Protein AF-0000000083611100 (afdb_homodimer)

Secondary structure (DSSP, 8-state):
-------------------------HHHHHHHHHHHTHHHHHHHHHHHHHHHHHHHHHHHT--HHHHHHHHHHHHHHHHHHHHHHHHHHHHHHHHHHHT--TTS-HHHHHHHHHHHHHHHHHHHHHHHHHHHHHSHHHHTTSS--SS-S---HHHHHHHHHHHHHHHS-S-TTGGGTEEEEE-TTS-EEETTEEE--EEEEES--HHHHHHHHHHHHHHHHHTGGGGHHHHHHHHHHHHHHHHHHHHHHTTHHHHHHHHHHHHHHT--S-HHHHHHHHHHHHHHHHHHHHHHHHHHHHHHHHTT--HHHHHHHHHHHHHHHHHHT-SGGGHHHHHHHHHHHT--HHHHHHHHHHHHHH--HHHHHHHHHHHHHHHHHTT----HHHHHHHHHHHHHHGGG--SSTTHHHHHHHHHHHHTT--GGGGGGGGGGHHHHHHHHHHHHHHHHHHHHHHHHHHSHHHHHHHHHHHTSTT--TTSTTHHHHHHHHHTT-/-------------------------HHHHHHHHHHHTHHHHHHHHHHHHHHHHHHHHHHHT--HHHHHHHHHHHHHHHHHHHHHHHHHHHHHHHHHHHT--TTS-HHHHHHHHHHHHHHHHHHHHHHHHHHHHHHHHHHTTS---SS-S---HHHHHHHHHHHHHHHS-S-TTGGGTEEEEE-TTS-EEETTEEE--EEEEES--HHHHHHHHHHHHHHHHHTGGGGHHHHHHHHHHHHHHHHHHHHHHTTHHHHHHHHHHHHHHT--S-HHHHHHHHHHHHHHHHHHHHHHHHHHHHHHHHTT--HHHHHHHHHHHHHHHHHHT-SGGGHHHHHHHHHHHT--HHHHHHHHHHHHHH--HHHHHHHHHHHHHHHHHTT----HHHHHHHHHHHHHHGGG--SSTTHHHHHHHHHHHHTT--GGGGGGGGGGHHHHHHHHHHHHHHHHHHHHHHHHHHSHHHHHHHHHHHTSTT--TTSTTHHHHHHHHHS--

InterPro domains:
  IPR001991 Sodium:dicarboxylate symporter [PF00375] (40-457)
  IPR036458 Sodium:dicarboxylate symporter superfamily [G3DSA:1.10.3860.10] (29-466)
  IPR036458 Sodium:dicarboxylate symporter superfamily [SSF118215] (40-457)
  IPR050746 Dicarboxylate/Amino Acid:Cation Symporter [PTHR11958] (16-481)

Structure (mmCIF, N/CA/C/O backbone):
data_AF-0000000083611100-model_v1
#
loop_
_entity.id
_entity.type
_entity.pdbx_description
1 polymer 'Amino acid transporter'
#
loop_
_atom_site.group_PDB
_atom_site.id
_atom_site.type_symbol
_atom_site.label_atom_id
_atom_site.label_alt_id
_atom_site.label_comp_id
_atom_site.label_asym_id
_atom_site.label_entity_id
_atom_site.label_seq_id
_atom_site.pdbx_PDB_ins_code
_atom_site.Cartn_x
_atom_site.Cartn_y
_atom_site.Cartn_z
_atom_site.occupancy
_atom_site.B_iso_or_equiv
_atom_site.auth_seq_id
_atom_site.auth_comp_id
_atom_site.auth_asym_id
_atom_site.auth_atom_id
_atom_site.pdbx_PDB_model_num
ATOM 1 N N . MET A 1 1 ? 80.562 45.594 -14.773 1 23.39 1 MET A N 1
ATOM 2 C CA . MET A 1 1 ? 79.562 46.094 -15.711 1 23.39 1 MET A CA 1
ATOM 3 C C . MET A 1 1 ? 78.438 45.094 -15.867 1 23.39 1 MET A C 1
ATOM 5 O O . MET A 1 1 ? 78.562 44.031 -16.453 1 23.39 1 MET A O 1
ATOM 9 N N . ARG A 1 2 ? 77.625 44.969 -14.766 1 26.62 2 ARG A N 1
ATOM 10 C CA . ARG A 1 2 ? 76.438 44.25 -14.258 1 26.62 2 ARG A CA 1
ATOM 11 C C . ARG A 1 2 ? 75.188 44.531 -15.125 1 26.62 2 ARG A C 1
ATOM 13 O O . ARG A 1 2 ? 74.688 45.656 -15.156 1 26.62 2 ARG A O 1
ATOM 20 N N . ASN A 1 3 ? 75.312 44.031 -16.438 1 23.28 3 ASN A N 1
ATOM 21 C CA . ASN A 1 3 ? 74.312 44.156 -17.5 1 23.28 3 ASN A CA 1
ATOM 22 C C . ASN A 1 3 ? 72.875 43.781 -17 1 23.28 3 ASN A C 1
ATOM 24 O O . ASN A 1 3 ? 72.688 42.625 -16.578 1 23.28 3 ASN A O 1
ATOM 28 N N . ARG A 1 4 ? 72.188 44.688 -16.344 1 25.61 4 ARG A N 1
ATOM 29 C CA . ARG A 1 4 ? 70.812 44.75 -15.812 1 25.61 4 ARG A CA 1
ATOM 30 C C . ARG A 1 4 ? 69.75 44.5 -16.906 1 25.61 4 ARG A C 1
ATOM 32 O O . ARG A 1 4 ? 69.438 45.406 -17.672 1 25.61 4 ARG A O 1
ATOM 39 N N . SER A 1 5 ? 69.938 43.438 -17.781 1 26.22 5 SER A N 1
ATOM 40 C CA . SER A 1 5 ? 69 43.188 -18.859 1 26.22 5 SER A CA 1
ATOM 41 C C . SER A 1 5 ? 67.562 43.156 -18.359 1 26.22 5 SER A C 1
ATOM 43 O O . SER A 1 5 ? 67.25 42.406 -17.453 1 26.22 5 SER A O 1
ATOM 45 N N . TYR A 1 6 ? 66.938 44.344 -18.266 1 27.2 6 TYR A N 1
ATOM 46 C CA . TYR A 1 6 ? 65.562 44.688 -17.969 1 27.2 6 TYR A CA 1
ATOM 47 C C . TYR A 1 6 ? 64.625 43.938 -18.906 1 27.2 6 TYR A C 1
ATOM 49 O O . TYR A 1 6 ? 64.562 44.219 -20.109 1 27.2 6 TYR A O 1
ATOM 57 N N . SER A 1 7 ? 64.625 42.562 -18.922 1 25.45 7 SER A N 1
ATOM 58 C CA . SER A 1 7 ? 63.656 41.812 -19.75 1 25.45 7 SER A CA 1
ATOM 59 C C . SER A 1 7 ? 62.25 42.281 -19.484 1 25.45 7 SER A C 1
ATOM 61 O O . SER A 1 7 ? 61.75 42.219 -18.359 1 25.45 7 SER A O 1
ATOM 63 N N . LEU A 1 8 ? 61.844 43.438 -20.125 1 26.58 8 LEU A N 1
ATOM 64 C CA . LEU A 1 8 ? 60.5 44 -20.188 1 26.58 8 LEU A CA 1
ATOM 65 C C . LEU A 1 8 ? 59.469 42.969 -20.625 1 26.58 8 LEU A C 1
ATOM 67 O O . LEU A 1 8 ? 59.375 42.625 -21.797 1 26.58 8 LEU A O 1
ATOM 71 N N . GLU A 1 9 ? 59.438 41.75 -20.031 1 25.61 9 GLU A N 1
ATOM 72 C CA . GLU A 1 9 ? 58.375 40.812 -20.375 1 25.61 9 GLU A CA 1
ATOM 73 C C . GLU A 1 9 ? 57 41.469 -20.219 1 25.61 9 GLU A C 1
ATOM 75 O O . GLU A 1 9 ? 56.594 41.781 -19.109 1 25.61 9 GLU A O 1
ATOM 80 N N . ASN A 1 10 ? 56.688 42.5 -21.094 1 27.41 10 ASN A N 1
ATOM 81 C CA . ASN A 1 10 ? 55.344 43.031 -21.188 1 27.41 10 ASN A CA 1
ATOM 82 C C . ASN A 1 10 ? 54.312 41.938 -21.344 1 27.41 10 ASN A C 1
ATOM 84 O O . ASN A 1 10 ? 54.281 41.219 -22.344 1 27.41 10 ASN A O 1
ATOM 88 N N . THR A 1 11 ? 54.062 41.125 -20.328 1 27.78 11 THR A N 1
ATOM 89 C CA . THR A 1 11 ? 52.938 40.156 -20.281 1 27.78 11 THR A CA 1
ATOM 90 C C . THR A 1 11 ? 51.656 40.844 -20.703 1 27.78 11 THR A C 1
ATOM 92 O O . THR A 1 11 ? 51.188 41.781 -20.031 1 27.78 11 THR A O 1
ATOM 95 N N . TYR A 1 12 ? 51.406 41.062 -22.047 1 29.77 12 TYR A N 1
ATOM 96 C CA . TYR A 1 12 ? 50.062 41.438 -22.547 1 29.77 12 TYR A CA 1
ATOM 97 C C . TYR A 1 12 ? 48.969 40.625 -21.844 1 29.77 12 TYR A C 1
ATOM 99 O O . TYR A 1 12 ? 48.969 39.406 -21.906 1 29.77 12 TYR A O 1
ATOM 107 N N . GLU A 1 13 ? 48.625 41 -20.656 1 28.78 13 GLU A N 1
ATOM 108 C CA . GLU A 1 13 ? 47.375 40.562 -20.062 1 28.78 13 GLU A CA 1
ATOM 109 C C . GLU A 1 13 ? 46.219 40.719 -21.031 1 28.78 13 GLU A C 1
ATOM 111 O O . GLU A 1 13 ? 45.781 41.844 -21.328 1 28.78 13 GLU A O 1
ATOM 116 N N . VAL A 1 14 ? 46.188 39.969 -22.219 1 33.19 14 VAL A N 1
ATOM 117 C CA . VAL A 1 14 ? 44.938 39.938 -23 1 33.19 14 VAL A CA 1
ATOM 118 C C . VAL A 1 14 ? 43.75 39.781 -22.078 1 33.19 14 VAL A C 1
ATOM 120 O O . VAL A 1 14 ? 43.688 38.812 -21.312 1 33.19 14 VAL A O 1
ATOM 123 N N . GLU A 1 15 ? 43.281 40.906 -21.656 1 31.27 15 GLU A N 1
ATOM 124 C CA . GLU A 1 15 ? 41.938 40.906 -21.047 1 31.27 15 GLU A CA 1
ATOM 125 C C . GLU A 1 15 ? 41 40 -21.812 1 31.27 15 GLU A C 1
ATOM 127 O O . GLU A 1 15 ? 40.75 40.219 -23 1 31.27 15 GLU A O 1
ATOM 132 N N . SER A 1 16 ? 41.188 38.656 -21.719 1 33.31 16 SER A N 1
ATOM 133 C CA . SER A 1 16 ? 40.125 37.812 -22.219 1 33.31 16 SER A CA 1
ATOM 134 C C . SER A 1 16 ? 38.75 38.406 -21.969 1 33.31 16 SER A C 1
ATOM 136 O O . SER A 1 16 ? 38.406 38.75 -20.828 1 33.31 16 SER A O 1
ATOM 138 N N . SER A 1 17 ? 38.344 39.344 -22.875 1 34.66 17 SER A N 1
ATOM 139 C CA . SER A 1 17 ? 36.969 39.812 -22.906 1 34.66 17 SER A CA 1
ATOM 140 C C . SER A 1 17 ? 36 38.688 -22.609 1 34.66 17 SER A C 1
ATOM 142 O O . SER A 1 17 ? 36.062 37.625 -23.25 1 34.66 17 SER A O 1
ATOM 144 N N . SER A 1 18 ? 35.688 38.5 -21.359 1 36.66 18 SER A N 1
ATOM 145 C CA . SER A 1 18 ? 34.594 37.625 -20.953 1 36.66 18 SER A CA 1
ATOM 146 C C . SER A 1 18 ? 33.469 37.688 -21.969 1 36.66 18 SER A C 1
ATOM 148 O O . SER A 1 18 ? 33.125 38.75 -22.469 1 36.66 18 SER A O 1
ATOM 150 N N . PRO A 1 19 ? 33.344 36.625 -22.828 1 41.91 19 PRO A N 1
ATOM 151 C CA . PRO A 1 19 ? 32.25 36.656 -23.812 1 41.91 19 PRO A CA 1
ATOM 152 C C . PRO A 1 19 ? 31.016 37.375 -23.297 1 41.91 19 PRO A C 1
ATOM 154 O O . PRO A 1 19 ? 30.781 37.469 -22.078 1 41.91 19 PRO A O 1
ATOM 157 N N . PRO A 1 20 ? 30.547 38.375 -24.031 1 38.31 20 PRO A N 1
ATOM 158 C CA . PRO A 1 20 ? 29.344 39.094 -23.609 1 38.31 20 PRO A CA 1
ATOM 159 C C . PRO A 1 20 ? 28.281 38.188 -22.984 1 38.31 20 PRO A C 1
ATOM 161 O O . PRO A 1 20 ? 28.156 37.031 -23.391 1 38.31 20 PRO A O 1
ATOM 164 N N . ARG A 1 21 ? 27.922 38.344 -21.672 1 39.28 21 ARG A N 1
ATOM 165 C CA . ARG A 1 21 ? 26.734 37.781 -21.047 1 39.28 21 ARG A CA 1
ATOM 166 C C . ARG A 1 21 ? 25.547 37.812 -22 1 39.28 21 ARG A C 1
ATOM 168 O O . ARG A 1 21 ? 25.125 38.875 -22.453 1 39.28 21 ARG A O 1
ATOM 175 N N . LEU A 1 22 ? 25.547 37.031 -22.969 1 38.53 22 LEU A N 1
ATOM 176 C CA . LEU A 1 22 ? 24.328 36.938 -23.75 1 38.53 22 LEU A CA 1
ATOM 177 C C . LEU A 1 22 ? 23.109 37.281 -22.891 1 38.53 22 LEU A C 1
ATOM 179 O O . LEU A 1 22 ? 22.922 36.688 -21.812 1 38.53 22 LEU A O 1
ATOM 183 N N . ARG A 1 23 ? 22.609 38.438 -22.922 1 41.56 23 ARG A N 1
ATOM 184 C CA . ARG A 1 23 ? 21.312 38.875 -22.406 1 41.56 23 ARG A CA 1
ATOM 185 C C . ARG A 1 23 ? 20.281 37.75 -22.547 1 41.56 23 ARG A C 1
ATOM 187 O O . ARG A 1 23 ? 19.844 37.438 -23.656 1 41.56 23 ARG A O 1
ATOM 194 N N . HIS A 1 24 ? 20.344 36.656 -21.938 1 50.94 24 HIS A N 1
ATOM 195 C CA . HIS A 1 24 ? 19.25 35.688 -21.922 1 50.94 24 HIS A CA 1
ATOM 196 C C . HIS A 1 24 ? 17.906 36.406 -21.922 1 50.94 24 HIS A C 1
ATOM 198 O O . HIS A 1 24 ? 17.641 37.25 -21.062 1 50.94 24 HIS A O 1
ATOM 204 N N . SER A 1 25 ? 17.266 36.625 -23.078 1 55.81 25 SER A N 1
ATOM 205 C CA . SER A 1 25 ? 15.992 37.281 -23.359 1 55.81 25 SER A CA 1
ATOM 206 C C . SER A 1 25 ? 14.961 36.938 -22.281 1 55.81 25 SER A C 1
ATOM 208 O O . SER A 1 25 ? 15.07 35.906 -21.609 1 55.81 25 SER A O 1
ATOM 210 N N . CYS A 1 26 ? 14.25 38.094 -21.797 1 63.53 26 CYS A N 1
ATOM 211 C CA . CYS A 1 26 ? 13.125 38.031 -20.875 1 63.53 26 CYS A CA 1
ATOM 212 C C . CYS A 1 26 ? 12.258 36.812 -21.141 1 63.53 26 CYS A C 1
ATOM 214 O O . CYS A 1 26 ? 11.773 36.156 -20.203 1 63.53 26 CYS A O 1
ATOM 216 N N . PHE A 1 27 ? 12.188 36.438 -22.375 1 66.06 27 PHE A N 1
ATOM 217 C CA . PHE A 1 27 ? 11.367 35.312 -22.75 1 66.06 27 PHE A CA 1
ATOM 218 C C . PHE A 1 27 ? 11.992 34 -22.281 1 66.06 27 PHE A C 1
ATOM 220 O O . PHE A 1 27 ? 11.297 33.094 -21.812 1 66.06 27 PHE A O 1
ATOM 227 N N . THR A 1 28 ? 13.25 33.906 -22.406 1 67.12 28 THR A N 1
ATOM 228 C CA . THR A 1 28 ? 13.93 32.688 -21.984 1 67.12 28 THR A CA 1
ATOM 229 C C . THR A 1 28 ? 13.859 32.562 -20.469 1 67.12 28 THR A C 1
ATOM 231 O O . THR A 1 28 ? 13.719 31.438 -19.953 1 67.12 28 THR A O 1
ATOM 234 N N . LYS A 1 29 ? 13.984 33.688 -19.766 1 66.31 29 LYS A N 1
ATOM 235 C CA . LYS A 1 29 ? 13.859 33.625 -18.312 1 66.31 29 LYS A CA 1
ATOM 236 C C . LYS A 1 29 ? 12.453 33.25 -17.891 1 66.31 29 LYS A C 1
ATOM 238 O O . LYS A 1 29 ? 12.273 32.5 -16.922 1 66.31 29 LYS A O 1
ATOM 243 N N . PHE A 1 30 ? 11.586 33.781 -18.719 1 67 30 PHE A N 1
ATOM 244 C CA . PHE A 1 30 ? 10.195 33.438 -18.453 1 67 30 PHE A CA 1
ATOM 245 C C . PHE A 1 30 ? 9.945 31.953 -18.703 1 67 30 PHE A C 1
ATOM 247 O O . PHE A 1 30 ? 9.297 31.281 -17.906 1 67 30 PHE A O 1
ATOM 254 N N . LEU A 1 31 ? 10.43 31.422 -19.719 1 68.5 31 LEU A N 1
ATOM 255 C CA . LEU A 1 31 ? 10.273 30.016 -20.031 1 68.5 31 LEU A CA 1
ATOM 256 C C . LEU A 1 31 ? 10.945 29.141 -18.984 1 68.5 31 LEU A C 1
ATOM 258 O O . LEU A 1 31 ? 10.422 28.094 -18.625 1 68.5 31 LEU A O 1
ATOM 262 N N . GLN A 1 32 ? 12.047 29.609 -18.609 1 69.44 32 GLN A N 1
ATOM 263 C CA . GLN A 1 32 ? 12.75 28.875 -17.562 1 69.44 32 GLN A CA 1
ATOM 264 C C . GLN A 1 32 ? 11.969 28.875 -16.25 1 69.44 32 GLN A C 1
ATOM 266 O O . GLN A 1 32 ? 11.93 27.875 -15.539 1 69.44 32 GLN A O 1
ATOM 271 N N . PHE A 1 33 ? 11.414 30.062 -16.031 1 67 33 PHE A N 1
ATOM 272 C CA . PHE A 1 33 ? 10.57 30.156 -14.844 1 67 33 PHE A CA 1
ATOM 273 C C . PHE A 1 33 ? 9.406 29.188 -14.922 1 67 33 PHE A C 1
ATOM 275 O O . PHE A 1 33 ? 9.07 28.531 -13.922 1 67 33 PHE A O 1
ATOM 282 N N . LEU A 1 34 ? 8.836 29.078 -16.062 1 68.69 34 LEU A N 1
ATOM 283 C CA . LEU A 1 34 ? 7.703 28.188 -16.281 1 68.69 34 LEU A CA 1
ATOM 284 C C . LEU A 1 34 ? 8.117 26.719 -16.109 1 68.69 34 LEU A C 1
ATOM 286 O O . LEU A 1 34 ? 7.387 25.938 -15.508 1 68.69 34 LEU A O 1
ATOM 290 N N . ILE A 1 35 ? 9.18 26.469 -16.547 1 69.56 35 ILE A N 1
ATOM 291 C CA . ILE A 1 35 ? 9.672 25.094 -16.469 1 69.56 35 ILE A CA 1
ATOM 292 C C . ILE A 1 35 ? 10.031 24.75 -15.031 1 69.56 35 ILE A C 1
ATOM 294 O O . ILE A 1 35 ? 9.734 23.641 -14.555 1 69.56 35 ILE A O 1
ATOM 298 N N . ASP A 1 36 ? 10.523 25.781 -14.359 1 73.06 36 ASP A N 1
ATOM 299 C CA . ASP A 1 36 ? 10.953 25.547 -12.984 1 73.06 36 ASP A CA 1
ATOM 300 C C . ASP A 1 36 ? 9.75 25.438 -12.047 1 73.06 36 ASP A C 1
ATOM 302 O O . ASP A 1 36 ? 9.836 24.781 -11.008 1 73.06 36 ASP A O 1
ATOM 306 N N . ASN A 1 37 ? 8.641 26.109 -12.539 1 78.88 37 ASN A N 1
ATOM 307 C CA . ASN A 1 37 ? 7.438 26.109 -11.711 1 78.88 37 ASN A CA 1
ATOM 308 C C . ASN A 1 37 ? 6.285 25.375 -12.406 1 78.88 37 ASN A C 1
ATOM 310 O O . ASN A 1 37 ? 5.129 25.781 -12.273 1 78.88 37 ASN A O 1
ATOM 314 N N . TRP A 1 38 ? 6.672 24.438 -13.172 1 80.81 38 TRP A N 1
ATOM 315 C CA . TRP A 1 38 ? 5.668 23.766 -13.984 1 80.81 38 TRP A CA 1
ATOM 316 C C . TRP A 1 38 ? 4.602 23.125 -13.109 1 80.81 38 TRP A C 1
ATOM 318 O O . TRP A 1 38 ? 3.42 23.125 -13.453 1 80.81 38 TRP A O 1
ATOM 328 N N . PHE A 1 39 ? 4.977 22.688 -11.992 1 81.19 39 PHE A N 1
ATOM 329 C CA . PHE A 1 39 ? 4.047 21.984 -11.109 1 81.19 39 PHE A CA 1
ATOM 330 C C . PHE A 1 39 ? 3 22.953 -10.562 1 81.19 39 PHE A C 1
ATOM 332 O O . PHE A 1 39 ? 1.803 22.672 -10.594 1 81.19 39 PHE A O 1
ATOM 339 N N . MET A 1 40 ? 3.445 24.047 -10.117 1 81.12 40 MET A N 1
ATOM 340 C CA . MET A 1 40 ? 2.555 25.078 -9.578 1 81.12 40 MET A CA 1
ATOM 341 C C . MET A 1 40 ? 1.625 25.609 -10.664 1 81.12 40 MET A C 1
ATOM 343 O O . MET A 1 40 ? 0.414 25.703 -10.453 1 81.12 40 MET A O 1
ATOM 347 N N . LEU A 1 41 ? 2.203 25.922 -11.766 1 87.31 41 LEU A N 1
ATOM 348 C CA . LEU A 1 41 ? 1.422 26.516 -12.844 1 87.31 41 LEU A CA 1
ATOM 349 C C . LEU A 1 41 ? 0.399 25.531 -13.383 1 87.31 41 LEU A C 1
ATOM 351 O O . LEU A 1 41 ? -0.728 25.906 -13.711 1 87.31 41 LEU A O 1
ATOM 355 N N . SER A 1 42 ? 0.869 24.344 -13.469 1 90.06 42 SER A N 1
ATOM 356 C CA . SER A 1 42 ? -0.053 23.312 -13.945 1 90.06 42 SER A CA 1
ATOM 357 C C . SER A 1 42 ? -1.214 23.125 -12.977 1 90.06 42 SER A C 1
ATOM 359 O O . SER A 1 42 ? -2.348 22.891 -13.398 1 90.06 42 SER A O 1
ATOM 361 N N . THR A 1 43 ? -0.926 23.219 -11.742 1 87.56 43 THR A N 1
ATOM 362 C CA . THR A 1 43 ? -1.979 23.062 -10.742 1 87.56 43 THR A CA 1
ATOM 363 C C . THR A 1 43 ? -2.947 24.234 -10.789 1 87.56 43 THR A C 1
ATOM 365 O O . THR A 1 43 ? -4.164 24.047 -10.727 1 87.56 43 THR A O 1
ATOM 368 N N . ILE A 1 44 ? -2.418 25.406 -10.883 1 89.56 44 ILE A N 1
ATOM 369 C CA . ILE A 1 44 ? -3.258 26.594 -10.984 1 89.56 44 ILE A CA 1
ATOM 370 C C . ILE A 1 44 ? -4.129 26.516 -12.234 1 89.56 44 ILE A C 1
ATOM 372 O O . ILE A 1 44 ? -5.328 26.797 -12.18 1 89.56 44 ILE A O 1
ATOM 376 N N . LEU A 1 45 ? -3.516 26.109 -13.266 1 91.5 45 LEU A N 1
ATOM 377 C CA . LEU A 1 45 ? -4.27 25.922 -14.5 1 91.5 45 LEU A CA 1
ATOM 378 C C . LEU A 1 45 ? -5.359 24.875 -14.305 1 91.5 45 LEU A C 1
ATOM 380 O O . LEU A 1 45 ? -6.477 25.031 -14.805 1 91.5 45 LEU A O 1
ATOM 384 N N . GLY A 1 46 ? -4.969 23.828 -13.68 1 92.38 46 GLY A N 1
ATOM 385 C CA . GLY A 1 46 ? -5.957 22.812 -13.375 1 92.38 46 GLY A CA 1
ATOM 386 C C . GLY A 1 46 ? -7.145 23.344 -12.594 1 92.38 46 GLY A C 1
ATOM 387 O O . GLY A 1 46 ? -8.297 23.016 -12.891 1 92.38 46 GLY A O 1
ATOM 388 N N . VAL A 1 47 ? -6.922 24.234 -11.695 1 90.69 47 VAL A N 1
ATOM 389 C CA . VAL A 1 47 ? -7.977 24.828 -10.875 1 90.69 47 VAL A CA 1
ATOM 390 C C . VAL A 1 47 ? -8.859 25.734 -11.734 1 90.69 47 VAL A C 1
ATOM 392 O O . VAL A 1 47 ? -10.086 25.672 -11.656 1 90.69 47 VAL A O 1
ATOM 395 N N . ILE A 1 48 ? -8.242 26.5 -12.555 1 93.19 48 ILE A N 1
ATOM 396 C CA . ILE A 1 48 ? -8.977 27.422 -13.406 1 93.19 48 ILE A CA 1
ATOM 397 C C . ILE A 1 48 ? -9.867 26.641 -14.375 1 93.19 48 ILE A C 1
ATOM 399 O O . ILE A 1 48 ? -11.055 26.922 -14.508 1 93.19 48 ILE A O 1
ATOM 403 N N . ILE A 1 49 ? -9.289 25.641 -14.953 1 94.62 49 ILE A N 1
ATOM 404 C CA . ILE A 1 49 ? -10.055 24.797 -15.852 1 94.62 49 ILE A CA 1
ATOM 405 C C . ILE A 1 49 ? -11.164 24.078 -15.078 1 94.62 49 ILE A C 1
ATOM 407 O O . ILE A 1 49 ? -12.281 23.953 -15.57 1 94.62 49 ILE A O 1
ATOM 411 N N . GLY A 1 50 ? -10.781 23.609 -13.922 1 93.44 50 GLY A N 1
ATOM 412 C CA . GLY A 1 50 ? -11.766 22.938 -13.086 1 93.44 50 GLY A CA 1
ATOM 413 C C . GLY A 1 50 ? -12.977 23.797 -12.781 1 93.44 50 GLY A C 1
ATOM 414 O O . GLY A 1 50 ? -14.109 23.344 -12.914 1 93.44 50 GLY A O 1
ATOM 415 N N . PHE A 1 51 ? -12.781 25.031 -12.453 1 90.88 51 PHE A N 1
ATOM 416 C CA . PHE A 1 51 ? -13.883 25.953 -12.172 1 90.88 51 PHE A CA 1
ATOM 417 C C . PHE A 1 51 ? -14.688 26.219 -13.438 1 90.88 51 PHE A C 1
ATOM 419 O O . PHE A 1 51 ? -15.922 26.234 -13.398 1 90.88 51 PHE A O 1
ATOM 426 N N . GLY A 1 52 ? -14.031 26.453 -14.484 1 92.19 52 GLY A N 1
ATOM 427 C CA . GLY A 1 52 ? -14.719 26.719 -15.742 1 92.19 52 GLY A CA 1
ATOM 428 C C . GLY A 1 52 ? -15.594 25.578 -16.203 1 92.19 52 GLY A C 1
ATOM 429 O O . GLY A 1 52 ? -16.797 25.766 -16.438 1 92.19 52 GLY A O 1
ATOM 430 N N . VAL A 1 53 ? -15.016 24.438 -16.25 1 92.81 53 VAL A N 1
ATOM 431 C CA . VAL A 1 53 ? -15.75 23.25 -16.688 1 92.81 53 VAL A CA 1
ATOM 432 C C . VAL A 1 53 ? -16.828 22.891 -15.68 1 92.81 53 VAL A C 1
ATOM 434 O O . VAL A 1 53 ? -17.938 22.5 -16.062 1 92.81 53 VAL A O 1
ATOM 437 N N . GLY A 1 54 ? -16.453 22.953 -14.406 1 91 54 GLY A N 1
ATOM 438 C CA . GLY A 1 54 ? -17.438 22.688 -13.375 1 91 54 GLY A CA 1
ATOM 439 C C . GLY A 1 54 ? -18.656 23.594 -13.461 1 91 54 GLY A C 1
ATOM 440 O O . GLY A 1 54 ? -19.781 23.125 -13.281 1 91 54 GLY A O 1
ATOM 441 N N . PHE A 1 55 ? -18.469 24.812 -13.805 1 89.06 55 PHE A N 1
ATOM 442 C CA . PHE A 1 55 ? -19.562 25.781 -13.938 1 89.06 55 PHE A CA 1
ATOM 443 C C . PHE A 1 55 ? -20.469 25.422 -15.109 1 89.06 55 PHE A C 1
ATOM 445 O O . PHE A 1 55 ? -21.688 25.5 -15 1 89.06 55 PHE A O 1
ATOM 452 N N . VAL A 1 56 ? -19.844 25 -16.141 1 90.12 56 VAL A N 1
ATOM 453 C CA . VAL A 1 56 ? -20.594 24.625 -17.328 1 90.12 56 VAL A CA 1
ATOM 454 C C . VAL A 1 56 ? -21.406 23.359 -17.047 1 90.12 56 VAL A C 1
ATOM 456 O O . VAL A 1 56 ? -22.562 23.266 -17.438 1 90.12 56 VAL A O 1
ATOM 459 N N . LEU A 1 57 ? -20.828 22.516 -16.375 1 89.19 57 LEU A N 1
ATOM 460 C CA . LEU A 1 57 ? -21.5 21.234 -16.109 1 89.19 57 LEU A CA 1
ATOM 461 C C . LEU A 1 57 ? -22.594 21.422 -15.07 1 89.19 57 LEU A C 1
ATOM 463 O O . LEU A 1 57 ? -23.578 20.672 -15.07 1 89.19 57 LEU A O 1
ATOM 467 N N . GLN A 1 58 ? -22.375 22.281 -14.172 1 86.12 58 GLN A N 1
ATOM 468 C CA . GLN A 1 58 ? -23.406 22.562 -13.172 1 86.12 58 GLN A CA 1
ATOM 469 C C . GLN A 1 58 ? -24.703 23 -13.828 1 86.12 58 GLN A C 1
ATOM 471 O O . GLN A 1 58 ? -25.797 22.656 -13.352 1 86.12 58 GLN A O 1
ATOM 476 N N . LYS A 1 59 ? -24.609 23.594 -14.93 1 85.25 59 LYS A N 1
ATOM 477 C CA . LYS A 1 59 ? -25.781 24.141 -15.617 1 85.25 59 LYS A CA 1
ATOM 478 C C . LYS A 1 59 ? -26.422 23.078 -16.5 1 85.25 59 LYS A C 1
ATOM 480 O O . LYS A 1 59 ? -27.625 23.156 -16.812 1 85.25 59 LYS A O 1
ATOM 485 N N . THR A 1 60 ? -25.688 22.047 -17 1 82.88 60 THR A N 1
ATOM 486 C CA . THR A 1 60 ? -26.203 21.062 -17.938 1 82.88 60 THR A CA 1
ATOM 487 C C . THR A 1 60 ? -26.766 19.844 -17.203 1 82.88 60 THR A C 1
ATOM 489 O O . THR A 1 60 ? -27.344 18.953 -17.828 1 82.88 60 THR A O 1
ATOM 492 N N . HIS A 1 61 ? -27.203 19.859 -16.062 1 76.38 61 HIS A N 1
ATOM 493 C CA . HIS A 1 61 ? -27.703 18.75 -15.258 1 76.38 61 HIS A CA 1
ATOM 494 C C . HIS A 1 61 ? -27.047 17.438 -15.656 1 76.38 61 HIS A C 1
ATOM 496 O O . HIS A 1 61 ? -27.625 16.672 -16.453 1 76.38 61 HIS A O 1
ATOM 502 N N . LEU A 1 62 ? -26.016 17.031 -15.312 1 77.5 62 LEU A N 1
ATOM 503 C CA . LEU A 1 62 ? -25.297 15.805 -15.617 1 77.5 62 LEU A CA 1
ATOM 504 C C . LEU A 1 62 ? -26.031 14.586 -15.055 1 77.5 62 LEU A C 1
ATOM 506 O O . LEU A 1 62 ? -26.703 14.688 -14.023 1 77.5 62 LEU A O 1
ATOM 510 N N . SER A 1 63 ? -25.922 13.516 -15.859 1 78.44 63 SER A N 1
ATOM 511 C CA . SER A 1 63 ? -26.453 12.25 -15.367 1 78.44 63 SER A CA 1
ATOM 512 C C . SER A 1 63 ? -25.719 11.781 -14.117 1 78.44 63 SER A C 1
ATOM 514 O O . SER A 1 63 ? -24.578 12.211 -13.867 1 78.44 63 SER A O 1
ATOM 516 N N . HIS A 1 64 ? -26.328 11.07 -13.375 1 76.62 64 HIS A N 1
ATOM 517 C CA . HIS A 1 64 ? -25.734 10.539 -12.148 1 76.62 64 HIS A CA 1
ATOM 518 C C . HIS A 1 64 ? -24.5 9.711 -12.453 1 76.62 64 HIS A C 1
ATOM 520 O O . HIS A 1 64 ? -23.5 9.781 -11.727 1 76.62 64 HIS A O 1
ATOM 526 N N . GLN A 1 65 ? -24.531 9.008 -13.562 1 76.56 65 GLN A N 1
ATOM 527 C CA . GLN A 1 65 ? -23.391 8.188 -13.945 1 76.56 65 GLN A CA 1
ATOM 528 C C . GLN A 1 65 ? -22.172 9.055 -14.281 1 76.56 65 GLN A C 1
ATOM 530 O O . GLN A 1 65 ? -21.047 8.727 -13.922 1 76.56 65 GLN A O 1
ATOM 535 N N . ALA A 1 66 ? -22.484 10.109 -14.93 1 80.38 66 ALA A N 1
ATOM 536 C CA . ALA A 1 66 ? -21.422 11.031 -15.289 1 80.38 66 ALA A CA 1
ATOM 537 C C . ALA A 1 66 ? -20.781 11.656 -14.047 1 80.38 66 ALA A C 1
ATOM 539 O O . ALA A 1 66 ? -19.578 11.844 -13.984 1 80.38 66 ALA A O 1
ATOM 540 N N . LYS A 1 67 ? -21.609 11.898 -13.109 1 80.88 67 LYS A N 1
ATOM 541 C CA . LYS A 1 67 ? -21.125 12.492 -11.867 1 80.88 67 LYS A CA 1
ATOM 542 C C . LYS A 1 67 ? -20.219 11.516 -11.109 1 80.88 67 LYS A C 1
ATOM 544 O O . LYS A 1 67 ? -19.219 11.93 -10.508 1 80.88 67 LYS A O 1
ATOM 549 N N . ILE A 1 68 ? -20.5 10.32 -11.242 1 79.5 68 ILE A N 1
ATOM 550 C CA . ILE A 1 68 ? -19.719 9.297 -10.57 1 79.5 68 ILE A CA 1
ATOM 551 C C . ILE A 1 68 ? -18.312 9.234 -11.188 1 79.5 68 ILE A C 1
ATOM 553 O O . ILE A 1 68 ? -17.312 9.211 -10.469 1 79.5 68 ILE A O 1
ATOM 557 N N . TRP A 1 69 ? -18.281 9.312 -12.461 1 84.88 69 TRP A N 1
ATOM 558 C CA . TRP A 1 69 ? -17 9.195 -13.133 1 84.88 69 TRP A CA 1
ATOM 559 C C . TRP A 1 69 ? -16.156 10.453 -12.938 1 84.88 69 TRP A C 1
ATOM 561 O O . TRP A 1 69 ? -14.922 10.391 -12.914 1 84.88 69 TRP A O 1
ATOM 571 N N . LEU A 1 70 ? -16.891 11.516 -12.789 1 86.94 70 LEU A N 1
ATOM 572 C CA . LEU A 1 70 ? -16.188 12.766 -12.531 1 86.94 70 LEU A CA 1
ATOM 573 C C . LEU A 1 70 ? -15.523 12.742 -11.156 1 86.94 70 LEU A C 1
ATOM 575 O O . LEU A 1 70 ? -14.484 13.375 -10.953 1 86.94 70 LEU A O 1
ATOM 579 N N . ASP A 1 71 ? -15.977 11.891 -10.305 1 87.75 71 ASP A N 1
ATOM 580 C CA . ASP A 1 71 ? -15.492 11.852 -8.93 1 87.75 71 ASP A CA 1
ATOM 581 C C . ASP A 1 71 ? -14.352 10.844 -8.773 1 87.75 71 ASP A C 1
ATOM 583 O O . ASP A 1 71 ? -13.586 10.906 -7.812 1 87.75 71 ASP A O 1
ATOM 587 N N . VAL A 1 72 ? -14.195 10.008 -9.711 1 89.19 72 VAL A N 1
ATOM 588 C CA . VAL A 1 72 ? -13.32 8.844 -9.57 1 89.19 72 VAL A CA 1
ATOM 589 C C . VAL A 1 72 ? -11.867 9.297 -9.477 1 89.19 72 VAL A C 1
ATOM 591 O O . VAL A 1 72 ? -11.133 8.883 -8.578 1 89.19 72 VAL A O 1
ATOM 594 N N . PRO A 1 73 ? -11.422 10.227 -10.305 1 90.06 73 PRO A N 1
ATOM 595 C CA . PRO A 1 73 ? -10.016 10.633 -10.203 1 90.06 73 PRO A CA 1
ATOM 596 C C . PRO A 1 73 ? -9.688 11.266 -8.852 1 90.06 73 PRO A C 1
ATOM 598 O O . PRO A 1 73 ? -8.617 11 -8.289 1 90.06 73 PRO A O 1
ATOM 601 N N . GLY A 1 74 ? -10.594 12.062 -8.352 1 87.62 74 GLY A N 1
ATOM 602 C CA . GLY A 1 74 ? -10.391 12.656 -7.043 1 87.62 74 GLY A CA 1
ATOM 603 C C . GLY A 1 74 ? -10.352 11.633 -5.922 1 87.62 74 GLY A C 1
ATOM 604 O O . GLY A 1 74 ? -9.516 11.719 -5.02 1 87.62 74 GLY A O 1
ATOM 605 N N . LYS A 1 75 ? -11.203 10.672 -6.027 1 87.81 75 LYS A N 1
ATOM 606 C CA . LYS A 1 75 ? -11.258 9.617 -5.02 1 87.81 75 LYS A CA 1
ATOM 607 C C . LYS A 1 75 ? -9.977 8.773 -5.039 1 87.81 75 LYS A C 1
ATOM 609 O O . LYS A 1 75 ? -9.453 8.414 -3.982 1 87.81 75 LYS A O 1
ATOM 614 N N . ILE A 1 76 ? -9.586 8.523 -6.219 1 90.62 76 ILE A N 1
ATOM 615 C CA . ILE A 1 76 ? -8.352 7.758 -6.363 1 90.62 76 ILE A CA 1
ATOM 616 C C . ILE A 1 76 ? -7.188 8.531 -5.754 1 90.62 76 ILE A C 1
ATOM 618 O O . ILE A 1 76 ? -6.363 7.965 -5.035 1 90.62 76 ILE A O 1
ATOM 622 N N . TYR A 1 77 ? -7.141 9.742 -6.043 1 88.62 77 TYR A N 1
ATOM 623 C CA . TYR A 1 77 ? -6.09 10.602 -5.512 1 88.62 77 TYR A CA 1
ATOM 624 C C . TYR A 1 77 ? -6.078 10.57 -3.986 1 88.62 77 TYR A C 1
ATOM 626 O O . TYR A 1 77 ? -5.023 10.398 -3.371 1 88.62 77 TYR A O 1
ATOM 634 N N . PHE A 1 78 ? -7.148 10.625 -3.412 1 83.69 78 PHE A N 1
ATOM 635 C CA . PHE A 1 78 ? -7.273 10.609 -1.959 1 83.69 78 PHE A CA 1
ATOM 636 C C . PHE A 1 78 ? -6.824 9.266 -1.39 1 83.69 78 PHE A C 1
ATOM 638 O O . PHE A 1 78 ? -6.152 9.219 -0.357 1 83.69 78 PHE A O 1
ATOM 645 N N . ARG A 1 79 ? -7.195 8.32 -1.997 1 88.12 79 ARG A N 1
ATOM 646 C CA . ARG A 1 79 ? -6.867 6.98 -1.514 1 88.12 79 ARG A CA 1
ATOM 647 C C . ARG A 1 79 ? -5.363 6.738 -1.543 1 88.12 79 ARG A C 1
ATOM 649 O O . ARG A 1 79 ? -4.797 6.195 -0.592 1 88.12 79 ARG A O 1
ATOM 656 N N . ILE A 1 80 ? -4.816 7.18 -2.604 1 88.75 80 ILE A N 1
ATOM 657 C CA . ILE A 1 80 ? -3.377 6.984 -2.748 1 88.75 80 ILE A CA 1
ATOM 658 C C . ILE A 1 80 ? -2.639 7.777 -1.671 1 88.75 80 ILE A C 1
ATOM 660 O O . ILE A 1 80 ? -1.68 7.281 -1.075 1 88.75 80 ILE A O 1
ATOM 664 N N . LEU A 1 81 ? -3.062 8.93 -1.438 1 82.69 81 LEU A N 1
ATOM 665 C CA . LEU A 1 81 ? -2.396 9.766 -0.446 1 82.69 81 LEU A CA 1
ATOM 666 C C . LEU A 1 81 ? -2.607 9.219 0.96 1 82.69 81 LEU A C 1
ATOM 668 O O . LEU A 1 81 ? -1.674 9.188 1.765 1 82.69 81 LEU A O 1
ATOM 672 N N . GLN A 1 82 ? -3.777 8.781 1.194 1 85.25 82 GLN A N 1
ATOM 673 C CA . GLN A 1 82 ? -4.051 8.172 2.492 1 85.25 82 GLN A CA 1
ATOM 674 C C . GLN A 1 82 ? -3.213 6.914 2.703 1 85.25 82 GLN A C 1
ATOM 676 O O . GLN A 1 82 ? -2.715 6.672 3.805 1 85.25 82 GLN A O 1
ATOM 681 N N . LEU A 1 83 ? -3.141 6.176 1.676 1 91 83 LEU A N 1
ATOM 682 C CA . LEU A 1 83 ? -2.379 4.93 1.705 1 91 83 LEU A CA 1
ATOM 683 C C . LEU A 1 83 ? -0.934 5.188 2.119 1 91 83 LEU A C 1
ATOM 685 O O . LEU A 1 83 ? -0.345 4.395 2.857 1 91 83 LEU A O 1
ATOM 689 N N . THR A 1 84 ? -0.387 6.27 1.699 1 90.75 84 THR A N 1
ATOM 690 C CA . THR A 1 84 ? 1.039 6.516 1.884 1 90.75 84 THR A CA 1
ATOM 691 C C . THR A 1 84 ? 1.286 7.344 3.139 1 90.75 84 THR A C 1
ATOM 693 O O . THR A 1 84 ? 2.332 7.215 3.779 1 90.75 84 THR A O 1
ATOM 696 N N . ILE A 1 85 ? 0.365 8.125 3.578 1 86.94 85 ILE A N 1
ATOM 697 C CA . ILE A 1 85 ? 0.599 9.078 4.664 1 86.94 85 ILE A CA 1
ATOM 698 C C . ILE A 1 85 ? 0.741 8.32 5.984 1 86.94 85 ILE A C 1
ATOM 700 O O . ILE A 1 85 ? 1.582 8.672 6.816 1 86.94 85 ILE A O 1
ATOM 704 N N . LEU A 1 86 ? -0.079 7.328 6.168 1 88.62 86 LEU A N 1
ATOM 705 C CA . LEU A 1 86 ? -0.074 6.633 7.449 1 88.62 86 LEU A CA 1
ATOM 706 C C . LEU A 1 86 ? 1.275 5.969 7.703 1 88.62 86 LEU A C 1
ATOM 708 O O . LEU A 1 86 ? 1.908 6.211 8.734 1 88.62 86 LEU A O 1
ATOM 712 N N . PRO A 1 87 ? 1.751 5.148 6.75 1 92.81 87 PRO A N 1
ATOM 713 C CA . PRO A 1 87 ? 3.076 4.574 6.992 1 92.81 87 PRO A CA 1
ATOM 714 C C . PRO A 1 87 ? 4.172 5.633 7.066 1 92.81 87 PRO A C 1
ATOM 716 O O . PRO A 1 87 ? 5.156 5.461 7.789 1 92.81 87 PRO A O 1
ATOM 719 N N . MET A 1 88 ? 3.99 6.68 6.395 1 91.62 88 MET A N 1
ATOM 720 C CA . MET A 1 88 ? 4.977 7.758 6.41 1 91.62 88 MET A CA 1
ATOM 721 C C . MET A 1 88 ? 5.059 8.398 7.793 1 91.62 88 MET A C 1
ATOM 723 O O . MET A 1 88 ? 6.152 8.602 8.32 1 91.62 88 MET A O 1
ATOM 727 N N . ILE A 1 89 ? 3.977 8.711 8.344 1 88.75 89 ILE A N 1
ATOM 728 C CA . ILE A 1 89 ? 3.932 9.367 9.648 1 88.75 89 ILE A CA 1
ATOM 729 C C . ILE A 1 89 ? 4.5 8.445 10.719 1 88.75 89 ILE A C 1
ATOM 731 O O . ILE A 1 89 ? 5.305 8.867 11.555 1 88.75 89 ILE A O 1
ATOM 735 N N . VAL A 1 90 ? 4.078 7.152 10.695 1 93.88 90 VAL A N 1
ATOM 736 C CA . VAL A 1 90 ? 4.574 6.168 11.648 1 93.88 90 VAL A CA 1
ATOM 737 C C . VAL A 1 90 ? 6.094 6.055 11.523 1 93.88 90 VAL A C 1
ATOM 739 O O . VAL A 1 90 ? 6.809 6.145 12.523 1 93.88 90 VAL A O 1
ATOM 742 N N . ALA A 1 91 ? 6.547 5.938 10.32 1 95.25 91 ALA A N 1
ATOM 743 C CA . ALA A 1 91 ? 7.98 5.789 10.07 1 95.25 91 ALA A CA 1
ATOM 744 C C . ALA A 1 91 ? 8.742 7.035 10.523 1 95.25 91 ALA A C 1
ATOM 746 O O . ALA A 1 91 ? 9.789 6.926 11.164 1 95.25 91 ALA A O 1
ATOM 747 N N . ASN A 1 92 ? 8.25 8.18 10.273 1 91.31 92 ASN A N 1
ATOM 748 C CA . ASN A 1 92 ? 8.93 9.43 10.594 1 91.31 92 ASN A CA 1
ATOM 749 C C . ASN A 1 92 ? 9 9.664 12.094 1 91.31 92 ASN A C 1
ATOM 751 O O . ASN A 1 92 ? 10.062 10.008 12.625 1 91.31 92 ASN A O 1
ATOM 755 N N . ILE A 1 93 ? 7.879 9.469 12.711 1 91.5 93 ILE A N 1
ATOM 756 C CA . ILE A 1 93 ? 7.852 9.711 14.148 1 91.5 93 ILE A CA 1
ATOM 757 C C . ILE A 1 93 ? 8.812 8.75 14.844 1 91.5 93 ILE A C 1
ATOM 759 O O . ILE A 1 93 ? 9.625 9.164 15.68 1 91.5 93 ILE A O 1
ATOM 763 N N . ILE A 1 94 ? 8.742 7.5 14.484 1 94.88 94 ILE A N 1
ATOM 764 C CA . ILE A 1 94 ? 9.602 6.5 15.102 1 94.88 94 ILE A CA 1
ATOM 765 C C . ILE A 1 94 ? 11.07 6.844 14.828 1 94.88 94 ILE A C 1
ATOM 767 O O . ILE A 1 94 ? 11.891 6.852 15.75 1 94.88 94 ILE A O 1
ATOM 771 N N . THR A 1 95 ? 11.391 7.156 13.617 1 93 95 THR A N 1
ATOM 772 C CA . THR A 1 95 ? 12.781 7.414 13.234 1 93 95 THR A CA 1
ATOM 773 C C . THR A 1 95 ? 13.305 8.672 13.914 1 93 95 THR A C 1
ATOM 775 O O . THR A 1 95 ? 14.43 8.695 14.406 1 93 95 THR A O 1
ATOM 778 N N . VAL A 1 96 ? 12.531 9.711 13.961 1 86.31 96 VAL A N 1
ATOM 779 C CA . VAL A 1 96 ? 12.938 10.984 14.555 1 86.31 96 VAL A CA 1
ATOM 780 C C . VAL A 1 96 ? 13.219 10.789 16.047 1 86.31 96 VAL A C 1
ATOM 782 O O . VAL A 1 96 ? 14.273 11.188 16.547 1 86.31 96 VAL A O 1
ATOM 785 N N . LEU A 1 97 ? 12.312 10.172 16.734 1 88.88 97 LEU A N 1
ATOM 786 C CA . LEU A 1 97 ? 12.469 9.984 18.172 1 88.88 97 LEU A CA 1
ATOM 787 C C . LEU A 1 97 ? 13.578 8.984 18.484 1 88.88 97 LEU A C 1
ATOM 789 O O . LEU A 1 97 ? 14.273 9.117 19.484 1 88.88 97 LEU A O 1
ATOM 793 N N . ALA A 1 98 ? 13.734 8.016 17.609 1 92.69 98 ALA A N 1
ATOM 794 C CA . ALA A 1 98 ? 14.781 7.016 17.781 1 92.69 98 ALA A CA 1
ATOM 795 C C . ALA A 1 98 ? 16.156 7.617 17.547 1 92.69 98 ALA A C 1
ATOM 797 O O . ALA A 1 98 ? 17.172 7.066 18 1 92.69 98 ALA A O 1
ATOM 798 N N . SER A 1 99 ? 16.203 8.672 16.859 1 87.94 99 SER A N 1
ATOM 799 C CA . SER A 1 99 ? 17.484 9.25 16.469 1 87.94 99 SER A CA 1
ATOM 800 C C . SER A 1 99 ? 17.859 10.406 17.391 1 87.94 99 SER A C 1
ATOM 802 O O . SER A 1 99 ? 18.938 10.984 17.266 1 87.94 99 SER A O 1
ATOM 804 N N . LEU A 1 100 ? 17.047 10.734 18.281 1 80.62 100 LEU A N 1
ATOM 805 C CA . LEU A 1 100 ? 17.344 11.836 19.188 1 80.62 100 LEU A CA 1
ATOM 806 C C . LEU A 1 100 ? 18.453 11.461 20.156 1 80.62 100 LEU A C 1
ATOM 808 O O . LEU A 1 100 ? 18.391 10.422 20.812 1 80.62 100 LEU A O 1
ATOM 812 N N . ASN A 1 101 ? 19.766 11.891 19.922 1 72.69 101 ASN A N 1
ATOM 813 C CA . ASN A 1 101 ? 20.891 11.633 20.797 1 72.69 101 ASN A CA 1
ATOM 814 C C . ASN A 1 101 ? 21.125 12.789 21.781 1 72.69 101 ASN A C 1
ATOM 816 O O . ASN A 1 101 ? 21.562 13.875 21.375 1 72.69 101 ASN A O 1
ATOM 820 N N . PRO A 1 102 ? 20.859 12.57 23.016 1 60 102 PRO A N 1
ATOM 821 C CA . PRO A 1 102 ? 21.109 13.641 23.984 1 60 102 PRO A CA 1
ATOM 822 C C . PRO A 1 102 ? 22.594 13.898 24.203 1 60 102 PRO A C 1
ATOM 824 O O . PRO A 1 102 ? 22.953 14.797 24.969 1 60 102 PRO A O 1
ATOM 827 N N . LYS A 1 103 ? 23.484 13.055 23.703 1 55.94 103 LYS A N 1
ATOM 828 C CA . LYS A 1 103 ? 24.859 13.219 24.141 1 55.94 103 LYS A CA 1
ATOM 829 C C . LYS A 1 103 ? 25.344 14.656 23.906 1 55.94 103 LYS A C 1
ATOM 831 O O . LYS A 1 103 ? 26.312 15.086 24.531 1 55.94 103 LYS A O 1
ATOM 836 N N . GLY A 1 104 ? 24.734 15.461 22.922 1 53.97 104 GLY A N 1
ATOM 837 C CA . GLY A 1 104 ? 25.125 16.859 23.031 1 53.97 104 GLY A CA 1
ATOM 838 C C . GLY A 1 104 ? 24.531 17.562 24.234 1 53.97 104 GLY A C 1
ATOM 839 O O . GLY A 1 104 ? 24.094 16.906 25.188 1 53.97 104 GLY A O 1
ATOM 840 N N . ASN A 1 105 ? 24.562 18.844 24.234 1 63.12 105 ASN A N 1
ATOM 841 C CA . ASN A 1 105 ? 24.016 19.672 25.297 1 63.12 105 ASN A CA 1
ATOM 842 C C . ASN A 1 105 ? 22.547 19.359 25.562 1 63.12 105 ASN A C 1
ATOM 844 O O . ASN A 1 105 ? 21.672 19.781 24.812 1 63.12 105 ASN A O 1
ATOM 848 N N . SER A 1 106 ? 22.328 18.375 26.422 1 76.81 106 SER A N 1
ATOM 849 C CA . SER A 1 106 ? 21.016 17.875 26.812 1 76.81 106 SER A CA 1
ATOM 850 C C . SER A 1 106 ? 20.031 19.016 27.031 1 76.81 106 SER A C 1
ATOM 852 O O . SER A 1 106 ? 18.859 18.906 26.688 1 76.81 106 SER A O 1
ATOM 854 N N . LYS A 1 107 ? 20.641 20.141 27.469 1 83.81 107 LYS A N 1
ATOM 855 C CA . LYS A 1 107 ? 19.75 21.266 27.734 1 83.81 107 LYS A CA 1
ATOM 856 C C . LYS A 1 107 ? 19.266 21.906 26.438 1 83.81 107 LYS A C 1
ATOM 858 O O . LYS A 1 107 ? 18.062 22.203 26.312 1 83.81 107 LYS A O 1
ATOM 863 N N . MET A 1 108 ? 20.156 22.062 25.531 1 86.06 108 MET A N 1
ATOM 864 C CA . MET A 1 108 ? 19.797 22.641 24.234 1 86.06 108 MET A CA 1
ATOM 865 C C . MET A 1 108 ? 18.766 21.781 23.516 1 86.06 108 MET A C 1
ATOM 867 O O . MET A 1 108 ? 17.828 22.297 22.922 1 86.06 108 MET A O 1
ATOM 871 N N . CYS A 1 109 ? 18.969 20.5 23.641 1 86.12 109 CYS A N 1
ATOM 872 C CA . CYS A 1 109 ? 18.031 19.578 23.016 1 86.12 109 CYS A CA 1
ATOM 873 C C . CYS A 1 109 ? 16.656 19.672 23.656 1 86.12 109 CYS A C 1
ATOM 875 O O . CYS A 1 109 ? 15.648 19.734 22.953 1 86.12 109 CYS A O 1
ATOM 877 N N . SER A 1 110 ? 16.656 19.656 24.953 1 88.69 110 SER A N 1
ATOM 878 C CA . SER A 1 110 ? 15.383 19.688 25.672 1 88.69 110 SER A CA 1
ATOM 879 C C . SER A 1 110 ? 14.625 20.984 25.406 1 88.69 110 SER A C 1
ATOM 881 O O . SER A 1 110 ? 13.406 20.984 25.219 1 88.69 110 SER A O 1
ATOM 883 N N . ILE A 1 111 ? 15.32 22.078 25.328 1 91.25 111 ILE A N 1
ATOM 884 C CA . ILE A 1 111 ? 14.703 23.375 25.078 1 91.25 111 ILE A CA 1
ATOM 885 C C . ILE A 1 111 ? 14.195 23.453 23.641 1 91.25 111 ILE A C 1
ATOM 887 O O . ILE A 1 111 ? 13.125 24 23.391 1 91.25 111 ILE A O 1
ATOM 891 N N . THR A 1 112 ? 14.992 22.922 22.766 1 91 112 THR A N 1
ATOM 892 C CA . THR A 1 112 ? 14.586 22.891 21.359 1 91 112 THR A CA 1
ATOM 893 C C . THR A 1 112 ? 13.289 22.109 21.188 1 91 112 THR A C 1
ATOM 895 O O . THR A 1 112 ? 12.336 22.594 20.594 1 91 112 THR A O 1
ATOM 898 N N . ILE A 1 113 ? 13.25 20.953 21.75 1 89.19 113 ILE A N 1
ATOM 899 C CA . ILE A 1 113 ? 12.086 20.078 21.625 1 89.19 113 ILE A CA 1
ATOM 900 C C . ILE A 1 113 ? 10.875 20.719 22.281 1 89.19 113 ILE A C 1
ATOM 902 O O . ILE A 1 113 ? 9.773 20.703 21.734 1 89.19 113 ILE A O 1
ATOM 906 N N . ALA A 1 114 ? 11.07 21.281 23.422 1 91.69 114 ALA A N 1
ATOM 907 C CA . ALA A 1 114 ? 9.992 21.969 24.125 1 91.69 114 ALA A CA 1
ATOM 908 C C . ALA A 1 114 ? 9.438 23.109 23.281 1 91.69 114 ALA A C 1
ATOM 910 O O . ALA A 1 114 ? 8.219 23.297 23.203 1 91.69 114 ALA A O 1
ATOM 911 N N . CYS A 1 115 ? 10.328 23.891 22.75 1 92.44 115 CYS A N 1
ATOM 912 C CA . CYS A 1 115 ? 9.922 25 21.906 1 92.44 115 CYS A CA 1
ATOM 913 C C . CYS A 1 115 ? 9.102 24.531 20.719 1 92.44 115 CYS A C 1
ATOM 915 O O . CYS A 1 115 ? 8.078 25.125 20.391 1 92.44 115 CYS A O 1
ATOM 917 N N . LEU A 1 116 ? 9.547 23.484 20.156 1 93.19 116 LEU A N 1
ATOM 918 C CA . LEU A 1 116 ? 8.859 22.938 18.984 1 93.19 116 LEU A CA 1
ATOM 919 C C . LEU A 1 116 ? 7.449 22.484 19.344 1 93.19 116 LEU A C 1
ATOM 921 O O . LEU A 1 116 ? 6.492 22.812 18.641 1 93.19 116 LEU A O 1
ATOM 925 N N . ILE A 1 117 ? 7.293 21.766 20.344 1 91.88 117 ILE A N 1
ATOM 926 C CA . ILE A 1 117 ? 6.008 21.203 20.734 1 91.88 117 ILE A CA 1
ATOM 927 C C . ILE A 1 117 ? 5.047 22.312 21.141 1 91.88 117 ILE A C 1
ATOM 929 O O . ILE A 1 117 ? 3.883 22.312 20.734 1 91.88 117 ILE A O 1
ATOM 933 N N . ILE A 1 118 ? 5.523 23.203 21.859 1 94.38 118 ILE A N 1
ATOM 934 C CA . ILE A 1 118 ? 4.695 24.312 22.328 1 94.38 118 ILE A CA 1
ATOM 935 C C . ILE A 1 118 ? 4.258 25.172 21.141 1 94.38 118 ILE A C 1
ATOM 937 O O . ILE A 1 118 ? 3.098 25.594 21.062 1 94.38 118 ILE A O 1
ATOM 941 N N . CYS A 1 119 ? 5.156 25.453 20.266 1 95.19 119 CYS A N 1
ATOM 942 C CA . CYS A 1 119 ? 4.82 26.25 19.094 1 95.19 119 CYS A CA 1
ATOM 943 C C . CYS A 1 119 ? 3.779 25.547 18.234 1 95.19 119 CYS A C 1
ATOM 945 O O . CYS A 1 119 ? 2.873 26.188 17.703 1 95.19 119 CYS A O 1
ATOM 947 N N . ASN A 1 120 ? 3.928 24.219 18.078 1 95.44 120 ASN A N 1
ATOM 948 C CA . ASN A 1 120 ? 2.934 23.453 17.328 1 95.44 120 ASN A CA 1
ATOM 949 C C . ASN A 1 120 ? 1.554 23.562 17.984 1 95.44 120 ASN A C 1
ATOM 951 O O . ASN A 1 120 ? 0.55 23.734 17.281 1 95.44 120 ASN A O 1
ATOM 955 N N . LEU A 1 121 ? 1.54 23.453 19.266 1 96.44 121 LEU A N 1
ATOM 956 C CA . LEU A 1 121 ? 0.284 23.531 20.016 1 96.44 121 LEU A CA 1
ATOM 957 C C . LEU A 1 121 ? -0.344 24.922 19.875 1 96.44 121 LEU A C 1
ATOM 959 O O . LEU A 1 121 ? -1.544 25.031 19.609 1 96.44 121 LEU A O 1
ATOM 963 N N . VAL A 1 122 ? 0.444 25.906 20.047 1 97.19 122 VAL A N 1
ATOM 964 C CA . VAL A 1 122 ? -0.043 27.281 19.938 1 97.19 122 VAL A CA 1
ATOM 965 C C . VAL A 1 122 ? -0.598 27.516 18.547 1 97.19 122 VAL A C 1
ATOM 967 O O . VAL A 1 122 ? -1.644 28.156 18.375 1 97.19 122 VAL A O 1
ATOM 970 N N . SER A 1 123 ? 0.101 27.078 17.594 1 97.69 123 SER A N 1
ATOM 971 C CA . SER A 1 123 ? -0.348 27.234 16.219 1 97.69 123 SER A CA 1
ATOM 972 C C . SER A 1 123 ? -1.685 26.531 15.984 1 97.69 123 SER A C 1
ATOM 974 O O . SER A 1 123 ? -2.559 27.062 15.297 1 97.69 123 SER A O 1
ATOM 976 N N . SER A 1 124 ? -1.835 25.344 16.5 1 97.31 124 SER A N 1
ATOM 977 C CA . SER A 1 124 ? -3.107 24.641 16.391 1 97.31 124 SER A CA 1
ATOM 978 C C . SER A 1 124 ? -4.238 25.438 17.031 1 97.31 124 SER A C 1
ATOM 980 O O . SER A 1 124 ? -5.348 25.484 16.5 1 97.31 124 SER A O 1
ATOM 982 N N . LEU A 1 125 ? -3.934 26.047 18.109 1 97.5 125 LEU A N 1
ATOM 983 C CA . LEU A 1 125 ? -4.926 26.859 18.812 1 97.5 125 LEU A CA 1
ATOM 984 C C . LEU A 1 125 ? -5.258 28.125 18.016 1 97.5 125 LEU A C 1
ATOM 986 O O . LEU A 1 125 ? -6.398 28.594 18.047 1 97.5 125 LEU A O 1
ATOM 990 N N . ILE A 1 126 ? -4.305 28.672 17.391 1 97.69 126 ILE A N 1
ATOM 991 C CA . ILE A 1 126 ? -4.551 29.828 16.531 1 97.69 126 ILE A CA 1
ATOM 992 C C . ILE A 1 126 ? -5.527 29.422 15.422 1 97.69 126 ILE A C 1
ATOM 994 O O . ILE A 1 126 ? -6.492 30.141 15.156 1 97.69 126 ILE A O 1
ATOM 998 N N . GLY A 1 127 ? -5.285 28.312 14.797 1 96.75 127 GLY A N 1
ATOM 999 C CA . GLY A 1 127 ? -6.191 27.828 13.773 1 96.75 127 GLY A CA 1
ATOM 1000 C C . GLY A 1 127 ? -7.605 27.625 14.273 1 96.75 127 GLY A C 1
ATOM 1001 O O . GLY A 1 127 ? -8.57 27.984 13.602 1 96.75 127 GLY A O 1
ATOM 1002 N N . LEU A 1 128 ? -7.699 27.078 15.453 1 95.38 128 LEU A N 1
ATOM 1003 C CA . LEU A 1 128 ? -9.008 26.844 16.062 1 95.38 128 LEU A CA 1
ATOM 1004 C C . LEU A 1 128 ? -9.703 28.172 16.375 1 95.38 128 LEU A C 1
ATOM 1006 O O . LEU A 1 128 ? -10.891 28.328 16.094 1 95.38 128 LEU A O 1
ATOM 1010 N N . THR A 1 129 ? -8.992 29.078 16.922 1 95.56 129 THR A N 1
ATOM 1011 C CA . THR A 1 129 ? -9.539 30.375 17.328 1 95.56 129 THR A CA 1
ATOM 1012 C C . THR A 1 129 ? -10.078 31.141 16.125 1 95.56 129 THR A C 1
ATOM 1014 O O . THR A 1 129 ? -11.234 31.578 16.125 1 95.56 129 THR A O 1
ATOM 1017 N N . PHE A 1 130 ? -9.312 31.281 15.133 1 95.25 130 PHE A N 1
ATOM 1018 C CA . PHE A 1 130 ? -9.75 32.031 13.969 1 95.25 130 PHE A CA 1
ATOM 1019 C C . PHE A 1 130 ? -10.789 31.266 13.164 1 95.25 130 PHE A C 1
ATOM 1021 O O . PHE A 1 130 ? -11.68 31.859 12.555 1 95.25 130 PHE A O 1
ATOM 1028 N N . GLY A 1 131 ? -10.68 29.922 13.156 1 92.5 131 GLY A N 1
ATOM 1029 C CA . GLY A 1 131 ? -11.727 29.125 12.547 1 92.5 131 GLY A CA 1
ATOM 1030 C C . GLY A 1 131 ? -13.086 29.344 13.188 1 92.5 131 GLY A C 1
ATOM 1031 O O . GLY A 1 131 ? -14.086 29.5 12.492 1 92.5 131 GLY A O 1
ATOM 1032 N N . LEU A 1 132 ? -13.117 29.391 14.492 1 89.5 132 LEU A N 1
ATOM 1033 C CA . LEU A 1 132 ? -14.352 29.562 15.258 1 89.5 132 LEU A CA 1
ATOM 1034 C C . LEU A 1 132 ? -14.891 30.984 15.133 1 89.5 132 LEU A C 1
ATOM 1036 O O . LEU A 1 132 ? -16.109 31.188 15.102 1 89.5 132 LEU A O 1
ATOM 1040 N N . LEU A 1 133 ? -14.055 31.891 15.023 1 90.31 133 LEU A N 1
ATOM 1041 C CA . LEU A 1 133 ? -14.453 33.281 15.055 1 90.31 133 LEU A CA 1
ATOM 1042 C C . LEU A 1 133 ? -14.93 33.75 13.68 1 90.31 133 LEU A C 1
ATOM 1044 O O . LEU A 1 133 ? -15.844 34.562 13.578 1 90.31 133 LEU A O 1
ATOM 1048 N N . ILE A 1 134 ? -14.406 33.219 12.625 1 90.31 134 ILE A N 1
ATOM 1049 C CA . ILE A 1 134 ? -14.609 33.812 11.312 1 90.31 134 ILE A CA 1
ATOM 1050 C C . ILE A 1 134 ? -15.484 32.906 10.453 1 90.31 134 ILE A C 1
ATOM 1052 O O . ILE A 1 134 ? -16.422 33.375 9.797 1 90.31 134 ILE A O 1
ATOM 1056 N N . LEU A 1 135 ? -15.359 31.625 10.5 1 85.56 135 LEU A N 1
ATOM 1057 C CA . LEU A 1 135 ? -15.938 30.734 9.508 1 85.56 135 LEU A CA 1
ATOM 1058 C C . LEU A 1 135 ? -17.438 30.547 9.734 1 85.56 135 LEU A C 1
ATOM 1060 O O . LEU A 1 135 ? -18.219 30.562 8.781 1 85.56 135 LEU A O 1
ATOM 1064 N N . PRO A 1 136 ? -17.906 30.344 11.031 1 75.12 136 PRO A N 1
ATOM 1065 C CA . PRO A 1 136 ? -19.344 30.109 11.227 1 75.12 136 PRO A CA 1
ATOM 1066 C C . PRO A 1 136 ? -20.203 31.25 10.719 1 75.12 136 PRO A C 1
ATOM 1068 O O . PRO A 1 136 ? -21.328 31.031 10.258 1 75.12 136 PRO A O 1
ATOM 1071 N N . ASN A 1 137 ? -19.781 32.406 10.867 1 67.25 137 ASN A N 1
ATOM 1072 C CA . ASN A 1 137 ? -20.562 33.562 10.453 1 67.25 137 ASN A CA 1
ATOM 1073 C C . ASN A 1 137 ? -20.953 33.469 8.977 1 67.25 137 ASN A C 1
ATOM 1075 O O . ASN A 1 137 ? -21.969 34.031 8.57 1 67.25 137 ASN A O 1
ATOM 1079 N N . SER A 1 138 ? -20.266 32.812 8.297 1 62.34 138 SER A N 1
ATOM 1080 C CA . SER A 1 138 ? -20.531 32.719 6.867 1 62.34 138 SER A CA 1
ATOM 1081 C C . SER A 1 138 ? -21.406 31.516 6.535 1 62.34 138 SER A C 1
ATOM 1083 O O . SER A 1 138 ? -22.047 31.469 5.48 1 62.34 138 SER A O 1
ATOM 1085 N N . PHE A 1 139 ? -21.375 30.531 7.422 1 60.91 139 PHE A N 1
ATOM 1086 C CA . PHE A 1 139 ? -22.203 29.359 7.176 1 60.91 139 PHE A CA 1
ATOM 1087 C C . PHE A 1 139 ? -23.547 29.5 7.867 1 60.91 139 PHE A C 1
ATOM 1089 O O . PHE A 1 139 ? -24.516 28.844 7.48 1 60.91 139 PHE A O 1
ATOM 1096 N N . LEU A 1 140 ? -23.734 30.219 9.078 1 52.41 140 LEU A N 1
ATOM 1097 C CA . LEU A 1 140 ? -24.938 30.438 9.859 1 52.41 140 LEU A CA 1
ATOM 1098 C C . LEU A 1 140 ? -25.984 31.188 9.031 1 52.41 140 LEU A C 1
ATOM 1100 O O . LEU A 1 140 ? -27.172 31.141 9.336 1 52.41 140 LEU A O 1
ATOM 1104 N N . ASN A 1 141 ? -25.672 32.094 8.25 1 46.5 141 ASN A N 1
ATOM 1105 C CA . ASN A 1 141 ? -26.906 32.625 7.656 1 46.5 141 ASN A CA 1
ATOM 1106 C C . ASN A 1 141 ? -27.812 31.5 7.16 1 46.5 141 ASN A C 1
ATOM 1108 O O . ASN A 1 141 ? -28.922 31.75 6.691 1 46.5 141 ASN A O 1
ATOM 1112 N N . GLY A 1 142 ? -27.438 30.281 7.094 1 41.44 142 GLY A N 1
ATOM 1113 C CA . GLY A 1 142 ? -28.391 29.188 6.98 1 41.44 142 GLY A CA 1
ATOM 1114 C C . GLY A 1 142 ? -28.75 28.578 8.32 1 41.44 142 GLY A C 1
ATOM 1115 O O . GLY A 1 142 ? -28.141 28.891 9.344 1 41.44 142 GLY A O 1
ATOM 1116 N N . SER A 1 143 ? -30 27.688 8.492 1 38.84 143 SER A N 1
ATOM 1117 C CA . SER A 1 143 ? -30.766 27.172 9.617 1 38.84 143 SER A CA 1
ATOM 1118 C C . SER A 1 143 ? -29.859 26.438 10.609 1 38.84 143 SER A C 1
ATOM 1120 O O . SER A 1 143 ? -30.344 25.891 11.602 1 38.84 143 SER A O 1
ATOM 1122 N N . THR A 1 144 ? -28.625 26 10.297 1 41.19 144 THR A N 1
ATOM 1123 C CA . THR A 1 144 ? -28.125 24.875 11.078 1 41.19 144 THR A CA 1
ATOM 1124 C C . THR A 1 144 ? -27.531 25.359 12.398 1 41.19 144 THR A C 1
ATOM 1126 O O . THR A 1 144 ? -26.641 26.219 12.398 1 41.19 144 THR A O 1
ATOM 1129 N N . SER A 1 145 ? -28.266 25.359 13.586 1 37.03 145 SER A N 1
ATOM 1130 C CA . SER A 1 145 ? -28.016 25.484 15.016 1 37.03 145 SER A CA 1
ATOM 1131 C C . SER A 1 145 ? -26.688 24.859 15.414 1 37.03 145 SER A C 1
ATOM 1133 O O . SER A 1 145 ? -26.531 23.641 15.375 1 37.03 145 SER A O 1
ATOM 1135 N N . LEU A 1 146 ? -25.609 25.25 15.062 1 43 146 LEU A N 1
ATOM 1136 C CA . LEU A 1 146 ? -24.391 24.828 15.758 1 43 146 LEU A CA 1
ATOM 1137 C C . LEU A 1 146 ? -24.688 24.578 17.234 1 43 146 LEU A C 1
ATOM 1139 O O . LEU A 1 146 ? -23.828 24.062 17.953 1 43 146 LEU A O 1
ATOM 1143 N N . ARG A 1 147 ? -25.672 25.422 17.859 1 38.28 147 ARG A N 1
ATOM 1144 C CA . ARG A 1 147 ? -25.922 25.562 19.281 1 38.28 147 ARG A CA 1
ATOM 1145 C C . ARG A 1 147 ? -26.375 24.234 19.891 1 38.28 147 ARG A C 1
ATOM 1147 O O . ARG A 1 147 ? -26.172 23.969 21.078 1 38.28 147 ARG A O 1
ATOM 1154 N N . SER A 1 148 ? -27.531 23.719 19.312 1 38.06 148 SER A N 1
ATOM 1155 C CA . SER A 1 148 ? -28.422 23 20.234 1 38.06 148 SER A CA 1
ATOM 1156 C C . SER A 1 148 ? -27.859 21.641 20.594 1 38.06 148 SER A C 1
ATOM 1158 O O . SER A 1 148 ? -28.516 20.828 21.25 1 38.06 148 SER A O 1
ATOM 1160 N N . SER A 1 149 ? -27.109 21.031 19.719 1 41.81 149 SER A N 1
ATOM 1161 C CA . SER A 1 149 ? -26.984 19.734 20.391 1 41.81 149 SER A CA 1
ATOM 1162 C C . SER A 1 149 ? -26.359 19.906 21.781 1 41.81 149 SER A C 1
ATOM 1164 O O . SER A 1 149 ? -25.25 20.422 21.906 1 41.81 149 SER A O 1
ATOM 1166 N N . GLY A 1 150 ? -27.062 20.312 22.719 1 39.31 150 GLY A N 1
ATOM 1167 C CA . GLY A 1 150 ? -26.875 20.422 24.156 1 39.31 150 GLY A CA 1
ATOM 1168 C C . GLY A 1 150 ? -25.672 19.625 24.672 1 39.31 150 GLY A C 1
ATOM 1169 O O . GLY A 1 150 ? -25.547 18.438 24.391 1 39.31 150 GLY A O 1
ATOM 1170 N N . ASN A 1 151 ? -24.438 20.219 24.656 1 46.88 151 ASN A N 1
ATOM 1171 C CA . ASN A 1 151 ? -23.406 19.688 25.531 1 46.88 151 ASN A CA 1
ATOM 1172 C C . ASN A 1 151 ? -23.984 19.016 26.766 1 46.88 151 ASN A C 1
ATOM 1174 O O . ASN A 1 151 ? -24.219 19.688 27.781 1 46.88 151 ASN A O 1
ATOM 1178 N N . ASP A 1 152 ? -24.922 18.219 26.547 1 54.22 152 ASP A N 1
ATOM 1179 C CA . ASP A 1 152 ? -25.25 17.469 27.75 1 54.22 152 ASP A CA 1
ATOM 1180 C C . ASP A 1 152 ? -23.984 17.047 28.484 1 54.22 152 ASP A C 1
ATOM 1182 O O . ASP A 1 152 ? -23.156 16.312 27.953 1 54.22 152 ASP A O 1
ATOM 1186 N N . PRO A 1 153 ? -23.625 17.875 29.422 1 57 153 PRO A N 1
ATOM 1187 C CA . PRO A 1 153 ? -22.469 17.562 30.266 1 57 153 PRO A CA 1
ATOM 1188 C C . PRO A 1 153 ? -22.266 16.062 30.453 1 57 153 PRO A C 1
ATOM 1190 O O . PRO A 1 153 ? -21.125 15.609 30.609 1 57 153 PRO A O 1
ATOM 1193 N N . ASP A 1 154 ? -23.375 15.383 30.391 1 61.94 154 ASP A N 1
ATOM 1194 C CA . ASP A 1 154 ? -23.234 13.945 30.625 1 61.94 154 ASP A CA 1
ATOM 1195 C C . ASP A 1 154 ? -22.5 13.266 29.484 1 61.94 154 ASP A C 1
ATOM 1197 O O . ASP A 1 154 ? -21.828 12.25 29.672 1 61.94 154 ASP A O 1
ATOM 1201 N N . LYS A 1 155 ? -22.484 14.062 28.375 1 73.56 155 LYS A N 1
ATOM 1202 C CA . LYS A 1 155 ? -21.875 13.414 27.203 1 73.56 155 LYS A CA 1
ATOM 1203 C C . LYS A 1 155 ? -20.391 13.727 27.109 1 73.56 155 LYS A C 1
ATOM 1205 O O . LYS A 1 155 ? -19.641 12.977 26.484 1 73.56 155 LYS A O 1
ATOM 1210 N N . LEU A 1 156 ? -19.984 14.742 27.812 1 73.31 156 LEU A N 1
ATOM 1211 C CA . LEU A 1 156 ? -18.578 15.141 27.797 1 73.31 156 LEU A CA 1
ATOM 1212 C C . LEU A 1 156 ? -17.703 14.078 28.453 1 73.31 156 LEU A C 1
ATOM 1214 O O . LEU A 1 156 ? -16.578 13.828 28.016 1 73.31 156 LEU A O 1
ATOM 1218 N N . GLY A 1 157 ? -18.297 13.484 29.469 1 76.81 157 GLY A N 1
ATOM 1219 C CA . GLY A 1 157 ? -17.562 12.422 30.141 1 76.81 157 GLY A CA 1
ATOM 1220 C C . GLY A 1 157 ? -17.266 11.242 29.234 1 76.81 157 GLY A C 1
ATOM 1221 O O . GLY A 1 157 ? -16.156 10.703 29.266 1 76.81 157 GLY A O 1
ATOM 1222 N N . TYR A 1 158 ? -18.172 10.945 28.469 1 80.25 158 TYR A N 1
ATOM 1223 C CA . TYR A 1 158 ? -18 9.812 27.562 1 80.25 158 TYR A CA 1
ATOM 1224 C C . TYR A 1 158 ? -17 10.148 26.453 1 80.25 158 TYR A C 1
ATOM 1226 O O . TYR A 1 158 ? -16.219 9.289 26.047 1 80.25 158 TYR A O 1
ATOM 1234 N N . ILE A 1 159 ? -17.031 11.344 26.016 1 76.69 159 ILE A N 1
ATOM 1235 C CA . ILE A 1 159 ? -16.109 11.773 24.969 1 76.69 159 ILE A CA 1
ATOM 1236 C C . ILE A 1 159 ? -14.672 11.711 25.469 1 76.69 159 ILE A C 1
ATOM 1238 O O . ILE A 1 159 ? -13.781 11.219 24.766 1 76.69 159 ILE A O 1
ATOM 1242 N N . PHE A 1 160 ? -14.5 12.172 26.656 1 79.25 160 PHE A N 1
ATOM 1243 C CA . PHE A 1 160 ? -13.172 12.148 27.25 1 79.25 160 PHE A CA 1
ATOM 1244 C C . PHE A 1 160 ? -12.711 10.711 27.484 1 79.25 160 PHE A C 1
ATOM 1246 O O . PHE A 1 160 ? -11.531 10.398 27.297 1 79.25 160 PHE A O 1
ATOM 1253 N N . ARG A 1 161 ? -13.594 9.961 27.953 1 84.56 161 ARG A N 1
ATOM 1254 C CA . ARG A 1 161 ? -13.273 8.555 28.141 1 84.56 161 ARG A CA 1
ATOM 1255 C C . ARG A 1 161 ? -12.82 7.91 26.828 1 84.56 161 ARG A C 1
ATOM 1257 O O . ARG A 1 161 ? -11.82 7.191 26.797 1 84.56 161 ARG A O 1
ATOM 1264 N N . ASP A 1 162 ? -13.555 8.141 25.812 1 84.38 162 ASP A N 1
ATOM 1265 C CA . ASP A 1 162 ? -13.219 7.566 24.516 1 84.38 162 ASP A CA 1
ATOM 1266 C C . ASP A 1 162 ? -11.844 8.023 24.047 1 84.38 162 ASP A C 1
ATOM 1268 O O . ASP A 1 162 ? -11.086 7.246 23.453 1 84.38 162 ASP A O 1
ATOM 1272 N N . LEU A 1 163 ? -11.602 9.273 24.281 1 81.38 163 LEU A N 1
ATOM 1273 C CA . LEU A 1 163 ? -10.297 9.812 23.922 1 81.38 163 LEU A CA 1
ATOM 1274 C C . LEU A 1 163 ? -9.18 9.055 24.625 1 81.38 163 LEU A C 1
ATOM 1276 O O . LEU A 1 163 ? -8.195 8.656 24 1 81.38 163 LEU A O 1
ATOM 1280 N N . LEU A 1 164 ? -9.305 8.844 25.859 1 86.81 164 LEU A N 1
ATOM 1281 C CA . LEU A 1 164 ? -8.305 8.141 26.656 1 86.81 164 LEU A CA 1
ATOM 1282 C C . LEU A 1 164 ? -8.133 6.703 26.172 1 86.81 164 LEU A C 1
ATOM 1284 O O . LEU A 1 164 ? -7.012 6.203 26.078 1 86.81 164 LEU A O 1
ATOM 1288 N N . LEU A 1 165 ? -9.203 6.094 25.891 1 90.12 165 LEU A N 1
ATOM 1289 C CA . LEU A 1 165 ? -9.156 4.711 25.422 1 90.12 165 LEU A CA 1
ATOM 1290 C C . LEU A 1 165 ? -8.492 4.617 24.062 1 90.12 165 LEU A C 1
ATOM 1292 O O . LEU A 1 165 ? -7.82 3.631 23.75 1 90.12 165 LEU A O 1
ATOM 1296 N N . ASN A 1 166 ? -8.672 5.625 23.234 1 88.38 166 ASN A N 1
ATOM 1297 C CA . ASN A 1 166 ? -8.062 5.625 21.906 1 88.38 166 ASN A CA 1
ATOM 1298 C C . ASN A 1 166 ? -6.566 5.91 21.984 1 88.38 166 ASN A C 1
ATOM 1300 O O . ASN A 1 166 ? -5.812 5.504 21.094 1 88.38 166 ASN A O 1
ATOM 1304 N N . ILE A 1 167 ? -6.191 6.613 22.984 1 88.94 167 ILE A N 1
ATOM 1305 C CA . ILE A 1 167 ? -4.766 6.867 23.188 1 88.94 167 ILE A CA 1
ATOM 1306 C C . ILE A 1 167 ? -4.047 5.555 23.484 1 88.94 167 ILE A C 1
ATOM 1308 O O . ILE A 1 167 ? -2.91 5.348 23.062 1 88.94 167 ILE A O 1
ATOM 1312 N N . PHE A 1 168 ? -4.758 4.633 24.219 1 93.44 168 PHE A N 1
ATOM 1313 C CA . PHE A 1 168 ? -4.18 3.355 24.609 1 93.44 168 PHE A CA 1
ATOM 1314 C C . PHE A 1 168 ? -4.887 2.197 23.922 1 93.44 168 PHE A C 1
ATOM 1316 O O . PHE A 1 168 ? -5.617 1.436 24.562 1 93.44 168 PHE A O 1
ATOM 1323 N N . PRO A 1 169 ? -4.551 1.996 22.703 1 90.56 169 PRO A N 1
ATOM 1324 C CA . PRO A 1 169 ? -5.25 0.938 21.969 1 90.56 169 PRO A CA 1
ATOM 1325 C C . PRO A 1 169 ? -4.887 -0.461 22.469 1 90.56 169 PRO A C 1
ATOM 1327 O O . PRO A 1 169 ? -3.832 -0.649 23.078 1 90.56 169 PRO A O 1
ATOM 1330 N N . GLU A 1 170 ? -5.727 -1.447 22.172 1 89.75 170 GLU A N 1
ATOM 1331 C CA . GLU A 1 170 ? -5.551 -2.816 22.641 1 89.75 170 GLU A CA 1
ATOM 1332 C C . GLU A 1 170 ? -4.742 -3.646 21.656 1 89.75 170 GLU A C 1
ATOM 1334 O O . GLU A 1 170 ? -4.188 -4.688 22.016 1 89.75 170 GLU A O 1
ATOM 1339 N N . ASN A 1 171 ? -4.711 -3.246 20.391 1 92.62 171 ASN A N 1
ATOM 1340 C CA . ASN A 1 171 ? -4.09 -4.039 19.344 1 92.62 171 ASN A CA 1
ATOM 1341 C C . ASN A 1 171 ? -3.469 -3.148 18.266 1 92.62 171 ASN A C 1
ATOM 1343 O O . ASN A 1 171 ? -4.133 -2.268 17.719 1 92.62 171 ASN A O 1
ATOM 1347 N N . LEU A 1 172 ? -2.203 -3.398 17.859 1 92.31 172 LEU A N 1
ATOM 1348 C CA . LEU A 1 172 ? -1.441 -2.6 16.906 1 92.31 172 LEU A CA 1
ATOM 1349 C C . LEU A 1 172 ? -2.098 -2.625 15.531 1 92.31 172 LEU A C 1
ATOM 1351 O O . LEU A 1 172 ? -2.061 -1.63 14.805 1 92.31 172 LEU A O 1
ATOM 1355 N N . ILE A 1 173 ? -2.727 -3.674 15.18 1 91.56 173 ILE A N 1
ATOM 1356 C CA . ILE A 1 173 ? -3.326 -3.836 13.859 1 91.56 173 ILE A CA 1
ATOM 1357 C C . ILE A 1 173 ? -4.734 -3.244 13.852 1 91.56 173 ILE A C 1
ATOM 1359 O O . ILE A 1 173 ? -5.094 -2.496 12.945 1 91.56 173 ILE A O 1
ATOM 1363 N N . SER A 1 174 ? -5.48 -3.516 14.93 1 91.12 174 SER A N 1
ATOM 1364 C CA . SER A 1 174 ? -6.867 -3.066 15.008 1 91.12 174 SER A CA 1
ATOM 1365 C C . SER A 1 174 ? -6.953 -1.543 15.023 1 91.12 174 SER A C 1
ATOM 1367 O O . SER A 1 174 ? -7.898 -0.964 14.484 1 91.12 174 SER A O 1
ATOM 1369 N N . MET A 1 175 ? -6 -0.877 15.602 1 91.38 175 MET A N 1
ATOM 1370 C CA . MET A 1 175 ? -6.039 0.578 15.727 1 91.38 175 MET A CA 1
ATOM 1371 C C . MET A 1 175 ? -5.938 1.24 14.352 1 91.38 175 MET A C 1
ATOM 1373 O O . MET A 1 175 ? -6.262 2.42 14.203 1 91.38 175 MET A O 1
ATOM 1377 N N . THR A 1 176 ? -5.453 0.483 13.344 1 89.88 176 THR A N 1
ATOM 1378 C CA . THR A 1 176 ? -5.312 1.053 12.008 1 89.88 176 THR A CA 1
ATOM 1379 C C . THR A 1 176 ? -6.621 0.951 11.234 1 89.88 176 THR A C 1
ATOM 1381 O O . THR A 1 176 ? -6.781 1.583 10.188 1 89.88 176 THR A O 1
ATOM 1384 N N . ILE A 1 177 ? -7.637 0.204 11.828 1 88.38 177 ILE A N 1
ATOM 1385 C CA . ILE A 1 177 ? -8.836 -0.015 11.023 1 88.38 177 ILE A CA 1
ATOM 1386 C C . ILE A 1 177 ? -10.078 0.264 11.859 1 88.38 177 ILE A C 1
ATOM 1388 O O . ILE A 1 177 ? -11.195 0.296 11.336 1 88.38 177 ILE A O 1
ATOM 1392 N N . SER A 1 178 ? -9.844 0.387 13.156 1 88.12 178 SER A N 1
ATOM 1393 C CA . SER A 1 178 ? -11 0.633 14.023 1 88.12 178 SER A CA 1
ATOM 1394 C C . SER A 1 178 ? -10.641 1.591 15.148 1 88.12 178 SER A C 1
ATOM 1396 O O . SER A 1 178 ? -9.469 1.775 15.469 1 88.12 178 SER A O 1
ATOM 1398 N N . GLN A 1 179 ? -11.656 2.236 15.648 1 85.94 179 GLN A N 1
ATOM 1399 C CA . GLN A 1 179 ? -11.508 3.133 16.781 1 85.94 179 GLN A CA 1
ATOM 1400 C C . GLN A 1 179 ? -12.648 2.943 17.781 1 85.94 179 GLN A C 1
ATOM 1402 O O . GLN A 1 179 ? -13.695 2.4 17.438 1 85.94 179 GLN A O 1
ATOM 1407 N N . THR A 1 180 ? -12.375 3.332 19 1 85.56 180 THR A N 1
ATOM 1408 C CA . THR A 1 180 ? -13.375 3.221 20.062 1 85.56 180 THR A CA 1
ATOM 1409 C C . THR A 1 180 ? -14.227 4.48 20.141 1 85.56 180 THR A C 1
ATOM 1411 O O . THR A 1 180 ? -13.695 5.594 20.203 1 85.56 180 THR A O 1
ATOM 1414 N N . MET A 1 181 ? -15.469 4.316 19.984 1 81.94 181 MET A N 1
ATOM 1415 C CA . MET A 1 181 ? -16.391 5.453 20.078 1 81.94 181 MET A CA 1
ATOM 1416 C C . MET A 1 181 ? -17.688 5.047 20.75 1 81.94 181 MET A C 1
ATOM 1418 O O . MET A 1 181 ? -18.188 3.947 20.531 1 81.94 181 MET A O 1
ATOM 1422 N N . THR A 1 182 ? -18.125 5.906 21.641 1 81.44 182 THR A N 1
ATOM 1423 C CA . THR A 1 182 ? -19.406 5.668 22.312 1 81.44 182 THR A CA 1
ATOM 1424 C C . THR A 1 182 ? -20.562 6.051 21.406 1 81.44 182 THR A C 1
ATOM 1426 O O . THR A 1 182 ? -20.562 7.133 20.812 1 81.44 182 THR A O 1
ATOM 1429 N N . ASN A 1 183 ? -21.422 5.086 21.188 1 74.94 183 ASN A N 1
ATOM 1430 C CA . ASN A 1 183 ? -22.625 5.367 20.406 1 74.94 183 ASN A CA 1
ATOM 1431 C C . ASN A 1 183 ? -23.656 6.141 21.219 1 74.94 183 ASN A C 1
ATOM 1433 O O . ASN A 1 183 ? -24.375 5.555 22.031 1 74.94 183 ASN A O 1
ATOM 1437 N N . ILE A 1 184 ? -23.781 7.402 20.938 1 70.75 184 ILE A N 1
ATOM 1438 C CA . ILE A 1 184 ? -24.641 8.273 21.734 1 70.75 184 ILE A CA 1
ATOM 1439 C C . ILE A 1 184 ? -26.094 8.102 21.297 1 70.75 184 ILE A C 1
ATOM 1441 O O . ILE A 1 184 ? -27.016 8.414 22.062 1 70.75 184 ILE A O 1
ATOM 1445 N N . SER A 1 185 ? -26.281 7.5 20.141 1 66.12 185 SER A N 1
ATOM 1446 C CA . SER A 1 185 ? -27.625 7.371 19.594 1 66.12 185 SER A CA 1
ATOM 1447 C C . SER A 1 185 ? -28.344 6.148 20.172 1 66.12 185 SER A C 1
ATOM 1449 O O . SER A 1 185 ? -29.562 6.031 20.078 1 66.12 185 SER A O 1
ATOM 1451 N N . LYS A 1 186 ? -27.531 5.25 20.922 1 70.44 186 LYS A N 1
ATOM 1452 C CA . LYS A 1 186 ? -28.172 4.055 21.453 1 70.44 186 LYS A CA 1
ATOM 1453 C C . LYS A 1 186 ? -27.891 3.902 22.953 1 70.44 186 LYS A C 1
ATOM 1455 O O . LYS A 1 186 ? -27.078 3.076 23.344 1 70.44 186 LYS A O 1
ATOM 1460 N N . PRO A 1 187 ? -28.656 4.703 23.734 1 75.62 187 PRO A N 1
ATOM 1461 C CA . PRO A 1 187 ? -28.422 4.586 25.172 1 75.62 187 PRO A CA 1
ATOM 1462 C C . PRO A 1 187 ? -28.984 3.293 25.766 1 75.62 187 PRO A C 1
ATOM 1464 O O . PRO A 1 187 ? -29.984 2.777 25.281 1 75.62 187 PRO A O 1
ATOM 1467 N N . ILE A 1 188 ? -28.188 2.588 26.484 1 75.12 188 ILE A N 1
ATOM 1468 C CA . ILE A 1 188 ? -28.688 1.46 27.266 1 75.12 188 ILE A CA 1
ATOM 1469 C C . ILE A 1 188 ? -29.281 1.962 28.578 1 75.12 188 ILE A C 1
ATOM 1471 O O . ILE A 1 188 ? -28.625 2.684 29.328 1 75.12 188 ILE A O 1
ATOM 1475 N N . VAL A 1 189 ? -30.484 1.84 28.672 1 76.19 189 VAL A N 1
ATOM 1476 C CA . VAL A 1 189 ? -31.172 2.281 29.875 1 76.19 189 VAL A CA 1
ATOM 1477 C C . VAL A 1 189 ? -31.172 1.16 30.922 1 76.19 189 VAL A C 1
ATOM 1479 O O . VAL A 1 189 ? -31.703 0.077 30.672 1 76.19 189 VAL A O 1
ATOM 1482 N N . LYS A 1 190 ? -30.344 1.339 31.844 1 66.94 190 LYS A N 1
ATOM 1483 C CA . LYS A 1 190 ? -30.359 0.434 33 1 66.94 190 LYS A CA 1
ATOM 1484 C C . LYS A 1 190 ? -30.75 1.171 34.25 1 66.94 190 LYS A C 1
ATOM 1486 O O . LYS A 1 190 ? -30.141 2.182 34.625 1 66.94 190 LYS A O 1
ATOM 1491 N N . ASN A 1 191 ? -31.641 0.718 34.938 1 75.31 191 ASN A N 1
ATOM 1492 C CA . ASN A 1 191 ? -32.156 1.263 36.219 1 75.31 191 ASN A CA 1
ATOM 1493 C C . ASN A 1 191 ? -32.5 2.744 36.062 1 75.31 191 ASN A C 1
ATOM 1495 O O . ASN A 1 191 ? -32.188 3.537 36.969 1 75.31 191 ASN A O 1
ATOM 1499 N N . GLY A 1 192 ? -32.969 3.182 35 1 71.25 192 GLY A N 1
ATOM 1500 C CA . GLY A 1 192 ? -33.438 4.551 34.812 1 71.25 192 GLY A CA 1
ATOM 1501 C C . GLY A 1 192 ? -32.312 5.477 34.312 1 71.25 192 GLY A C 1
ATOM 1502 O O . GLY A 1 192 ? -32.594 6.641 34 1 71.25 192 GLY A O 1
ATOM 1503 N N . GLU A 1 193 ? -31.141 5.09 34.469 1 73.94 193 GLU A N 1
ATOM 1504 C CA . GLU A 1 193 ? -30.031 5.941 34.062 1 73.94 193 GLU A CA 1
ATOM 1505 C C . GLU A 1 193 ? -29.531 5.539 32.656 1 73.94 193 GLU A C 1
ATOM 1507 O O . GLU A 1 193 ? -29.391 4.352 32.375 1 73.94 193 GLU A O 1
ATOM 1512 N N . LYS A 1 194 ? -29.484 6.535 31.844 1 77.19 194 LYS A N 1
ATOM 1513 C CA . LYS A 1 194 ? -28.969 6.301 30.5 1 77.19 194 LYS A CA 1
ATOM 1514 C C . LYS A 1 194 ? -27.453 6.148 30.516 1 77.19 194 LYS A C 1
ATOM 1516 O O . LYS A 1 194 ? -26.75 6.992 31.062 1 77.19 194 LYS A O 1
ATOM 1521 N N . THR A 1 195 ? -27.031 4.906 30.234 1 79.5 195 THR A N 1
ATOM 1522 C CA . THR A 1 195 ? -25.594 4.672 30.109 1 79.5 195 THR A CA 1
ATOM 1523 C C . THR A 1 195 ? -25.234 4.359 28.656 1 79.5 195 THR A C 1
ATOM 1525 O O . THR A 1 195 ? -26.047 3.809 27.906 1 79.5 195 THR A O 1
ATOM 1528 N N . TYR A 1 196 ? -24.078 4.949 28.266 1 81.19 196 TYR A N 1
ATOM 1529 C CA . TYR A 1 196 ? -23.609 4.723 26.906 1 81.19 196 TYR A CA 1
ATOM 1530 C C . TYR A 1 196 ? -22.406 3.789 26.891 1 81.19 196 TYR A C 1
ATOM 1532 O O . TYR A 1 196 ? -21.531 3.889 27.766 1 81.19 196 TYR A O 1
ATOM 1540 N N . THR A 1 197 ? -22.422 2.814 26.062 1 82.44 197 THR A N 1
ATOM 1541 C CA . THR A 1 197 ? -21.328 1.858 25.953 1 82.44 197 THR A CA 1
ATOM 1542 C C . THR A 1 197 ? -20.422 2.201 24.766 1 82.44 197 THR A C 1
ATOM 1544 O O . THR A 1 197 ? -20.906 2.652 23.719 1 82.44 197 THR A O 1
ATOM 1547 N N . ALA A 1 198 ? -19.125 1.935 24.969 1 86.44 198 ALA A N 1
ATOM 1548 C CA . ALA A 1 198 ? -18.141 2.148 23.922 1 86.44 198 ALA A CA 1
ATOM 1549 C C . ALA A 1 198 ? -18.125 0.98 22.938 1 86.44 198 ALA A C 1
ATOM 1551 O O . ALA A 1 198 ? -18.234 -0.18 23.344 1 86.44 198 ALA A O 1
ATOM 1552 N N . GLU A 1 199 ? -18.094 1.302 21.656 1 86.94 199 GLU A N 1
ATOM 1553 C CA . GLU A 1 199 ? -18.016 0.292 20.609 1 86.94 199 GLU A CA 1
ATOM 1554 C C . GLU A 1 199 ? -16.875 0.581 19.641 1 86.94 199 GLU A C 1
ATOM 1556 O O . GLU A 1 199 ? -16.359 1.702 19.594 1 86.94 199 GLU A O 1
ATOM 1561 N N . GLU A 1 200 ? -16.453 -0.494 18.938 1 87 200 GLU A N 1
ATOM 1562 C CA . GLU A 1 200 ? -15.453 -0.338 17.891 1 87 200 GLU A CA 1
ATOM 1563 C C . GLU A 1 200 ? -16.109 0 16.547 1 87 200 GLU A C 1
ATOM 1565 O O . GLU A 1 200 ? -16.984 -0.728 16.078 1 87 200 GLU A O 1
ATOM 1570 N N . ILE A 1 201 ? -15.797 1.101 16.047 1 84.62 201 ILE A N 1
ATOM 1571 C CA . ILE A 1 201 ? -16.359 1.519 14.766 1 84.62 201 ILE A CA 1
ATOM 1572 C C . ILE A 1 201 ? -15.25 1.541 13.703 1 84.62 201 ILE A C 1
ATOM 1574 O O . ILE A 1 201 ? -14.078 1.719 14.031 1 84.62 201 ILE A O 1
ATOM 1578 N N . PRO A 1 202 ? -15.656 1.376 12.453 1 82.5 202 PRO A N 1
ATOM 1579 C CA . PRO A 1 202 ? -14.656 1.435 11.383 1 82.5 202 PRO A CA 1
ATOM 1580 C C . PRO A 1 202 ? -13.992 2.807 11.266 1 82.5 202 PRO A C 1
ATOM 1582 O O . PRO A 1 202 ? -14.656 3.832 11.453 1 82.5 202 PRO A O 1
ATOM 1585 N N . GLY A 1 203 ? -12.695 2.777 11.086 1 82.38 203 GLY A N 1
ATOM 1586 C CA . GLY A 1 203 ? -11.891 3.982 10.961 1 82.38 203 GLY A CA 1
ATOM 1587 C C . GLY A 1 203 ? -10.539 3.867 11.633 1 82.38 203 GLY A C 1
ATOM 1588 O O . GLY A 1 203 ? -10.383 3.121 12.609 1 82.38 203 GLY A O 1
ATOM 1589 N N . THR A 1 204 ? -9.641 4.586 11.195 1 85.88 204 THR A N 1
ATOM 1590 C CA . THR A 1 204 ? -8.305 4.539 11.773 1 85.88 204 THR A CA 1
ATOM 1591 C C . THR A 1 204 ? -8.234 5.336 13.07 1 85.88 204 THR A C 1
ATOM 1593 O O . THR A 1 204 ? -8.688 6.484 13.117 1 85.88 204 THR A O 1
ATOM 1596 N N . ASN A 1 205 ? -7.793 4.73 14.109 1 89.06 205 ASN A N 1
ATOM 1597 C CA . ASN A 1 205 ? -7.48 5.41 15.367 1 89.06 205 ASN A CA 1
ATOM 1598 C C . ASN A 1 205 ? -6.129 6.113 15.305 1 89.06 205 ASN A C 1
ATOM 1600 O O . ASN A 1 205 ? -5.125 5.582 15.781 1 89.06 205 ASN A O 1
ATOM 1604 N N . MET A 1 206 ? -6.184 7.316 14.805 1 87.25 206 MET A N 1
ATOM 1605 C CA . MET A 1 206 ? -4.945 8.047 14.555 1 87.25 206 MET A CA 1
ATOM 1606 C C . MET A 1 206 ? -4.254 8.406 15.867 1 87.25 206 MET A C 1
ATOM 1608 O O . MET A 1 206 ? -3.023 8.445 15.93 1 87.25 206 MET A O 1
ATOM 1612 N N . ILE A 1 207 ? -5.031 8.68 16.875 1 87 207 ILE A N 1
ATOM 1613 C CA . ILE A 1 207 ? -4.449 9.016 18.172 1 87 207 ILE A CA 1
ATOM 1614 C C . ILE A 1 207 ? -3.65 7.828 18.703 1 87 207 ILE A C 1
ATOM 1616 O O . ILE A 1 207 ? -2.545 8 19.219 1 87 207 ILE A O 1
ATOM 1620 N N . GLY A 1 208 ? -4.258 6.73 18.625 1 91.62 208 GLY A N 1
ATOM 1621 C CA . GLY A 1 208 ? -3.561 5.52 19.031 1 91.62 208 GLY A CA 1
ATOM 1622 C C . GLY A 1 208 ? -2.309 5.254 18.219 1 91.62 208 GLY A C 1
ATOM 1623 O O . GLY A 1 208 ? -1.275 4.867 18.766 1 91.62 208 GLY A O 1
ATOM 1624 N N . VAL A 1 209 ? -2.385 5.469 16.906 1 92.06 209 VAL A N 1
ATOM 1625 C CA . VAL A 1 209 ? -1.251 5.277 16.016 1 92.06 209 VAL A CA 1
ATOM 1626 C C . VAL A 1 209 ? -0.114 6.219 16.406 1 92.06 209 VAL A C 1
ATOM 1628 O O . VAL A 1 209 ? 1.049 5.809 16.453 1 92.06 209 VAL A O 1
ATOM 1631 N N . LEU A 1 210 ? -0.429 7.441 16.703 1 90.56 210 LEU A N 1
ATOM 1632 C CA . LEU A 1 210 ? 0.574 8.422 17.094 1 90.56 210 LEU A CA 1
ATOM 1633 C C . LEU A 1 210 ? 1.204 8.055 18.438 1 90.56 210 LEU A C 1
ATOM 1635 O O . LEU A 1 210 ? 2.428 8.086 18.578 1 90.56 210 LEU A O 1
ATOM 1639 N N . PHE A 1 211 ? 0.371 7.691 19.359 1 92.19 211 PHE A N 1
ATOM 1640 C CA . PHE A 1 211 ? 0.863 7.289 20.672 1 92.19 211 PHE A CA 1
ATOM 1641 C C . PHE A 1 211 ? 1.823 6.113 20.547 1 92.19 211 PHE A C 1
ATOM 1643 O O . PHE A 1 211 ? 2.916 6.133 21.125 1 92.19 211 PHE A O 1
ATOM 1650 N N . CYS A 1 212 ? 1.405 5.105 19.844 1 95.31 212 CYS A N 1
ATOM 1651 C CA . CYS A 1 212 ? 2.234 3.914 19.672 1 95.31 212 CYS A CA 1
ATOM 1652 C C . CYS A 1 212 ? 3.531 4.246 18.953 1 95.31 212 CYS A C 1
ATOM 1654 O O . CYS A 1 212 ? 4.594 3.727 19.297 1 95.31 212 CYS A O 1
ATOM 1656 N N . SER A 1 213 ? 3.455 5.07 17.953 1 95.06 213 SER A N 1
ATOM 1657 C CA . SER A 1 213 ? 4.648 5.465 17.203 1 95.06 213 SER A CA 1
ATOM 1658 C C . SER A 1 213 ? 5.641 6.195 18.109 1 95.06 213 SER A C 1
ATOM 1660 O O . SER A 1 213 ? 6.848 5.941 18.047 1 95.06 213 SER A O 1
ATOM 1662 N N . ILE A 1 214 ? 5.168 7.082 18.922 1 92.88 214 ILE A N 1
ATOM 1663 C CA . ILE A 1 214 ? 6.004 7.809 19.859 1 92.88 214 ILE A CA 1
ATOM 1664 C C . ILE A 1 214 ? 6.641 6.828 20.844 1 92.88 214 ILE A C 1
ATOM 1666 O O . ILE A 1 214 ? 7.855 6.855 21.062 1 92.88 214 ILE A O 1
ATOM 1670 N N . ALA A 1 215 ? 5.785 5.898 21.422 1 96.12 215 ALA A N 1
ATOM 1671 C CA . ALA A 1 215 ? 6.262 4.91 22.391 1 96.12 215 ALA A CA 1
ATOM 1672 C C . ALA A 1 215 ? 7.344 4.023 21.781 1 96.12 215 ALA A C 1
ATOM 1674 O O . ALA A 1 215 ? 8.391 3.799 22.391 1 96.12 215 ALA A O 1
ATOM 1675 N N . PHE A 1 216 ? 7.145 3.605 20.594 1 96.5 216 PHE A N 1
ATOM 1676 C CA . PHE A 1 216 ? 8.102 2.742 19.906 1 96.5 216 PHE A CA 1
ATOM 1677 C C . PHE A 1 216 ? 9.375 3.508 19.578 1 96.5 216 PHE A C 1
ATOM 1679 O O . PHE A 1 216 ? 10.477 2.955 19.641 1 96.5 216 PHE A O 1
ATOM 1686 N N . GLY A 1 217 ? 9.234 4.789 19.172 1 95.19 217 GLY A N 1
ATOM 1687 C CA . GLY A 1 217 ? 10.406 5.613 18.891 1 95.19 217 GLY A CA 1
ATOM 1688 C C . GLY A 1 217 ? 11.281 5.824 20.109 1 95.19 217 GLY A C 1
ATOM 1689 O O . GLY A 1 217 ? 12.5 5.668 20.047 1 95.19 217 GLY A O 1
ATOM 1690 N N . ILE A 1 218 ? 10.664 6.117 21.219 1 93.44 218 ILE A N 1
ATOM 1691 C CA . ILE A 1 218 ? 11.383 6.316 22.469 1 93.44 218 ILE A CA 1
ATOM 1692 C C . ILE A 1 218 ? 12.055 5.012 22.891 1 93.44 218 ILE A C 1
ATOM 1694 O O . ILE A 1 218 ? 13.219 5.012 23.297 1 93.44 218 ILE A O 1
ATOM 1698 N N . ALA A 1 219 ? 11.32 3.865 22.812 1 96.75 219 ALA A N 1
ATOM 1699 C CA . ALA A 1 219 ? 11.852 2.555 23.172 1 96.75 219 ALA A CA 1
ATOM 1700 C C . ALA A 1 219 ? 13.023 2.166 22.281 1 96.75 219 ALA A C 1
ATOM 1702 O O . ALA A 1 219 ? 14.016 1.615 22.766 1 96.75 219 ALA A O 1
ATOM 1703 N N . ALA A 1 220 ? 12.922 2.441 21.031 1 96.38 220 ALA A N 1
ATOM 1704 C CA . ALA A 1 220 ? 14.016 2.143 20.094 1 96.38 220 ALA A CA 1
ATOM 1705 C C . ALA A 1 220 ? 15.266 2.945 20.438 1 96.38 220 ALA A C 1
ATOM 1707 O O . ALA A 1 220 ? 16.375 2.434 20.359 1 96.38 220 ALA A O 1
ATOM 1708 N N . ASN A 1 221 ? 15.102 4.199 20.812 1 92.94 221 ASN A N 1
ATOM 1709 C CA . ASN A 1 221 ? 16.219 5.039 21.234 1 92.94 221 ASN A CA 1
ATOM 1710 C C . ASN A 1 221 ? 16.859 4.516 22.516 1 92.94 221 ASN A C 1
ATOM 1712 O O . ASN A 1 221 ? 18.094 4.438 22.609 1 92.94 221 ASN A O 1
ATOM 1716 N N . ALA A 1 222 ? 16.062 4.094 23.422 1 93.5 222 ALA A N 1
ATOM 1717 C CA . ALA A 1 222 ? 16.516 3.674 24.734 1 93.5 222 ALA A CA 1
ATOM 1718 C C . ALA A 1 222 ? 17.281 2.354 24.672 1 93.5 222 ALA A C 1
ATOM 1720 O O . ALA A 1 222 ? 18.156 2.086 25.484 1 93.5 222 ALA A O 1
ATOM 1721 N N . THR A 1 223 ? 17.047 1.522 23.672 1 95.25 223 THR A N 1
ATOM 1722 C CA . THR A 1 223 ? 17.672 0.205 23.578 1 95.25 223 THR A CA 1
ATOM 1723 C C . THR A 1 223 ? 18.969 0.272 22.781 1 95.25 223 THR A C 1
ATOM 1725 O O . THR A 1 223 ? 19.672 -0.731 22.641 1 95.25 223 THR A O 1
ATOM 1728 N N . LYS A 1 224 ? 19.281 1.339 22.219 1 92.56 224 LYS A N 1
ATOM 1729 C CA . LYS A 1 224 ? 20.562 1.623 21.578 1 92.56 224 LYS A CA 1
ATOM 1730 C C . LYS A 1 224 ? 20.875 0.591 20.5 1 92.56 224 LYS A C 1
ATOM 1732 O O . LYS A 1 224 ? 20.062 0.352 19.594 1 92.56 224 LYS A O 1
ATOM 1737 N N . ALA A 1 225 ? 21.844 -0.204 20.656 1 92.19 225 ALA A N 1
ATOM 1738 C CA . ALA A 1 225 ? 22.297 -1.137 19.625 1 92.19 225 ALA A CA 1
ATOM 1739 C C . ALA A 1 225 ? 21.281 -2.256 19.422 1 92.19 225 ALA A C 1
ATOM 1741 O O . ALA A 1 225 ? 21.125 -2.752 18.297 1 92.19 225 ALA A O 1
ATOM 1742 N N . LYS A 1 226 ? 20.656 -2.568 20.453 1 95.12 226 LYS A N 1
ATOM 1743 C CA . LYS A 1 226 ? 19.672 -3.646 20.359 1 95.12 226 LYS A CA 1
ATOM 1744 C C . LYS A 1 226 ? 18.453 -3.211 19.547 1 95.12 226 LYS A C 1
ATOM 1746 O O . LYS A 1 226 ? 17.734 -4.047 19 1 95.12 226 LYS A O 1
ATOM 1751 N N . GLY A 1 227 ? 18.25 -1.905 19.453 1 95.62 227 GLY A N 1
ATOM 1752 C CA . GLY A 1 227 ? 17.125 -1.379 18.719 1 95.62 227 GLY A CA 1
ATOM 1753 C C . GLY A 1 227 ? 17.5 -0.81 17.359 1 95.62 227 GLY A C 1
ATOM 1754 O O . GLY A 1 227 ? 16.656 -0.226 16.672 1 95.62 227 GLY A O 1
ATOM 1755 N N . ALA A 1 228 ? 18.656 -1.027 16.891 1 94.56 228 ALA A N 1
ATOM 1756 C CA . ALA A 1 228 ? 19.188 -0.373 15.688 1 94.56 228 ALA A CA 1
ATOM 1757 C C . ALA A 1 228 ? 18.516 -0.902 14.43 1 94.56 228 ALA A C 1
ATOM 1759 O O . ALA A 1 228 ? 18.188 -0.132 13.523 1 94.56 228 ALA A O 1
ATOM 1760 N N . VAL A 1 229 ? 18.328 -2.172 14.422 1 94.06 229 VAL A N 1
ATOM 1761 C CA . VAL A 1 229 ? 17.703 -2.77 13.242 1 94.06 229 VAL A CA 1
ATOM 1762 C C . VAL A 1 229 ? 16.281 -2.236 13.086 1 94.06 229 VAL A C 1
ATOM 1764 O O . VAL A 1 229 ? 15.844 -1.953 11.969 1 94.06 229 VAL A O 1
ATOM 1767 N N . PHE A 1 230 ? 15.672 -2.098 14.211 1 96.69 230 PHE A N 1
ATOM 1768 C CA . PHE A 1 230 ? 14.312 -1.562 14.227 1 96.69 230 PHE A CA 1
ATOM 1769 C C . PHE A 1 230 ? 14.297 -0.128 13.711 1 96.69 230 PHE A C 1
ATOM 1771 O O . PHE A 1 230 ? 13.477 0.219 12.859 1 96.69 230 PHE A O 1
ATOM 1778 N N . LYS A 1 231 ? 15.117 0.644 14.164 1 96.31 231 LYS A N 1
ATOM 1779 C CA . LYS A 1 231 ? 15.242 2.031 13.727 1 96.31 231 LYS A CA 1
ATOM 1780 C C . LYS A 1 231 ? 15.562 2.113 12.242 1 96.31 231 LYS A C 1
ATOM 1782 O O . LYS A 1 231 ? 14.953 2.896 11.508 1 96.31 231 LYS A O 1
ATOM 1787 N N . ASP A 1 232 ? 16.453 1.253 11.773 1 96.56 232 ASP A N 1
ATOM 1788 C CA . ASP A 1 232 ? 16.891 1.27 10.383 1 96.56 232 ASP A CA 1
ATOM 1789 C C . ASP A 1 232 ? 15.766 0.842 9.445 1 96.56 232 ASP A C 1
ATOM 1791 O O . ASP A 1 232 ? 15.648 1.359 8.336 1 96.56 232 ASP A O 1
ATOM 1795 N N . PHE A 1 233 ? 15.047 -0.087 9.891 1 96.75 233 PHE A N 1
ATOM 1796 C CA . PHE A 1 233 ? 13.922 -0.529 9.062 1 96.75 233 PHE A CA 1
ATOM 1797 C C . PHE A 1 233 ? 12.938 0.611 8.836 1 96.75 233 PHE A C 1
ATOM 1799 O O . PHE A 1 233 ? 12.523 0.856 7.699 1 96.75 233 PHE A O 1
ATOM 1806 N N . PHE A 1 234 ? 12.508 1.294 9.852 1 97.38 234 PHE A N 1
ATOM 1807 C CA . PHE A 1 234 ? 11.516 2.355 9.727 1 97.38 234 PHE A CA 1
ATOM 1808 C C . PHE A 1 234 ? 12.102 3.555 8.984 1 97.38 234 PHE A C 1
ATOM 1810 O O . PHE A 1 234 ? 11.391 4.246 8.258 1 97.38 234 PHE A O 1
ATOM 1817 N N . SER A 1 235 ? 13.383 3.807 9.156 1 95.56 235 SER A N 1
ATOM 1818 C CA . SER A 1 235 ? 14.039 4.848 8.375 1 95.56 235 SER A CA 1
ATOM 1819 C C . SER A 1 235 ? 13.984 4.539 6.887 1 95.56 235 SER A C 1
ATOM 1821 O O . SER A 1 235 ? 13.633 5.402 6.078 1 95.56 235 SER A O 1
ATOM 1823 N N . SER A 1 236 ? 14.312 3.295 6.566 1 96.88 236 SER A N 1
ATOM 1824 C CA . SER A 1 236 ? 14.273 2.855 5.176 1 96.88 236 SER A CA 1
ATOM 1825 C C . SER A 1 236 ? 12.852 2.869 4.633 1 96.88 236 SER A C 1
ATOM 1827 O O . SER A 1 236 ? 12.625 3.262 3.484 1 96.88 236 SER A O 1
ATOM 1829 N N . LEU A 1 237 ? 11.945 2.459 5.441 1 97.19 237 LEU A N 1
ATOM 1830 C CA . LEU A 1 237 ? 10.539 2.516 5.066 1 97.19 237 LEU A CA 1
ATOM 1831 C C . LEU A 1 237 ? 10.117 3.947 4.75 1 97.19 237 LEU A C 1
ATOM 1833 O O . LEU A 1 237 ? 9.414 4.191 3.766 1 97.19 237 LEU A O 1
ATOM 1837 N N . GLY A 1 238 ? 10.461 4.902 5.609 1 94.94 238 GLY A N 1
ATOM 1838 C CA . GLY A 1 238 ? 10.156 6.305 5.383 1 94.94 238 GLY A CA 1
ATOM 1839 C C . GLY A 1 238 ? 10.641 6.816 4.039 1 94.94 238 GLY A C 1
ATOM 1840 O O . GLY A 1 238 ? 9.914 7.512 3.332 1 94.94 238 GLY A O 1
ATOM 1841 N N . ASP A 1 239 ? 11.844 6.367 3.695 1 94.69 239 ASP A N 1
ATOM 1842 C CA . ASP A 1 239 ? 12.43 6.801 2.43 1 94.69 239 ASP A CA 1
ATOM 1843 C C . ASP A 1 239 ? 11.68 6.207 1.242 1 94.69 239 ASP A C 1
ATOM 1845 O O . ASP A 1 239 ? 11.438 6.898 0.25 1 94.69 239 ASP A O 1
ATOM 1849 N N . VAL A 1 240 ? 11.344 4.996 1.36 1 96.06 240 VAL A N 1
ATOM 1850 C CA . VAL A 1 240 ? 10.633 4.297 0.296 1 96.06 240 VAL A CA 1
ATOM 1851 C C . VAL A 1 240 ? 9.25 4.926 0.101 1 96.06 240 VAL A C 1
ATOM 1853 O O . VAL A 1 240 ? 8.844 5.207 -1.029 1 96.06 240 VAL A O 1
ATOM 1856 N N . VAL A 1 241 ? 8.578 5.172 1.174 1 95.44 241 VAL A N 1
ATOM 1857 C CA . VAL A 1 241 ? 7.238 5.742 1.11 1 95.44 241 VAL A CA 1
ATOM 1858 C C . VAL A 1 241 ? 7.309 7.176 0.592 1 95.44 241 VAL A C 1
ATOM 1860 O O . VAL A 1 241 ? 6.438 7.617 -0.162 1 95.44 241 VAL A O 1
ATOM 1863 N N . MET A 1 242 ? 8.32 7.895 0.988 1 91 242 MET A N 1
ATOM 1864 C CA . MET A 1 242 ? 8.508 9.266 0.512 1 91 242 MET A CA 1
ATOM 1865 C C . MET A 1 242 ? 8.648 9.297 -1.006 1 91 242 MET A C 1
ATOM 1867 O O . MET A 1 242 ? 8.086 10.164 -1.669 1 91 242 MET A O 1
ATOM 1871 N N . TYR A 1 243 ? 9.375 8.367 -1.489 1 93.06 243 TYR A N 1
ATOM 1872 C CA . TYR A 1 243 ? 9.523 8.266 -2.936 1 93.06 243 TYR A CA 1
ATOM 1873 C C . TYR A 1 243 ? 8.172 8.055 -3.613 1 93.06 243 TYR A C 1
ATOM 1875 O O . TYR A 1 243 ? 7.859 8.727 -4.602 1 93.06 243 TYR A O 1
ATOM 1883 N N . LEU A 1 244 ? 7.43 7.137 -3.09 1 93.75 244 LEU A N 1
ATOM 1884 C CA . LEU A 1 244 ? 6.113 6.852 -3.648 1 93.75 244 LEU A CA 1
ATOM 1885 C C . LEU A 1 244 ? 5.223 8.086 -3.605 1 93.75 244 LEU A C 1
ATOM 1887 O O . LEU A 1 244 ? 4.574 8.43 -4.598 1 93.75 244 LEU A O 1
ATOM 1891 N N . MET A 1 245 ? 5.215 8.734 -2.502 1 89.62 245 MET A N 1
ATOM 1892 C CA . MET A 1 245 ? 4.387 9.93 -2.326 1 89.62 245 MET A CA 1
ATOM 1893 C C . MET A 1 245 ? 4.758 11 -3.342 1 89.62 245 MET A C 1
ATOM 1895 O O . MET A 1 245 ? 3.879 11.633 -3.936 1 89.62 245 MET A O 1
ATOM 1899 N N . THR A 1 246 ? 6.008 11.188 -3.557 1 87.69 246 THR A N 1
ATOM 1900 C CA . THR A 1 246 ? 6.469 12.219 -4.48 1 87.69 246 THR A CA 1
ATOM 1901 C C . THR A 1 246 ? 6.027 11.898 -5.906 1 87.69 246 THR A C 1
ATOM 1903 O O . THR A 1 246 ? 5.645 12.805 -6.656 1 87.69 246 THR A O 1
ATOM 1906 N N . LYS A 1 247 ? 6.051 10.656 -6.23 1 89.25 247 LYS A N 1
ATOM 1907 C CA . LYS A 1 247 ? 5.625 10.258 -7.57 1 89.25 247 LYS A CA 1
ATOM 1908 C C . LYS A 1 247 ? 4.117 10.414 -7.734 1 89.25 247 LYS A C 1
ATOM 1910 O O . LYS A 1 247 ? 3.648 10.852 -8.789 1 89.25 247 LYS A O 1
ATOM 1915 N N . PHE A 1 248 ? 3.426 10.039 -6.73 1 88.12 248 PHE A N 1
ATOM 1916 C CA . PHE A 1 248 ? 1.974 10.156 -6.801 1 88.12 248 PHE A CA 1
ATOM 1917 C C . PHE A 1 248 ? 1.547 11.617 -6.828 1 88.12 248 PHE A C 1
ATOM 1919 O O . PHE A 1 248 ? 0.556 11.969 -7.473 1 88.12 248 PHE A O 1
ATOM 1926 N N . LEU A 1 249 ? 2.248 12.492 -6.195 1 84.31 249 LEU A N 1
ATOM 1927 C CA . LEU A 1 249 ? 1.925 13.914 -6.117 1 84.31 249 LEU A CA 1
ATOM 1928 C C . LEU A 1 249 ? 2.062 14.578 -7.48 1 84.31 249 LEU A C 1
ATOM 1930 O O . LEU A 1 249 ? 1.492 15.641 -7.719 1 84.31 249 LEU A O 1
ATOM 1934 N N . LEU A 1 250 ? 2.82 13.875 -8.383 1 86 250 LEU A N 1
ATOM 1935 C CA . LEU A 1 250 ? 2.984 14.414 -9.734 1 86 250 LEU A CA 1
ATOM 1936 C C . LEU A 1 250 ? 1.655 14.43 -10.477 1 86 250 LEU A C 1
ATOM 1938 O O . LEU A 1 250 ? 1.499 15.156 -11.461 1 86 250 LEU A O 1
ATOM 1942 N N . THR A 1 251 ? 0.722 13.75 -9.977 1 89 251 THR A N 1
ATOM 1943 C CA . THR A 1 251 ? -0.578 13.695 -10.641 1 89 251 THR A CA 1
ATOM 1944 C C . THR A 1 251 ? -1.515 14.758 -10.07 1 89 251 THR A C 1
ATOM 1946 O O . THR A 1 251 ? -2.656 14.891 -10.523 1 89 251 THR A O 1
ATOM 1949 N N . THR A 1 252 ? -1.069 15.578 -9.188 1 86.5 252 THR A N 1
ATOM 1950 C CA . THR A 1 252 ? -1.887 16.531 -8.445 1 86.5 252 THR A CA 1
ATOM 1951 C C . THR A 1 252 ? -2.607 17.484 -9.391 1 86.5 252 THR A C 1
ATOM 1953 O O . THR A 1 252 ? -3.811 17.719 -9.242 1 86.5 252 THR A O 1
ATOM 1956 N N . PRO A 1 253 ? -1.971 18.031 -10.414 1 88.94 253 PRO A N 1
ATOM 1957 C CA . PRO A 1 253 ? -2.674 19 -11.258 1 88.94 253 PRO A CA 1
ATOM 1958 C C . PRO A 1 253 ? -3.926 18.422 -11.906 1 88.94 253 PRO A C 1
ATOM 1960 O O . PRO A 1 253 ? -4.98 19.062 -11.906 1 88.94 253 PRO A O 1
ATOM 1963 N N . VAL A 1 254 ? -3.814 17.234 -12.336 1 92.44 254 VAL A N 1
ATOM 1964 C CA . VAL A 1 254 ? -4.941 16.594 -13.016 1 92.44 254 VAL A CA 1
ATOM 1965 C C . VAL A 1 254 ? -6.008 16.203 -11.992 1 92.44 254 VAL A C 1
ATOM 1967 O O . VAL A 1 254 ? -7.199 16.422 -12.211 1 92.44 254 VAL A O 1
ATOM 1970 N N . CYS A 1 255 ? -5.574 15.664 -10.93 1 90.62 255 CYS A N 1
ATOM 1971 C CA . CYS A 1 255 ? -6.516 15.195 -9.914 1 90.62 255 CYS A CA 1
ATOM 1972 C C . CYS A 1 255 ? -7.238 16.375 -9.266 1 90.62 255 CYS A C 1
ATOM 1974 O O . CYS A 1 255 ? -8.445 16.297 -9 1 90.62 255 CYS A O 1
ATOM 1976 N N . VAL A 1 256 ? -6.523 17.438 -9.031 1 89.25 256 VAL A N 1
ATOM 1977 C CA . VAL A 1 256 ? -7.133 18.625 -8.453 1 89.25 256 VAL A CA 1
ATOM 1978 C C . VAL A 1 256 ? -8.156 19.219 -9.422 1 89.25 256 VAL A C 1
ATOM 1980 O O . VAL A 1 256 ? -9.227 19.672 -9.008 1 89.25 256 VAL A O 1
ATOM 1983 N N . MET A 1 257 ? -7.816 19.172 -10.68 1 93.75 257 MET A N 1
ATOM 1984 C CA . MET A 1 257 ? -8.766 19.625 -11.695 1 93.75 257 MET A CA 1
ATOM 1985 C C . MET A 1 257 ? -10.086 18.875 -11.578 1 93.75 257 MET A C 1
ATOM 1987 O O . MET A 1 257 ? -11.148 19.484 -11.5 1 93.75 257 MET A O 1
ATOM 1991 N N . PHE A 1 258 ? -10 17.625 -11.484 1 92.69 258 PHE A N 1
ATOM 1992 C CA . PHE A 1 258 ? -11.211 16.812 -11.43 1 92.69 258 PHE A CA 1
ATOM 1993 C C . PHE A 1 258 ? -11.93 17 -10.094 1 92.69 258 PHE A C 1
ATOM 1995 O O . PHE A 1 258 ? -13.156 16.953 -10.039 1 92.69 258 PHE A O 1
ATOM 2002 N N . MET A 1 259 ? -11.219 17.172 -9.094 1 90.38 259 MET A N 1
ATOM 2003 C CA . MET A 1 259 ? -11.828 17.406 -7.789 1 90.38 259 MET A CA 1
ATOM 2004 C C . MET A 1 259 ? -12.617 18.703 -7.781 1 90.38 259 MET A C 1
ATOM 2006 O O . MET A 1 259 ? -13.742 18.75 -7.27 1 90.38 259 MET A O 1
ATOM 2010 N N . VAL A 1 260 ? -12.07 19.688 -8.383 1 90.19 260 VAL A N 1
ATOM 2011 C CA . VAL A 1 260 ? -12.734 20.969 -8.453 1 90.19 260 VAL A CA 1
ATOM 2012 C C . VAL A 1 260 ? -13.953 20.875 -9.375 1 90.19 260 VAL A C 1
ATOM 2014 O O . VAL A 1 260 ? -15.031 21.375 -9.039 1 90.19 260 VAL A O 1
ATOM 2017 N N . ILE A 1 261 ? -13.789 20.219 -10.453 1 91.75 261 ILE A N 1
ATOM 2018 C CA . ILE A 1 261 ? -14.906 20.016 -11.367 1 91.75 261 ILE A CA 1
ATOM 2019 C C . ILE A 1 261 ? -16.062 19.344 -10.633 1 91.75 261 ILE A C 1
ATOM 2021 O O . ILE A 1 261 ? -17.203 19.828 -10.68 1 91.75 261 ILE A O 1
ATOM 2025 N N . SER A 1 262 ? -15.711 18.281 -9.984 1 89.31 262 SER A N 1
ATOM 2026 C CA . SER A 1 262 ? -16.734 17.5 -9.297 1 89.31 262 SER A CA 1
ATOM 2027 C C . SER A 1 262 ? -17.391 18.312 -8.188 1 89.31 262 SER A C 1
ATOM 2029 O O . SER A 1 262 ? -18.625 18.281 -8.039 1 89.31 262 SER A O 1
ATOM 2031 N N . SER A 1 263 ? -16.672 19.062 -7.438 1 87.25 263 SER A N 1
ATOM 2032 C CA . SER A 1 263 ? -17.188 19.844 -6.328 1 87.25 263 SER A CA 1
ATOM 2033 C C . SER A 1 263 ? -18.094 20.969 -6.824 1 87.25 263 SER A C 1
ATOM 2035 O O . SER A 1 263 ? -19.156 21.219 -6.262 1 87.25 263 SER A O 1
ATOM 2037 N N . VAL A 1 264 ? -17.734 21.594 -7.887 1 86.81 264 VAL A N 1
ATOM 2038 C CA . VAL A 1 264 ? -18.484 22.719 -8.43 1 86.81 264 VAL A CA 1
ATOM 2039 C C . VAL A 1 264 ? -19.734 22.219 -9.148 1 86.81 264 VAL A C 1
ATOM 2041 O O . VAL A 1 264 ? -20.797 22.812 -9.023 1 86.81 264 VAL A O 1
ATOM 2044 N N . ALA A 1 265 ? -19.516 21.141 -9.789 1 87.5 265 ALA A N 1
ATOM 2045 C CA . ALA A 1 265 ? -20.641 20.578 -10.539 1 87.5 265 ALA A CA 1
ATOM 2046 C C . ALA A 1 265 ? -21.734 20.094 -9.609 1 87.5 265 ALA A C 1
ATOM 2048 O O . ALA A 1 265 ? -22.922 20.078 -9.977 1 87.5 265 ALA A O 1
ATOM 2049 N N . ASN A 1 266 ? -21.359 19.719 -8.484 1 82.94 266 ASN A N 1
ATOM 2050 C CA . ASN A 1 266 ? -22.328 19.141 -7.555 1 82.94 266 ASN A CA 1
ATOM 2051 C C . ASN A 1 266 ? -22.922 20.203 -6.637 1 82.94 266 ASN A C 1
ATOM 2053 O O . ASN A 1 266 ? -23.797 19.891 -5.809 1 82.94 266 ASN A O 1
ATOM 2057 N N . VAL A 1 267 ? -22.469 21.422 -6.812 1 78.44 267 VAL A N 1
ATOM 2058 C CA . VAL A 1 267 ? -23.047 22.5 -6.02 1 78.44 267 VAL A CA 1
ATOM 2059 C C . VAL A 1 267 ? -24.453 22.828 -6.523 1 78.44 267 VAL A C 1
ATOM 2061 O O . VAL A 1 267 ? -24.656 23.062 -7.719 1 78.44 267 VAL A O 1
ATOM 2064 N N . GLU A 1 268 ? -25.406 22.5 -5.777 1 68.62 268 GLU A N 1
ATOM 2065 C CA . GLU A 1 268 ? -26.797 22.672 -6.188 1 68.62 268 GLU A CA 1
ATOM 2066 C C . GLU A 1 268 ? -27.188 24.141 -6.219 1 68.62 268 GLU A C 1
ATOM 2068 O O . GLU A 1 268 ? -28 24.562 -7.047 1 68.62 268 GLU A O 1
ATOM 2073 N N . GLU A 1 269 ? -26.781 24.875 -5.246 1 68.75 269 GLU A N 1
ATOM 2074 C CA . GLU A 1 269 ? -27.484 26.156 -5.164 1 68.75 269 GLU A CA 1
ATOM 2075 C C . GLU A 1 269 ? -26.578 27.312 -5.617 1 68.75 269 GLU A C 1
ATOM 2077 O O . GLU A 1 269 ? -26.828 27.922 -6.656 1 68.75 269 GLU A O 1
ATOM 2082 N N . ASP A 1 270 ? -25.734 27.844 -4.695 1 77.12 270 ASP A N 1
ATOM 2083 C CA . ASP A 1 270 ? -25.094 29.141 -4.902 1 77.12 270 ASP A CA 1
ATOM 2084 C C . ASP A 1 270 ? -23.578 29 -4.984 1 77.12 270 ASP A C 1
ATOM 2086 O O . ASP A 1 270 ? -22.906 28.812 -3.967 1 77.12 270 ASP A O 1
ATOM 2090 N N . LEU A 1 271 ? -23.062 29.109 -6.172 1 80.75 271 LEU A N 1
ATOM 2091 C CA . LEU A 1 271 ? -21.625 29.094 -6.41 1 80.75 271 LEU A CA 1
ATOM 2092 C C . LEU A 1 271 ? -20.953 30.312 -5.766 1 80.75 271 LEU A C 1
ATOM 2094 O O . LEU A 1 271 ? -19.812 30.234 -5.316 1 80.75 271 LEU A O 1
ATOM 2098 N N . GLY A 1 272 ? -21.688 31.391 -5.723 1 82.31 272 GLY A N 1
ATOM 2099 C CA . GLY A 1 272 ? -21.172 32.594 -5.066 1 82.31 272 GLY A CA 1
ATOM 2100 C C . GLY A 1 272 ? -20.859 32.375 -3.596 1 82.31 272 GLY A C 1
ATOM 2101 O O . GLY A 1 272 ? -19.844 32.812 -3.094 1 82.31 272 GLY A O 1
ATOM 2102 N N . LYS A 1 273 ? -21.688 31.672 -3.012 1 84.19 273 LYS A N 1
ATOM 2103 C CA . LYS A 1 273 ? -21.484 31.359 -1.6 1 84.19 273 LYS A CA 1
ATOM 2104 C C . LYS A 1 273 ? -20.266 30.453 -1.407 1 84.19 273 LYS A C 1
ATOM 2106 O O . LYS A 1 273 ? -19.5 30.641 -0.462 1 84.19 273 LYS A O 1
ATOM 2111 N N . THR A 1 274 ? -20.078 29.562 -2.305 1 84.12 274 THR A N 1
ATOM 2112 C CA . THR A 1 274 ? -18.922 28.672 -2.232 1 84.12 274 THR A CA 1
ATOM 2113 C C . THR A 1 274 ? -17.625 29.469 -2.379 1 84.12 274 THR A C 1
ATOM 2115 O O . THR A 1 274 ? -16.688 29.281 -1.604 1 84.12 274 THR A O 1
ATOM 2118 N N . PHE A 1 275 ? -17.625 30.391 -3.285 1 86.5 275 PHE A N 1
ATOM 2119 C CA . PHE A 1 275 ? -16.453 31.219 -3.5 1 86.5 275 PHE A CA 1
ATOM 2120 C C . PHE A 1 275 ? -16.172 32.094 -2.285 1 86.5 275 PHE A C 1
ATOM 2122 O O . PHE A 1 275 ? -15.023 32.281 -1.887 1 86.5 275 PHE A O 1
ATOM 2129 N N . SER A 1 276 ? -17.219 32.594 -1.771 1 89.06 276 SER A N 1
ATOM 2130 C CA . SER A 1 276 ? -17.062 33.5 -0.616 1 89.06 276 SER A CA 1
ATOM 2131 C C . SER A 1 276 ? -16.531 32.719 0.593 1 89.06 276 SER A C 1
ATOM 2133 O O . SER A 1 276 ? -15.664 33.219 1.314 1 89.06 276 SER A O 1
ATOM 2135 N N . THR A 1 277 ? -17.016 31.562 0.796 1 89.62 277 THR A N 1
ATOM 2136 C CA . THR A 1 277 ? -16.562 30.766 1.938 1 89.62 277 THR A CA 1
ATOM 2137 C C . THR A 1 277 ? -15.117 30.312 1.749 1 89.62 277 THR A C 1
ATOM 2139 O O . THR A 1 277 ? -14.352 30.234 2.713 1 89.62 277 THR A O 1
ATOM 2142 N N . LEU A 1 278 ? -14.727 30.047 0.511 1 91.5 278 LEU A N 1
ATOM 2143 C CA . LEU A 1 278 ? -13.352 29.672 0.227 1 91.5 278 LEU A CA 1
ATOM 2144 C C . LEU A 1 278 ? -12.406 30.844 0.45 1 91.5 278 LEU A C 1
ATOM 2146 O O . LEU A 1 278 ? -11.312 30.656 0.99 1 91.5 278 LEU A O 1
ATOM 2150 N N . ALA A 1 279 ? -12.859 31.953 -0.012 1 92.75 279 ALA A N 1
ATOM 2151 C CA . ALA A 1 279 ? -12.055 33.156 0.204 1 92.75 279 ALA A CA 1
ATOM 2152 C C . ALA A 1 279 ? -11.875 33.438 1.693 1 92.75 279 ALA A C 1
ATOM 2154 O O . ALA A 1 279 ? -10.797 33.844 2.131 1 92.75 279 ALA A O 1
ATOM 2155 N N . LEU A 1 280 ? -12.914 33.312 2.398 1 93.12 280 LEU A N 1
ATOM 2156 C CA . LEU A 1 280 ? -12.844 33.5 3.844 1 93.12 280 LEU A CA 1
ATOM 2157 C C . LEU A 1 280 ? -11.891 32.469 4.477 1 93.12 280 LEU A C 1
ATOM 2159 O O . LEU A 1 280 ? -11.18 32.812 5.426 1 93.12 280 LEU A O 1
ATOM 2163 N N . PHE A 1 281 ? -11.906 31.312 3.99 1 95.62 281 PHE A N 1
ATOM 2164 C CA . PHE A 1 281 ? -11 30.281 4.473 1 95.62 281 PHE A CA 1
ATOM 2165 C C . PHE A 1 281 ? -9.547 30.672 4.23 1 95.62 281 PHE A C 1
ATOM 2167 O O . PHE A 1 281 ? -8.703 30.531 5.117 1 95.62 281 PHE A O 1
ATOM 2174 N N . VAL A 1 282 ? -9.242 31.125 3.045 1 96.31 282 VAL A N 1
ATOM 2175 C CA . VAL A 1 282 ? -7.902 31.609 2.736 1 96.31 282 VAL A CA 1
ATOM 2176 C C . VAL A 1 282 ? -7.535 32.75 3.678 1 96.31 282 VAL A C 1
ATOM 2178 O O . VAL A 1 282 ? -6.402 32.844 4.156 1 96.31 282 VAL A O 1
ATOM 2181 N N . GLY A 1 283 ? -8.508 33.562 3.895 1 96.12 283 GLY A N 1
ATOM 2182 C CA . GLY A 1 283 ? -8.305 34.656 4.816 1 96.12 283 GLY A CA 1
ATOM 2183 C C . GLY A 1 283 ? -7.977 34.219 6.227 1 96.12 283 GLY A C 1
ATOM 2184 O O . GLY A 1 283 ? -7.082 34.781 6.867 1 96.12 283 GLY A O 1
ATOM 2185 N N . VAL A 1 284 ? -8.656 33.25 6.719 1 95.88 284 VAL A N 1
ATOM 2186 C CA . VAL A 1 284 ? -8.43 32.688 8.055 1 95.88 284 VAL A CA 1
ATOM 2187 C C . VAL A 1 284 ? -7.004 32.156 8.156 1 95.88 284 VAL A C 1
ATOM 2189 O O . VAL A 1 284 ? -6.32 32.406 9.156 1 95.88 284 VAL A O 1
ATOM 2192 N N . ASN A 1 285 ? -6.566 31.453 7.125 1 96.81 285 ASN A N 1
ATOM 2193 C CA . ASN A 1 285 ? -5.207 30.922 7.117 1 96.81 285 ASN A CA 1
ATOM 2194 C C . ASN A 1 285 ? -4.172 32.031 7.07 1 96.81 285 ASN A C 1
ATOM 2196 O O . ASN A 1 285 ? -3.148 31.984 7.754 1 96.81 285 ASN A O 1
ATOM 2200 N N . PHE A 1 286 ? -4.438 33.031 6.309 1 97.38 286 PHE A N 1
ATOM 2201 C CA . PHE A 1 286 ? -3.516 34.156 6.188 1 97.38 286 PHE A CA 1
ATOM 2202 C C . PHE A 1 286 ? -3.391 34.875 7.516 1 97.38 286 PHE A C 1
ATOM 2204 O O . PHE A 1 286 ? -2.279 35.125 7.992 1 97.38 286 PHE A O 1
ATOM 2211 N N . ILE A 1 287 ? -4.508 35.219 8.086 1 97.75 287 ILE A N 1
ATOM 2212 C CA . ILE A 1 287 ? -4.508 35.938 9.352 1 97.75 287 ILE A CA 1
ATOM 2213 C C . ILE A 1 287 ? -3.859 35.094 10.438 1 97.75 287 ILE A C 1
ATOM 2215 O O . ILE A 1 287 ? -3.16 35.594 11.312 1 97.75 287 ILE A O 1
ATOM 2219 N N . GLY A 1 288 ? -4.199 33.812 10.414 1 97.81 288 GLY A N 1
ATOM 2220 C CA . GLY A 1 288 ? -3.566 32.906 11.352 1 97.81 288 GLY A CA 1
ATOM 2221 C C . GLY A 1 288 ? -2.055 32.875 11.234 1 97.81 288 GLY A C 1
ATOM 2222 O O . GLY A 1 288 ? -1.35 32.906 12.25 1 97.81 288 GLY A O 1
ATOM 2223 N N . GLN A 1 289 ? -1.546 32.875 10.07 1 97.19 289 GLN A N 1
ATOM 2224 C CA . GLN A 1 289 ? -0.106 32.812 9.836 1 97.19 289 GLN A CA 1
ATOM 2225 C C . GLN A 1 289 ? 0.555 34.125 10.242 1 97.19 289 GLN A C 1
ATOM 2227 O O . GLN A 1 289 ? 1.679 34.156 10.75 1 97.19 289 GLN A O 1
ATOM 2232 N N . VAL A 1 290 ? -0.098 35.219 9.992 1 97.62 290 VAL A N 1
ATOM 2233 C CA . VAL A 1 290 ? 0.419 36.5 10.414 1 97.62 290 VAL A CA 1
ATOM 2234 C C . VAL A 1 290 ? 0.475 36.562 11.938 1 97.62 290 VAL A C 1
ATOM 2236 O O . VAL A 1 290 ? 1.465 37.031 12.516 1 97.62 290 VAL A O 1
ATOM 2239 N N . THR A 1 291 ? -0.577 36.156 12.523 1 97.94 291 THR A N 1
ATOM 2240 C CA . THR A 1 291 ? -0.621 36.125 13.977 1 97.94 291 THR A CA 1
ATOM 2241 C C . THR A 1 291 ? 0.503 35.25 14.531 1 97.94 291 THR A C 1
ATOM 2243 O O . THR A 1 291 ? 1.146 35.594 15.516 1 97.94 291 THR A O 1
ATOM 2246 N N . HIS A 1 292 ? 0.694 34.125 13.914 1 97.56 292 HIS A N 1
ATOM 2247 C CA . HIS A 1 292 ? 1.769 33.219 14.305 1 97.56 292 HIS A CA 1
ATOM 2248 C C . HIS A 1 292 ? 3.127 33.906 14.227 1 97.56 292 HIS A C 1
ATOM 2250 O O . HIS A 1 292 ? 3.945 33.812 15.141 1 97.56 292 HIS A O 1
ATOM 2256 N N . LEU A 1 293 ? 3.389 34.625 13.172 1 96.88 293 LEU A N 1
ATOM 2257 C CA . LEU A 1 293 ? 4.637 35.344 12.992 1 96.88 293 LEU A CA 1
ATOM 2258 C C . LEU A 1 293 ? 4.801 36.406 14.07 1 96.88 293 LEU A C 1
ATOM 2260 O O . LEU A 1 293 ? 5.891 36.594 14.625 1 96.88 293 LEU A O 1
ATOM 2264 N N . ILE A 1 294 ? 3.748 37.125 14.328 1 97.19 294 ILE A N 1
ATOM 2265 C CA . ILE A 1 294 ? 3.777 38.156 15.352 1 97.19 294 ILE A CA 1
ATOM 2266 C C . ILE A 1 294 ? 4.121 37.531 16.703 1 97.19 294 ILE A C 1
ATOM 2268 O O . ILE A 1 294 ? 4.895 38.125 17.469 1 97.19 294 ILE A O 1
ATOM 2272 N N . LEU A 1 295 ? 3.594 36.438 16.984 1 96.69 295 LEU A N 1
ATOM 2273 C CA . LEU A 1 295 ? 3.867 35.75 18.25 1 96.69 295 LEU A CA 1
ATOM 2274 C C . LEU A 1 295 ? 5.332 35.344 18.344 1 96.69 295 LEU A C 1
ATOM 2276 O O . LEU A 1 295 ? 5.941 35.406 19.406 1 96.69 295 LEU A O 1
ATOM 2280 N N . LEU A 1 296 ? 5.883 34.844 17.25 1 95.62 296 LEU A N 1
ATOM 2281 C CA . LEU A 1 296 ? 7.297 34.5 17.219 1 95.62 296 LEU A CA 1
ATOM 2282 C C . LEU A 1 296 ? 8.172 35.719 17.484 1 95.62 296 LEU A C 1
ATOM 2284 O O . LEU A 1 296 ? 9.148 35.656 18.219 1 95.62 296 LEU A O 1
ATOM 2288 N N . MET A 1 297 ? 7.789 36.812 16.906 1 96 297 MET A N 1
ATOM 2289 C CA . MET A 1 297 ? 8.516 38.062 17.109 1 96 297 MET A CA 1
ATOM 2290 C C . MET A 1 297 ? 8.383 38.562 18.547 1 96 297 MET A C 1
ATOM 2292 O O . MET A 1 297 ? 9.344 39.062 19.141 1 96 297 MET A O 1
ATOM 2296 N N . LEU A 1 298 ? 7.188 38.375 19.062 1 95.5 298 LEU A N 1
ATOM 2297 C CA . LEU A 1 298 ? 6.945 38.781 20.438 1 95.5 298 LEU A CA 1
ATOM 2298 C C . LEU A 1 298 ? 7.773 37.938 21.406 1 95.5 298 LEU A C 1
ATOM 2300 O O . LEU A 1 298 ? 8.242 38.438 22.438 1 95.5 298 LEU A O 1
ATOM 2304 N N . LEU A 1 299 ? 7.93 36.688 21.125 1 93.69 299 LEU A N 1
ATOM 2305 C CA . LEU A 1 299 ? 8.766 35.812 21.953 1 93.69 299 LEU A CA 1
ATOM 2306 C C . LEU A 1 299 ? 10.211 36.281 21.953 1 93.69 299 LEU A C 1
ATOM 2308 O O . LEU A 1 299 ? 10.891 36.219 22.969 1 93.69 299 LEU A O 1
ATOM 2312 N N . THR A 1 300 ? 10.68 36.781 20.875 1 93.75 300 THR A N 1
ATOM 2313 C CA . THR A 1 300 ? 12.031 37.312 20.766 1 93.75 300 THR A CA 1
ATOM 2314 C C . THR A 1 300 ? 12.172 38.594 21.578 1 93.75 300 THR A C 1
ATOM 2316 O O . THR A 1 300 ? 13.219 38.844 22.188 1 93.75 300 THR A O 1
ATOM 2319 N N . VAL A 1 301 ? 11.102 39.375 21.609 1 95.19 301 VAL A N 1
ATOM 2320 C CA . VAL A 1 301 ? 11.102 40.625 22.391 1 95.19 301 VAL A CA 1
ATOM 2321 C C . VAL A 1 301 ? 11.195 40.281 23.875 1 95.19 301 VAL A C 1
ATOM 2323 O O . VAL A 1 301 ? 11.883 40.969 24.625 1 95.19 301 VAL A O 1
ATOM 2326 N N . CYS A 1 302 ? 10.555 39.25 24.266 1 94.25 302 CYS A N 1
ATOM 2327 C CA . CYS A 1 302 ? 10.578 38.844 25.656 1 94.25 302 CYS A CA 1
ATOM 2328 C C . CYS A 1 302 ? 11.977 38.406 26.078 1 94.25 302 CYS A C 1
ATOM 2330 O O . CYS A 1 302 ? 12.312 38.469 27.266 1 94.25 302 CYS A O 1
ATOM 2332 N N . LEU A 1 303 ? 12.812 38.062 25.141 1 92.5 303 LEU A N 1
ATOM 2333 C CA . LEU A 1 303 ? 14.188 37.656 25.422 1 92.5 303 LEU A CA 1
ATOM 2334 C C . LEU A 1 303 ? 15.117 38.875 25.391 1 92.5 303 LEU A C 1
ATOM 2336 O O . LEU A 1 303 ? 16.328 38.75 25.641 1 92.5 303 LEU A O 1
ATOM 2340 N N . GLY A 1 304 ? 14.562 40.031 25.062 1 93.06 304 GLY A N 1
ATOM 2341 C CA . GLY A 1 304 ? 15.344 41.281 25.047 1 93.06 304 GLY A CA 1
ATOM 2342 C C . GLY A 1 304 ? 16.047 41.5 23.719 1 93.06 304 GLY A C 1
ATOM 2343 O O . GLY A 1 304 ? 17.031 42.25 23.672 1 93.06 304 GLY A O 1
ATOM 2344 N N . GLU A 1 305 ? 15.594 40.844 22.766 1 93.25 305 GLU A N 1
ATOM 2345 C CA . GLU A 1 305 ? 16.25 40.938 21.469 1 93.25 305 GLU A CA 1
ATOM 2346 C C . GLU A 1 305 ? 15.352 41.656 20.453 1 93.25 305 GLU A C 1
ATOM 2348 O O . GLU A 1 305 ? 14.133 41.688 20.609 1 93.25 305 GLU A O 1
ATOM 2353 N N . ASN A 1 306 ? 15.938 42.219 19.516 1 94.5 306 ASN A N 1
ATOM 2354 C CA . ASN A 1 306 ? 15.203 42.875 18.438 1 94.5 306 ASN A CA 1
ATOM 2355 C C . ASN A 1 306 ? 14.648 41.875 17.438 1 94.5 306 ASN A C 1
ATOM 2357 O O . ASN A 1 306 ? 15.406 41.25 16.703 1 94.5 306 ASN A O 1
ATOM 2361 N N . PRO A 1 307 ? 13.383 41.781 17.344 1 94.56 307 PRO A N 1
ATOM 2362 C CA . PRO A 1 307 ? 12.789 40.781 16.453 1 94.56 307 PRO A CA 1
ATOM 2363 C C . PRO A 1 307 ? 12.977 41.094 14.977 1 94.56 307 PRO A C 1
ATOM 2365 O O . PRO A 1 307 ? 12.93 40.219 14.125 1 94.56 307 PRO A O 1
ATOM 2368 N N . LEU A 1 308 ? 13.258 42.281 14.586 1 96.25 308 LEU A N 1
ATOM 2369 C CA . LEU A 1 308 ? 13.375 42.688 13.195 1 96.25 308 LEU A CA 1
ATOM 2370 C C . LEU A 1 308 ? 14.711 42.281 12.609 1 96.25 308 LEU A C 1
ATOM 2372 O O . LEU A 1 308 ? 14.852 42.188 11.383 1 96.25 308 LEU A O 1
ATOM 2376 N N . LYS A 1 309 ? 15.664 42.031 13.492 1 95.5 309 LYS A N 1
ATOM 2377 C CA . LYS A 1 309 ? 16.984 41.625 13 1 95.5 309 LYS A CA 1
ATOM 2378 C C . LYS A 1 309 ? 16.891 40.281 12.281 1 95.5 309 LYS A C 1
ATOM 2380 O O . LYS A 1 309 ? 17.328 40.156 11.133 1 95.5 309 LYS A O 1
ATOM 2385 N N . MET A 1 310 ? 16.344 39.375 13 1 96.12 310 MET A N 1
ATOM 2386 C CA . MET A 1 310 ? 16.203 38.062 12.352 1 96.12 310 MET A CA 1
ATOM 2387 C C . MET A 1 310 ? 15.195 38.125 11.219 1 96.12 310 MET A C 1
ATOM 2389 O O . MET A 1 310 ? 15.352 37.438 10.203 1 96.12 310 MET A O 1
ATOM 2393 N N . PHE A 1 311 ? 14.125 38.906 11.336 1 97.31 311 PHE A N 1
ATOM 2394 C CA . PHE A 1 311 ? 13.109 39.031 10.297 1 97.31 311 PHE A CA 1
ATOM 2395 C C . PHE A 1 311 ? 13.734 39.406 8.969 1 97.31 311 PHE A C 1
ATOM 2397 O O . PHE A 1 311 ? 13.414 38.812 7.93 1 97.31 311 PHE A O 1
ATOM 2404 N N . ARG A 1 312 ? 14.633 40.312 8.977 1 95.94 312 ARG A N 1
ATOM 2405 C CA . ARG A 1 312 ? 15.297 40.781 7.766 1 95.94 312 ARG A CA 1
ATOM 2406 C C . ARG A 1 312 ? 16.141 39.688 7.137 1 95.94 312 ARG A C 1
ATOM 2408 O O . ARG A 1 312 ? 16.156 39.531 5.914 1 95.94 312 ARG A O 1
ATOM 2415 N N . HIS A 1 313 ? 16.828 38.938 7.965 1 96.12 313 HIS A N 1
ATOM 2416 C CA . HIS A 1 313 ? 17.703 37.875 7.465 1 96.12 313 HIS A CA 1
ATOM 2417 C C . HIS A 1 313 ? 16.891 36.656 7.016 1 96.12 313 HIS A C 1
ATOM 2419 O O . HIS A 1 313 ? 17.391 35.812 6.281 1 96.12 313 HIS A O 1
ATOM 2425 N N . SER A 1 314 ? 15.648 36.625 7.5 1 97 314 SER A N 1
ATOM 2426 C CA . SER A 1 314 ? 14.828 35.438 7.219 1 97 314 SER A CA 1
ATOM 2427 C C . SER A 1 314 ? 14.078 35.594 5.898 1 97 314 SER A C 1
ATOM 2429 O O . SER A 1 314 ? 13.516 34.625 5.383 1 97 314 SER A O 1
ATOM 2431 N N . LEU A 1 315 ? 14.062 36.75 5.25 1 96.56 315 LEU A N 1
ATOM 2432 C CA . LEU A 1 315 ? 13.258 37.031 4.066 1 96.56 315 LEU A CA 1
ATOM 2433 C C . LEU A 1 315 ? 13.742 36.188 2.877 1 96.56 315 LEU A C 1
ATOM 2435 O O . LEU A 1 315 ? 12.938 35.562 2.184 1 96.56 315 LEU A O 1
ATOM 2439 N N . PRO A 1 316 ? 15.102 36.094 2.666 1 94.31 316 PRO A N 1
ATOM 2440 C CA . PRO A 1 316 ? 15.555 35.281 1.524 1 94.31 316 PRO A CA 1
ATOM 2441 C C . PRO A 1 316 ? 15.164 33.812 1.648 1 94.31 316 PRO A C 1
ATOM 2443 O O . PRO A 1 316 ? 14.562 33.25 0.732 1 94.31 316 PRO A O 1
ATOM 2446 N N . PRO A 1 317 ? 15.469 33.219 2.799 1 96.5 317 PRO A N 1
ATOM 2447 C CA . PRO A 1 317 ? 15.039 31.812 2.895 1 96.5 317 PRO A CA 1
ATOM 2448 C C . PRO A 1 317 ? 13.516 31.672 2.885 1 96.5 317 PRO A C 1
ATOM 2450 O O . PRO A 1 317 ? 12.992 30.656 2.408 1 96.5 317 PRO A O 1
ATOM 2453 N N . TYR A 1 318 ? 12.766 32.656 3.373 1 96.69 318 TYR A N 1
ATOM 2454 C CA . TYR A 1 318 ? 11.305 32.625 3.301 1 96.69 318 TYR A CA 1
ATOM 2455 C C . TYR A 1 318 ? 10.836 32.469 1.86 1 96.69 318 TYR A C 1
ATOM 2457 O O . TYR A 1 318 ? 9.977 31.641 1.571 1 96.69 318 TYR A O 1
ATOM 2465 N N . PHE A 1 319 ? 11.367 33.219 0.963 1 93.75 319 PHE A N 1
ATOM 2466 C CA . PHE A 1 319 ? 10.914 33.219 -0.422 1 93.75 319 PHE A CA 1
ATOM 2467 C C . PHE A 1 319 ? 11.312 31.922 -1.126 1 93.75 319 PHE A C 1
ATOM 2469 O O . PHE A 1 319 ? 10.594 31.438 -1.996 1 93.75 319 PHE A O 1
ATOM 2476 N N . ILE A 1 320 ? 12.398 31.328 -0.656 1 91.88 320 ILE A N 1
ATOM 2477 C CA . ILE A 1 320 ? 12.789 30.031 -1.197 1 91.88 320 ILE A CA 1
ATOM 2478 C C . ILE A 1 320 ? 11.773 28.969 -0.782 1 91.88 320 ILE A C 1
ATOM 2480 O O . ILE A 1 320 ? 11.289 28.203 -1.618 1 91.88 320 ILE A O 1
ATOM 2484 N N . GLY A 1 321 ? 11.477 29 0.508 1 92.75 321 GLY A N 1
ATOM 2485 C CA . GLY A 1 321 ? 10.461 28.078 0.986 1 92.75 321 GLY A CA 1
ATOM 2486 C C . GLY A 1 321 ? 9.102 28.312 0.36 1 92.75 321 GLY A C 1
ATOM 2487 O O . GLY A 1 321 ? 8.391 27.359 0.027 1 92.75 321 GLY A O 1
ATOM 2488 N N . PHE A 1 322 ? 8.766 29.578 0.193 1 93.06 322 PHE A N 1
ATOM 2489 C CA . PHE A 1 322 ? 7.512 29.969 -0.43 1 93.06 322 PHE A CA 1
ATOM 2490 C C . PHE A 1 322 ? 7.43 29.469 -1.863 1 93.06 322 PHE A C 1
ATOM 2492 O O . PHE A 1 322 ? 6.422 28.875 -2.264 1 93.06 322 PHE A O 1
ATOM 2499 N N . ALA A 1 323 ? 8.445 29.609 -2.598 1 86.31 323 ALA A N 1
ATOM 2500 C CA . ALA A 1 323 ? 8.469 29.234 -4.012 1 86.31 323 ALA A CA 1
ATOM 2501 C C . ALA A 1 323 ? 8.508 27.719 -4.18 1 86.31 323 ALA A C 1
ATOM 2503 O O . ALA A 1 323 ? 7.832 27.172 -5.055 1 86.31 323 ALA A O 1
ATOM 2504 N N . ALA A 1 324 ? 9.234 27.078 -3.309 1 84.56 324 ALA A N 1
ATOM 2505 C CA . ALA A 1 324 ? 9.414 25.641 -3.439 1 84.56 324 ALA A CA 1
ATOM 2506 C C . ALA A 1 324 ? 8.289 24.875 -2.74 1 84.56 324 ALA A C 1
ATOM 2508 O O . ALA A 1 324 ? 8.156 23.672 -2.91 1 84.56 324 ALA A O 1
ATOM 2509 N N . THR A 1 325 ? 7.473 25.547 -1.972 1 88.44 325 THR A N 1
ATOM 2510 C CA . THR A 1 325 ? 6.426 24.953 -1.151 1 88.44 325 THR A CA 1
ATOM 2511 C C . THR A 1 325 ? 7 23.875 -0.239 1 88.44 325 THR A C 1
ATOM 2513 O O . THR A 1 325 ? 6.441 22.781 -0.135 1 88.44 325 THR A O 1
ATOM 2516 N N . SER A 1 326 ? 8.172 24.156 0.274 1 87.38 326 SER A N 1
ATOM 2517 C CA . SER A 1 326 ? 8.883 23.297 1.213 1 87.38 326 SER A CA 1
ATOM 2518 C C . SER A 1 326 ? 9.883 24.078 2.043 1 87.38 326 SER A C 1
ATOM 2520 O O . SER A 1 326 ? 10.766 24.75 1.492 1 87.38 326 SER A O 1
ATOM 2522 N N . ALA A 1 327 ? 9.773 23.953 3.285 1 92.56 327 ALA A N 1
ATOM 2523 C CA . ALA A 1 327 ? 10.633 24.734 4.172 1 92.56 327 ALA A CA 1
ATOM 2524 C C . ALA A 1 327 ? 12.031 24.141 4.246 1 92.56 327 ALA A C 1
ATOM 2526 O O . ALA A 1 327 ? 13.008 24.875 4.445 1 92.56 327 ALA A O 1
ATOM 2527 N N . ILE A 1 328 ? 12.172 22.859 3.994 1 88.69 328 ILE A N 1
ATOM 2528 C CA . ILE A 1 328 ? 13.453 22.188 4.172 1 88.69 328 ILE A CA 1
ATOM 2529 C C . ILE A 1 328 ? 14.406 22.578 3.045 1 88.69 328 ILE A C 1
ATOM 2531 O O . ILE A 1 328 ? 15.625 22.594 3.229 1 88.69 328 ILE A O 1
ATOM 2535 N N . ILE A 1 329 ? 13.945 22.922 1.946 1 87.5 329 ILE A N 1
ATOM 2536 C CA . ILE A 1 329 ? 14.758 23.328 0.807 1 87.5 329 ILE A CA 1
ATOM 2537 C C . ILE A 1 329 ? 15.469 24.641 1.122 1 87.5 329 ILE A C 1
ATOM 2539 O O . ILE A 1 329 ? 16.531 24.922 0.569 1 87.5 329 ILE A O 1
ATOM 2543 N N . SER A 1 330 ? 14.984 25.359 2.08 1 92.75 330 SER A N 1
ATOM 2544 C CA . SER A 1 330 ? 15.539 26.672 2.441 1 92.75 330 SER A CA 1
ATOM 2545 C C . SER A 1 330 ? 16.609 26.531 3.516 1 92.75 330 SER A C 1
ATOM 2547 O O . SER A 1 330 ? 17.25 27.516 3.891 1 92.75 330 SER A O 1
ATOM 2549 N N . LEU A 1 331 ? 16.922 25.359 3.945 1 92.75 331 LEU A N 1
ATOM 2550 C CA . LEU A 1 331 ? 17.766 25.141 5.121 1 92.75 331 LEU A CA 1
ATOM 2551 C C . LEU A 1 331 ? 19.156 25.719 4.906 1 92.75 331 LEU A C 1
ATOM 2553 O O . LEU A 1 331 ? 19.703 26.375 5.793 1 92.75 331 LEU A O 1
ATOM 2557 N N . PRO A 1 332 ? 19.766 25.469 3.721 1 92.38 332 PRO A N 1
ATOM 2558 C CA . PRO A 1 332 ? 21.109 26.031 3.531 1 92.38 332 PRO A CA 1
ATOM 2559 C C . PRO A 1 332 ? 21.125 27.547 3.689 1 92.38 332 PRO A C 1
ATOM 2561 O O . PRO A 1 332 ? 22.047 28.109 4.289 1 92.38 332 PRO A O 1
ATOM 2564 N N . LYS A 1 333 ? 20.109 28.188 3.152 1 94.94 333 LYS A N 1
ATOM 2565 C CA . LYS A 1 333 ? 20.031 29.641 3.275 1 94.94 333 LYS A CA 1
ATOM 2566 C C . LYS A 1 333 ? 19.688 30.047 4.707 1 94.94 333 LYS A C 1
ATOM 2568 O O . LYS A 1 333 ? 20.031 31.156 5.141 1 94.94 333 LYS A O 1
ATOM 2573 N N . CYS A 1 334 ? 19.016 29.203 5.465 1 96.81 334 CYS A N 1
ATOM 2574 C CA . CYS A 1 334 ? 18.734 29.453 6.871 1 96.81 334 CYS A CA 1
ATOM 2575 C C . CYS A 1 334 ? 20.031 29.5 7.684 1 96.81 334 CYS A C 1
ATOM 2577 O O . CYS A 1 334 ? 20.156 30.312 8.602 1 96.81 334 CYS A O 1
ATOM 2579 N N . TYR A 1 335 ? 20.969 28.609 7.309 1 95.62 335 TYR A N 1
ATOM 2580 C CA . TYR A 1 335 ? 22.266 28.625 7.984 1 95.62 335 TYR A CA 1
ATOM 2581 C C . TYR A 1 335 ? 22.953 29.969 7.781 1 95.62 335 TYR A C 1
ATOM 2583 O O . TYR A 1 335 ? 23.5 30.531 8.727 1 95.62 335 TYR A O 1
ATOM 2591 N N . ASP A 1 336 ? 22.828 30.422 6.574 1 96.38 336 ASP A N 1
ATOM 2592 C CA . ASP A 1 336 ? 23.422 31.719 6.258 1 96.38 336 ASP A CA 1
ATOM 2593 C C . ASP A 1 336 ? 22.781 32.844 7.086 1 96.38 336 ASP A C 1
ATOM 2595 O O . ASP A 1 336 ? 23.469 33.75 7.555 1 96.38 336 ASP A O 1
ATOM 2599 N N . SER A 1 337 ? 21.531 32.781 7.199 1 97.38 337 SER A N 1
ATOM 2600 C CA . SER A 1 337 ? 20.797 33.781 7.969 1 97.38 337 SER A CA 1
ATOM 2601 C C . SER A 1 337 ? 21.219 33.781 9.438 1 97.38 337 SER A C 1
ATOM 2603 O O . SER A 1 337 ? 21.344 34.812 10.062 1 97.38 337 SER A O 1
ATOM 2605 N N . CYS A 1 338 ? 21.406 32.625 9.977 1 96.69 338 CYS A N 1
ATOM 2606 C CA . CYS A 1 338 ? 21.844 32.5 11.359 1 96.69 338 CYS A CA 1
ATOM 2607 C C . CYS A 1 338 ? 23.266 33.062 11.539 1 96.69 338 CYS A C 1
ATOM 2609 O O . CYS A 1 338 ? 23.562 33.688 12.555 1 96.69 338 CYS A O 1
ATOM 2611 N N . ASP A 1 339 ? 24.062 32.781 10.547 1 95.06 339 ASP A N 1
ATOM 2612 C CA . ASP A 1 339 ? 25.422 33.312 10.594 1 95.06 339 ASP A CA 1
ATOM 2613 C C . ASP A 1 339 ? 25.406 34.844 10.57 1 95.06 339 ASP A C 1
ATOM 2615 O O . ASP A 1 339 ? 26.125 35.5 11.328 1 95.06 339 ASP A O 1
ATOM 2619 N N . LYS A 1 340 ? 24.641 35.375 9.742 1 96 340 LYS A N 1
ATOM 2620 C CA . LYS A 1 340 ? 24.516 36.812 9.633 1 96 340 LYS A CA 1
ATOM 2621 C C . LYS A 1 340 ? 23.938 37.406 10.906 1 96 340 LYS A C 1
ATOM 2623 O O . LYS A 1 340 ? 24.25 38.562 11.266 1 96 340 LYS A O 1
ATOM 2628 N N . TYR A 1 341 ? 23.109 36.719 11.547 1 96 341 TYR A N 1
ATOM 2629 C CA . TYR A 1 341 ? 22.516 37.125 12.812 1 96 341 TYR A CA 1
ATOM 2630 C C . TYR A 1 341 ? 23.578 37.188 13.906 1 96 341 TYR A C 1
ATOM 2632 O O . TYR A 1 341 ? 23.422 37.906 14.898 1 96 341 TYR A O 1
ATOM 2640 N N . GLY A 1 342 ? 24.641 36.375 13.758 1 93.44 342 GLY A N 1
ATOM 2641 C CA . GLY A 1 342 ? 25.703 36.312 14.75 1 93.44 342 GLY A CA 1
ATOM 2642 C C . GLY A 1 342 ? 25.594 35.125 15.695 1 93.44 342 GLY A C 1
ATOM 2643 O O . GLY A 1 342 ? 26.172 35.125 16.781 1 93.44 342 GLY A O 1
ATOM 2644 N N . MET A 1 343 ? 24.875 34.188 15.312 1 93.06 343 MET A N 1
ATOM 2645 C CA . MET A 1 343 ? 24.672 32.969 16.109 1 93.06 343 MET A CA 1
ATOM 2646 C C . MET A 1 343 ? 25.812 31.984 15.922 1 93.06 343 MET A C 1
ATOM 2648 O O . MET A 1 343 ? 26.281 31.781 14.797 1 93.06 343 MET A O 1
ATOM 2652 N N . PRO A 1 344 ? 26.234 31.375 16.984 1 91.44 344 PRO A N 1
ATOM 2653 C CA . PRO A 1 344 ? 27.266 30.344 16.828 1 91.44 344 PRO A CA 1
ATOM 2654 C C . PRO A 1 344 ? 26.797 29.172 15.969 1 91.44 344 PRO A C 1
ATOM 2656 O O . PRO A 1 344 ? 25.641 28.75 16.078 1 91.44 344 PRO A O 1
ATOM 2659 N N . LYS A 1 345 ? 27.672 28.641 15.242 1 90.56 345 LYS A N 1
ATOM 2660 C CA . LYS A 1 345 ? 27.375 27.547 14.336 1 90.56 345 LYS A CA 1
ATOM 2661 C C . LYS A 1 345 ? 26.922 26.297 15.109 1 90.56 345 LYS A C 1
ATOM 2663 O O . LYS A 1 345 ? 26.109 25.516 14.617 1 90.56 345 LYS A O 1
ATOM 2668 N N . SER A 1 346 ? 27.391 26.203 16.297 1 86.25 346 SER A N 1
ATOM 2669 C CA . SER A 1 346 ? 27.031 25.062 17.125 1 86.25 346 SER A CA 1
ATOM 2670 C C . SER A 1 346 ? 25.547 25.031 17.438 1 86.25 346 SER A C 1
ATOM 2672 O O . SER A 1 346 ? 24.938 23.969 17.547 1 86.25 346 SER A O 1
ATOM 2674 N N . VAL A 1 347 ? 25.031 26.219 17.516 1 90.56 347 VAL A N 1
ATOM 2675 C CA . VAL A 1 347 ? 23.609 26.328 17.844 1 90.56 347 VAL A CA 1
ATOM 2676 C C . VAL A 1 347 ? 22.766 26.109 16.594 1 90.56 347 VAL A C 1
ATOM 2678 O O . VAL A 1 347 ? 21.859 25.281 16.578 1 90.56 347 VAL A O 1
ATOM 2681 N N . SER A 1 348 ? 23.109 26.828 15.523 1 94 348 SER A N 1
ATOM 2682 C CA . SER A 1 348 ? 22.328 26.75 14.297 1 94 348 SER A CA 1
ATOM 2683 C C . SER A 1 348 ? 22.391 25.359 13.68 1 94 348 SER A C 1
ATOM 2685 O O . SER A 1 348 ? 21.391 24.828 13.203 1 94 348 SER A O 1
ATOM 2687 N N . ARG A 1 349 ? 23.5 24.688 13.711 1 89 349 ARG A N 1
ATOM 2688 C CA . ARG A 1 349 ? 23.688 23.375 13.109 1 89 349 ARG A CA 1
ATOM 2689 C C . ARG A 1 349 ? 23.047 22.281 13.961 1 89 349 ARG A C 1
ATOM 2691 O O . ARG A 1 349 ? 22.781 21.188 13.477 1 89 349 ARG A O 1
ATOM 2698 N N . PHE A 1 350 ? 22.766 22.656 15.18 1 86 350 PHE A N 1
ATOM 2699 C CA . PHE A 1 350 ? 22.062 21.734 16.047 1 86 350 PHE A CA 1
ATOM 2700 C C . PHE A 1 350 ? 20.547 21.906 15.922 1 86 350 PHE A C 1
ATOM 2702 O O . PHE A 1 350 ? 19.812 20.922 15.75 1 86 350 PHE A O 1
ATOM 2709 N N . VAL A 1 351 ? 20.062 23.094 15.938 1 92.62 351 VAL A N 1
ATOM 2710 C CA . VAL A 1 351 ? 18.641 23.406 16.062 1 92.62 351 VAL A CA 1
ATOM 2711 C C . VAL A 1 351 ? 17.969 23.25 14.695 1 92.62 351 VAL A C 1
ATOM 2713 O O . VAL A 1 351 ? 16.875 22.703 14.602 1 92.62 351 VAL A O 1
ATOM 2716 N N . LEU A 1 352 ? 18.531 23.719 13.656 1 94.38 352 LEU A N 1
ATOM 2717 C CA . LEU A 1 352 ? 17.875 23.844 12.359 1 94.38 352 LEU A CA 1
ATOM 2718 C C . LEU A 1 352 ? 17.578 22.469 11.766 1 94.38 352 LEU A C 1
ATOM 2720 O O . LEU A 1 352 ? 16.516 22.25 11.18 1 94.38 352 LEU A O 1
ATOM 2724 N N . PRO A 1 353 ? 18.422 21.5 11.938 1 87.81 353 PRO A N 1
ATOM 2725 C CA . PRO A 1 353 ? 18.047 20.188 11.438 1 87.81 353 PRO A CA 1
ATOM 2726 C C . PRO A 1 353 ? 16.844 19.578 12.172 1 87.81 353 PRO A C 1
ATOM 2728 O O . PRO A 1 353 ? 16 18.938 11.555 1 87.81 353 PRO A O 1
ATOM 2731 N N . ILE A 1 354 ? 16.75 19.781 13.398 1 87.81 354 ILE A N 1
ATOM 2732 C CA . ILE A 1 354 ? 15.641 19.281 14.195 1 87.81 354 ILE A CA 1
ATOM 2733 C C . ILE A 1 354 ? 14.367 20.047 13.828 1 87.81 354 ILE A C 1
ATOM 2735 O O . ILE A 1 354 ? 13.32 19.438 13.586 1 87.81 354 ILE A O 1
ATOM 2739 N N . ALA A 1 355 ? 14.508 21.328 13.766 1 91.81 355 ALA A N 1
ATOM 2740 C CA . ALA A 1 355 ? 13.367 22.172 13.406 1 91.81 355 ALA A CA 1
ATOM 2741 C C . ALA A 1 355 ? 12.883 21.875 11.992 1 91.81 355 ALA A C 1
ATOM 2743 O O . ALA A 1 355 ? 11.68 21.859 11.727 1 91.81 355 ALA A O 1
ATOM 2744 N N . GLY A 1 356 ? 13.789 21.703 11.078 1 89.12 356 GLY A N 1
ATOM 2745 C CA . GLY A 1 356 ? 13.453 21.406 9.695 1 89.12 356 GLY A CA 1
ATOM 2746 C C . GLY A 1 356 ? 12.656 20.125 9.539 1 89.12 356 GLY A C 1
ATOM 2747 O O . GLY A 1 356 ? 11.852 20 8.617 1 89.12 356 GLY A O 1
ATOM 2748 N N . THR A 1 357 ? 12.742 19.266 10.469 1 82.19 357 THR A N 1
ATOM 2749 C CA . THR A 1 357 ? 12.078 17.969 10.359 1 82.19 357 THR A CA 1
ATOM 2750 C C . THR A 1 357 ? 10.812 17.938 11.211 1 82.19 357 THR A C 1
ATOM 2752 O O . THR A 1 357 ? 9.836 17.281 10.852 1 82.19 357 THR A O 1
ATOM 2755 N N . MET A 1 358 ? 10.773 18.656 12.266 1 86.94 358 MET A N 1
ATOM 2756 C CA . MET A 1 358 ? 9.727 18.438 13.25 1 86.94 358 MET A CA 1
ATOM 2757 C C . MET A 1 358 ? 8.852 19.672 13.406 1 86.94 358 MET A C 1
ATOM 2759 O O . MET A 1 358 ? 7.785 19.609 14.023 1 86.94 358 MET A O 1
ATOM 2763 N N . LYS A 1 359 ? 9.281 20.734 12.914 1 84.69 359 LYS A N 1
ATOM 2764 C CA . LYS A 1 359 ? 8.578 21.984 13.227 1 84.69 359 LYS A CA 1
ATOM 2765 C C . LYS A 1 359 ? 7.809 22.484 12.008 1 84.69 359 LYS A C 1
ATOM 2767 O O . LYS A 1 359 ? 8.305 23.328 11.258 1 84.69 359 LYS A O 1
ATOM 2772 N N . SER A 1 360 ? 6.645 22.047 11.883 1 90.75 360 SER A N 1
ATOM 2773 C CA . SER A 1 360 ? 5.73 22.531 10.852 1 90.75 360 SER A CA 1
ATOM 2774 C C . SER A 1 360 ? 4.488 23.156 11.461 1 90.75 360 SER A C 1
ATOM 2776 O O . SER A 1 360 ? 3.361 22.797 11.102 1 90.75 360 SER A O 1
ATOM 2778 N N . ASP A 1 361 ? 4.738 24.172 12.227 1 93.38 361 ASP A N 1
ATOM 2779 C CA . ASP A 1 361 ? 3.678 24.719 13.055 1 93.38 361 ASP A CA 1
ATOM 2780 C C . ASP A 1 361 ? 2.682 25.516 12.219 1 93.38 361 ASP A C 1
ATOM 2782 O O . ASP A 1 361 ? 1.479 25.5 12.492 1 93.38 361 ASP A O 1
ATOM 2786 N N . ALA A 1 362 ? 3.156 26.234 11.227 1 94.62 362 ALA A N 1
ATOM 2787 C CA . ALA A 1 362 ? 2.207 26.953 10.391 1 94.62 362 ALA A CA 1
ATOM 2788 C C . ALA A 1 362 ? 1.22 26 9.727 1 94.62 362 ALA A C 1
ATOM 2790 O O . ALA A 1 362 ? 0.086 26.375 9.422 1 94.62 362 ALA A O 1
ATOM 2791 N N . SER A 1 363 ? 1.6 24.797 9.445 1 96.12 363 SER A N 1
ATOM 2792 C CA . SER A 1 363 ? 0.72 23.781 8.875 1 96.12 363 SER A CA 1
ATOM 2793 C C . SER A 1 363 ? -0.403 23.406 9.844 1 96.12 363 SER A C 1
ATOM 2795 O O . SER A 1 363 ? -1.511 23.078 9.414 1 96.12 363 SER A O 1
ATOM 2797 N N . ALA A 1 364 ? -0.074 23.484 11.109 1 97.12 364 ALA A N 1
ATOM 2798 C CA . ALA A 1 364 ? -1.09 23.156 12.109 1 97.12 364 ALA A CA 1
ATOM 2799 C C . ALA A 1 364 ? -2.266 24.125 12.023 1 97.12 364 ALA A C 1
ATOM 2801 O O . ALA A 1 364 ? -3.418 23.734 12.219 1 97.12 364 ALA A O 1
ATOM 2802 N N . ILE A 1 365 ? -1.989 25.391 11.758 1 97.56 365 ILE A N 1
ATOM 2803 C CA . ILE A 1 365 ? -3.031 26.391 11.594 1 97.56 365 ILE A CA 1
ATOM 2804 C C . ILE A 1 365 ? -3.969 25.984 10.453 1 97.56 365 ILE A C 1
ATOM 2806 O O . ILE A 1 365 ? -5.191 25.984 10.617 1 97.56 365 ILE A O 1
ATOM 2810 N N . PHE A 1 366 ? -3.375 25.656 9.398 1 97.44 366 PHE A N 1
ATOM 2811 C CA . PHE A 1 366 ? -4.121 25.266 8.211 1 97.44 366 PHE A CA 1
ATOM 2812 C C . PHE A 1 366 ? -4.934 24 8.484 1 97.44 366 PHE A C 1
ATOM 2814 O O . PHE A 1 366 ? -6.113 23.922 8.133 1 97.44 366 PHE A O 1
ATOM 2821 N N . ILE A 1 367 ? -4.336 22.984 9.055 1 96.88 367 ILE A N 1
ATOM 2822 C CA . ILE A 1 367 ? -4.961 21.688 9.266 1 96.88 367 ILE A CA 1
ATOM 2823 C C . ILE A 1 367 ? -6.211 21.844 10.125 1 96.88 367 ILE A C 1
ATOM 2825 O O . ILE A 1 367 ? -7.289 21.359 9.758 1 96.88 367 ILE A O 1
ATOM 2829 N N . VAL A 1 368 ? -6.098 22.594 11.195 1 97 368 VAL A N 1
ATOM 2830 C CA . VAL A 1 368 ? -7.219 22.781 12.117 1 97 368 VAL A CA 1
ATOM 2831 C C . VAL A 1 368 ? -8.328 23.578 11.43 1 97 368 VAL A C 1
ATOM 2833 O O . VAL A 1 368 ? -9.5 23.203 11.492 1 97 368 VAL A O 1
ATOM 2836 N N . SER A 1 369 ? -7.973 24.594 10.766 1 96.31 369 SER A N 1
ATOM 2837 C CA . SER A 1 369 ? -8.961 25.422 10.086 1 96.31 369 SER A CA 1
ATOM 2838 C C . SER A 1 369 ? -9.633 24.672 8.953 1 96.31 369 SER A C 1
ATOM 2840 O O . SER A 1 369 ? -10.82 24.859 8.68 1 96.31 369 SER A O 1
ATOM 2842 N N . ALA A 1 370 ? -8.867 23.844 8.281 1 96.19 370 ALA A N 1
ATOM 2843 C CA . ALA A 1 370 ? -9.422 23.047 7.191 1 96.19 370 ALA A CA 1
ATOM 2844 C C . ALA A 1 370 ? -10.453 22.047 7.707 1 96.19 370 ALA A C 1
ATOM 2846 O O . ALA A 1 370 ? -11.5 21.859 7.086 1 96.19 370 ALA A O 1
ATOM 2847 N N . VAL A 1 371 ? -10.125 21.422 8.789 1 94.75 371 VAL A N 1
ATOM 2848 C CA . VAL A 1 371 ? -11.062 20.484 9.398 1 94.75 371 VAL A CA 1
ATOM 2849 C C . VAL A 1 371 ? -12.336 21.203 9.812 1 94.75 371 VAL A C 1
ATOM 2851 O O . VAL A 1 371 ? -13.445 20.734 9.555 1 94.75 371 VAL A O 1
ATOM 2854 N N . PHE A 1 372 ? -12.18 22.328 10.344 1 93.12 372 PHE A N 1
ATOM 2855 C CA . PHE A 1 372 ? -13.32 23.109 10.797 1 93.12 372 PHE A CA 1
ATOM 2856 C C . PHE A 1 372 ? -14.148 23.594 9.617 1 93.12 372 PHE A C 1
ATOM 2858 O O . PHE A 1 372 ? -15.383 23.531 9.648 1 93.12 372 PHE A O 1
ATOM 2865 N N . TYR A 1 373 ? -13.508 24.062 8.656 1 94.06 373 TYR A N 1
ATOM 2866 C CA . TYR A 1 373 ? -14.195 24.5 7.445 1 94.06 373 TYR A CA 1
ATOM 2867 C C . TYR A 1 373 ? -15.031 23.359 6.863 1 94.06 373 TYR A C 1
ATOM 2869 O O . TYR A 1 373 ? -16.203 23.562 6.52 1 94.06 373 TYR A O 1
ATOM 2877 N N . THR A 1 374 ? -14.414 22.234 6.727 1 92.75 374 THR A N 1
ATOM 2878 C CA . THR A 1 374 ? -15.062 21.094 6.105 1 92.75 374 THR A CA 1
ATOM 2879 C C . THR A 1 374 ? -16.266 20.641 6.93 1 92.75 374 THR A C 1
ATOM 2881 O O . THR A 1 374 ? -17.312 20.297 6.371 1 92.75 374 THR A O 1
ATOM 2884 N N . ALA A 1 375 ? -16.156 20.625 8.203 1 90.31 375 ALA A N 1
ATOM 2885 C CA . ALA A 1 375 ? -17.266 20.266 9.078 1 90.31 375 ALA A CA 1
ATOM 2886 C C . ALA A 1 375 ? -18.438 21.219 8.906 1 90.31 375 ALA A C 1
ATO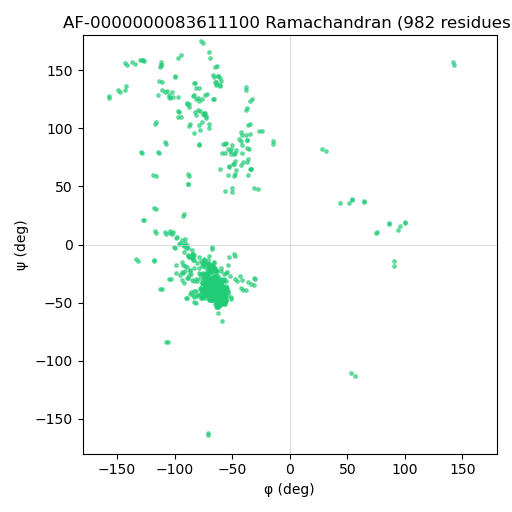M 2888 O O . ALA A 1 375 ? -19.578 20.781 8.781 1 90.31 375 ALA A O 1
ATOM 2889 N N . LEU A 1 376 ? -18.156 22.484 8.812 1 87.81 376 LEU A N 1
ATOM 2890 C CA . LEU A 1 376 ? -19.203 23.5 8.648 1 87.81 376 LEU A CA 1
ATOM 2891 C C . LEU A 1 376 ? -19.859 23.375 7.277 1 87.81 376 LEU A C 1
ATOM 2893 O O . LEU A 1 376 ? -21.078 23.453 7.164 1 87.81 376 LEU A O 1
ATOM 2897 N N . ASP A 1 377 ? -19 23.188 6.355 1 85.88 377 ASP A N 1
ATOM 2898 C CA . ASP A 1 377 ? -19.484 23.078 4.988 1 85.88 377 ASP A CA 1
ATOM 2899 C C . ASP A 1 377 ? -20.391 21.859 4.832 1 85.88 377 ASP A C 1
ATOM 2901 O O . ASP A 1 377 ? -21.312 21.859 4.016 1 85.88 377 ASP A O 1
ATOM 2905 N N . SER A 1 378 ? -20.125 20.859 5.605 1 85.31 378 SER A N 1
ATOM 2906 C CA . SER A 1 378 ? -20.906 19.625 5.535 1 85.31 378 SER A CA 1
ATOM 2907 C C . SER A 1 378 ? -22.031 19.609 6.566 1 85.31 378 SER A C 1
ATOM 2909 O O . SER A 1 378 ? -22.656 18.578 6.793 1 85.31 378 SER A O 1
ATOM 2911 N N . ASN A 1 379 ? -22.172 20.609 7.305 1 85.56 379 ASN A N 1
ATOM 2912 C CA . ASN A 1 379 ? -23.203 20.75 8.336 1 85.56 379 ASN A CA 1
ATOM 2913 C C . ASN A 1 379 ? -23.031 19.719 9.445 1 85.56 379 ASN A C 1
ATOM 2915 O O . ASN A 1 379 ? -24.016 19.125 9.898 1 85.56 379 ASN A O 1
ATOM 2919 N N . ILE A 1 380 ? -21.859 19.5 9.68 1 83.5 380 ILE A N 1
ATOM 2920 C CA . ILE A 1 380 ? -21.531 18.578 10.773 1 83.5 380 ILE A CA 1
ATOM 2921 C C . ILE A 1 380 ? -21.062 19.375 11.984 1 83.5 380 ILE A C 1
ATOM 2923 O O . ILE A 1 380 ? -20.141 20.203 11.875 1 83.5 380 ILE A O 1
ATOM 2927 N N . SER A 1 381 ? -21.672 19.156 13.102 1 80.31 381 SER A N 1
ATOM 2928 C CA . SER A 1 381 ? -21.297 19.859 14.328 1 80.31 381 SER A CA 1
ATOM 2929 C C . SER A 1 381 ? -20.109 19.188 15 1 80.31 381 SER A C 1
ATOM 2931 O O . SER A 1 381 ? -20.078 17.969 15.148 1 80.31 381 SER A O 1
ATOM 2933 N N . LEU A 1 382 ? -19.172 20.062 15.258 1 80.94 382 LEU A N 1
ATOM 2934 C CA . LEU A 1 382 ? -18.031 19.562 16.016 1 80.94 382 LEU A CA 1
ATOM 2935 C C . LEU A 1 382 ? -18.188 19.875 17.5 1 80.94 382 LEU A C 1
ATOM 2937 O O . LEU A 1 382 ? -18.219 21.047 17.906 1 80.94 382 LEU A O 1
ATOM 2941 N N . ASN A 1 383 ? -18.312 18.875 18.266 1 78.94 383 ASN A N 1
ATOM 2942 C CA . ASN A 1 383 ? -18.359 19.078 19.719 1 78.94 383 ASN A CA 1
ATOM 2943 C C . ASN A 1 383 ? -16.969 19.344 20.281 1 78.94 383 ASN A C 1
ATOM 2945 O O . ASN A 1 383 ? -15.977 19.312 19.562 1 78.94 383 ASN A O 1
ATOM 2949 N N . VAL A 1 384 ? -16.875 19.641 21.531 1 79.88 384 VAL A N 1
ATOM 2950 C CA . VAL A 1 384 ? -15.625 20 22.188 1 79.88 384 VAL A CA 1
ATOM 2951 C C . VAL A 1 384 ? -14.648 18.828 22.141 1 79.88 384 VAL A C 1
ATOM 2953 O O . VAL A 1 384 ? -13.445 19.016 21.969 1 79.88 384 VAL A O 1
ATOM 2956 N N . GLY A 1 385 ? -15.211 17.656 22.312 1 78.25 385 GLY A N 1
ATOM 2957 C CA . GLY A 1 385 ? -14.367 16.469 22.234 1 78.25 385 GLY A CA 1
ATOM 2958 C C . GLY A 1 385 ? -13.664 16.328 20.906 1 78.25 385 GLY A C 1
ATOM 2959 O O . GLY A 1 385 ? -12.453 16.078 20.859 1 78.25 385 GLY A O 1
ATOM 2960 N N . LYS A 1 386 ? -14.422 16.469 19.844 1 83.44 386 LYS A N 1
ATOM 2961 C CA . LYS A 1 386 ? -13.844 16.375 18.516 1 83.44 386 LYS A CA 1
ATOM 2962 C C . LYS A 1 386 ? -12.836 17.484 18.266 1 83.44 386 LYS A C 1
ATOM 2964 O O . LYS A 1 386 ? -11.812 17.281 17.609 1 83.44 386 LYS A O 1
ATOM 2969 N N . MET A 1 387 ? -13.125 18.656 18.828 1 88.88 387 MET A N 1
ATOM 2970 C CA . MET A 1 387 ? -12.219 19.781 18.672 1 88.88 387 MET A CA 1
ATOM 2971 C C . MET A 1 387 ? -10.891 19.516 19.375 1 88.88 387 MET A C 1
ATOM 2973 O O . MET A 1 387 ? -9.828 19.828 18.828 1 88.88 387 MET A O 1
ATOM 2977 N N . VAL A 1 388 ? -10.93 18.984 20.469 1 87.69 388 VAL A N 1
ATOM 2978 C CA . VAL A 1 388 ? -9.727 18.656 21.219 1 87.69 388 VAL A CA 1
ATOM 2979 C C . VAL A 1 388 ? -8.906 17.609 20.453 1 87.69 388 VAL A C 1
ATOM 2981 O O . VAL A 1 388 ? -7.684 17.719 20.359 1 87.69 388 VAL A O 1
ATOM 2984 N N . ILE A 1 389 ? -9.625 16.672 19.875 1 85.75 389 ILE A N 1
ATOM 2985 C CA . ILE A 1 389 ? -8.961 15.625 19.094 1 85.75 389 ILE A CA 1
ATOM 2986 C C . ILE A 1 389 ? -8.242 16.25 17.906 1 85.75 389 ILE A C 1
ATOM 2988 O O . ILE A 1 389 ? -7.094 15.906 17.609 1 85.75 389 ILE A O 1
ATOM 2992 N N . VAL A 1 390 ? -8.914 17.141 17.297 1 93 390 VAL A N 1
ATOM 2993 C CA . VAL A 1 390 ? -8.367 17.797 16.109 1 93 390 VAL A CA 1
ATOM 2994 C C . VAL A 1 390 ? -7.109 18.578 16.5 1 93 390 VAL A C 1
ATOM 2996 O O . VAL A 1 390 ? -6.094 18.516 15.797 1 93 390 VAL A O 1
ATOM 2999 N N . VAL A 1 391 ? -7.156 19.25 17.625 1 94.38 391 VAL A N 1
ATOM 3000 C CA . VAL A 1 391 ? -6.031 20.062 18.062 1 94.38 391 VAL A CA 1
ATOM 3001 C C . VAL A 1 391 ? -4.855 19.172 18.438 1 94.38 391 VAL A C 1
ATOM 3003 O O . VAL A 1 391 ? -3.717 19.422 18.031 1 94.38 391 VAL A O 1
ATOM 3006 N N . ILE A 1 392 ? -5.09 18.141 19.125 1 90.62 392 ILE A N 1
ATOM 3007 C CA . ILE A 1 392 ? -4.035 17.234 19.562 1 90.62 392 ILE A CA 1
ATOM 3008 C C . ILE A 1 392 ? -3.406 16.547 18.344 1 90.62 392 ILE A C 1
ATOM 3010 O O . ILE A 1 392 ? -2.18 16.516 18.203 1 90.62 392 ILE A O 1
ATOM 3014 N N . LEU A 1 393 ? -4.281 16.078 17.453 1 91.06 393 LEU A N 1
ATOM 3015 C CA . LEU A 1 393 ? -3.791 15.375 16.266 1 91.06 393 LEU A CA 1
ATOM 3016 C C . LEU A 1 393 ? -2.977 16.312 15.383 1 91.06 393 LEU A C 1
ATOM 3018 O O . LEU A 1 393 ? -1.894 15.945 14.922 1 91.06 393 LEU A O 1
ATOM 3022 N N . ALA A 1 394 ? -3.496 17.484 15.195 1 95.25 394 ALA A N 1
ATOM 3023 C CA . ALA A 1 394 ? -2.775 18.453 14.375 1 95.25 394 ALA A CA 1
ATOM 3024 C C . ALA A 1 394 ? -1.41 18.766 14.969 1 95.25 394 ALA A C 1
ATOM 3026 O O . ALA A 1 394 ? -0.411 18.844 14.25 1 95.25 394 ALA A O 1
ATOM 3027 N N . THR A 1 395 ? -1.343 18.906 16.281 1 93.88 395 THR A N 1
ATOM 3028 C CA . THR A 1 395 ? -0.117 19.266 16.984 1 93.88 395 THR A CA 1
ATOM 3029 C C . THR A 1 395 ? 0.934 18.172 16.828 1 93.88 395 THR A C 1
ATOM 3031 O O . THR A 1 395 ? 2.104 18.453 16.562 1 93.88 395 THR A O 1
ATOM 3034 N N . VAL A 1 396 ? 0.531 17.016 16.906 1 89.69 396 VAL A N 1
ATOM 3035 C CA . VAL A 1 396 ? 1.473 15.906 16.859 1 89.69 396 VAL A CA 1
ATOM 3036 C C . VAL A 1 396 ? 1.831 15.594 15.406 1 89.69 396 VAL A C 1
ATOM 3038 O O . VAL A 1 396 ? 2.994 15.336 15.086 1 89.69 396 VAL A O 1
ATOM 3041 N N . TYR A 1 397 ? 0.829 15.641 14.5 1 90.31 397 TYR A N 1
ATOM 3042 C CA . TYR A 1 397 ? 1.038 15.273 13.102 1 90.31 397 TYR A CA 1
ATOM 3043 C C . TYR A 1 397 ? 2.074 16.188 12.445 1 90.31 397 TYR A C 1
ATOM 3045 O O . TYR A 1 397 ? 2.873 15.734 11.625 1 90.31 397 TYR A O 1
ATOM 3053 N N . VAL A 1 398 ? 2.066 17.406 12.82 1 93.5 398 VAL A N 1
ATOM 3054 C CA . VAL A 1 398 ? 2.936 18.359 12.125 1 93.5 398 VAL A CA 1
ATOM 3055 C C . VAL A 1 398 ? 4.383 18.141 12.555 1 93.5 398 VAL A C 1
ATOM 3057 O O . VAL A 1 398 ? 5.312 18.625 11.906 1 93.5 398 VAL A O 1
ATOM 3060 N N . THR A 1 399 ? 4.648 17.344 13.633 1 89.44 399 THR A N 1
ATOM 3061 C CA . THR A 1 399 ? 6.004 17 14.039 1 89.44 399 THR A CA 1
ATOM 3062 C C . THR A 1 399 ? 6.613 15.992 13.062 1 89.44 399 THR A C 1
ATOM 3064 O O . THR A 1 399 ? 7.836 15.859 12.984 1 89.44 399 THR A O 1
ATOM 3067 N N . ALA A 1 400 ? 5.777 15.32 12.336 1 86.94 400 ALA A N 1
ATOM 3068 C CA . ALA A 1 400 ? 6.246 14.289 11.414 1 86.94 400 ALA A CA 1
ATOM 3069 C C . ALA A 1 400 ? 5.715 14.523 10.008 1 86.94 400 ALA A C 1
ATOM 3071 O O . ALA A 1 400 ? 5.59 13.586 9.219 1 86.94 400 ALA A O 1
ATOM 3072 N N . LEU A 1 401 ? 5.355 15.656 9.734 1 88.56 401 LEU A N 1
ATOM 3073 C CA . LEU A 1 401 ? 4.785 15.992 8.438 1 88.56 401 LEU A CA 1
ATOM 3074 C C . LEU A 1 401 ? 5.824 15.844 7.328 1 88.56 401 LEU A C 1
ATOM 3076 O O . LEU A 1 401 ? 6.941 16.344 7.449 1 88.56 401 LEU A O 1
ATOM 3080 N N . PRO A 1 402 ? 5.504 15.047 6.305 1 83.69 402 PRO A N 1
ATOM 3081 C CA . PRO A 1 402 ? 6.434 14.977 5.176 1 83.69 402 PRO A CA 1
ATOM 3082 C C . PRO A 1 402 ? 6.66 16.344 4.516 1 83.69 402 PRO A C 1
ATOM 3084 O O . PRO A 1 402 ? 5.719 17.125 4.371 1 83.69 402 PRO A O 1
ATOM 3087 N N . ASN A 1 403 ? 7.863 16.625 4.121 1 84.31 403 ASN A N 1
ATOM 3088 C CA . ASN A 1 403 ? 8.227 17.906 3.529 1 84.31 403 ASN A CA 1
ATOM 3089 C C . ASN A 1 403 ? 8 17.906 2.02 1 84.31 403 ASN A C 1
ATOM 3091 O O . ASN A 1 403 ? 8.938 18.109 1.25 1 84.31 403 ASN A O 1
ATOM 3095 N N . ILE A 1 404 ? 6.84 17.672 1.684 1 83.75 404 ILE A N 1
ATOM 3096 C CA . ILE A 1 404 ? 6.438 17.703 0.281 1 83.75 404 ILE A CA 1
ATOM 3097 C C . ILE A 1 404 ? 5.219 18.609 0.115 1 83.75 404 ILE A C 1
ATOM 3099 O O . ILE A 1 404 ? 4.492 18.875 1.078 1 83.75 404 ILE A O 1
ATOM 3103 N N . PRO A 1 405 ? 5.008 19.062 -1.059 1 84.56 405 PRO A N 1
ATOM 3104 C CA . PRO A 1 405 ? 3.867 19.953 -1.288 1 84.56 405 PRO A CA 1
ATOM 3105 C C . PRO A 1 405 ? 2.531 19.297 -0.953 1 84.56 405 PRO A C 1
ATOM 3107 O O . PRO A 1 405 ? 2.352 18.094 -1.191 1 84.56 405 PRO A O 1
ATOM 3110 N N . SER A 1 406 ? 1.673 19.984 -0.317 1 85.88 406 SER A N 1
ATOM 3111 C CA . SER A 1 406 ? 0.277 19.625 -0.091 1 85.88 406 SER A CA 1
ATOM 3112 C C . SER A 1 406 ? 0.152 18.547 0.972 1 85.88 406 SER A C 1
ATOM 3114 O O . SER A 1 406 ? -0.91 17.938 1.125 1 85.88 406 SER A O 1
ATOM 3116 N N . SER A 1 407 ? 1.21 18.234 1.659 1 88.12 407 SER A N 1
ATOM 3117 C CA . SER A 1 407 ? 1.155 17.219 2.695 1 88.12 407 SER A CA 1
ATOM 3118 C C . SER A 1 407 ? 0.159 17.578 3.789 1 88.12 407 SER A C 1
ATOM 3120 O O . SER A 1 407 ? -0.493 16.703 4.363 1 88.12 407 SER A O 1
ATOM 3122 N N . SER A 1 408 ? 0.022 18.859 4.039 1 92.94 408 SER A N 1
ATOM 3123 C CA . SER A 1 408 ? -0.892 19.328 5.078 1 92.94 408 SER A CA 1
ATOM 3124 C C . SER A 1 408 ? -2.336 18.969 4.738 1 92.94 408 SER A C 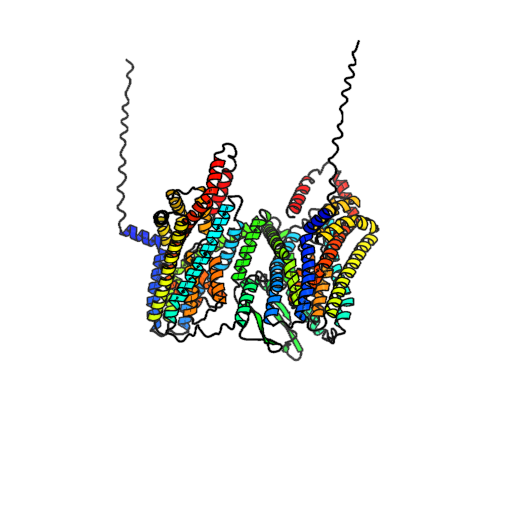1
ATOM 3126 O O . SER A 1 408 ? -3.129 18.656 5.633 1 92.94 408 SER A O 1
ATOM 3128 N N . MET A 1 409 ? -2.646 19.047 3.527 1 91.31 409 MET A N 1
ATOM 3129 C CA . MET A 1 409 ? -4 18.719 3.098 1 91.31 409 MET A CA 1
ATOM 3130 C C . MET A 1 409 ? -4.289 17.234 3.33 1 91.31 409 MET A C 1
ATOM 3132 O O . MET A 1 409 ? -5.398 16.859 3.715 1 91.31 409 MET A O 1
ATOM 3136 N N . VAL A 1 410 ? -3.309 16.5 3.059 1 85.56 410 VAL A N 1
ATOM 3137 C CA . VAL A 1 410 ? -3.477 15.07 3.254 1 85.56 410 VAL A CA 1
ATOM 3138 C C . VAL A 1 410 ? -3.689 14.773 4.734 1 85.56 410 VAL A C 1
ATOM 3140 O O . VAL A 1 410 ? -4.551 13.969 5.094 1 85.56 410 VAL A O 1
ATOM 3143 N N . VAL A 1 411 ? -2.953 15.422 5.531 1 90.62 411 VAL A N 1
ATOM 3144 C CA . VAL A 1 411 ? -3.074 15.227 6.973 1 90.62 411 VAL A CA 1
ATOM 3145 C C . VAL A 1 411 ? -4.438 15.719 7.449 1 90.62 411 VAL A C 1
ATOM 3147 O O . VAL A 1 411 ? -5.082 15.07 8.281 1 90.62 411 VAL A O 1
ATOM 3150 N N . ALA A 1 412 ? -4.855 16.812 6.93 1 93.75 412 ALA A N 1
ATOM 3151 C CA . ALA A 1 412 ? -6.176 17.328 7.285 1 93.75 412 ALA A CA 1
ATOM 3152 C C . ALA A 1 412 ? -7.266 16.312 6.957 1 93.75 412 ALA A C 1
ATOM 3154 O O . ALA A 1 412 ? -8.18 16.094 7.754 1 93.75 412 ALA A O 1
ATOM 3155 N N . THR A 1 413 ? -7.129 15.719 5.855 1 88.69 413 THR A N 1
ATOM 3156 C CA . THR A 1 413 ? -8.125 14.75 5.426 1 88.69 413 THR A CA 1
ATOM 3157 C C . THR A 1 413 ? -8.094 13.508 6.309 1 88.69 413 THR A C 1
ATOM 3159 O O . THR A 1 413 ? -9.141 12.922 6.609 1 88.69 413 THR A O 1
ATOM 3162 N N . THR A 1 414 ? -6.914 13.133 6.699 1 85.06 414 THR A N 1
ATOM 3163 C CA . THR A 1 414 ? -6.801 11.984 7.59 1 85.06 414 THR A CA 1
ATOM 3164 C C . THR A 1 414 ? -7.453 12.273 8.938 1 85.06 414 THR A C 1
ATOM 3166 O O . THR A 1 414 ? -8.086 11.398 9.531 1 85.06 414 THR A O 1
ATOM 3169 N N . ILE A 1 415 ? -7.262 13.445 9.383 1 89.62 415 ILE A N 1
ATOM 3170 C CA . ILE A 1 415 ? -7.867 13.836 10.656 1 89.62 415 ILE A CA 1
ATOM 3171 C C . ILE A 1 415 ? -9.391 13.875 10.508 1 89.62 415 ILE A C 1
ATOM 3173 O O . ILE A 1 415 ? -10.109 13.461 11.422 1 89.62 415 ILE A O 1
ATOM 3177 N N . LEU A 1 416 ? -9.867 14.328 9.398 1 89.44 416 LEU A N 1
ATOM 3178 C CA . LEU A 1 416 ? -11.305 14.32 9.125 1 89.44 416 LEU A CA 1
ATOM 3179 C C . LEU A 1 416 ? -11.859 12.898 9.211 1 89.44 416 LEU A C 1
ATOM 3181 O O . LEU A 1 416 ? -12.891 12.672 9.844 1 89.44 416 LEU A O 1
ATOM 3185 N N . CYS A 1 417 ? -11.148 12.016 8.633 1 80.75 417 CYS A N 1
ATOM 3186 C CA . CYS A 1 417 ? -11.57 10.625 8.656 1 80.75 417 CYS A CA 1
ATOM 3187 C C . CYS A 1 417 ? -11.609 10.078 10.078 1 80.75 417 CYS A C 1
ATOM 3189 O O . CYS A 1 417 ? -12.484 9.289 10.422 1 80.75 417 CYS A O 1
ATOM 3191 N N . SER A 1 418 ? -10.727 10.516 10.875 1 80.31 418 SER A N 1
ATOM 3192 C CA . SER A 1 418 ? -10.633 10.055 12.258 1 80.31 418 SER A CA 1
ATOM 3193 C C . SER A 1 418 ? -11.836 10.508 13.078 1 80.31 418 SER A C 1
ATOM 3195 O O . SER A 1 418 ? -12.156 9.906 14.102 1 80.31 418 SER A O 1
ATOM 3197 N N . ILE A 1 419 ? -12.477 11.523 12.656 1 81.88 419 ILE A N 1
ATOM 3198 C CA . ILE A 1 419 ? -13.617 12 13.422 1 81.88 419 ILE A CA 1
ATOM 3199 C C . ILE A 1 419 ? -14.906 11.688 12.672 1 81.88 419 ILE A C 1
ATOM 3201 O O . ILE A 1 419 ? -15.953 12.289 12.945 1 81.88 419 ILE A O 1
ATOM 3205 N N . GLY A 1 420 ? -14.789 10.898 11.641 1 77.38 420 GLY A N 1
ATOM 3206 C CA . GLY A 1 420 ? -15.969 10.352 10.992 1 77.38 420 GLY A CA 1
ATOM 3207 C C . GLY A 1 420 ? -16.438 11.18 9.812 1 77.38 420 GLY A C 1
ATOM 3208 O O . GLY A 1 420 ? -17.578 11.055 9.375 1 77.38 420 GLY A O 1
ATOM 3209 N N . ILE A 1 421 ? -15.656 12.078 9.367 1 84.25 421 ILE A N 1
ATOM 3210 C CA . ILE A 1 421 ? -16.016 12.891 8.211 1 84.25 421 ILE A CA 1
ATOM 3211 C C . ILE A 1 421 ? -15.297 12.375 6.969 1 84.25 421 ILE A C 1
ATOM 3213 O O . ILE A 1 421 ? -14.078 12.203 6.98 1 84.25 421 ILE A O 1
ATOM 3217 N N . GLY A 1 422 ? -16.031 12.109 5.918 1 81.31 422 GLY A N 1
ATOM 3218 C CA . GLY A 1 422 ? -15.461 11.578 4.684 1 81.31 422 GLY A CA 1
ATOM 3219 C C . GLY A 1 422 ? -14.492 12.531 4.016 1 81.31 422 GLY A C 1
ATOM 3220 O O . GLY A 1 422 ? -14.711 13.742 4.012 1 81.31 422 GLY A O 1
ATOM 3221 N N . PRO A 1 423 ? -13.453 12.016 3.514 1 79.88 423 PRO A N 1
ATOM 3222 C CA . PRO A 1 423 ? -12.43 12.859 2.896 1 79.88 423 PRO A CA 1
ATOM 3223 C C . PRO A 1 423 ? -12.945 13.617 1.677 1 79.88 423 PRO A C 1
ATOM 3225 O O . PRO A 1 423 ? -12.398 14.664 1.316 1 79.88 423 PRO A O 1
ATOM 3228 N N . GLU A 1 424 ? -13.977 13.117 1.093 1 81.88 424 GLU A N 1
ATOM 3229 C CA . GLU A 1 424 ? -14.516 13.727 -0.115 1 81.88 424 GLU A CA 1
ATOM 3230 C C . GLU A 1 424 ? -15.055 15.125 0.171 1 81.88 424 GLU A C 1
ATOM 3232 O O . GLU A 1 424 ? -15.102 15.977 -0.722 1 81.88 424 GLU A O 1
ATOM 3237 N N . LYS A 1 425 ? -15.375 15.367 1.374 1 85.56 425 LYS A N 1
ATOM 3238 C CA . LYS A 1 425 ? -15.953 16.656 1.756 1 85.56 425 LYS A CA 1
ATOM 3239 C C . LYS A 1 425 ? -14.906 17.75 1.741 1 85.56 425 LYS A C 1
ATOM 3241 O O . LYS A 1 425 ? -15.242 18.938 1.733 1 85.56 425 LYS A O 1
ATOM 3246 N N . ALA A 1 426 ? -13.656 17.375 1.717 1 89.75 426 ALA A N 1
ATOM 3247 C CA . ALA A 1 426 ? -12.578 18.359 1.773 1 89.75 426 ALA A CA 1
ATOM 3248 C C . ALA A 1 426 ? -12.023 18.641 0.381 1 89.75 426 ALA A C 1
ATOM 3250 O O . ALA A 1 426 ? -11.07 19.406 0.232 1 89.75 426 ALA A O 1
ATOM 3251 N N . MET A 1 427 ? -12.625 18.094 -0.648 1 86.62 427 MET A N 1
ATOM 3252 C CA . MET A 1 427 ? -12.078 18.172 -2.002 1 86.62 427 MET A CA 1
ATOM 3253 C C . MET A 1 427 ? -12.031 19.609 -2.492 1 86.62 427 MET A C 1
ATOM 3255 O O . MET A 1 427 ? -11.086 20.016 -3.176 1 86.62 427 MET A O 1
ATOM 3259 N N . ILE A 1 428 ? -12.977 20.391 -2.086 1 88.06 428 ILE A N 1
ATOM 3260 C CA . ILE A 1 428 ? -13.086 21.75 -2.607 1 88.06 428 ILE A CA 1
ATOM 3261 C C . ILE A 1 428 ? -11.922 22.594 -2.094 1 88.06 428 ILE A C 1
ATOM 3263 O O . ILE A 1 428 ? -11.555 23.594 -2.713 1 88.06 428 ILE A O 1
ATOM 3267 N N . LEU A 1 429 ? -11.336 22.25 -1.012 1 93.38 429 LEU A N 1
ATOM 3268 C CA . LEU A 1 429 ? -10.25 23.016 -0.406 1 93.38 429 LEU A CA 1
ATOM 3269 C C . LEU A 1 429 ? -8.984 22.938 -1.255 1 93.38 429 LEU A C 1
ATOM 3271 O O . LEU A 1 429 ? -8.094 23.781 -1.136 1 93.38 429 LEU A O 1
ATOM 3275 N N . TYR A 1 430 ? -8.93 21.922 -2.094 1 88.88 430 TYR A N 1
ATOM 3276 C CA . TYR A 1 430 ? -7.773 21.797 -2.973 1 88.88 430 TYR A CA 1
ATOM 3277 C C . TYR A 1 430 ? -7.73 22.938 -3.984 1 88.88 430 TYR A C 1
ATOM 3279 O O . TYR A 1 430 ? -6.672 23.25 -4.535 1 88.88 430 TYR A O 1
ATOM 3287 N N . ALA A 1 431 ? -8.867 23.578 -4.176 1 89.5 431 ALA A N 1
ATOM 3288 C CA . ALA A 1 431 ? -8.953 24.688 -5.121 1 89.5 431 ALA A CA 1
ATOM 3289 C C . ALA A 1 431 ? -8.094 25.875 -4.664 1 89.5 431 ALA A C 1
ATOM 3291 O O . ALA A 1 431 ? -7.617 26.656 -5.488 1 89.5 431 ALA A O 1
ATOM 3292 N N . VAL A 1 432 ? -7.883 26 -3.4 1 93.06 432 VAL A N 1
ATOM 3293 C CA . VAL A 1 432 ? -7.145 27.141 -2.889 1 93.06 432 VAL A CA 1
ATOM 3294 C C . VAL A 1 432 ? -5.855 26.672 -2.219 1 93.06 432 VAL A C 1
ATOM 3296 O O . VAL A 1 432 ? -5.188 27.453 -1.528 1 93.06 432 VAL A O 1
ATOM 3299 N N . GLU A 1 433 ? -5.496 25.438 -2.4 1 92.31 433 GLU A N 1
ATOM 3300 C CA . GLU A 1 433 ? -4.344 24.844 -1.73 1 92.31 433 GLU A CA 1
ATOM 3301 C C . GLU A 1 433 ? -3.035 25.422 -2.262 1 92.31 433 GLU A C 1
ATOM 3303 O O . GLU A 1 433 ? -2.068 25.578 -1.514 1 92.31 433 GLU A O 1
ATOM 3308 N N . PHE A 1 434 ? -3.01 25.859 -3.498 1 87.19 434 PHE A N 1
ATOM 3309 C CA . PHE A 1 434 ? -1.777 26.359 -4.105 1 87.19 434 PHE A CA 1
ATOM 3310 C C . PHE A 1 434 ? -1.289 27.609 -3.4 1 87.19 434 PHE A C 1
ATOM 3312 O O . PHE A 1 434 ? -0.084 27.812 -3.225 1 87.19 434 PHE A O 1
ATOM 3319 N N . ILE A 1 435 ? -2.135 28.453 -2.934 1 91.81 435 ILE A N 1
ATOM 3320 C CA . ILE A 1 435 ? -1.746 29.688 -2.264 1 91.81 435 ILE A CA 1
ATOM 3321 C C . ILE A 1 435 ? -1.462 29.422 -0.79 1 91.81 435 ILE A C 1
ATOM 3323 O O . ILE A 1 435 ? -0.479 29.906 -0.235 1 91.81 435 ILE A O 1
ATOM 3327 N N . ASN A 1 436 ? -2.33 28.641 -0.178 1 95.44 436 ASN A N 1
ATOM 3328 C CA . ASN A 1 436 ? -2.154 28.328 1.235 1 95.44 436 ASN A CA 1
ATOM 3329 C C . ASN A 1 436 ? -0.842 27.594 1.486 1 95.44 436 ASN A C 1
ATOM 3331 O O . ASN A 1 436 ? -0.15 27.875 2.469 1 95.44 436 ASN A O 1
ATOM 3335 N N . ASP A 1 437 ? -0.512 26.672 0.621 1 93.62 437 ASP A N 1
ATOM 3336 C CA . ASP A 1 437 ? 0.702 25.875 0.778 1 93.62 437 ASP A CA 1
ATOM 3337 C C . ASP A 1 437 ? 1.947 26.75 0.722 1 93.62 437 ASP A C 1
ATOM 3339 O O . ASP A 1 437 ? 2.885 26.562 1.499 1 93.62 437 ASP A O 1
ATOM 3343 N N . ARG A 1 438 ? 1.981 27.703 -0.144 1 92.56 438 ARG A N 1
ATOM 3344 C CA . ARG A 1 438 ? 3.113 28.609 -0.291 1 92.56 438 ARG A CA 1
ATOM 3345 C C . ARG A 1 438 ? 3.252 29.516 0.932 1 92.56 438 ARG A C 1
ATOM 3347 O O . ARG A 1 438 ? 4.352 29.672 1.473 1 92.56 438 ARG A O 1
ATOM 3354 N N . LEU A 1 439 ? 2.17 30.047 1.339 1 95.31 439 LEU A N 1
ATOM 3355 C CA . LEU A 1 439 ? 2.18 30.922 2.51 1 95.31 439 LEU A CA 1
ATOM 3356 C C . LEU A 1 439 ? 2.629 30.156 3.752 1 95.31 439 LEU A C 1
ATOM 3358 O O . LEU A 1 439 ? 3.455 30.641 4.523 1 95.31 439 LEU A O 1
ATOM 3362 N N . ARG A 1 440 ? 2.152 28.953 3.893 1 95.25 440 ARG A N 1
ATOM 3363 C CA . ARG A 1 440 ? 2.486 28.141 5.059 1 95.25 440 ARG A CA 1
ATOM 3364 C C . ARG A 1 440 ? 3.955 27.734 5.035 1 95.25 440 ARG A C 1
ATOM 3366 O O . ARG A 1 440 ? 4.625 27.75 6.07 1 95.25 440 ARG A O 1
ATOM 3373 N N . SER A 1 441 ? 4.441 27.328 3.877 1 94.25 441 SER A N 1
ATOM 3374 C CA . SER A 1 441 ? 5.836 26.906 3.75 1 94.25 441 SER A CA 1
ATOM 3375 C C . SER A 1 441 ? 6.789 28.047 4.074 1 94.25 441 SER A C 1
ATOM 3377 O O . SER A 1 441 ? 7.797 27.844 4.758 1 94.25 441 SER A O 1
ATOM 3379 N N . GLY A 1 442 ? 6.496 29.203 3.6 1 96.06 442 GLY A N 1
ATOM 3380 C CA . GLY A 1 442 ? 7.289 30.375 3.963 1 96.06 442 GLY A CA 1
ATOM 3381 C C . GLY A 1 442 ? 7.266 30.672 5.449 1 96.06 442 GLY A C 1
ATOM 3382 O O . GLY A 1 442 ? 8.305 30.938 6.051 1 96.06 442 GLY A O 1
ATOM 3383 N N . ASN A 1 443 ? 6.113 30.609 6.02 1 97.38 443 ASN A N 1
ATOM 3384 C CA . ASN A 1 443 ? 5.957 30.891 7.441 1 97.38 443 ASN A CA 1
ATOM 3385 C C . ASN A 1 443 ? 6.719 29.875 8.297 1 97.38 443 ASN A C 1
ATOM 3387 O O . ASN A 1 443 ? 7.234 30.219 9.367 1 97.38 443 ASN A O 1
ATOM 3391 N N . ILE A 1 444 ? 6.773 28.641 7.867 1 97.12 444 ILE A N 1
ATOM 3392 C CA . ILE A 1 444 ? 7.504 27.594 8.578 1 97.12 444 ILE A CA 1
ATOM 3393 C C . ILE A 1 444 ? 8.992 27.953 8.617 1 97.12 444 ILE A C 1
ATOM 3395 O O . ILE A 1 444 ? 9.672 27.703 9.617 1 97.12 444 ILE A O 1
ATOM 3399 N N . VAL A 1 445 ? 9.484 28.547 7.574 1 96.75 445 VAL A N 1
ATOM 3400 C CA . VAL A 1 445 ? 10.875 28.984 7.527 1 96.75 445 VAL A CA 1
ATOM 3401 C C . VAL A 1 445 ? 11.125 30.031 8.609 1 96.75 445 VAL A C 1
ATOM 3403 O O . VAL A 1 445 ? 12.117 29.969 9.336 1 96.75 445 VAL A O 1
ATOM 3406 N N . PHE A 1 446 ? 10.219 31.016 8.703 1 97.06 446 PHE A N 1
ATOM 3407 C CA . PHE A 1 446 ? 10.297 31.969 9.805 1 97.06 446 PHE A CA 1
ATOM 3408 C C . PHE A 1 446 ? 10.391 31.25 11.141 1 97.06 446 PHE A C 1
ATOM 3410 O O . PHE A 1 446 ? 11.227 31.594 11.984 1 97.06 446 PHE A O 1
ATOM 3417 N N . SER A 1 447 ? 9.555 30.281 11.242 1 96.44 447 SER A N 1
ATOM 3418 C CA . SER A 1 447 ? 9.461 29.547 12.508 1 96.44 447 SER A CA 1
ATOM 3419 C C . SER A 1 447 ? 10.773 28.844 12.828 1 96.44 447 SER A C 1
ATOM 3421 O O . SER A 1 447 ? 11.188 28.797 13.992 1 96.44 447 SER A O 1
ATOM 3423 N N . HIS A 1 448 ? 11.398 28.203 11.836 1 96.31 448 HIS A N 1
ATOM 3424 C CA . HIS A 1 448 ? 12.688 27.562 12.039 1 96.31 448 HIS A CA 1
ATOM 3425 C C . HIS A 1 448 ? 13.719 28.547 12.578 1 96.31 448 HIS A C 1
ATOM 3427 O O . HIS A 1 448 ? 14.406 28.25 13.562 1 96.31 448 HIS A O 1
ATOM 3433 N N . LEU A 1 449 ? 13.812 29.672 11.969 1 97.38 449 LEU A N 1
ATOM 3434 C CA . LEU A 1 449 ? 14.836 30.656 12.289 1 97.38 449 LEU A CA 1
ATOM 3435 C C . LEU A 1 449 ? 14.578 31.297 13.648 1 97.38 449 LEU A C 1
ATOM 3437 O O . LEU A 1 449 ? 15.508 31.5 14.438 1 97.38 449 LEU A O 1
ATOM 3441 N N . TYR A 1 450 ? 13.367 31.609 13.891 1 96.81 450 TYR A N 1
ATOM 3442 C CA . TYR A 1 450 ? 13.047 32.188 15.188 1 96.81 450 TYR A CA 1
ATOM 3443 C C . TYR A 1 450 ? 13.219 31.172 16.312 1 96.81 450 TYR A C 1
ATOM 3445 O O . TYR A 1 450 ? 13.531 31.547 17.438 1 96.81 450 TYR A O 1
ATOM 3453 N N . CYS A 1 451 ? 12.953 29.922 16.016 1 95.75 451 CYS A N 1
ATOM 3454 C CA . CYS A 1 451 ? 13.258 28.875 16.984 1 95.75 451 CYS A CA 1
ATOM 3455 C C . CYS A 1 451 ? 14.742 28.859 17.328 1 95.75 451 CYS A C 1
ATOM 3457 O O . CYS A 1 451 ? 15.117 28.734 18.5 1 95.75 451 CYS A O 1
ATOM 3459 N N . ALA A 1 452 ? 15.57 28.984 16.344 1 95.69 452 ALA A N 1
ATOM 3460 C CA . ALA A 1 452 ? 17.016 29.031 16.562 1 95.69 452 ALA A CA 1
ATOM 3461 C C . ALA A 1 452 ? 17.391 30.234 17.422 1 95.69 452 ALA A C 1
ATOM 3463 O O . ALA A 1 452 ? 18.234 30.125 18.312 1 95.69 452 ALA A O 1
ATOM 3464 N N . VAL A 1 453 ? 16.781 31.359 17.156 1 96.25 453 VAL A N 1
ATOM 3465 C CA . VAL A 1 453 ? 17.047 32.562 17.938 1 96.25 453 VAL A CA 1
ATOM 3466 C C . VAL A 1 453 ? 16.641 32.344 19.391 1 96.25 453 VAL A C 1
ATOM 3468 O O . VAL A 1 453 ? 17.359 32.719 20.312 1 96.25 453 VAL A O 1
ATOM 3471 N N . PHE A 1 454 ? 15.531 31.734 19.562 1 95.62 454 PHE A N 1
ATOM 3472 C CA . PHE A 1 454 ? 15.023 31.469 20.906 1 95.62 454 PHE A CA 1
ATOM 3473 C C . PHE A 1 454 ? 15.977 30.562 21.688 1 95.62 454 PHE A C 1
ATOM 3475 O O . PHE A 1 454 ? 16.328 30.859 22.828 1 95.62 454 PHE A O 1
ATOM 3482 N N . VAL A 1 455 ? 16.406 29.516 21.062 1 94.06 455 VAL A N 1
ATOM 3483 C CA . VAL A 1 455 ? 17.281 28.562 21.734 1 94.06 455 VAL A CA 1
ATOM 3484 C C . VAL A 1 455 ? 18.641 29.219 22 1 94.06 455 VAL A C 1
ATOM 3486 O O . VAL A 1 455 ? 19.219 29.031 23.062 1 94.06 455 VAL A O 1
ATOM 3489 N N . TYR A 1 456 ? 19.141 29.984 21.062 1 93.75 456 TYR A N 1
ATOM 3490 C CA . TYR A 1 456 ? 20.406 30.688 21.188 1 93.75 456 TYR A CA 1
ATOM 3491 C C . TYR A 1 456 ? 20.406 31.594 22.422 1 93.75 456 TYR A C 1
ATOM 3493 O O . TYR A 1 456 ? 21.328 31.531 23.234 1 93.75 456 TYR A O 1
ATOM 3501 N N . HIS A 1 457 ? 19.406 32.312 22.641 1 93.38 457 HIS A N 1
ATOM 3502 C CA . HIS A 1 457 ? 19.391 33.312 23.703 1 93.38 457 HIS A CA 1
ATOM 3503 C C . HIS A 1 457 ? 18.969 32.688 25.031 1 93.38 457 HIS A C 1
ATOM 3505 O O . HIS A 1 457 ? 19.328 33.188 26.094 1 93.38 457 HIS A O 1
ATOM 3511 N N . THR A 1 458 ? 18.281 31.578 24.984 1 91.44 458 THR A N 1
ATOM 3512 C CA . THR A 1 458 ? 17.906 30.906 26.219 1 91.44 458 THR A CA 1
ATOM 3513 C C . THR A 1 458 ? 19.062 30.062 26.75 1 91.44 458 THR A C 1
ATOM 3515 O O . THR A 1 458 ? 19.203 29.906 27.969 1 91.44 458 THR A O 1
ATOM 3518 N N . CYS A 1 459 ? 19.891 29.578 25.812 1 87.56 459 CYS A N 1
ATOM 3519 C CA . CYS A 1 459 ? 20.984 28.719 26.219 1 87.56 459 CYS A CA 1
ATOM 3520 C C . CYS A 1 459 ? 22.312 29.469 26.203 1 87.56 459 CYS A C 1
ATOM 3522 O O . CYS A 1 459 ? 23.391 28.875 26.266 1 87.56 459 CYS A O 1
ATOM 3524 N N . LYS A 1 460 ? 22.391 30.703 26.047 1 79.06 460 LYS A N 1
ATOM 3525 C CA . LYS A 1 460 ? 23.594 31.531 25.891 1 79.06 460 LYS A CA 1
ATOM 3526 C C . LYS A 1 460 ? 24.562 31.297 27.047 1 79.06 460 LYS A C 1
ATOM 3528 O O . LYS A 1 460 ? 25.781 31.219 26.844 1 79.06 460 LYS A O 1
ATOM 3533 N N . ASN A 1 461 ? 24.078 31.109 28.219 1 72.69 461 ASN A N 1
ATOM 3534 C CA . ASN A 1 461 ? 24.953 30.922 29.359 1 72.69 461 ASN A CA 1
ATOM 3535 C C . ASN A 1 461 ? 25.625 29.547 29.344 1 72.69 461 ASN A C 1
ATOM 3537 O O . ASN A 1 461 ? 26.75 29.391 29.812 1 72.69 461 ASN A O 1
ATOM 3541 N N . ASP A 1 462 ? 25.016 28.609 28.703 1 69.31 462 ASP A N 1
ATOM 3542 C CA . ASP A 1 462 ? 25.547 27.25 28.672 1 69.31 462 ASP A CA 1
ATOM 3543 C C . ASP A 1 462 ? 26.5 27.062 27.5 1 69.31 462 ASP A C 1
ATOM 3545 O O . ASP A 1 462 ? 27.406 26.234 27.562 1 69.31 462 ASP A O 1
ATOM 3549 N N . ILE A 1 463 ? 26.406 27.719 26.406 1 62.97 463 ILE A N 1
ATOM 3550 C CA . ILE A 1 463 ? 27.219 27.609 25.188 1 62.97 463 ILE A CA 1
ATOM 3551 C C . ILE A 1 463 ? 28.578 28.281 25.422 1 62.97 463 ILE A C 1
ATOM 3553 O O . ILE A 1 463 ? 29.609 27.75 24.984 1 62.97 463 ILE A O 1
ATOM 3557 N N . VAL A 1 464 ? 28.719 29.406 25.953 1 54.72 464 VAL A N 1
ATOM 3558 C CA . VAL A 1 464 ? 29.953 30.094 26.281 1 54.72 464 VAL A CA 1
ATOM 3559 C C . VAL A 1 464 ? 30.812 29.219 27.172 1 54.72 464 VAL A C 1
ATOM 3561 O O . VAL A 1 464 ? 32.031 29.156 27.016 1 54.72 464 VAL A O 1
ATOM 3564 N N . GLU A 1 465 ? 30.188 28.469 27.922 1 51.03 465 GLU A N 1
ATOM 3565 C CA . GLU A 1 465 ? 30.984 27.625 28.797 1 51.03 465 GLU A CA 1
ATOM 3566 C C . GLU A 1 465 ? 31.641 26.484 28 1 51.03 465 GLU A C 1
ATOM 3568 O O . GLU A 1 465 ? 32.781 26.094 28.297 1 51.03 465 GLU A O 1
ATOM 3573 N N . GLU A 1 466 ? 30.984 26.016 26.969 1 51.19 466 GLU A N 1
ATOM 3574 C CA . GLU A 1 466 ? 31.562 24.922 26.188 1 51.19 466 GLU A CA 1
ATOM 3575 C C . GLU A 1 466 ? 32.688 25.438 25.281 1 51.19 466 GLU A C 1
ATOM 3577 O O . GLU A 1 466 ? 33.688 24.766 25.094 1 51.19 466 GLU A O 1
ATOM 3582 N N . ILE A 1 467 ? 32.562 26.578 24.641 1 48.59 467 ILE A N 1
ATOM 3583 C CA . ILE A 1 467 ? 33.625 27.156 23.828 1 48.59 467 ILE A CA 1
ATOM 3584 C C . ILE A 1 467 ? 34.812 27.531 24.703 1 48.59 467 ILE A C 1
ATOM 3586 O O . ILE A 1 467 ? 35.938 27.328 24.328 1 48.59 467 ILE A O 1
ATOM 3590 N N . GLU A 1 468 ? 34.562 28.016 25.828 1 47.28 468 GLU A N 1
ATOM 3591 C CA . GLU A 1 468 ? 35.656 28.312 26.734 1 47.28 468 GLU A CA 1
ATOM 3592 C C . GLU A 1 468 ? 36.344 27.031 27.203 1 47.28 468 GLU A C 1
ATOM 3594 O O . GLU A 1 468 ? 37.562 27 27.375 1 47.28 468 GLU A O 1
ATOM 3599 N N . ASP A 1 469 ? 35.562 25.969 27.297 1 45.94 469 ASP A N 1
ATOM 3600 C CA . ASP A 1 469 ? 36.188 24.719 27.672 1 45.94 469 ASP A CA 1
ATOM 3601 C C . ASP A 1 469 ? 36.906 24.094 26.484 1 45.94 469 ASP A C 1
ATOM 3603 O O . ASP A 1 469 ? 37.875 23.328 26.656 1 45.94 469 ASP A O 1
ATOM 3607 N N . GLU A 1 470 ? 36.406 24.156 25.281 1 44.09 470 GLU A N 1
ATOM 3608 C CA . GLU A 1 470 ? 37.094 23.625 24.125 1 44.09 470 GLU A CA 1
ATOM 3609 C C . GLU A 1 470 ? 38.438 24.328 23.906 1 44.09 470 GLU A C 1
ATOM 3611 O O . GLU A 1 470 ? 39.344 23.797 23.25 1 44.09 470 GLU A O 1
ATOM 3616 N N . ASN A 1 471 ? 38.531 25.578 24.141 1 40.44 471 ASN A N 1
ATOM 3617 C CA . ASN A 1 471 ? 39.844 26.219 24.047 1 40.44 471 ASN A CA 1
ATOM 3618 C C . ASN A 1 471 ? 40.781 25.75 25.141 1 40.44 471 ASN A C 1
ATOM 3620 O O . ASN A 1 471 ? 41.844 26.344 25.344 1 40.44 471 ASN A O 1
ATOM 3624 N N . ASN A 1 472 ? 40.281 24.875 26.031 1 36.19 472 ASN A N 1
ATOM 3625 C CA . ASN A 1 472 ? 41.281 24.156 26.812 1 36.19 472 ASN A CA 1
ATOM 3626 C C . ASN A 1 472 ? 41.969 23.062 26 1 36.19 472 ASN A C 1
ATOM 3628 O O . ASN A 1 472 ? 41.312 22.25 25.359 1 36.19 472 ASN A O 1
ATOM 3632 N N . PRO A 1 473 ? 43.375 23.062 25.578 1 38.75 473 PRO A N 1
ATOM 3633 C CA . PRO A 1 473 ? 44.219 22.219 24.719 1 38.75 473 PRO A CA 1
ATOM 3634 C C . PRO A 1 473 ? 43.938 20.734 24.906 1 38.75 473 PRO A C 1
ATOM 3636 O O . PRO A 1 473 ? 44.312 19.922 24.062 1 38.75 473 PRO A O 1
ATOM 3639 N N . ASN A 1 474 ? 43.688 20.125 26.062 1 35.31 474 ASN A N 1
ATOM 3640 C CA . ASN A 1 474 ? 43.781 18.688 26.234 1 35.31 474 ASN A CA 1
ATOM 3641 C C . ASN A 1 474 ? 42.594 17.969 25.547 1 35.31 474 ASN A C 1
ATOM 3643 O O . ASN A 1 474 ? 42.625 16.75 25.391 1 35.31 474 ASN A O 1
ATOM 3647 N N . GLU A 1 475 ? 41.25 18.328 25.594 1 35.16 475 GLU A N 1
ATOM 3648 C CA . GLU A 1 475 ? 40.219 17.406 25.156 1 35.16 475 GLU A CA 1
ATOM 3649 C C . GLU A 1 475 ? 39.938 17.547 23.656 1 35.16 475 GLU A C 1
ATOM 3651 O O . GLU A 1 475 ? 39.062 18.312 23.25 1 35.16 475 GLU A O 1
ATOM 3656 N N . LEU A 1 476 ? 40.844 17.516 22.688 1 33.72 476 LEU A N 1
ATOM 3657 C CA . LEU A 1 476 ? 40.906 17.453 21.234 1 33.72 476 LEU A CA 1
ATOM 3658 C C . LEU A 1 476 ? 39.938 16.375 20.719 1 33.72 476 LEU A C 1
ATOM 3660 O O . LEU A 1 476 ? 39.719 16.281 19.516 1 33.72 476 LEU A O 1
ATOM 3664 N N . ASN A 1 477 ? 39.656 15.289 21.422 1 35.34 477 ASN A N 1
ATOM 3665 C CA . ASN A 1 477 ? 39.125 14.07 20.844 1 35.34 477 ASN A CA 1
ATOM 3666 C C . ASN A 1 477 ? 37.688 14.258 20.375 1 35.34 477 ASN A C 1
ATOM 3668 O O . ASN A 1 477 ? 37.062 13.344 19.797 1 35.34 477 ASN A O 1
ATOM 3672 N N . GLY A 1 478 ? 36.938 15.242 20.75 1 33.62 478 GLY A N 1
ATOM 3673 C CA . GLY A 1 478 ? 35.5 15.305 20.5 1 33.62 478 GLY A CA 1
ATOM 3674 C C . GLY A 1 478 ? 35.188 15.82 19.109 1 33.62 478 GLY A C 1
ATOM 3675 O O . GLY A 1 478 ? 34 15.922 18.75 1 33.62 478 GLY A O 1
ATOM 3676 N N . ILE A 1 479 ? 36.094 16.406 18.328 1 34.78 479 ILE A N 1
ATOM 3677 C CA . ILE A 1 479 ? 35.781 17.031 17.047 1 34.78 479 ILE A CA 1
ATOM 3678 C C . ILE A 1 479 ? 35.531 15.961 15.992 1 34.78 479 ILE A C 1
ATOM 3680 O O . ILE A 1 479 ? 34.781 16.188 15.039 1 34.78 479 ILE A O 1
ATOM 3684 N N . ASN A 1 480 ? 36.188 14.82 16.016 1 36.53 480 ASN A N 1
ATOM 3685 C CA . ASN A 1 480 ? 36.031 13.844 14.938 1 36.53 480 ASN A CA 1
ATOM 3686 C C . ASN A 1 480 ? 34.656 13.227 14.922 1 36.53 480 ASN A C 1
ATOM 3688 O O . ASN A 1 480 ? 34.281 12.523 13.977 1 36.53 480 ASN A O 1
ATOM 3692 N N . ARG A 1 481 ? 33.844 13.242 15.977 1 33.25 481 ARG A N 1
ATOM 3693 C CA . ARG A 1 481 ? 32.531 12.625 16.047 1 33.25 481 ARG A CA 1
ATOM 3694 C C . ARG A 1 481 ? 31.469 13.547 15.461 1 33.25 481 ARG A C 1
ATOM 3696 O O . ARG A 1 481 ? 30.344 13.109 15.164 1 33.25 481 ARG A O 1
ATOM 3703 N N . ARG A 1 482 ? 31.656 14.805 15.195 1 35.38 482 ARG A N 1
ATOM 3704 C CA . ARG A 1 482 ? 30.734 15.789 14.648 1 35.38 482 ARG A CA 1
ATOM 3705 C C . ARG A 1 482 ? 30.5 15.562 13.156 1 35.38 482 ARG A C 1
ATOM 3707 O O . ARG A 1 482 ? 29.391 15.727 12.664 1 35.38 482 ARG A O 1
ATOM 3714 N N . LYS A 1 483 ? 31.516 15.242 12.391 1 37.41 483 LYS A N 1
ATOM 3715 C CA . LYS A 1 483 ? 31.422 15.07 10.945 1 37.41 483 LYS A CA 1
ATOM 3716 C C . LYS A 1 483 ? 30.531 13.883 10.586 1 37.41 483 LYS A C 1
ATOM 3718 O O . LYS A 1 483 ? 29.844 13.906 9.562 1 37.41 483 LYS A O 1
ATOM 3723 N N . TYR A 1 484 ? 30.516 12.852 11.43 1 33.56 484 TYR A N 1
ATOM 3724 C CA . TYR A 1 484 ? 29.812 11.633 11.062 1 33.56 484 TYR A CA 1
ATOM 3725 C C . TYR A 1 484 ? 28.297 11.844 11.141 1 33.56 484 TYR A C 1
ATOM 3727 O O . TYR A 1 484 ? 27.547 11.32 10.32 1 33.56 484 TYR A O 1
ATOM 3735 N N . VAL A 1 485 ? 27.812 12.594 12.086 1 34.06 485 VAL A N 1
ATOM 3736 C CA . VAL A 1 485 ? 26.375 12.797 12.203 1 34.06 485 VAL A CA 1
ATOM 3737 C C . VAL A 1 485 ? 25.891 13.734 11.102 1 34.06 485 VAL A C 1
ATOM 3739 O O . VAL A 1 485 ? 24.781 13.57 10.578 1 34.06 485 VAL A O 1
ATOM 3742 N N . GLU A 1 486 ? 26.641 14.766 10.703 1 36 486 GLU A N 1
ATOM 3743 C CA . GLU A 1 486 ? 26.266 15.672 9.617 1 36 486 GLU A CA 1
ATOM 3744 C C . GLU A 1 486 ? 26.109 14.922 8.305 1 36 486 GLU A C 1
ATOM 3746 O O . GLU A 1 486 ? 25.172 15.195 7.535 1 36 486 GLU A O 1
ATOM 3751 N N . GLU A 1 487 ? 27.031 14.094 7.953 1 38.09 487 GLU A N 1
ATOM 3752 C CA . GLU A 1 487 ? 26.984 13.414 6.66 1 38.09 487 GLU A CA 1
ATOM 3753 C C . GLU A 1 487 ? 25.766 12.492 6.574 1 38.09 487 GLU A C 1
ATOM 3755 O O . GLU A 1 487 ? 25.156 12.367 5.512 1 38.09 487 GLU A O 1
ATOM 3760 N N . LYS A 1 488 ? 25.406 11.867 7.629 1 35.06 488 LYS A N 1
ATOM 3761 C CA . LYS A 1 488 ? 24.328 10.891 7.562 1 35.06 488 LYS A CA 1
ATOM 3762 C C . LYS A 1 488 ? 22.969 11.586 7.496 1 35.06 488 LYS A C 1
ATOM 3764 O O . LYS A 1 488 ? 22.047 11.078 6.859 1 35.06 488 LYS A O 1
ATOM 3769 N N . LEU A 1 489 ? 22.859 12.672 8.266 1 33.88 489 LEU A N 1
ATOM 3770 C CA . LEU A 1 489 ? 21.578 13.375 8.172 1 33.88 489 LEU A CA 1
ATOM 3771 C C . LEU A 1 489 ? 21.422 14.039 6.812 1 33.88 489 LEU A C 1
ATOM 3773 O O . LEU A 1 489 ? 20.312 14.102 6.27 1 33.88 489 LEU A O 1
ATOM 3777 N N . PHE A 1 490 ? 22.5 14.672 6.242 1 35.81 490 PHE A N 1
ATOM 3778 C CA . PHE A 1 490 ? 22.391 15.352 4.957 1 35.81 490 PHE A CA 1
ATOM 3779 C C . PHE A 1 490 ? 22.203 14.344 3.828 1 35.81 490 PHE A C 1
ATOM 3781 O O . PHE A 1 490 ? 21.812 14.719 2.719 1 35.81 490 PHE A O 1
ATOM 3788 N N . ALA A 1 491 ? 22.844 13.18 3.873 1 35.75 491 ALA A N 1
ATOM 3789 C CA . ALA A 1 491 ? 22.734 12.227 2.771 1 35.75 491 ALA A CA 1
ATOM 3790 C C . ALA A 1 491 ? 21.312 11.711 2.635 1 35.75 491 ALA A C 1
ATOM 3792 O O . ALA A 1 491 ? 21.016 10.922 1.73 1 35.75 491 ALA A O 1
ATOM 3793 N N . ARG A 1 492 ? 20.516 11.742 3.553 1 33 492 ARG A N 1
ATOM 3794 C CA . ARG A 1 492 ? 19.141 11.289 3.469 1 33 492 ARG A CA 1
ATOM 3795 C C . ARG A 1 492 ? 18.297 12.266 2.648 1 33 492 ARG A C 1
ATOM 3797 O O . ARG A 1 492 ? 17.141 11.969 2.312 1 33 492 ARG A O 1
ATOM 3804 N N . ASN A 1 493 ? 18.594 13.547 2.645 1 28.92 493 ASN A N 1
ATOM 3805 C CA . ASN A 1 493 ? 17.828 14.5 1.854 1 28.92 493 ASN A CA 1
ATOM 3806 C C . ASN A 1 493 ? 18.297 14.539 0.405 1 28.92 493 ASN A C 1
ATOM 3808 O O . ASN A 1 493 ? 19.484 14.664 0.14 1 28.92 493 ASN A O 1
ATOM 3812 N N . MET B 1 1 ? 84.688 -50.188 -13.609 1 19.44 1 MET B N 1
ATOM 3813 C CA . MET B 1 1 ? 83.688 -51.188 -13.922 1 19.44 1 MET B CA 1
ATOM 3814 C C . MET B 1 1 ? 82.438 -50.938 -13.078 1 19.44 1 MET B C 1
ATOM 3816 O O . MET B 1 1 ? 82.312 -51.5 -11.977 1 19.44 1 MET B O 1
ATOM 3820 N N . ARG B 1 2 ? 82 -49.594 -12.891 1 24.12 2 ARG B N 1
ATOM 3821 C CA . ARG B 1 2 ? 81 -48.938 -12.125 1 24.12 2 ARG B CA 1
ATOM 3822 C C . ARG B 1 2 ? 79.625 -49.5 -12.477 1 24.12 2 ARG B C 1
ATOM 3824 O O . ARG B 1 2 ? 79.188 -49.469 -13.633 1 24.12 2 ARG B O 1
ATOM 3831 N N . ASN B 1 3 ? 79.188 -50.625 -11.797 1 19.05 3 ASN B N 1
ATOM 3832 C CA . ASN B 1 3 ? 78 -51.5 -11.938 1 19.05 3 ASN B CA 1
ATOM 3833 C C . ASN B 1 3 ? 76.688 -50.719 -11.906 1 19.05 3 ASN B C 1
ATOM 3835 O O . ASN B 1 3 ? 76.438 -50 -10.938 1 19.05 3 ASN B O 1
ATOM 3839 N N . ARG B 1 4 ? 76.25 -50.125 -13.008 1 24.55 4 ARG B N 1
ATOM 3840 C CA . ARG B 1 4 ? 75 -49.469 -13.375 1 24.55 4 ARG B CA 1
ATOM 3841 C C . ARG B 1 4 ? 73.75 -50.312 -13 1 24.55 4 ARG B C 1
ATOM 3843 O O . ARG B 1 4 ? 73.5 -51.312 -13.672 1 24.55 4 ARG B O 1
ATOM 3850 N N . SER B 1 5 ? 73.562 -50.656 -11.672 1 24.84 5 SER B N 1
ATOM 3851 C CA . SER B 1 5 ? 72.5 -51.469 -11.211 1 24.84 5 SER B CA 1
ATOM 3852 C C . SER B 1 5 ? 71.125 -50.969 -11.727 1 24.84 5 SER B C 1
ATOM 3854 O O . SER B 1 5 ? 70.812 -49.781 -11.539 1 24.84 5 SER B O 1
ATOM 3856 N N . TYR B 1 6 ? 70.75 -51.312 -12.938 1 27.47 6 TYR B N 1
ATOM 3857 C CA . TYR B 1 6 ? 69.438 -51.156 -13.664 1 27.47 6 TYR B CA 1
ATOM 3858 C C . TYR B 1 6 ? 68.312 -51.594 -12.805 1 27.47 6 TYR B C 1
ATOM 3860 O O . TYR B 1 6 ? 68.125 -52.812 -12.539 1 27.47 6 TYR B O 1
ATOM 3868 N N . SER B 1 7 ? 68.062 -50.969 -11.609 1 26.08 7 SER B N 1
ATOM 3869 C CA . SER B 1 7 ? 66.875 -51.312 -10.781 1 26.08 7 SER B CA 1
ATOM 3870 C C . SER B 1 7 ? 65.625 -51.281 -11.578 1 26.08 7 SER B C 1
ATOM 3872 O O . SER B 1 7 ? 65.25 -50.25 -12.133 1 26.08 7 SER B O 1
ATOM 3874 N N . LEU B 1 8 ? 65.312 -52.344 -12.43 1 26.41 8 LEU B N 1
ATOM 3875 C CA . LEU B 1 8 ? 64.062 -52.656 -13.172 1 26.41 8 LEU B CA 1
ATOM 3876 C C . LEU B 1 8 ? 62.844 -52.594 -12.266 1 26.41 8 LEU B C 1
ATOM 3878 O O . LEU B 1 8 ? 62.594 -53.531 -11.5 1 26.41 8 LEU B O 1
ATOM 3882 N N . GLU B 1 9 ? 62.625 -51.594 -11.391 1 26.41 9 GLU B N 1
ATOM 3883 C CA . GLU B 1 9 ? 61.406 -51.562 -10.586 1 26.41 9 GLU B CA 1
ATOM 3884 C C . GLU B 1 9 ? 60.156 -51.688 -11.461 1 26.41 9 GLU B C 1
ATOM 3886 O O . GLU B 1 9 ? 59.875 -50.781 -12.25 1 26.41 9 GLU B O 1
ATOM 3891 N N . ASN B 1 10 ? 59.906 -52.875 -12.109 1 26.06 10 ASN B N 1
ATOM 3892 C CA . ASN B 1 10 ? 58.656 -53.219 -12.781 1 26.06 10 ASN B CA 1
ATOM 3893 C C . ASN B 1 10 ? 57.438 -52.938 -11.898 1 26.06 10 ASN B C 1
ATOM 3895 O O . ASN B 1 10 ? 57.25 -53.594 -10.867 1 26.06 10 ASN B O 1
ATOM 3899 N N . THR B 1 11 ? 57.094 -51.688 -11.617 1 27.33 11 THR B N 1
ATOM 3900 C CA . THR B 1 11 ? 55.844 -51.312 -10.938 1 27.33 11 THR B CA 1
ATOM 3901 C C . THR B 1 11 ? 54.656 -52 -11.586 1 27.33 11 THR B C 1
ATOM 3903 O O . THR B 1 11 ? 54.344 -51.75 -12.758 1 27.33 11 THR B O 1
ATOM 3906 N N . TYR B 1 12 ? 54.344 -53.344 -11.336 1 28.14 12 TYR B N 1
ATOM 3907 C CA . TYR B 1 12 ? 53.094 -54 -11.703 1 28.14 12 TYR B CA 1
ATOM 3908 C C . TYR B 1 12 ? 51.906 -53.125 -11.367 1 28.14 12 TYR B C 1
ATOM 3910 O O . TYR B 1 12 ? 51.75 -52.688 -10.227 1 28.14 12 TYR B O 1
ATOM 3918 N N . GLU B 1 13 ? 51.438 -52.281 -12.266 1 26.84 13 GLU B N 1
ATOM 3919 C CA . GLU B 1 13 ? 50.156 -51.625 -12.234 1 26.84 13 GLU B CA 1
ATOM 3920 C C . GLU B 1 13 ? 49.031 -52.625 -11.914 1 26.84 13 GLU B C 1
ATOM 3922 O O . GLU B 1 13 ? 48.75 -53.531 -12.695 1 26.84 13 GLU B O 1
ATOM 3927 N N . VAL B 1 14 ? 48.969 -53.094 -10.648 1 32.44 14 VAL B N 1
ATOM 3928 C CA . VAL B 1 14 ? 47.781 -53.844 -10.203 1 32.44 14 VAL B CA 1
ATOM 3929 C C . VAL B 1 14 ? 46.5 -53.188 -10.742 1 32.44 14 VAL B C 1
ATOM 3931 O O . VAL B 1 14 ? 46.219 -52.031 -10.445 1 32.44 14 VAL B O 1
ATOM 3934 N N . GLU B 1 15 ? 46.188 -53.594 -11.953 1 29.5 15 GLU B N 1
ATOM 3935 C CA . GLU B 1 15 ? 44.844 -53.281 -12.469 1 29.5 15 GLU B CA 1
ATOM 3936 C C . GLU B 1 15 ? 43.781 -53.5 -11.414 1 29.5 15 GLU B C 1
ATOM 3938 O O . GLU B 1 15 ? 43.594 -54.656 -10.969 1 29.5 15 GLU B O 1
ATOM 3943 N N . SER B 1 16 ? 43.75 -52.688 -10.359 1 33.25 16 SER B N 1
ATOM 3944 C CA . SER B 1 16 ? 42.594 -52.75 -9.453 1 33.25 16 SER B CA 1
ATOM 3945 C C . SER B 1 16 ? 41.312 -53 -10.219 1 33.25 16 SER B C 1
ATOM 3947 O O . SER B 1 16 ? 40.969 -52.25 -11.125 1 33.25 16 SER B O 1
ATOM 3949 N N . SER B 1 17 ? 41 -54.281 -10.555 1 34.47 17 SER B N 1
ATOM 3950 C CA . SER B 1 17 ? 39.656 -54.688 -11.023 1 34.47 17 SER B CA 1
ATOM 3951 C C . SER B 1 17 ? 38.562 -53.938 -10.289 1 34.47 17 SER B C 1
ATOM 3953 O O . SER B 1 17 ? 38.5 -53.938 -9.062 1 34.47 17 SER B O 1
ATOM 3955 N N . SER B 1 18 ? 38.188 -52.812 -10.828 1 36.97 18 SER B N 1
ATOM 3956 C CA . SER B 1 18 ? 37 -52.094 -10.375 1 36.97 18 SER B CA 1
ATOM 3957 C C . SER B 1 18 ? 35.906 -53.062 -9.992 1 36.97 18 SER B C 1
ATOM 3959 O O . SER B 1 18 ? 35.656 -54.062 -10.695 1 36.97 18 SER B O 1
ATOM 3961 N N . PRO B 1 19 ? 35.688 -53.281 -8.68 1 41.16 19 PRO B N 1
ATOM 3962 C CA . PRO B 1 19 ? 34.625 -54.219 -8.266 1 41.16 19 PRO B CA 1
ATOM 3963 C C . PRO B 1 19 ? 33.406 -54.188 -9.219 1 41.16 19 PRO B C 1
ATOM 3965 O O . PRO B 1 19 ? 33.188 -53.188 -9.891 1 41.16 19 PRO B O 1
ATOM 3968 N N . PRO B 1 20 ? 33.031 -55.281 -9.781 1 34.66 20 PRO B N 1
ATOM 3969 C CA . PRO B 1 20 ? 31.875 -55.312 -10.664 1 34.66 20 PRO B CA 1
ATOM 3970 C C . PRO B 1 20 ? 30.75 -54.406 -10.195 1 34.66 20 PRO B C 1
ATOM 3972 O O . PRO B 1 20 ? 30.578 -54.188 -8.992 1 34.66 20 PRO B O 1
ATOM 3975 N N . ARG B 1 21 ? 30.375 -53.406 -10.93 1 38.12 21 ARG B N 1
ATOM 3976 C CA . ARG B 1 21 ? 29.141 -52.625 -10.766 1 38.12 21 ARG B CA 1
ATOM 3977 C C . ARG B 1 21 ? 28 -53.531 -10.32 1 38.12 21 ARG B C 1
ATOM 3979 O O . ARG B 1 21 ? 27.625 -54.469 -11.023 1 38.12 21 ARG B O 1
ATOM 3986 N N . LEU B 1 22 ? 28.016 -53.938 -9.133 1 39.75 22 LEU B N 1
ATOM 3987 C CA . LEU B 1 22 ? 26.828 -54.625 -8.625 1 39.75 22 LEU B CA 1
ATOM 3988 C C . LEU B 1 22 ? 25.578 -54.219 -9.406 1 39.75 22 LEU B C 1
ATOM 3990 O O . LEU B 1 22 ? 25.312 -53.031 -9.594 1 39.75 22 LEU B O 1
ATOM 3994 N N . ARG B 1 23 ? 25.156 -54.969 -10.344 1 43.97 23 ARG B N 1
ATOM 3995 C CA . ARG B 1 23 ? 23.844 -54.875 -10.969 1 43.97 23 ARG B CA 1
ATOM 3996 C C . ARG B 1 23 ? 22.781 -54.438 -9.953 1 43.97 23 ARG B C 1
ATOM 3998 O O . ARG B 1 23 ? 22.391 -55.219 -9.078 1 43.97 23 ARG B O 1
ATOM 4005 N N . HIS B 1 24 ? 22.781 -53.281 -9.383 1 51.72 24 HIS B N 1
ATOM 4006 C CA . HIS B 1 24 ? 21.672 -52.781 -8.578 1 51.72 24 HIS B CA 1
ATOM 4007 C C . HIS B 1 24 ? 20.328 -53.188 -9.164 1 51.72 24 HIS B C 1
ATOM 4009 O O . HIS B 1 24 ? 20.047 -52.938 -10.336 1 51.72 24 HIS B O 1
ATOM 4015 N N . SER B 1 25 ? 19.672 -54.312 -8.742 1 54.78 25 SER B N 1
ATOM 4016 C CA . SER B 1 25 ? 18.422 -54.969 -9.086 1 54.78 25 SER B CA 1
ATOM 4017 C C . SER B 1 25 ? 17.328 -53.938 -9.367 1 54.78 25 SER B C 1
ATOM 4019 O O . SER B 1 25 ? 17.391 -52.812 -8.875 1 54.78 25 SER B O 1
ATOM 4021 N N . CYS B 1 26 ? 16.531 -54.219 -10.523 1 63.78 26 CYS B N 1
ATOM 4022 C CA . CYS B 1 26 ? 15.336 -53.469 -10.922 1 63.78 26 CYS B CA 1
ATOM 4023 C C . CYS B 1 26 ? 14.516 -53.062 -9.703 1 63.78 26 CYS B C 1
ATOM 4025 O O . CYS B 1 26 ? 13.969 -51.969 -9.664 1 63.78 26 CYS B O 1
ATOM 4027 N N . PHE B 1 27 ? 14.461 -53.969 -8.773 1 66.31 27 PHE B N 1
ATOM 4028 C CA . PHE B 1 27 ? 13.695 -53.688 -7.559 1 66.31 27 PHE B CA 1
ATOM 4029 C C . PHE B 1 27 ? 14.312 -52.562 -6.766 1 66.31 27 PHE B C 1
ATOM 4031 O O . PHE B 1 27 ? 13.594 -51.688 -6.238 1 66.31 27 PHE B O 1
ATOM 4038 N N . THR B 1 28 ? 15.578 -52.531 -6.695 1 66.25 28 THR B N 1
ATOM 4039 C CA . THR B 1 28 ? 16.25 -51.438 -5.957 1 66.25 28 THR B CA 1
ATOM 4040 C C . THR B 1 28 ? 16.047 -50.094 -6.652 1 66.25 28 THR B C 1
ATOM 4042 O O . THR B 1 28 ? 15.898 -49.062 -5.996 1 66.25 28 THR B O 1
ATOM 4045 N N . LYS B 1 29 ? 16.125 -50.188 -7.965 1 67.06 29 LYS B N 1
ATOM 4046 C CA . LYS B 1 29 ? 15.883 -48.938 -8.727 1 67.06 29 LYS B CA 1
ATOM 4047 C C . LYS B 1 29 ? 14.453 -48.469 -8.539 1 67.06 29 LYS B C 1
ATOM 4049 O O . LYS B 1 29 ? 14.211 -47.25 -8.438 1 67.06 29 LYS B O 1
ATOM 4054 N N . PHE B 1 30 ? 13.609 -49.469 -8.531 1 66.5 30 PHE B N 1
ATOM 4055 C CA . PHE B 1 30 ? 12.211 -49.125 -8.305 1 66.5 30 PHE B CA 1
ATOM 4056 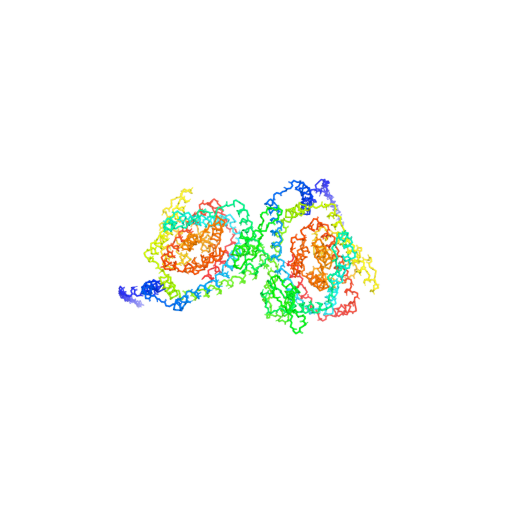C C . PHE B 1 30 ? 12.016 -48.562 -6.906 1 66.5 30 PHE B C 1
ATOM 4058 O O . PHE B 1 30 ? 11.312 -47.562 -6.742 1 66.5 30 PHE B O 1
ATOM 4065 N N . LEU B 1 31 ? 12.562 -49.094 -5.918 1 67.25 31 LEU B N 1
ATOM 4066 C CA . LEU B 1 31 ? 12.461 -48.594 -4.547 1 67.25 31 LEU B CA 1
ATOM 4067 C C . LEU B 1 31 ? 13.07 -47.219 -4.426 1 67.25 31 LEU B C 1
ATOM 4069 O O . LEU B 1 31 ? 12.531 -46.344 -3.717 1 67.25 31 LEU B O 1
ATOM 4073 N N . GLN B 1 32 ? 14.156 -47.094 -5.086 1 68.5 32 GLN B N 1
ATOM 4074 C CA . GLN B 1 32 ? 14.789 -45.781 -5.078 1 68.5 32 GLN B CA 1
ATOM 4075 C C . GLN B 1 32 ? 13.898 -44.719 -5.75 1 68.5 32 GLN B C 1
ATOM 4077 O O . GLN B 1 32 ? 13.812 -43.594 -5.293 1 68.5 32 GLN B O 1
ATOM 4082 N N . PHE B 1 33 ? 13.289 -45.188 -6.805 1 67.19 33 PHE B N 1
ATOM 4083 C CA . PHE B 1 33 ? 12.344 -44.312 -7.484 1 67.19 33 PHE B CA 1
ATOM 4084 C C . PHE B 1 33 ? 11.211 -43.906 -6.551 1 67.19 33 PHE B C 1
ATOM 4086 O O . PHE B 1 33 ? 10.797 -42.75 -6.527 1 67.19 33 PHE B O 1
ATOM 4093 N N . LEU B 1 34 ? 10.727 -44.844 -5.836 1 68.56 34 LEU B N 1
ATOM 4094 C CA . LEU B 1 34 ? 9.625 -44.625 -4.902 1 68.56 34 LEU B CA 1
ATOM 4095 C C . LEU B 1 34 ? 10.047 -43.656 -3.801 1 68.56 34 LEU B C 1
ATOM 4097 O O . LEU B 1 34 ? 9.281 -42.75 -3.422 1 68.56 34 LEU B O 1
ATOM 4101 N N . ILE B 1 35 ? 11.195 -43.812 -3.381 1 69.25 35 ILE B N 1
ATOM 4102 C CA . ILE B 1 35 ? 11.695 -42.969 -2.295 1 69.25 35 ILE B CA 1
ATOM 4103 C C . ILE B 1 35 ? 11.938 -41.562 -2.803 1 69.25 35 ILE B C 1
ATOM 4105 O O . ILE B 1 35 ? 11.617 -40.594 -2.119 1 69.25 35 ILE B O 1
ATOM 4109 N N . ASP B 1 36 ? 12.359 -41.531 -4.023 1 73 36 ASP B N 1
ATOM 4110 C CA . ASP B 1 36 ? 12.672 -40.219 -4.602 1 73 36 ASP B CA 1
ATOM 4111 C C . ASP B 1 36 ? 11.406 -39.469 -4.945 1 73 36 ASP B C 1
ATOM 4113 O O . ASP B 1 36 ? 11.406 -38.219 -4.965 1 73 36 ASP B O 1
ATOM 4117 N N . ASN B 1 37 ? 10.32 -40.312 -5.156 1 78.69 37 ASN B N 1
ATOM 4118 C CA . ASN B 1 37 ? 9.047 -39.688 -5.523 1 78.69 37 ASN B CA 1
ATOM 4119 C C . ASN B 1 37 ? 7.969 -39.969 -4.477 1 78.69 37 ASN B C 1
ATOM 4121 O O . ASN B 1 37 ? 6.801 -40.156 -4.816 1 78.69 37 ASN B O 1
ATOM 4125 N N . TRP B 1 38 ? 8.414 -40.094 -3.291 1 80 38 TRP B N 1
ATOM 4126 C CA . TRP B 1 38 ? 7.5 -40.5 -2.225 1 80 38 TRP B CA 1
ATOM 4127 C C . TRP B 1 38 ? 6.355 -39.469 -2.094 1 80 38 TRP B C 1
ATOM 4129 O O . TRP B 1 38 ? 5.215 -39.875 -1.83 1 80 38 TRP B O 1
ATOM 4139 N N . PHE B 1 39 ? 6.625 -38.281 -2.322 1 80.38 39 PHE B N 1
ATOM 4140 C CA . PHE B 1 39 ? 5.617 -37.219 -2.156 1 80.38 39 PHE B CA 1
ATOM 4141 C C . PHE B 1 39 ? 4.52 -37.375 -3.203 1 80.38 39 PHE B C 1
ATOM 4143 O O . PHE B 1 39 ? 3.33 -37.344 -2.873 1 80.38 39 PHE B O 1
ATOM 4150 N N . MET B 1 40 ? 4.906 -37.562 -4.352 1 81.06 40 MET B N 1
ATOM 4151 C CA . MET B 1 40 ? 3.959 -37.75 -5.449 1 81.06 40 MET B CA 1
ATOM 4152 C C . MET B 1 40 ? 3.129 -39 -5.262 1 81.06 40 MET B C 1
ATOM 4154 O O . MET B 1 40 ? 1.902 -38.969 -5.375 1 81.06 40 MET B O 1
ATOM 4158 N N . LEU B 1 41 ? 3.816 -40.062 -4.996 1 87.19 41 LEU B N 1
ATOM 4159 C CA . LEU B 1 41 ? 3.137 -41.344 -4.867 1 87.19 41 LEU B CA 1
ATOM 4160 C C . LEU B 1 41 ? 2.184 -41.344 -3.678 1 87.19 41 LEU B C 1
ATOM 4162 O O . LEU B 1 41 ? 1.088 -41.906 -3.752 1 87.19 41 LEU B O 1
ATOM 4166 N N . SER B 1 42 ? 2.658 -40.719 -2.678 1 89.56 42 SER B N 1
ATOM 4167 C CA . SER B 1 42 ? 1.801 -40.656 -1.499 1 89.56 42 SER B CA 1
ATOM 4168 C C . SER B 1 42 ? 0.553 -39.812 -1.781 1 89.56 42 SER B C 1
ATOM 4170 O O . SER B 1 42 ? -0.53 -40.125 -1.279 1 89.56 42 SER B O 1
ATOM 4172 N N . THR B 1 43 ? 0.725 -38.812 -2.529 1 87.5 43 THR B N 1
ATOM 4173 C CA . THR B 1 43 ? -0.422 -37.969 -2.865 1 87.5 43 THR B CA 1
ATOM 4174 C C . THR B 1 43 ? -1.392 -38.719 -3.773 1 87.5 43 THR B C 1
ATOM 4176 O O . THR B 1 43 ? -2.607 -38.656 -3.58 1 87.5 43 THR B O 1
ATOM 4179 N N . ILE B 1 44 ? -0.894 -39.406 -4.73 1 89.31 44 ILE B N 1
ATOM 4180 C CA . ILE B 1 44 ? -1.734 -40.188 -5.629 1 89.31 44 ILE B CA 1
ATOM 4181 C C . ILE B 1 44 ? -2.482 -41.25 -4.828 1 89.31 44 ILE B C 1
ATOM 4183 O O . ILE B 1 44 ? -3.684 -41.469 -5.023 1 89.31 44 ILE B O 1
ATOM 4187 N N . LEU B 1 45 ? -1.741 -41.875 -4.008 1 91.38 45 LEU B N 1
ATOM 4188 C CA . LEU B 1 45 ? -2.371 -42.844 -3.133 1 91.38 45 LEU B CA 1
ATOM 4189 C C . LEU B 1 45 ? -3.465 -42.219 -2.287 1 91.38 45 LEU B C 1
ATOM 4191 O O . LEU B 1 45 ? -4.531 -42.781 -2.09 1 91.38 45 LEU B O 1
ATOM 4195 N N . GLY B 1 46 ? -3.121 -41.094 -1.749 1 92.5 46 GLY B N 1
ATOM 4196 C CA . GLY B 1 46 ? -4.125 -40.375 -0.996 1 92.5 46 GLY B CA 1
ATOM 4197 C C . GLY B 1 46 ? -5.387 -40.094 -1.793 1 92.5 46 GLY B C 1
ATOM 4198 O O . GLY B 1 46 ? -6.496 -40.25 -1.28 1 92.5 46 GLY B O 1
ATOM 4199 N N . VAL B 1 47 ? -5.262 -39.781 -3.023 1 90.75 47 VAL B N 1
ATOM 4200 C CA . VAL B 1 47 ? -6.395 -39.5 -3.893 1 90.75 47 VAL B CA 1
ATOM 4201 C C . VAL B 1 47 ? -7.199 -40.75 -4.141 1 90.75 47 VAL B C 1
ATOM 4203 O O . VAL B 1 47 ? -8.43 -40.75 -4.062 1 90.75 47 VAL B O 1
ATOM 4206 N N . ILE B 1 48 ? -6.52 -41.844 -4.387 1 93.19 48 ILE B N 1
ATOM 4207 C CA . ILE B 1 48 ? -7.18 -43.125 -4.656 1 93.19 48 ILE B CA 1
ATOM 4208 C C . ILE B 1 48 ? -7.961 -43.562 -3.426 1 93.19 48 ILE B C 1
ATOM 4210 O O . ILE B 1 48 ? -9.141 -43.938 -3.527 1 93.19 48 ILE B O 1
ATOM 4214 N N . ILE B 1 49 ? -7.309 -43.469 -2.334 1 94.69 49 ILE B N 1
ATOM 4215 C CA . ILE B 1 49 ? -7.977 -43.844 -1.088 1 94.69 49 ILE B CA 1
ATOM 4216 C C . ILE B 1 49 ? -9.148 -42.906 -0.836 1 94.69 49 ILE B C 1
ATOM 4218 O O . ILE B 1 49 ? -10.219 -43.312 -0.392 1 94.69 49 ILE B O 1
ATOM 4222 N N . GLY B 1 50 ? -8.875 -41.656 -1.055 1 93.5 50 GLY B N 1
ATOM 4223 C CA . GLY B 1 50 ? -9.922 -40.656 -0.875 1 93.5 50 GLY B CA 1
ATOM 4224 C C . GLY B 1 50 ? -11.164 -40.969 -1.701 1 93.5 50 GLY B C 1
ATOM 4225 O O . GLY B 1 50 ? -12.281 -40.906 -1.186 1 93.5 50 GLY B O 1
ATOM 4226 N N . PHE B 1 51 ? -11.023 -41.312 -2.93 1 90.88 51 PHE B N 1
ATOM 4227 C CA . PHE B 1 51 ? -12.141 -41.656 -3.795 1 90.88 51 PHE B CA 1
ATOM 4228 C C . PHE B 1 51 ? -12.836 -42.938 -3.305 1 90.88 51 PHE B C 1
ATOM 4230 O O . PHE B 1 51 ? -14.062 -43 -3.256 1 90.88 51 PHE B O 1
ATOM 4237 N N . GLY B 1 52 ? -12.086 -43.906 -2.965 1 92.12 52 GLY B N 1
ATOM 4238 C CA . GLY B 1 52 ? -12.648 -45.156 -2.482 1 92.12 52 GLY B CA 1
ATOM 4239 C C . GLY B 1 52 ? -13.477 -45 -1.22 1 92.12 52 GLY B C 1
ATOM 4240 O O . GLY B 1 52 ? -14.641 -45.406 -1.178 1 92.12 52 GLY B O 1
ATOM 4241 N N . VAL B 1 53 ? -12.852 -44.375 -0.283 1 92.81 53 VAL B N 1
ATOM 4242 C CA . VAL B 1 53 ? -13.523 -44.188 0.997 1 92.81 53 VAL B CA 1
ATOM 4243 C C . VAL B 1 53 ? -14.695 -43.219 0.816 1 92.81 53 VAL B C 1
ATOM 4245 O O . VAL B 1 53 ? -15.758 -43.406 1.411 1 92.81 53 VAL B O 1
ATOM 4248 N N . GLY B 1 54 ? -14.461 -42.156 0.065 1 91.31 54 GLY B N 1
ATOM 4249 C CA . GLY B 1 54 ? -15.547 -41.25 -0.209 1 91.31 54 GLY B CA 1
ATOM 4250 C C . GLY B 1 54 ? -16.75 -41.906 -0.851 1 91.31 54 GLY B C 1
ATOM 4251 O O . GLY B 1 54 ? -17.891 -41.594 -0.493 1 91.31 54 GLY B O 1
ATOM 4252 N N . PHE B 1 55 ? -16.547 -42.812 -1.741 1 88.88 55 PHE B N 1
ATOM 4253 C CA . PHE B 1 55 ? -17.609 -43.531 -2.424 1 88.88 55 PHE B CA 1
ATOM 4254 C C . PHE B 1 55 ? -18.406 -44.406 -1.439 1 88.88 55 PHE B C 1
ATOM 4256 O O . PHE B 1 55 ? -19.641 -44.438 -1.501 1 88.88 55 PHE B O 1
ATOM 4263 N N . VAL B 1 56 ? -17.688 -45 -0.583 1 90.12 56 VAL B N 1
ATOM 4264 C CA . VAL B 1 56 ? -18.328 -45.844 0.411 1 90.12 56 VAL B CA 1
ATOM 4265 C C . VAL B 1 56 ? -19.156 -45 1.367 1 90.12 56 VAL B C 1
ATOM 4267 O O . VAL B 1 56 ? -20.281 -45.375 1.711 1 90.12 56 VAL B O 1
ATOM 4270 N N . LEU B 1 57 ? -18.625 -43.938 1.701 1 89.38 57 LEU B N 1
ATOM 4271 C CA . LEU B 1 57 ? -19.297 -43.062 2.66 1 89.38 57 LEU B CA 1
ATOM 4272 C C . LEU B 1 57 ? -20.5 -42.375 2.016 1 89.38 57 LEU B C 1
ATOM 4274 O O . LEU B 1 57 ? -21.469 -42.062 2.699 1 89.38 57 LEU B O 1
ATOM 4278 N N . GLN B 1 58 ? -20.391 -42.062 0.789 1 86.81 58 GLN B N 1
ATOM 4279 C CA . GLN B 1 58 ? -21.5 -41.438 0.068 1 86.81 58 GLN B CA 1
ATOM 4280 C C . GLN B 1 58 ? -22.734 -42.344 0.122 1 86.81 58 GLN B C 1
ATOM 4282 O O . GLN B 1 58 ? -23.859 -41.844 0.212 1 86.81 58 GLN B O 1
ATOM 4287 N N . LYS B 1 59 ? -22.562 -43.625 0.173 1 85.69 59 LYS B N 1
ATOM 4288 C CA . LYS B 1 59 ? -23.656 -44.594 0.151 1 85.69 59 LYS B CA 1
ATOM 4289 C C . LYS B 1 59 ? -24.219 -44.844 1.553 1 85.69 59 LYS B C 1
ATOM 4291 O O . LYS B 1 59 ? -25.359 -45.25 1.708 1 85.69 59 LYS B O 1
ATOM 4296 N N . THR B 1 60 ? -23.422 -44.625 2.619 1 83.75 60 THR B N 1
ATOM 4297 C CA . THR B 1 60 ? -23.844 -44.938 3.982 1 83.75 60 THR B CA 1
ATOM 4298 C C . THR B 1 60 ? -24.484 -43.719 4.633 1 83.75 60 THR B C 1
ATOM 4300 O O . THR B 1 60 ? -25.016 -43.812 5.742 1 83.75 60 THR B O 1
ATOM 4303 N N . HIS B 1 61 ? -25.016 -42.781 4.02 1 76.56 61 HIS B N 1
ATOM 4304 C CA . HIS B 1 61 ? -25.625 -41.562 4.52 1 76.56 61 HIS B CA 1
ATOM 4305 C C . HIS B 1 61 ? -24.953 -41.094 5.812 1 76.56 61 HIS B C 1
ATOM 4307 O O . HIS B 1 61 ? -25.469 -41.375 6.902 1 76.56 61 HIS B O 1
ATOM 4313 N N . LEU B 1 62 ? -23.953 -40.5 5.91 1 79.69 62 LEU B N 1
ATOM 4314 C CA . LEU B 1 62 ? -23.234 -40 7.07 1 79.69 62 LEU B CA 1
ATOM 4315 C C . LEU B 1 62 ? -24.016 -38.906 7.773 1 79.69 62 LEU B C 1
ATOM 4317 O O . LEU B 1 62 ? -24.766 -38.156 7.133 1 79.69 62 LEU B O 1
ATOM 4321 N N . SER B 1 63 ? -23.844 -38.906 9.125 1 85.12 63 SER B N 1
ATOM 4322 C CA . SER B 1 63 ? -24.438 -37.812 9.906 1 85.12 63 SER B CA 1
ATOM 4323 C C . SER B 1 63 ? -23.812 -36.469 9.57 1 85.12 63 SER B C 1
ATOM 4325 O O . SER B 1 63 ? -22.688 -36.406 9.055 1 85.12 63 SER B O 1
ATOM 4327 N N . HIS B 1 64 ? -24.609 -35.531 9.781 1 84.88 64 HIS B N 1
ATOM 4328 C CA . HIS B 1 64 ? -24.125 -34.156 9.539 1 84.88 64 HIS B CA 1
ATOM 4329 C C . HIS B 1 64 ? -22.875 -33.875 10.352 1 84.88 64 HIS B C 1
ATOM 4331 O O . HIS B 1 64 ? -21.938 -33.25 9.844 1 84.88 64 HIS B O 1
ATOM 4337 N N . GLN B 1 65 ? -22.781 -34.375 11.562 1 88 65 GLN B N 1
ATOM 4338 C CA . GLN B 1 65 ? -21.625 -34.156 12.422 1 88 65 GLN B CA 1
ATOM 4339 C C . GLN B 1 65 ? -20.375 -34.844 11.859 1 88 65 GLN B C 1
ATOM 4341 O O . GLN B 1 65 ? -19.281 -34.281 11.906 1 88 65 GLN B O 1
ATOM 4346 N N . ALA B 1 66 ? -20.594 -36.062 11.32 1 86.5 66 ALA B N 1
ATOM 4347 C CA . ALA B 1 66 ? -19.469 -36.781 10.734 1 86.5 66 ALA B CA 1
ATOM 4348 C C . ALA B 1 66 ? -18.922 -36.062 9.5 1 86.5 66 ALA B C 1
ATOM 4350 O O . ALA B 1 66 ? -17.719 -36 9.281 1 86.5 66 ALA B O 1
ATOM 4351 N N . LYS B 1 67 ? -19.812 -35.469 8.82 1 85.06 67 LYS B N 1
ATOM 4352 C CA . LYS B 1 67 ? -19.422 -34.75 7.613 1 85.06 67 LYS B CA 1
ATOM 4353 C C . LYS B 1 67 ? -18.594 -33.531 7.957 1 85.06 67 LYS B C 1
ATOM 4355 O O . LYS B 1 67 ? -17.625 -33.188 7.25 1 85.06 67 LYS B O 1
ATOM 4360 N N . ILE B 1 68 ? -18.875 -32.938 9.078 1 86.88 68 ILE B N 1
ATOM 4361 C CA . ILE B 1 68 ? -18.141 -31.75 9.516 1 86.88 68 ILE B CA 1
ATOM 4362 C C . ILE B 1 68 ? -16.703 -32.125 9.852 1 86.88 68 ILE B C 1
ATOM 4364 O O . ILE B 1 68 ? -15.766 -31.438 9.445 1 86.88 68 ILE B O 1
ATOM 4368 N N . TRP B 1 69 ? -16.578 -33.219 10.508 1 89 69 TRP B N 1
ATOM 4369 C CA . TRP B 1 69 ? -15.234 -33.625 10.938 1 89 69 TRP B CA 1
ATOM 4370 C C . TRP B 1 69 ? -14.406 -34.094 9.758 1 89 69 TRP B C 1
ATOM 4372 O O . TRP B 1 69 ? -13.18 -33.969 9.75 1 89 69 TRP B O 1
ATOM 4382 N N . LEU B 1 70 ? -15.086 -34.656 8.766 1 88.31 70 LEU B N 1
ATOM 4383 C CA . LEU B 1 70 ? -14.391 -35.062 7.555 1 88.31 70 LEU B CA 1
ATOM 4384 C C . LEU B 1 70 ? -13.844 -33.875 6.793 1 88.31 70 LEU B C 1
ATOM 4386 O O . LEU B 1 70 ? -12.82 -33.969 6.113 1 88.31 70 LEU B O 1
ATOM 4390 N N . ASP B 1 71 ? -14.43 -32.688 7.078 1 88.56 71 ASP B N 1
ATOM 4391 C CA . ASP B 1 71 ? -14.07 -31.5 6.344 1 88.56 71 ASP B CA 1
ATOM 4392 C C . ASP B 1 71 ? -12.93 -30.75 7.035 1 88.56 71 ASP B C 1
ATOM 4394 O O . ASP B 1 71 ? -12.25 -29.938 6.41 1 88.56 71 ASP B O 1
ATOM 4398 N N . VAL B 1 72 ? -12.68 -30.984 8.266 1 91.19 72 VAL B N 1
ATOM 4399 C CA . VAL B 1 72 ? -11.82 -30.172 9.117 1 91.19 72 VAL B CA 1
ATOM 4400 C C . VAL B 1 72 ? -10.375 -30.25 8.609 1 91.19 72 VAL B C 1
ATOM 4402 O O . VAL B 1 72 ? -9.727 -29.219 8.445 1 91.19 72 VAL B O 1
ATOM 4405 N N . PRO B 1 73 ? -9.82 -31.453 8.258 1 90.75 73 PRO B N 1
ATOM 4406 C CA . PRO B 1 73 ? -8.43 -31.484 7.789 1 90.75 73 PRO B CA 1
ATOM 4407 C C . PRO B 1 73 ? -8.219 -30.656 6.516 1 90.75 73 PRO B C 1
ATOM 4409 O O . PRO B 1 73 ? -7.215 -29.953 6.387 1 90.75 73 PRO B O 1
ATOM 4412 N N . GLY B 1 74 ? -9.18 -30.75 5.641 1 86.12 74 GLY B N 1
ATOM 4413 C CA . GLY B 1 74 ? -9.094 -29.953 4.426 1 86.12 74 GLY B CA 1
ATOM 4414 C C . GLY B 1 74 ? -9.156 -28.469 4.688 1 86.12 74 GLY B C 1
ATOM 4415 O O . GLY B 1 74 ? -8.391 -27.688 4.098 1 86.12 74 GLY B O 1
ATOM 4416 N N . LYS B 1 75 ? -9.992 -28.078 5.605 1 87.19 75 LYS B N 1
ATOM 4417 C CA . LYS B 1 75 ? -10.133 -26.672 5.961 1 87.19 75 LYS B CA 1
ATOM 4418 C C . LYS B 1 75 ? -8.867 -26.141 6.621 1 87.19 75 LYS B C 1
ATOM 4420 O O . LYS B 1 75 ? -8.445 -25.016 6.355 1 87.19 75 LYS B O 1
ATOM 4425 N N . ILE B 1 76 ? -8.32 -26.953 7.449 1 89.81 76 ILE B N 1
ATOM 4426 C CA . ILE B 1 76 ? -7.074 -26.562 8.109 1 89.81 76 ILE B CA 1
ATOM 4427 C C . ILE B 1 76 ? -5.973 -26.375 7.07 1 89.81 76 ILE B C 1
ATOM 4429 O O . ILE B 1 76 ? -5.215 -25.406 7.125 1 89.81 76 ILE B O 1
ATOM 4433 N N . TYR B 1 77 ? -5.91 -27.266 6.191 1 87.5 77 TYR B N 1
ATOM 4434 C CA . TYR B 1 77 ? -4.926 -27.188 5.117 1 87.5 77 TYR B CA 1
ATOM 4435 C C . TYR B 1 77 ? -5.062 -25.891 4.344 1 87.5 77 TYR B C 1
ATOM 4437 O O . TYR B 1 77 ? -4.074 -25.188 4.105 1 87.5 77 TYR B O 1
ATOM 4445 N N . PHE B 1 78 ? -6.203 -25.5 4.078 1 82.06 78 PHE B N 1
ATOM 4446 C CA . PHE B 1 78 ? -6.473 -24.266 3.328 1 82.06 78 PHE B CA 1
ATOM 4447 C C . PHE B 1 78 ? -6.074 -23.047 4.133 1 82.06 78 PHE B C 1
ATOM 4449 O O . PHE B 1 78 ? -5.508 -22.094 3.588 1 82.06 78 PHE B O 1
ATOM 4456 N N . ARG B 1 79 ? -6.379 -23.141 5.297 1 86.25 79 ARG B N 1
ATOM 4457 C CA . ARG B 1 79 ? -6.09 -22 6.16 1 86.25 79 ARG B CA 1
ATOM 4458 C C . ARG B 1 79 ? -4.59 -21.781 6.297 1 86.25 79 ARG B C 1
ATOM 4460 O O . ARG B 1 79 ? -4.117 -20.641 6.27 1 86.25 79 ARG B O 1
ATOM 4467 N N . ILE B 1 80 ? -3.912 -22.812 6.398 1 87.69 80 ILE B N 1
ATOM 4468 C CA . ILE B 1 80 ? -2.465 -22.719 6.551 1 87.69 80 ILE B CA 1
ATOM 4469 C C . ILE B 1 80 ? -1.847 -22.172 5.262 1 87.69 80 ILE B C 1
ATOM 4471 O O . ILE B 1 80 ? -0.95 -21.328 5.301 1 87.69 80 ILE B O 1
ATOM 4475 N N . LEU B 1 81 ? -2.314 -22.625 4.207 1 80.12 81 LEU B N 1
ATOM 4476 C CA . LEU B 1 81 ? -1.758 -22.203 2.928 1 80.12 81 LEU B CA 1
ATOM 4477 C C . LEU B 1 81 ? -2.1 -20.75 2.648 1 80.12 81 LEU B C 1
ATOM 4479 O O . LEU B 1 81 ? -1.25 -19.984 2.18 1 80.12 81 LEU B O 1
ATOM 4483 N N . GLN B 1 82 ? -3.281 -20.391 2.992 1 83.06 82 GLN B N 1
ATOM 4484 C CA . GLN B 1 82 ? -3.68 -19 2.812 1 83.06 82 GLN B CA 1
ATOM 4485 C C . GLN B 1 82 ? -2.854 -18.078 3.699 1 83.06 82 GLN B C 1
ATOM 4487 O O . GLN B 1 82 ? -2.482 -16.969 3.279 1 83.06 82 GLN B O 1
ATOM 4492 N N . LEU B 1 83 ? -2.617 -18.531 4.891 1 88.56 83 LEU B N 1
ATOM 4493 C CA . LEU B 1 83 ? -1.842 -17.766 5.855 1 88.56 83 LEU B CA 1
ATOM 4494 C C . LEU B 1 83 ? -0.444 -17.469 5.32 1 88.56 83 LEU B C 1
ATOM 4496 O O . LEU B 1 83 ? 0.094 -1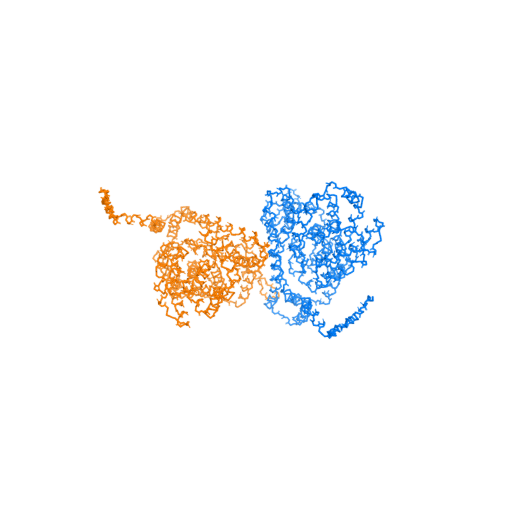6.375 5.539 1 88.56 83 LEU B O 1
ATOM 4500 N N . THR B 1 84 ? 0.07 -18.344 4.555 1 89.31 84 THR B N 1
ATOM 4501 C CA . THR B 1 84 ? 1.467 -18.219 4.152 1 89.31 84 THR B CA 1
ATOM 4502 C C . THR B 1 84 ? 1.579 -17.609 2.76 1 89.31 84 THR B C 1
ATOM 4504 O O . THR B 1 84 ? 2.564 -16.938 2.449 1 89.31 84 THR B O 1
ATOM 4507 N N . ILE B 1 85 ? 0.613 -17.734 1.985 1 86.5 85 ILE B N 1
ATOM 4508 C CA . ILE B 1 85 ? 0.722 -17.328 0.586 1 86.5 85 ILE B CA 1
ATOM 4509 C C . ILE B 1 85 ? 0.764 -15.805 0.487 1 86.5 85 ILE B C 1
ATOM 4511 O O . ILE B 1 85 ? 1.51 -15.25 -0.324 1 86.5 85 ILE B O 1
ATOM 4515 N N . LEU B 1 86 ? -0.045 -15.148 1.279 1 88.62 86 LEU B N 1
ATOM 4516 C CA . LEU B 1 86 ? -0.147 -13.703 1.165 1 88.62 86 LEU B CA 1
ATOM 4517 C C . LEU B 1 86 ? 1.188 -13.039 1.48 1 88.62 86 LEU B C 1
ATOM 4519 O O . LEU B 1 86 ? 1.713 -12.273 0.668 1 88.62 86 LEU B O 1
ATOM 4523 N N . PRO B 1 87 ? 1.783 -13.328 2.639 1 92.94 87 PRO B N 1
ATOM 4524 C CA . PRO B 1 87 ? 3.094 -12.719 2.893 1 92.94 87 PRO B CA 1
ATOM 4525 C C . PRO B 1 87 ? 4.152 -13.164 1.883 1 92.94 87 PRO B C 1
ATOM 4527 O O . PRO B 1 87 ? 5.066 -12.398 1.567 1 92.94 87 PRO B O 1
ATOM 4530 N N . MET B 1 88 ? 3.99 -14.336 1.396 1 91.12 88 MET B N 1
ATOM 4531 C CA . MET B 1 88 ? 4.945 -14.844 0.416 1 91.12 88 MET B CA 1
ATOM 4532 C C . MET B 1 88 ? 4.875 -14.047 -0.88 1 91.12 88 MET B C 1
ATOM 4534 O O . MET B 1 88 ? 5.902 -13.633 -1.419 1 91.12 88 MET B O 1
ATOM 4538 N N . ILE B 1 89 ? 3.738 -13.844 -1.346 1 88.44 89 ILE B N 1
ATOM 4539 C CA . ILE B 1 89 ? 3.547 -13.125 -2.605 1 88.44 89 ILE B CA 1
ATOM 4540 C C . ILE B 1 89 ? 4.02 -11.688 -2.459 1 88.44 89 ILE B C 1
ATOM 4542 O O . ILE B 1 89 ? 4.715 -11.156 -3.33 1 88.44 89 ILE B O 1
ATOM 4546 N N . VAL B 1 90 ? 3.65 -11.008 -1.354 1 94.38 90 VAL B N 1
ATOM 4547 C CA . VAL B 1 90 ? 4.066 -9.633 -1.086 1 94.38 90 VAL B CA 1
ATOM 4548 C C . VAL B 1 90 ? 5.59 -9.555 -1.043 1 94.38 90 VAL B C 1
ATOM 4550 O O . VAL B 1 90 ? 6.195 -8.719 -1.724 1 94.38 90 VAL B O 1
ATOM 4553 N N . ALA B 1 91 ? 6.172 -10.469 -0.321 1 95.56 91 ALA B N 1
ATOM 4554 C CA . ALA B 1 91 ? 7.625 -10.484 -0.171 1 95.56 91 ALA B CA 1
ATOM 4555 C C . ALA B 1 91 ? 8.312 -10.734 -1.511 1 95.56 91 ALA B C 1
ATOM 4557 O O . ALA B 1 91 ? 9.281 -10.055 -1.854 1 95.56 91 ALA B O 1
ATOM 4558 N N . ASN B 1 92 ? 7.812 -11.594 -2.293 1 91.31 92 ASN B N 1
ATOM 4559 C CA . ASN B 1 92 ? 8.438 -11.961 -3.562 1 91.31 92 ASN B CA 1
ATOM 4560 C C . ASN B 1 92 ? 8.336 -10.828 -4.578 1 91.31 92 ASN B C 1
ATOM 4562 O O . ASN B 1 92 ? 9.328 -10.492 -5.238 1 91.31 92 ASN B O 1
ATOM 4566 N N . ILE B 1 93 ? 7.145 -10.305 -4.672 1 91.75 93 ILE B N 1
ATOM 4567 C CA . ILE B 1 93 ? 6.957 -9.234 -5.648 1 91.75 93 ILE B CA 1
ATOM 4568 C C . ILE B 1 93 ? 7.855 -8.055 -5.293 1 91.75 93 ILE B C 1
ATOM 4570 O O . ILE B 1 93 ? 8.562 -7.523 -6.152 1 91.75 93 ILE B O 1
ATOM 4574 N N . ILE B 1 94 ? 7.844 -7.633 -4.039 1 95.5 94 ILE B N 1
ATOM 4575 C CA . ILE B 1 94 ? 8.656 -6.504 -3.6 1 95.5 94 ILE B CA 1
ATOM 4576 C C . ILE B 1 94 ? 10.133 -6.805 -3.854 1 95.5 94 ILE B C 1
ATOM 4578 O O . ILE B 1 94 ? 10.852 -5.98 -4.426 1 95.5 94 ILE B O 1
ATOM 4582 N N . THR B 1 95 ? 10.625 -7.969 -3.51 1 93.06 95 THR B N 1
ATOM 4583 C CA . THR B 1 95 ? 12.039 -8.32 -3.625 1 93.06 95 THR B CA 1
ATOM 4584 C C . THR B 1 95 ? 12.453 -8.398 -5.09 1 93.06 95 THR B C 1
ATOM 4586 O O . THR B 1 95 ? 13.523 -7.91 -5.461 1 93.06 95 THR B O 1
ATOM 4589 N N . VAL B 1 96 ? 11.672 -9 -5.895 1 86.56 96 VAL B N 1
ATOM 4590 C CA . VAL B 1 96 ? 11.992 -9.156 -7.312 1 86.56 96 VAL B CA 1
ATOM 4591 C C . VAL B 1 96 ? 12.109 -7.781 -7.969 1 86.56 96 VAL B C 1
ATOM 4593 O O . VAL B 1 96 ? 13.094 -7.5 -8.664 1 86.56 96 VAL B O 1
ATOM 4596 N N . LEU B 1 97 ? 11.148 -6.938 -7.746 1 89.5 97 LEU B N 1
ATOM 4597 C CA . LEU B 1 97 ? 11.148 -5.621 -8.383 1 89.5 97 LEU B CA 1
ATOM 4598 C C . LEU B 1 97 ? 12.234 -4.734 -7.789 1 89.5 97 LEU B C 1
ATOM 4600 O O . LEU B 1 97 ? 12.82 -3.908 -8.5 1 89.5 97 LEU B O 1
ATOM 4604 N N . ALA B 1 98 ? 12.453 -4.871 -6.52 1 93.5 98 ALA B N 1
ATOM 4605 C CA . ALA B 1 98 ? 13.5 -4.086 -5.859 1 93.5 98 ALA B CA 1
ATOM 4606 C C . ALA B 1 98 ? 14.883 -4.496 -6.344 1 93.5 98 ALA B C 1
ATOM 4608 O O . ALA B 1 98 ? 15.844 -3.736 -6.211 1 93.5 98 ALA B O 1
ATOM 4609 N N . SER B 1 99 ? 15.008 -5.645 -6.891 1 88.19 99 SER B N 1
ATOM 4610 C CA . SER B 1 99 ? 16.312 -6.18 -7.27 1 88.19 99 SER B CA 1
ATOM 4611 C C . SER B 1 99 ? 16.562 -6.008 -8.766 1 88.19 99 SER B C 1
ATOM 4613 O O . SER B 1 99 ? 17.641 -6.352 -9.258 1 88.19 99 SER B O 1
ATOM 4615 N N . LEU B 1 100 ? 15.625 -5.484 -9.438 1 80.44 100 LEU B N 1
ATOM 4616 C CA . LEU B 1 100 ? 15.805 -5.297 -10.875 1 80.44 100 LEU B CA 1
ATOM 4617 C C . LEU B 1 100 ? 16.828 -4.203 -11.156 1 80.44 100 LEU B C 1
ATOM 4619 O O . LEU B 1 100 ? 16.734 -3.1 -10.617 1 80.44 100 LEU B O 1
ATOM 4623 N N . ASN B 1 101 ? 18.078 -4.434 -11.539 1 72 101 ASN B N 1
ATOM 4624 C CA . ASN B 1 101 ? 19.141 -3.48 -11.844 1 72 101 ASN B CA 1
ATOM 4625 C C . ASN B 1 101 ? 19.25 -3.209 -13.336 1 72 101 ASN B C 1
ATOM 4627 O O . ASN B 1 101 ? 19.688 -4.07 -14.102 1 72 101 ASN B O 1
ATOM 4631 N N . PRO B 1 102 ? 18.875 -2.004 -13.742 1 60.09 102 PRO B N 1
ATOM 4632 C CA . PRO B 1 102 ? 19 -1.716 -15.172 1 60.09 102 PRO B CA 1
ATOM 4633 C C . PRO B 1 102 ? 20.453 -1.563 -15.617 1 60.09 102 PRO B C 1
ATOM 4635 O O . PRO B 1 102 ? 20.719 -1.391 -16.812 1 60.09 102 PRO B O 1
ATOM 4638 N N . LYS B 1 103 ? 21.453 -1.428 -14.711 1 55.59 103 LYS B N 1
ATOM 4639 C CA . LYS B 1 103 ? 22.797 -1.081 -15.172 1 55.59 103 LYS B CA 1
ATOM 4640 C C . LYS B 1 103 ? 23.25 -2.014 -16.281 1 55.59 103 LYS B C 1
ATOM 4642 O O . LYS B 1 103 ? 24.172 -1.686 -17.031 1 55.59 103 LYS B O 1
ATOM 4647 N N . GLY B 1 104 ? 22.719 -3.336 -16.328 1 52.88 104 GLY B N 1
ATOM 4648 C CA . GLY B 1 104 ? 23.094 -4.016 -17.562 1 52.88 104 GLY B CA 1
ATOM 4649 C C . GLY B 1 104 ? 22.391 -3.467 -18.781 1 52.88 104 GLY B C 1
ATOM 4650 O O . GLY B 1 104 ? 21.922 -2.328 -18.781 1 52.88 104 GLY B O 1
ATOM 4651 N N . ASN B 1 105 ? 22.375 -4.191 -19.828 1 63.41 105 ASN B N 1
ATOM 4652 C CA . ASN B 1 105 ? 21.703 -3.824 -21.078 1 63.41 105 ASN B CA 1
ATOM 4653 C C . ASN B 1 105 ? 20.219 -3.537 -20.844 1 63.41 105 ASN B C 1
ATOM 4655 O O . ASN B 1 105 ? 19.422 -4.465 -20.734 1 63.41 105 ASN B O 1
ATOM 4659 N N . SER B 1 106 ? 19.953 -2.289 -20.484 1 75.62 106 SER B N 1
ATOM 4660 C CA . SER B 1 106 ? 18.609 -1.789 -20.188 1 75.62 106 SER B CA 1
ATOM 4661 C C . SER B 1 106 ? 17.594 -2.299 -21.203 1 75.62 106 SER B C 1
ATOM 4663 O O . SER B 1 106 ? 16.453 -2.617 -20.859 1 75.62 106 SER B O 1
ATOM 4665 N N . LYS B 1 107 ? 18.156 -2.553 -22.359 1 83.81 107 LYS B N 1
ATOM 4666 C CA . LYS B 1 107 ? 17.234 -3.01 -23.391 1 83.81 107 LYS B CA 1
ATOM 4667 C C . LYS B 1 107 ? 16.859 -4.477 -23.188 1 83.81 107 LYS B C 1
ATOM 4669 O O . LYS B 1 107 ? 15.695 -4.84 -23.297 1 83.81 107 LYS B O 1
ATOM 4674 N N . MET B 1 108 ? 17.844 -5.297 -22.922 1 86.56 108 MET B N 1
ATOM 4675 C CA . MET B 1 108 ? 17.594 -6.719 -22.688 1 86.56 108 MET B CA 1
ATOM 4676 C C . MET B 1 108 ? 16.656 -6.922 -21.5 1 86.56 108 MET B C 1
ATOM 4678 O O . MET B 1 108 ? 15.773 -7.777 -21.547 1 86.56 108 MET B O 1
ATOM 4682 N N . CYS B 1 109 ? 16.891 -6.125 -20.531 1 86.5 109 CYS B N 1
ATOM 4683 C CA . CYS B 1 109 ? 16.031 -6.23 -19.344 1 86.5 109 CYS B CA 1
ATOM 4684 C C . CYS B 1 109 ? 14.594 -5.852 -19.672 1 86.5 109 CYS B C 1
ATOM 4686 O O . CYS B 1 109 ? 13.664 -6.562 -19.312 1 86.5 109 CYS B O 1
ATOM 4688 N N . SER B 1 110 ? 14.477 -4.766 -20.375 1 88.56 110 SER B N 1
ATOM 4689 C CA . SER B 1 110 ? 13.133 -4.289 -20.719 1 88.56 110 SER B CA 1
ATOM 4690 C C . SER B 1 110 ? 12.406 -5.285 -21.609 1 88.56 110 SER B C 1
ATOM 4692 O O . SER B 1 110 ? 11.211 -5.531 -21.422 1 88.56 110 SER B O 1
ATOM 4694 N N . ILE B 1 111 ? 13.102 -5.879 -22.5 1 91.38 111 ILE B N 1
ATOM 4695 C CA . ILE B 1 111 ? 12.492 -6.836 -23.422 1 91.38 111 ILE B CA 1
ATOM 4696 C C . ILE B 1 111 ? 12.133 -8.117 -22.672 1 91.38 111 ILE B C 1
ATOM 4698 O O . ILE B 1 111 ? 11.086 -8.711 -22.922 1 91.38 111 ILE B O 1
ATOM 4702 N N . THR B 1 112 ? 13 -8.508 -21.828 1 91.38 112 THR B N 1
ATOM 4703 C CA . THR B 1 112 ? 12.734 -9.695 -21.031 1 91.38 112 THR B CA 1
ATOM 4704 C C . THR B 1 112 ? 11.477 -9.516 -20.188 1 91.38 112 THR B C 1
ATOM 4706 O O . THR B 1 112 ? 10.578 -10.352 -20.219 1 91.38 112 THR B O 1
ATOM 4709 N N . ILE B 1 113 ? 11.406 -8.438 -19.547 1 89.38 113 ILE B N 1
ATOM 4710 C CA . ILE B 1 113 ? 10.273 -8.164 -18.672 1 89.38 113 ILE B CA 1
ATOM 4711 C C . ILE B 1 113 ? 8.992 -8.055 -19.484 1 89.38 113 ILE B C 1
ATOM 4713 O O . ILE B 1 113 ? 7.949 -8.594 -19.109 1 89.38 113 ILE B O 1
ATOM 4717 N N . ALA B 1 114 ? 9.094 -7.398 -20.547 1 91.88 114 ALA B N 1
ATOM 4718 C CA . ALA B 1 114 ? 7.93 -7.262 -21.422 1 91.88 114 ALA B CA 1
ATOM 4719 C C . ALA B 1 114 ? 7.445 -8.625 -21.906 1 91.88 114 ALA B C 1
ATOM 4721 O O . ALA B 1 114 ? 6.242 -8.891 -21.922 1 91.88 114 ALA B O 1
ATOM 4722 N N . CYS B 1 115 ? 8.359 -9.43 -22.297 1 92.62 115 CYS B N 1
ATOM 4723 C CA . CYS B 1 115 ? 8.016 -10.773 -22.75 1 92.62 115 CYS B CA 1
ATOM 4724 C C . CYS B 1 115 ? 7.332 -11.57 -21.656 1 92.62 115 CYS B C 1
ATOM 4726 O O . CYS B 1 115 ? 6.336 -12.25 -21.906 1 92.62 115 CYS B O 1
ATOM 4728 N N . LEU B 1 116 ? 7.859 -11.453 -20.516 1 93.38 116 LEU B N 1
ATOM 4729 C CA . LEU B 1 116 ? 7.305 -12.188 -19.375 1 93.38 116 LEU B CA 1
ATOM 4730 C C . LEU B 1 116 ? 5.871 -11.742 -19.094 1 93.38 116 LEU B C 1
ATOM 4732 O O . LEU B 1 116 ? 4.98 -12.578 -18.938 1 93.38 116 LEU B O 1
ATOM 4736 N N . ILE B 1 117 ? 5.633 -10.516 -19.047 1 91.88 117 ILE B N 1
ATOM 4737 C CA . ILE B 1 117 ? 4.32 -9.984 -18.703 1 91.88 117 ILE B CA 1
ATOM 4738 C C . ILE B 1 117 ? 3.314 -10.336 -19.797 1 91.88 117 ILE B C 1
ATOM 4740 O O . ILE B 1 117 ? 2.199 -10.773 -19.516 1 91.88 117 ILE B O 1
ATOM 4744 N N . ILE B 1 118 ? 3.699 -10.164 -20.969 1 94.31 118 ILE B N 1
ATOM 4745 C CA . ILE B 1 118 ? 2.814 -10.43 -22.094 1 94.31 118 ILE B CA 1
ATOM 4746 C C . ILE B 1 118 ? 2.482 -11.922 -22.156 1 94.31 118 ILE B C 1
ATOM 4748 O O . ILE B 1 118 ? 1.329 -12.297 -22.375 1 94.31 118 ILE B O 1
ATOM 4752 N N . CYS B 1 119 ? 3.449 -12.758 -21.953 1 95.31 119 CYS B N 1
ATOM 4753 C CA . CYS B 1 119 ? 3.213 -14.195 -21.953 1 95.31 119 CYS B CA 1
ATOM 4754 C C . CYS B 1 119 ? 2.275 -14.609 -20.828 1 95.31 119 CYS B C 1
ATOM 4756 O O . CYS B 1 119 ? 1.413 -15.469 -21.016 1 95.31 119 CYS B O 1
ATOM 4758 N N . ASN B 1 120 ? 2.477 -14.008 -19.656 1 95.56 120 ASN B N 1
ATOM 4759 C CA . ASN B 1 120 ? 1.571 -14.289 -18.547 1 95.56 120 ASN B CA 1
ATOM 4760 C C . ASN B 1 120 ? 0.134 -13.898 -18.891 1 95.56 120 ASN B C 1
ATOM 4762 O O . ASN B 1 120 ? -0.8 -14.648 -18.594 1 95.56 120 ASN B O 1
ATOM 4766 N N . LEU B 1 121 ? 0.009 -12.773 -19.516 1 96.5 121 LEU B N 1
ATOM 4767 C CA . LEU B 1 121 ? -1.315 -12.297 -19.891 1 96.5 121 LEU B CA 1
ATOM 4768 C C . LEU B 1 121 ? -1.946 -13.211 -20.938 1 96.5 121 LEU B C 1
ATOM 4770 O O . LEU B 1 121 ? -3.117 -13.578 -20.828 1 96.5 121 LEU B O 1
ATOM 4774 N N . VAL B 1 122 ? -1.199 -13.547 -21.922 1 97.25 122 VAL B N 1
ATOM 4775 C CA . VAL B 1 122 ? -1.691 -14.422 -22.969 1 97.25 122 VAL B CA 1
ATOM 4776 C C . VAL B 1 122 ? -2.111 -15.766 -22.391 1 97.25 122 VAL B C 1
ATOM 4778 O O . VAL B 1 122 ? -3.146 -16.312 -22.766 1 97.25 122 VAL B O 1
ATOM 4781 N N . SER B 1 123 ? -1.324 -16.25 -21.531 1 97.75 123 SER B N 1
ATOM 4782 C CA . SER B 1 123 ? -1.642 -17.531 -20.891 1 97.75 123 SER B CA 1
ATOM 4783 C C . SER B 1 123 ? -2.939 -17.438 -20.094 1 97.75 123 SER B C 1
ATOM 4785 O O . SER B 1 123 ? -3.752 -18.359 -20.109 1 97.75 123 SER B O 1
ATOM 4787 N N . SER B 1 124 ? -3.098 -16.359 -19.359 1 97.44 124 SER B N 1
ATOM 4788 C CA . SER B 1 124 ? -4.348 -16.156 -18.625 1 97.44 124 SER B CA 1
ATOM 4789 C C . SER B 1 124 ? -5.539 -16.125 -19.578 1 97.44 124 SER B C 1
ATOM 4791 O O . SER B 1 124 ? -6.594 -16.688 -19.281 1 97.44 124 SER B O 1
ATOM 4793 N N . LEU B 1 125 ? -5.363 -15.562 -20.703 1 97.62 125 LEU B N 1
ATOM 4794 C CA . LEU B 1 125 ? -6.426 -15.484 -21.703 1 97.62 125 LEU B CA 1
ATOM 4795 C C . LEU B 1 125 ? -6.699 -16.859 -22.312 1 97.62 125 LEU B C 1
ATOM 4797 O O . LEU B 1 125 ? -7.844 -17.172 -22.641 1 97.62 125 LEU B O 1
ATOM 4801 N N . ILE B 1 126 ? -5.703 -17.641 -22.484 1 97.75 126 ILE B N 1
ATOM 4802 C CA . ILE B 1 126 ? -5.879 -19 -22.953 1 97.75 126 ILE B CA 1
ATOM 4803 C C . ILE B 1 126 ? -6.742 -19.781 -21.969 1 97.75 126 ILE B C 1
ATOM 4805 O O . ILE B 1 126 ? -7.691 -20.469 -22.375 1 97.75 126 ILE B O 1
ATOM 4809 N N . GLY B 1 127 ? -6.398 -19.672 -20.703 1 96.81 127 GLY B N 1
ATOM 4810 C CA . GLY B 1 127 ? -7.203 -20.328 -19.688 1 96.81 127 GLY B CA 1
ATOM 4811 C C . GLY B 1 127 ? -8.656 -19.891 -19.703 1 96.81 127 GLY B C 1
ATOM 4812 O O . GLY B 1 127 ? -9.562 -20.719 -19.578 1 96.81 127 GLY B O 1
ATOM 4813 N N . LEU B 1 128 ? -8.844 -18.594 -19.891 1 95.38 128 LEU B N 1
ATOM 4814 C CA . LEU B 1 128 ? -10.195 -18.062 -19.953 1 95.38 128 LEU B CA 1
ATOM 4815 C C . LEU B 1 128 ? -10.938 -18.562 -21.188 1 95.38 128 LEU B C 1
ATOM 4817 O O . LEU B 1 128 ? -12.094 -18.969 -21.094 1 95.38 128 LEU B O 1
ATOM 4821 N N . THR B 1 129 ? -10.312 -18.578 -22.297 1 95.44 129 THR B N 1
ATOM 4822 C CA . THR B 1 129 ? -10.914 -18.984 -23.578 1 95.44 129 THR B CA 1
ATOM 4823 C C . THR B 1 129 ? -11.344 -20.438 -23.531 1 95.44 129 THR B C 1
ATOM 4825 O O . THR B 1 129 ? -12.5 -20.75 -23.828 1 95.44 129 THR B O 1
ATOM 4828 N N . PHE B 1 130 ? -10.508 -21.297 -23.125 1 95.19 130 PHE B N 1
ATOM 4829 C CA . PHE B 1 130 ? -10.844 -22.703 -23.125 1 95.19 130 PHE B CA 1
ATOM 4830 C C . PHE B 1 130 ? -11.781 -23.031 -21.969 1 95.19 130 PHE B C 1
ATOM 4832 O O . PHE B 1 130 ? -12.617 -23.938 -22.078 1 95.19 130 PHE B O 1
ATOM 4839 N N . GLY B 1 131 ? -11.633 -22.297 -20.828 1 92.25 131 GLY B N 1
ATOM 4840 C CA . GLY B 1 131 ? -12.609 -22.453 -19.766 1 92.25 131 GLY B CA 1
ATOM 4841 C C . GLY B 1 131 ? -14.023 -22.125 -20.203 1 92.25 131 GLY B C 1
ATOM 4842 O O . GLY B 1 131 ? -14.961 -22.859 -19.906 1 92.25 131 GLY B O 1
ATOM 4843 N N . LEU B 1 132 ? -14.172 -21.047 -20.969 1 89.38 132 LEU B N 1
ATOM 4844 C CA . LEU B 1 132 ? -15.477 -20.594 -21.438 1 89.38 132 LEU B CA 1
ATOM 4845 C C . LEU B 1 132 ? -16.016 -21.5 -22.531 1 89.38 132 LEU B C 1
ATOM 4847 O O . LEU B 1 132 ? -17.234 -21.719 -22.625 1 89.38 132 LEU B O 1
ATOM 4851 N N . LEU B 1 133 ? -15.195 -22.062 -23.312 1 90.25 133 LEU B N 1
ATOM 4852 C CA . LEU B 1 133 ? -15.617 -22.812 -24.484 1 90.25 133 LEU B CA 1
ATOM 4853 C C . LEU B 1 133 ? -15.969 -24.25 -24.109 1 90.25 133 LEU B C 1
ATOM 4855 O O . LEU B 1 133 ? -16.891 -24.844 -24.672 1 90.25 133 LEU B O 1
ATOM 4859 N N . ILE B 1 134 ? -15.328 -24.797 -23.094 1 90.56 134 ILE B N 1
ATOM 4860 C CA . ILE B 1 134 ? -15.414 -26.234 -22.891 1 90.56 134 ILE B CA 1
ATOM 4861 C C . ILE B 1 134 ? -16.188 -26.531 -21.609 1 90.56 134 ILE B C 1
ATOM 4863 O O . ILE B 1 134 ? -17.062 -27.406 -21.594 1 90.56 134 ILE B O 1
ATOM 4867 N N . LEU B 1 135 ? -16.016 -25.766 -20.578 1 85.88 135 LEU B N 1
ATOM 4868 C CA . LEU B 1 135 ? -16.484 -26.156 -19.25 1 85.88 135 LEU B CA 1
ATOM 4869 C C . LEU B 1 135 ? -18 -25.984 -19.141 1 85.88 135 LEU B C 1
ATOM 4871 O O . LEU B 1 135 ? -18.688 -26.859 -18.578 1 85.88 135 LEU B O 1
ATOM 4875 N N . PRO B 1 136 ? -18.594 -24.797 -19.656 1 76.25 136 PRO B N 1
ATOM 4876 C CA . PRO B 1 136 ? -20.047 -24.625 -19.484 1 76.25 136 PRO B CA 1
ATOM 4877 C C . PRO B 1 136 ? -20.859 -25.75 -20.125 1 76.25 136 PRO B C 1
ATOM 4879 O O . PRO B 1 136 ? -21.938 -26.094 -19.625 1 76.25 136 PRO B O 1
ATOM 4882 N N . ASN B 1 137 ? -20.438 -26.266 -21.203 1 67.75 137 ASN B N 1
ATOM 4883 C CA . ASN B 1 137 ? -21.172 -27.312 -21.906 1 67.75 137 ASN B CA 1
ATOM 4884 C C . ASN B 1 137 ? -21.422 -28.516 -21 1 67.75 137 ASN B C 1
ATOM 4886 O O . ASN B 1 137 ? -22.391 -29.25 -21.203 1 67.75 137 ASN B O 1
ATOM 4890 N N . SER B 1 138 ? -20.656 -28.656 -20.109 1 64 138 SER B N 1
ATOM 4891 C CA . SER B 1 138 ? -20.781 -29.828 -19.234 1 64 138 SER B CA 1
ATOM 4892 C C . SER B 1 138 ? -21.641 -29.5 -18.016 1 64 138 SER B C 1
ATOM 4894 O O . SER B 1 138 ? -22.188 -30.406 -17.375 1 64 138 SER B O 1
ATOM 4896 N N . PHE B 1 139 ? -21.672 -28.203 -17.703 1 62.25 139 PHE B N 1
ATOM 4897 C CA . PHE B 1 139 ? -22.484 -27.812 -16.547 1 62.25 139 PHE B CA 1
ATOM 4898 C C . PHE B 1 139 ? -23.891 -27.438 -16.969 1 62.25 139 PHE B C 1
ATOM 4900 O O . PHE B 1 139 ? -24.812 -27.438 -16.141 1 62.25 139 PHE B O 1
ATOM 4907 N N . LEU B 1 140 ? -24.203 -26.812 -18.219 1 53.31 140 LEU B N 1
ATOM 4908 C CA . LEU B 1 140 ? -25.484 -26.391 -18.75 1 53.31 140 LEU B CA 1
ATOM 4909 C C . LEU B 1 140 ? -26.469 -27.547 -18.781 1 53.31 140 LEU B C 1
ATOM 4911 O O . LEU B 1 140 ? -27.688 -27.328 -18.828 1 53.31 140 LEU B O 1
ATOM 4915 N N . ASN B 1 141 ? -26.172 -28.688 -19.047 1 47.03 141 ASN B N 1
ATOM 4916 C CA . ASN B 1 141 ? -27.375 -29.516 -18.984 1 47.03 141 ASN B CA 1
ATOM 4917 C C . ASN B 1 141 ? -28.156 -29.266 -17.703 1 47.03 141 ASN B C 1
ATOM 4919 O O . ASN B 1 141 ? -29.234 -29.812 -17.516 1 47.03 141 ASN B O 1
ATOM 4923 N N . GLY B 1 142 ? -27.703 -28.547 -16.75 1 42.41 142 GLY B N 1
ATOM 4924 C CA . GLY B 1 142 ? -28.531 -28.016 -15.695 1 42.41 142 GLY B CA 1
ATOM 4925 C C . GLY B 1 142 ? -28.969 -26.594 -15.938 1 42.41 142 GLY B C 1
ATOM 4926 O O . GLY B 1 142 ? -28.5 -25.938 -16.875 1 42.41 142 GLY B O 1
ATOM 4927 N N . SER B 1 143 ? -30.172 -25.969 -15.227 1 38.97 143 SER B N 1
ATOM 4928 C CA . SER B 1 143 ? -30.984 -24.766 -15.367 1 38.97 143 SER B CA 1
ATOM 4929 C C . SER B 1 143 ? -30.109 -23.516 -15.391 1 38.97 143 SER B C 1
ATOM 4931 O O . SER B 1 143 ? -30.625 -22.391 -15.383 1 38.97 143 SER B O 1
ATOM 4933 N N . THR B 1 144 ? -28.844 -23.547 -15.086 1 42.34 144 THR B N 1
ATOM 4934 C CA . THR B 1 144 ? -28.328 -22.266 -14.594 1 42.34 144 THR B CA 1
ATOM 4935 C C . THR B 1 144 ? -28.078 -21.297 -15.75 1 42.34 144 THR B C 1
ATOM 4937 O O . THR B 1 144 ? -27.375 -21.625 -16.703 1 42.34 144 THR B O 1
ATOM 4940 N N . SER B 1 145 ? -29 -20.359 -16.031 1 38.28 145 SER B N 1
ATOM 4941 C CA . SER B 1 145 ? -29.031 -19.109 -16.781 1 38.28 145 SER B CA 1
ATOM 4942 C C . SER B 1 145 ? -27.719 -18.328 -16.641 1 38.28 145 SER B C 1
ATOM 4944 O O . SER B 1 145 ? -27.438 -17.766 -15.586 1 38.28 145 SER B O 1
ATOM 4946 N N . LEU B 1 146 ? -26.672 -18.766 -16.984 1 42.97 146 LEU B N 1
ATOM 4947 C CA . LEU B 1 146 ? -25.562 -17.812 -17.094 1 42.97 146 LEU B CA 1
ATOM 4948 C C . LEU B 1 146 ? -26.062 -16.453 -17.547 1 42.97 146 LEU B C 1
ATOM 4950 O O . LEU B 1 146 ? -25.312 -15.469 -17.531 1 42.97 146 LEU B O 1
ATOM 4954 N N . ARG B 1 147 ? -27.188 -16.578 -18.469 1 39.84 147 ARG B N 1
ATOM 4955 C CA . ARG B 1 147 ? -27.578 -15.43 -19.281 1 39.84 147 ARG B CA 1
ATOM 4956 C C . ARG B 1 147 ? -27.938 -14.242 -18.391 1 39.84 147 ARG B C 1
ATOM 4958 O O . ARG B 1 147 ? -27.812 -13.086 -18.797 1 39.84 147 ARG B O 1
ATOM 4965 N N . SER B 1 148 ? -29.047 -14.438 -17.625 1 38.34 148 SER B N 1
ATOM 4966 C CA . SER B 1 148 ? -29.984 -13.336 -17.469 1 38.34 148 SER B CA 1
ATOM 4967 C C . SER B 1 148 ? -29.406 -12.234 -16.594 1 38.34 148 SER B C 1
ATOM 4969 O O . SER B 1 148 ? -30.109 -11.281 -16.234 1 38.34 148 SER B O 1
ATOM 4971 N N . SER B 1 149 ? -28.578 -12.617 -15.578 1 42.44 149 SER B N 1
ATOM 4972 C CA . SER B 1 149 ? -28.531 -11.336 -14.883 1 42.44 149 SER B CA 1
ATOM 4973 C C . SER B 1 149 ? -28.062 -10.219 -15.805 1 42.44 149 SER B C 1
ATOM 4975 O O . SER B 1 149 ? -26.953 -10.297 -16.359 1 42.44 149 SER B O 1
ATOM 4977 N N . GLY B 1 150 ? -28.828 -9.703 -16.609 1 41.19 150 GLY B N 1
ATOM 4978 C CA . GLY B 1 150 ? -28.797 -8.555 -17.5 1 41.19 150 GLY B CA 1
ATOM 4979 C C . GLY B 1 150 ? -27.672 -7.586 -17.188 1 41.19 150 GLY B C 1
ATOM 4980 O O . GLY B 1 150 ? -27.5 -7.164 -16.047 1 41.19 150 GLY B O 1
ATOM 4981 N N . ASN B 1 151 ? -26.516 -7.793 -17.781 1 48.53 151 ASN B N 1
ATOM 4982 C CA . ASN B 1 151 ? -25.516 -6.73 -17.875 1 48.53 151 ASN B CA 1
ATOM 4983 C C . ASN B 1 151 ? -26.172 -5.355 -17.953 1 48.53 151 ASN B C 1
ATOM 4985 O O . ASN B 1 151 ? -26.5 -4.871 -19.031 1 48.53 151 ASN B O 1
ATOM 4989 N N . ASP B 1 152 ? -27.047 -5.09 -17.141 1 56.06 152 ASP B N 1
ATOM 4990 C CA . ASP B 1 152 ? -27.453 -3.688 -17.125 1 56.06 152 ASP B CA 1
ATOM 4991 C C . ASP B 1 152 ? -26.25 -2.762 -17.219 1 56.06 152 ASP B C 1
ATOM 4993 O O . ASP B 1 152 ? -25.344 -2.812 -16.391 1 56.06 152 ASP B O 1
ATOM 4997 N N . PRO B 1 153 ? -26.016 -2.352 -18.438 1 58.31 153 PRO B N 1
ATOM 4998 C CA . PRO B 1 153 ? -24.922 -1.409 -18.703 1 58.31 153 PRO B CA 1
ATOM 4999 C C . PRO B 1 153 ? -24.672 -0.464 -17.531 1 58.31 153 PRO B C 1
ATOM 5001 O O . PRO B 1 153 ? -23.531 -0.055 -17.297 1 58.31 153 PRO B O 1
ATOM 5004 N N . ASP B 1 154 ? -25.734 -0.249 -16.844 1 63.16 154 ASP B N 1
ATOM 5005 C CA . ASP B 1 154 ? -25.578 0.691 -15.734 1 63.16 154 ASP B CA 1
ATOM 5006 C C . ASP B 1 154 ? -24.719 0.082 -14.617 1 63.16 154 ASP B C 1
ATOM 5008 O O . ASP B 1 154 ? -24 0.796 -13.914 1 63.16 154 ASP B O 1
ATOM 5012 N N . LYS B 1 155 ? -24.672 -1.265 -14.703 1 73.94 155 LYS B N 1
ATOM 5013 C CA . LYS B 1 155 ? -23.953 -1.924 -13.617 1 73.94 155 LYS B CA 1
ATOM 5014 C C . LYS B 1 155 ? -22.469 -2.07 -13.938 1 73.94 155 LYS B C 1
ATOM 5016 O O . LYS B 1 155 ? -21.641 -2.172 -13.031 1 73.94 155 LYS B O 1
ATOM 5021 N N . LEU B 1 156 ? -22.172 -1.97 -15.258 1 73.25 156 LEU B N 1
ATOM 5022 C CA . LEU B 1 156 ? -20.781 -2.113 -15.688 1 73.25 156 LEU B CA 1
ATOM 5023 C C . LEU B 1 156 ? -19.938 -0.941 -15.195 1 73.25 156 LEU B C 1
ATOM 5025 O O . LEU B 1 156 ? -18.781 -1.116 -14.836 1 73.25 156 LEU B O 1
ATOM 5029 N N . GLY B 1 157 ? -20.641 0.173 -15.18 1 76.81 157 GLY B N 1
ATOM 5030 C CA . GLY B 1 157 ? -19.938 1.349 -14.695 1 76.81 157 GLY B CA 1
ATOM 5031 C C . GLY B 1 157 ? -19.516 1.234 -13.242 1 76.81 157 GLY B C 1
ATOM 5032 O O . GLY B 1 157 ? -18.406 1.608 -12.883 1 76.81 157 GLY B O 1
ATOM 5033 N N . TYR B 1 158 ? -20.312 0.612 -12.484 1 80.75 158 TYR B N 1
ATOM 5034 C CA . TYR B 1 158 ? -20.031 0.46 -11.062 1 80.75 158 TYR B CA 1
ATOM 5035 C C . TYR B 1 158 ? -18.969 -0.603 -10.828 1 80.75 158 TYR B C 1
ATOM 5037 O O . TYR B 1 158 ? -18.125 -0.459 -9.938 1 80.75 158 TYR B O 1
ATOM 5045 N N . ILE B 1 159 ? -18.969 -1.567 -11.648 1 77.19 159 ILE B N 1
ATOM 5046 C CA . ILE B 1 159 ? -18 -2.645 -11.523 1 77.19 159 ILE B CA 1
ATOM 5047 C C . ILE B 1 159 ? -16.594 -2.113 -11.828 1 77.19 159 ILE B C 1
ATOM 5049 O O . ILE B 1 159 ? -15.648 -2.408 -11.102 1 77.19 159 ILE B O 1
ATOM 5053 N N . PHE B 1 160 ? -16.531 -1.359 -12.867 1 80.88 160 PHE B N 1
ATOM 5054 C CA . PHE B 1 160 ? -15.242 -0.806 -13.258 1 80.88 160 PHE B CA 1
ATOM 5055 C C . PHE B 1 160 ? -14.75 0.19 -12.211 1 80.88 160 PHE B C 1
ATOM 5057 O O . PHE B 1 160 ? -13.547 0.257 -11.922 1 80.88 160 PHE B O 1
ATOM 5064 N N . ARG B 1 161 ? -15.672 0.932 -11.734 1 85.56 161 ARG B N 1
ATOM 5065 C CA . ARG B 1 161 ? -15.32 1.866 -10.672 1 85.56 161 ARG B CA 1
ATOM 5066 C C . ARG B 1 161 ? -14.75 1.129 -9.461 1 85.56 161 ARG B C 1
ATOM 5068 O O . ARG B 1 161 ? -13.727 1.529 -8.906 1 85.56 161 ARG B O 1
ATOM 5075 N N . ASP B 1 162 ? -15.367 0.077 -9.086 1 85.06 162 ASP B N 1
ATOM 5076 C CA . ASP B 1 162 ? -14.914 -0.707 -7.938 1 85.06 162 ASP B CA 1
ATOM 5077 C C . ASP B 1 162 ? -13.523 -1.284 -8.172 1 85.06 162 ASP B C 1
ATOM 5079 O O . ASP B 1 162 ? -12.703 -1.334 -7.258 1 85.06 162 ASP B O 1
ATOM 5083 N N . LEU B 1 163 ? -13.391 -1.693 -9.398 1 83.12 163 LEU B N 1
ATOM 5084 C CA . LEU B 1 163 ? -12.078 -2.225 -9.742 1 83.12 163 LEU B CA 1
ATOM 5085 C C . LEU B 1 163 ? -11 -1.167 -9.555 1 83.12 163 LEU B C 1
ATOM 5087 O O . LEU B 1 163 ? -9.961 -1.438 -8.953 1 83.12 163 LEU B O 1
ATOM 5091 N N . LEU B 1 164 ? -11.25 -0.038 -10.008 1 87.06 164 LEU B N 1
ATOM 5092 C CA . LEU B 1 164 ? -10.281 1.049 -9.898 1 87.06 164 LEU B CA 1
ATOM 5093 C C . LEU B 1 164 ? -10.016 1.393 -8.438 1 87.06 164 LEU B C 1
ATOM 5095 O O . LEU B 1 164 ? -8.867 1.579 -8.031 1 87.06 164 LEU B O 1
ATOM 5099 N N . LEU B 1 165 ? -11.031 1.44 -7.691 1 89.81 165 LEU B N 1
ATOM 5100 C CA . LEU B 1 165 ? -10.891 1.787 -6.281 1 89.81 165 LEU B CA 1
ATOM 5101 C C . LEU B 1 165 ? -10.141 0.699 -5.523 1 89.81 165 LEU B C 1
ATOM 5103 O O . LEU B 1 165 ? -9.422 0.988 -4.562 1 89.81 165 LEU B O 1
ATOM 5107 N N . ASN B 1 166 ? -10.227 -0.491 -5.957 1 89.69 166 ASN B N 1
ATOM 5108 C CA . ASN B 1 166 ? -9.508 -1.588 -5.312 1 89.69 166 ASN B CA 1
ATOM 5109 C C . ASN B 1 166 ? -8.031 -1.603 -5.703 1 89.69 166 ASN B C 1
ATOM 5111 O O . ASN B 1 166 ? -7.191 -2.088 -4.945 1 89.69 166 ASN B O 1
ATOM 5115 N N . ILE B 1 167 ? -7.812 -1.121 -6.871 1 90.62 167 ILE B N 1
ATOM 5116 C CA . ILE B 1 167 ? -6.422 -1 -7.293 1 90.62 167 ILE B CA 1
ATOM 5117 C C . ILE B 1 167 ? -5.695 -0.002 -6.391 1 90.62 167 ILE B C 1
ATOM 5119 O O . ILE B 1 167 ? -4.52 -0.193 -6.066 1 90.62 167 ILE B O 1
ATOM 5123 N N . PHE B 1 168 ? -6.438 1.005 -5.984 1 93 168 PHE B N 1
ATOM 5124 C CA . PHE B 1 168 ? -5.871 2.061 -5.152 1 93 168 PHE B CA 1
ATOM 5125 C C . PHE B 1 168 ? -6.504 2.057 -3.766 1 93 168 PHE B C 1
ATOM 5127 O O . PHE B 1 168 ? -7.289 2.945 -3.434 1 93 168 PHE B O 1
ATOM 5134 N N . PRO B 1 169 ? -6.035 1.154 -2.953 1 91.81 169 PRO B N 1
ATOM 5135 C CA . PRO B 1 169 ? -6.629 1.115 -1.616 1 91.81 169 PRO B CA 1
ATOM 5136 C C . PRO B 1 169 ? -6.246 2.322 -0.763 1 91.81 169 PRO B C 1
ATOM 5138 O O . PRO B 1 169 ? -5.324 3.062 -1.115 1 91.81 169 PRO B O 1
ATOM 5141 N N . GLU B 1 170 ? -6.938 2.529 0.321 1 88.69 170 GLU B N 1
ATOM 5142 C CA . GLU B 1 170 ? -6.723 3.711 1.152 1 88.69 170 GLU B CA 1
ATOM 5143 C C . GLU B 1 170 ? -5.832 3.391 2.35 1 88.69 170 GLU B C 1
ATOM 5145 O O . GLU B 1 170 ? -5.324 4.297 3.012 1 88.69 170 GLU B O 1
ATOM 5150 N N . ASN B 1 171 ? -5.699 2.148 2.662 1 90.81 171 ASN B N 1
ATOM 5151 C CA . ASN B 1 171 ? -4.973 1.719 3.854 1 90.81 171 ASN B CA 1
ATOM 5152 C C . ASN B 1 171 ? -4.309 0.361 3.646 1 90.81 171 ASN B C 1
ATOM 5154 O O . ASN B 1 171 ? -4.957 -0.588 3.197 1 90.81 171 ASN B O 1
ATOM 5158 N N . LEU B 1 172 ? -3.053 0.224 4.008 1 93.38 172 LEU B N 1
ATOM 5159 C CA . LEU B 1 172 ? -2.254 -0.972 3.766 1 93.38 172 LEU B CA 1
ATOM 5160 C C . LEU B 1 172 ? -2.799 -2.158 4.559 1 93.38 172 LEU B C 1
ATOM 5162 O O . LEU B 1 172 ? -2.701 -3.303 4.109 1 93.38 172 LEU B O 1
ATOM 5166 N N . ILE B 1 173 ? -3.312 -1.9 5.699 1 92.38 173 ILE B N 1
ATOM 5167 C CA . ILE B 1 173 ? -3.805 -2.982 6.547 1 92.38 173 ILE B CA 1
ATOM 5168 C C . ILE B 1 173 ? -5.246 -3.314 6.172 1 92.38 173 ILE B C 1
ATOM 5170 O O . ILE B 1 173 ? -5.617 -4.488 6.082 1 92.38 173 ILE B O 1
ATOM 5174 N N . SER B 1 174 ? -5.992 -2.268 5.918 1 91.62 174 SER B N 1
ATOM 5175 C CA . SER B 1 174 ? -7.398 -2.463 5.582 1 91.62 174 SER B CA 1
ATOM 5176 C C . SER B 1 174 ? -7.555 -3.295 4.316 1 91.62 174 SER B C 1
ATOM 5178 O O . SER B 1 174 ? -8.484 -4.098 4.207 1 91.62 174 SER B O 1
ATOM 5180 N N . MET B 1 175 ? -6.66 -3.156 3.395 1 91.38 175 MET B N 1
ATOM 5181 C CA . MET B 1 175 ? -6.766 -3.869 2.125 1 91.38 175 MET B CA 1
ATOM 5182 C C . MET B 1 175 ? -6.602 -5.371 2.33 1 91.38 175 MET B C 1
ATOM 5184 O O . MET B 1 175 ? -6.992 -6.164 1.471 1 91.38 175 MET B O 1
ATOM 5188 N N . THR B 1 176 ? -6.004 -5.801 3.455 1 89.81 176 THR B N 1
ATOM 5189 C CA . THR B 1 176 ? -5.793 -7.223 3.703 1 89.81 176 THR B CA 1
ATOM 5190 C C . THR B 1 176 ? -7.043 -7.855 4.309 1 89.81 176 THR B C 1
ATOM 5192 O O . THR B 1 176 ? -7.16 -9.086 4.359 1 89.81 176 THR B O 1
ATOM 5195 N N . ILE B 1 177 ? -8.07 -7 4.684 1 88.94 177 ILE B N 1
ATOM 5196 C CA . ILE B 1 177 ? -9.188 -7.602 5.395 1 88.94 177 ILE B CA 1
ATOM 5197 C C . ILE B 1 177 ? -10.508 -7.148 4.762 1 88.94 177 ILE B C 1
ATOM 5199 O O . ILE B 1 177 ? -11.57 -7.699 5.062 1 88.94 177 ILE B O 1
ATOM 5203 N N . SER B 1 178 ? -10.344 -6.094 3.926 1 88.69 178 SER B N 1
ATOM 5204 C CA . SER B 1 178 ? -11.57 -5.582 3.326 1 88.69 178 SER B CA 1
ATOM 5205 C C . SER B 1 178 ? -11.352 -5.172 1.873 1 88.69 178 SER B C 1
ATOM 5207 O O . SER B 1 178 ? -10.211 -4.961 1.451 1 88.69 178 SER B O 1
ATOM 5209 N N . GLN B 1 179 ? -12.438 -5.199 1.118 1 86.38 179 GLN B N 1
ATOM 5210 C CA . GLN B 1 179 ? -12.43 -4.746 -0.269 1 86.38 179 GLN B CA 1
ATOM 5211 C C . GLN B 1 179 ? -13.633 -3.861 -0.565 1 86.38 179 GLN B C 1
ATOM 5213 O O . GLN B 1 179 ? -14.633 -3.896 0.162 1 86.38 179 GLN B O 1
ATOM 5218 N N . THR B 1 180 ? -13.453 -3.027 -1.562 1 86.19 180 THR B N 1
ATOM 5219 C CA . THR B 1 180 ? -14.531 -2.129 -1.955 1 86.19 180 THR B CA 1
ATOM 5220 C C . THR B 1 180 ? -15.438 -2.791 -2.994 1 86.19 180 THR B C 1
ATOM 5222 O O . THR B 1 180 ? -14.953 -3.301 -4.008 1 86.19 180 THR B O 1
ATOM 5225 N N . MET B 1 181 ? -16.688 -2.895 -2.664 1 82 181 MET B N 1
ATOM 5226 C CA . MET B 1 181 ? -17.656 -3.471 -3.594 1 82 181 MET B CA 1
ATOM 5227 C C . MET B 1 181 ? -19 -2.744 -3.508 1 82 181 MET B C 1
ATOM 5229 O O . MET B 1 181 ? -19.438 -2.377 -2.416 1 82 181 MET B O 1
ATOM 5233 N N . THR B 1 182 ? -19.516 -2.416 -4.707 1 81.19 182 THR B N 1
ATOM 5234 C CA . THR B 1 182 ? -20.828 -1.794 -4.746 1 81.19 182 THR B CA 1
ATOM 5235 C C . THR B 1 182 ? -21.922 -2.828 -4.5 1 81.19 182 THR B C 1
ATOM 5237 O O . THR B 1 182 ? -21.922 -3.9 -5.109 1 81.19 182 THR B O 1
ATOM 5240 N N . ASN B 1 183 ? -22.719 -2.479 -3.498 1 74.5 183 ASN B N 1
ATOM 5241 C CA . ASN B 1 183 ? -23.859 -3.357 -3.238 1 74.5 183 ASN B CA 1
ATOM 5242 C C . ASN B 1 183 ? -25 -3.111 -4.227 1 74.5 183 ASN B C 1
ATOM 5244 O O . ASN B 1 183 ? -25.734 -2.139 -4.094 1 74.5 183 ASN B O 1
ATOM 5248 N N . ILE B 1 184 ? -25.156 -3.938 -5.16 1 70.19 184 ILE B N 1
ATOM 5249 C CA . ILE B 1 184 ? -26.125 -3.77 -6.23 1 70.19 184 ILE B CA 1
ATOM 5250 C C . ILE B 1 184 ? -27.531 -4.109 -5.719 1 70.19 184 ILE B C 1
ATOM 5252 O O . ILE B 1 184 ? -28.531 -3.674 -6.289 1 70.19 184 ILE B O 1
ATOM 5256 N N . SER B 1 185 ? -27.594 -4.738 -4.582 1 65.38 185 SER B N 1
ATOM 5257 C CA . SER B 1 185 ? -28.891 -5.18 -4.074 1 65.38 185 SER B CA 1
ATOM 5258 C C . SER B 1 185 ? -29.594 -4.062 -3.307 1 65.38 185 SER B C 1
ATOM 5260 O O . SER B 1 185 ? -30.797 -4.121 -3.088 1 65.38 185 SER B O 1
ATOM 5262 N N . LYS B 1 186 ? -28.875 -2.916 -2.963 1 68.88 186 LYS B N 1
ATOM 5263 C CA . LYS B 1 186 ? -29.5 -1.843 -2.195 1 68.88 186 LYS B CA 1
ATOM 5264 C C . LYS B 1 186 ? -29.297 -0.49 -2.869 1 68.88 186 LYS B C 1
ATOM 5266 O O . LYS B 1 186 ? -28.438 0.295 -2.445 1 68.88 186 LYS B O 1
ATOM 5271 N N . PRO B 1 187 ? -30.109 -0.249 -3.871 1 73.06 187 PRO B N 1
ATOM 5272 C CA . PRO B 1 187 ? -29.969 1.045 -4.539 1 73.06 187 PRO B CA 1
ATOM 5273 C C . PRO B 1 187 ? -30.469 2.211 -3.693 1 73.06 187 PRO B C 1
ATOM 5275 O O . PRO B 1 187 ? -31.422 2.049 -2.92 1 73.06 187 PRO B O 1
ATOM 5278 N N . ILE B 1 188 ? -29.734 3.225 -3.525 1 68.69 188 ILE B N 1
ATOM 5279 C CA . ILE B 1 188 ? -30.188 4.469 -2.926 1 68.69 188 ILE B CA 1
ATOM 5280 C C . ILE B 1 188 ? -30.891 5.32 -3.984 1 68.69 188 ILE B C 1
ATOM 5282 O O . ILE B 1 188 ? -30.328 5.57 -5.055 1 68.69 188 ILE B O 1
ATOM 5286 N N . VAL B 1 189 ? -32.062 5.508 -3.824 1 65.81 189 VAL B N 1
ATOM 5287 C CA . VAL B 1 189 ? -32.844 6.285 -4.785 1 65.81 189 VAL B CA 1
ATOM 5288 C C . VAL B 1 189 ? -32.781 7.77 -4.434 1 65.81 189 VAL B C 1
ATOM 5290 O O . VAL B 1 189 ? -33.156 8.172 -3.336 1 65.81 189 VAL B O 1
ATOM 5293 N N . LYS B 1 190 ? -31.984 8.492 -5.145 1 61.09 190 LYS B N 1
ATOM 5294 C CA . LYS B 1 190 ? -31.953 9.945 -5.023 1 61.09 190 LYS B CA 1
ATOM 5295 C C . LYS B 1 190 ? -32.5 10.617 -6.281 1 61.09 190 LYS B C 1
ATOM 5297 O O . LYS B 1 190 ? -32.031 10.344 -7.391 1 61.09 190 LYS B O 1
ATOM 5302 N N . ASN B 1 191 ? -33.344 11.547 -6.148 1 62.56 191 ASN B N 1
ATOM 5303 C CA . ASN B 1 191 ? -34 12.312 -7.203 1 62.56 191 ASN B CA 1
ATOM 5304 C C . ASN B 1 191 ? -34.469 11.406 -8.336 1 62.56 191 ASN B C 1
ATOM 5306 O O . ASN B 1 191 ? -34.281 11.727 -9.508 1 62.56 191 ASN B O 1
ATOM 5310 N N . GLY B 1 192 ? -34.938 10.133 -8 1 63.53 192 GLY B N 1
ATOM 5311 C CA . GLY B 1 192 ? -35.531 9.242 -8.984 1 63.53 192 GLY B CA 1
ATOM 5312 C C . GLY B 1 192 ? -34.531 8.328 -9.656 1 63.53 192 GLY B C 1
ATOM 5313 O O . GLY B 1 192 ? -34.906 7.461 -10.453 1 63.53 192 GLY B O 1
ATOM 5314 N N . GLU B 1 193 ? -33.312 8.609 -9.516 1 69.62 193 GLU B N 1
ATOM 5315 C CA . GLU B 1 193 ? -32.312 7.762 -10.125 1 69.62 193 GLU B CA 1
ATOM 5316 C C . GLU B 1 193 ? -31.656 6.84 -9.094 1 69.62 193 GLU B C 1
ATOM 5318 O O . GLU B 1 193 ? -31.422 7.246 -7.961 1 69.62 193 GLU B O 1
ATOM 5323 N N . LYS B 1 194 ? -31.609 5.578 -9.492 1 73.56 194 LYS B N 1
ATOM 5324 C CA . LYS B 1 194 ? -30.984 4.594 -8.609 1 73.56 194 LYS B CA 1
ATOM 5325 C C . LYS B 1 194 ? -29.469 4.73 -8.625 1 73.56 194 LYS B C 1
ATOM 5327 O O . LYS B 1 194 ? -28.844 4.777 -9.688 1 73.56 194 LYS B O 1
ATOM 5332 N N . THR B 1 195 ? -28.984 5.125 -7.496 1 74.62 195 THR B N 1
ATOM 5333 C CA . THR B 1 195 ? -27.531 5.207 -7.359 1 74.62 195 THR B CA 1
ATOM 5334 C C . THR B 1 195 ? -27.031 4.176 -6.355 1 74.62 195 THR B C 1
ATOM 5336 O O . THR B 1 195 ? -27.734 3.811 -5.418 1 74.62 195 THR B O 1
ATOM 5339 N N . TYR B 1 196 ? -25.875 3.6 -6.742 1 75.5 196 TYR B N 1
ATOM 5340 C CA . TYR B 1 196 ? -25.266 2.596 -5.875 1 75.5 196 TYR B CA 1
ATOM 5341 C C . TYR B 1 196 ? -24 3.139 -5.211 1 75.5 196 TYR B C 1
ATOM 5343 O O . TYR B 1 196 ? -23.219 3.867 -5.836 1 75.5 196 TYR B O 1
ATOM 5351 N N . THR B 1 197 ? -23.953 2.932 -3.938 1 75.75 197 THR B N 1
ATOM 5352 C CA . THR B 1 197 ? -22.797 3.4 -3.197 1 75.75 197 THR B CA 1
ATOM 5353 C C . THR B 1 197 ? -21.812 2.252 -2.939 1 75.75 197 THR B C 1
ATOM 5355 O O . THR B 1 197 ? -22.234 1.107 -2.752 1 75.75 197 THR B O 1
ATOM 5358 N N . ALA B 1 198 ? -20.562 2.604 -2.984 1 82 198 ALA B N 1
ATOM 5359 C CA . ALA B 1 198 ? -19.516 1.63 -2.689 1 82 198 ALA B CA 1
ATOM 5360 C C . ALA B 1 198 ? -19.359 1.419 -1.186 1 82 198 ALA B C 1
ATOM 5362 O O . ALA B 1 198 ? -19.453 2.373 -0.407 1 82 198 ALA B O 1
ATOM 5363 N N . GLU B 1 199 ? -19.266 0.173 -0.819 1 83.44 199 GLU B N 1
ATOM 5364 C CA . GLU B 1 199 ? -19.078 -0.18 0.584 1 83.44 199 GLU B CA 1
ATOM 5365 C C . GLU B 1 199 ? -17.875 -1.101 0.761 1 83.44 199 GLU B C 1
ATOM 5367 O O . GLU B 1 199 ? -17.406 -1.714 -0.202 1 83.44 199 GLU B O 1
ATOM 5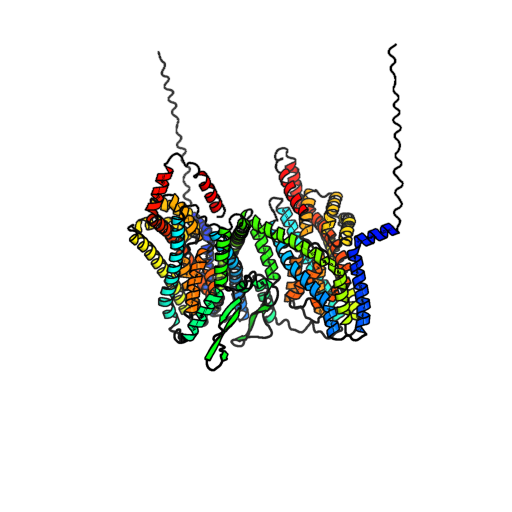372 N N . GLU B 1 200 ? -17.359 -1.089 1.981 1 84.56 200 GLU B N 1
ATOM 5373 C CA . GLU B 1 200 ? -16.281 -2.016 2.326 1 84.56 200 GLU B CA 1
ATOM 5374 C C . GLU B 1 200 ? -16.844 -3.352 2.811 1 84.56 200 GLU B C 1
ATOM 5376 O O . GLU B 1 200 ? -17.641 -3.393 3.742 1 84.56 200 GLU B O 1
ATOM 5381 N N . ILE B 1 201 ? -16.5 -4.383 2.148 1 84.44 201 ILE B N 1
ATOM 5382 C CA . ILE B 1 201 ? -16.953 -5.715 2.529 1 84.44 201 ILE B CA 1
ATOM 5383 C C . ILE B 1 201 ? -15.773 -6.555 3.006 1 84.44 201 ILE B C 1
ATOM 5385 O O . ILE B 1 201 ? -14.633 -6.324 2.592 1 84.44 201 ILE B O 1
ATOM 5389 N N . PRO B 1 202 ? -16.094 -7.512 3.865 1 84.81 202 PRO B N 1
ATOM 5390 C CA . PRO B 1 202 ? -15.016 -8.375 4.34 1 84.81 202 PRO B CA 1
ATOM 5391 C C . PRO B 1 202 ? -14.383 -9.195 3.221 1 84.81 202 PRO B C 1
ATOM 5393 O O . PRO B 1 202 ? -15.078 -9.641 2.305 1 84.81 202 PRO B O 1
ATOM 5396 N N . GLY B 1 203 ? -13.07 -9.297 3.236 1 83.5 203 GLY B N 1
ATOM 5397 C CA . GLY B 1 203 ? -12.289 -10.023 2.248 1 83.5 203 GLY B CA 1
ATOM 5398 C C . GLY B 1 203 ? -10.984 -9.336 1.894 1 83.5 203 GLY B C 1
ATOM 5399 O O . GLY B 1 203 ? -10.859 -8.117 2.035 1 83.5 203 GLY B O 1
ATOM 5400 N N . THR B 1 204 ? -10.102 -10.086 1.42 1 86.81 204 THR B N 1
ATOM 5401 C CA . THR B 1 204 ? -8.805 -9.516 1.059 1 86.81 204 THR B CA 1
ATOM 5402 C C . THR B 1 204 ? -8.867 -8.859 -0.316 1 86.81 204 THR B C 1
ATOM 5404 O O . THR B 1 204 ? -9.367 -9.453 -1.273 1 86.81 204 THR B O 1
ATOM 5407 N N . ASN B 1 205 ? -8.492 -7.586 -0.387 1 90.19 205 ASN B N 1
ATOM 5408 C CA . ASN B 1 205 ? -8.32 -6.891 -1.657 1 90.19 205 ASN B CA 1
ATOM 5409 C C . ASN B 1 205 ? -6.988 -7.246 -2.314 1 90.19 205 ASN B C 1
ATOM 5411 O O . ASN B 1 205 ? -6.016 -6.504 -2.195 1 90.19 205 ASN B O 1
ATOM 5415 N N . MET B 1 206 ? -7.043 -8.352 -3.07 1 87.75 206 MET B N 1
ATOM 5416 C CA . MET B 1 206 ? -5.805 -8.883 -3.633 1 87.75 206 MET B CA 1
ATOM 5417 C C . MET B 1 206 ? -5.242 -7.941 -4.691 1 87.75 206 MET B C 1
ATOM 5419 O O . MET B 1 206 ? -4.027 -7.832 -4.852 1 87.75 206 MET B O 1
ATOM 5423 N N . ILE B 1 207 ? -6.145 -7.312 -5.383 1 88 207 ILE B N 1
ATOM 5424 C CA . ILE B 1 207 ? -5.688 -6.371 -6.402 1 88 207 ILE B CA 1
ATOM 5425 C C . ILE B 1 207 ? -4.902 -5.238 -5.738 1 88 207 ILE B C 1
ATOM 5427 O O . ILE B 1 207 ? -3.848 -4.832 -6.234 1 88 207 ILE B O 1
ATOM 5431 N N . GLY B 1 208 ? -5.449 -4.719 -4.703 1 93 208 GLY B N 1
ATOM 5432 C CA . GLY B 1 208 ? -4.754 -3.689 -3.947 1 93 208 GLY B CA 1
ATOM 5433 C C . GLY B 1 208 ? -3.424 -4.156 -3.389 1 93 208 GLY B C 1
ATOM 5434 O O . GLY B 1 208 ? -2.436 -3.42 -3.434 1 93 208 GLY B O 1
ATOM 5435 N N . VAL B 1 209 ? -3.391 -5.387 -2.914 1 92.88 209 VAL B N 1
ATOM 5436 C CA . VAL B 1 209 ? -2.172 -5.969 -2.359 1 92.88 209 VAL B CA 1
ATOM 5437 C C . VAL B 1 209 ? -1.102 -6.059 -3.443 1 92.88 209 VAL B C 1
ATOM 5439 O O . VAL B 1 209 ? 0.062 -5.727 -3.207 1 92.88 209 VAL B O 1
ATOM 5442 N N . LEU B 1 210 ? -1.501 -6.484 -4.562 1 91.12 210 LEU B N 1
ATOM 5443 C CA . LEU B 1 210 ? -0.563 -6.621 -5.672 1 91.12 210 LEU B CA 1
ATOM 5444 C C . LEU B 1 210 ? -0.05 -5.258 -6.121 1 91.12 210 LEU B C 1
ATOM 5446 O O . LEU B 1 210 ? 1.152 -5.078 -6.324 1 91.12 210 LEU B O 1
ATOM 5450 N N . PHE B 1 211 ? -0.96 -4.348 -6.258 1 93.31 211 PHE B N 1
ATOM 5451 C CA . PHE B 1 211 ? -0.575 -3 -6.664 1 93.31 211 PHE B CA 1
ATOM 5452 C C . PHE B 1 211 ? 0.419 -2.4 -5.676 1 93.31 211 PHE B C 1
ATOM 5454 O O . PHE B 1 211 ? 1.446 -1.849 -6.078 1 93.31 211 PHE B O 1
ATOM 5461 N N . CYS B 1 212 ? 0.087 -2.469 -4.414 1 95.75 212 CYS B N 1
ATOM 5462 C CA . CYS B 1 212 ? 0.956 -1.91 -3.385 1 95.75 212 CYS B CA 1
ATOM 5463 C C . CYS B 1 212 ? 2.309 -2.609 -3.373 1 95.75 212 CYS B C 1
ATOM 5465 O O . CYS B 1 212 ? 3.346 -1.963 -3.217 1 95.75 212 CYS B O 1
ATOM 5467 N N . SER B 1 213 ? 2.312 -3.93 -3.514 1 95.44 213 SER B N 1
ATOM 5468 C CA . SER B 1 213 ? 3.57 -4.672 -3.545 1 95.44 213 SER B CA 1
ATOM 5469 C C . SER B 1 213 ? 4.449 -4.223 -4.707 1 95.44 213 SER B C 1
ATOM 5471 O O . SER B 1 213 ? 5.66 -4.055 -4.551 1 95.44 213 SER B O 1
ATOM 5473 N N . ILE B 1 214 ? 3.84 -4.031 -5.828 1 93.38 214 ILE B N 1
ATOM 5474 C CA . ILE B 1 214 ? 4.559 -3.566 -7.012 1 93.38 214 ILE B CA 1
ATOM 5475 C C . ILE B 1 214 ? 5.113 -2.164 -6.762 1 93.38 214 ILE B C 1
ATOM 5477 O O . ILE B 1 214 ? 6.297 -1.908 -6.988 1 93.38 214 ILE B O 1
ATOM 5481 N N . ALA B 1 215 ? 4.254 -1.29 -6.25 1 95.62 215 ALA B N 1
ATOM 5482 C CA . ALA B 1 215 ? 4.648 0.092 -5.988 1 95.62 215 ALA B CA 1
ATOM 5483 C C . ALA B 1 215 ? 5.809 0.154 -5 1 95.62 215 ALA B C 1
ATOM 5485 O O . ALA B 1 215 ? 6.789 0.861 -5.23 1 95.62 215 ALA B O 1
ATOM 5486 N N . PHE B 1 216 ? 5.738 -0.573 -3.959 1 97.19 216 PHE B N 1
ATOM 5487 C CA . PHE B 1 216 ? 6.777 -0.57 -2.938 1 97.19 216 PHE B CA 1
ATOM 5488 C C . PHE B 1 216 ? 8.062 -1.188 -3.471 1 97.19 216 PHE B C 1
ATOM 5490 O O . PHE B 1 216 ? 9.164 -0.761 -3.107 1 97.19 216 PHE B O 1
ATOM 5497 N N . GLY B 1 217 ? 7.938 -2.227 -4.305 1 95.75 217 GLY B N 1
ATOM 5498 C CA . GLY B 1 217 ? 9.117 -2.799 -4.934 1 95.75 217 GLY B CA 1
ATOM 5499 C C . GLY B 1 217 ? 9.852 -1.818 -5.832 1 95.75 217 GLY B C 1
ATOM 5500 O O . GLY B 1 217 ? 11.07 -1.689 -5.754 1 95.75 217 GLY B O 1
ATOM 5501 N N . ILE B 1 218 ? 9.109 -1.14 -6.625 1 94.06 218 ILE B N 1
ATOM 5502 C CA . ILE B 1 218 ? 9.68 -0.135 -7.516 1 94.06 218 ILE B CA 1
ATOM 5503 C C . ILE B 1 218 ? 10.328 0.974 -6.691 1 94.06 218 ILE B C 1
ATOM 5505 O O . ILE B 1 218 ? 11.438 1.414 -7.004 1 94.06 218 ILE B O 1
ATOM 5509 N N . ALA B 1 219 ? 9.625 1.407 -5.645 1 96.5 219 ALA B N 1
ATOM 5510 C CA . ALA B 1 219 ? 10.141 2.471 -4.785 1 96.5 219 ALA B CA 1
ATOM 5511 C C . ALA B 1 219 ? 11.422 2.039 -4.078 1 96.5 219 ALA B C 1
ATOM 5513 O O . ALA B 1 219 ? 12.367 2.816 -3.971 1 96.5 219 ALA B O 1
ATOM 5514 N N . ALA B 1 220 ? 11.422 0.852 -3.617 1 96.81 220 ALA B N 1
ATOM 5515 C CA . ALA B 1 220 ? 12.617 0.326 -2.963 1 96.81 220 ALA B CA 1
ATOM 5516 C C . ALA B 1 220 ? 13.805 0.294 -3.924 1 96.81 220 ALA B C 1
ATOM 5518 O O . ALA B 1 220 ? 14.93 0.607 -3.537 1 96.81 220 ALA B O 1
ATOM 5519 N N . ASN B 1 221 ? 13.562 -0.069 -5.133 1 94.19 221 ASN B N 1
ATOM 5520 C CA . ASN B 1 221 ? 14.609 -0.08 -6.152 1 94.19 221 ASN B CA 1
ATOM 5521 C C . ASN B 1 221 ? 15.117 1.328 -6.453 1 94.19 221 ASN B C 1
ATOM 5523 O O . ASN B 1 221 ? 16.328 1.554 -6.531 1 94.19 221 ASN B O 1
ATOM 5527 N N . ALA B 1 222 ? 14.219 2.213 -6.531 1 93.94 222 ALA B N 1
ATOM 5528 C CA . ALA B 1 222 ? 14.531 3.582 -6.926 1 93.94 222 ALA B CA 1
ATOM 5529 C C . ALA B 1 222 ? 15.312 4.305 -5.832 1 93.94 222 ALA B C 1
ATOM 5531 O O . ALA B 1 222 ? 16.109 5.199 -6.117 1 93.94 222 ALA B O 1
ATOM 5532 N N . THR B 1 223 ? 15.117 3.965 -4.555 1 95.06 223 THR B N 1
ATOM 5533 C CA . THR B 1 223 ? 15.773 4.645 -3.441 1 95.06 223 THR B CA 1
ATOM 5534 C C . THR B 1 223 ? 17.156 4.059 -3.186 1 95.06 223 THR B C 1
ATOM 5536 O O . THR B 1 223 ? 17.891 4.535 -2.312 1 95.06 223 THR B O 1
ATOM 5539 N N . LYS B 1 224 ? 17.562 3.061 -3.836 1 93.94 224 LYS B N 1
ATOM 5540 C CA . LYS B 1 224 ? 18.891 2.473 -3.83 1 93.94 224 LYS B CA 1
ATOM 5541 C C . LYS B 1 224 ? 19.359 2.158 -2.408 1 93.94 224 LYS B C 1
ATOM 5543 O O . LYS B 1 224 ? 18.672 1.444 -1.674 1 93.94 224 LYS B O 1
ATOM 5548 N N . ALA B 1 225 ? 20.328 2.879 -1.94 1 93.38 225 ALA B N 1
ATOM 5549 C CA . ALA B 1 225 ? 20.906 2.574 -0.637 1 93.38 225 ALA B CA 1
ATOM 5550 C C . ALA B 1 225 ? 19.922 2.863 0.488 1 93.38 225 ALA B C 1
ATOM 5552 O O . ALA B 1 225 ? 19.875 2.143 1.488 1 93.38 225 ALA B O 1
ATOM 5553 N N . LYS B 1 226 ? 19.109 3.793 0.322 1 94.88 226 LYS B N 1
ATOM 5554 C CA . LYS B 1 226 ? 18.156 4.176 1.354 1 94.88 226 LYS B CA 1
ATOM 5555 C C . LYS B 1 226 ? 17.047 3.139 1.488 1 94.88 226 LYS B C 1
ATOM 5557 O O . LYS B 1 226 ? 16.438 3.004 2.553 1 94.88 226 LYS B O 1
ATOM 5562 N N . GLY B 1 227 ? 16.766 2.412 0.438 1 96.31 227 GLY B N 1
ATOM 5563 C CA . GLY B 1 227 ? 15.734 1.392 0.442 1 96.31 227 GLY B CA 1
ATOM 5564 C C . GLY B 1 227 ? 16.281 -0.009 0.656 1 96.31 227 GLY B C 1
ATOM 5565 O O . GLY B 1 227 ? 15.523 -0.982 0.647 1 96.31 227 GLY B O 1
ATOM 5566 N N . ALA B 1 228 ? 17.578 -0.163 0.944 1 95.88 228 ALA B N 1
ATOM 5567 C CA . ALA B 1 228 ? 18.234 -1.468 0.995 1 95.88 228 ALA B CA 1
ATOM 5568 C C . ALA B 1 228 ? 17.75 -2.281 2.188 1 95.88 228 ALA B C 1
ATOM 5570 O O . ALA B 1 228 ? 17.5 -3.482 2.066 1 95.88 228 ALA B O 1
ATOM 5571 N N . VAL B 1 229 ? 17.656 -1.606 3.324 1 96.44 229 VAL B N 1
ATOM 5572 C CA . VAL B 1 229 ? 17.234 -2.318 4.523 1 96.44 229 VAL B CA 1
ATOM 5573 C C . VAL B 1 229 ? 15.797 -2.826 4.332 1 96.44 229 VAL B C 1
ATOM 5575 O O . VAL B 1 229 ? 15.469 -3.934 4.762 1 96.44 229 VAL B O 1
ATOM 5578 N N . PHE B 1 230 ? 14.992 -2.039 3.764 1 97.56 230 PHE B N 1
ATOM 5579 C CA . PHE B 1 230 ? 13.625 -2.42 3.445 1 97.56 230 PHE B CA 1
ATOM 5580 C C . PHE B 1 230 ? 13.594 -3.637 2.527 1 97.56 230 PHE B C 1
ATOM 5582 O O . PHE B 1 230 ? 12.875 -4.602 2.783 1 97.56 230 PHE B O 1
ATOM 5589 N N . LYS B 1 231 ? 14.328 -3.596 1.47 1 96.88 231 LYS B N 1
ATOM 5590 C CA . LYS B 1 231 ? 14.445 -4.707 0.528 1 96.88 231 LYS B CA 1
ATOM 5591 C C . LYS B 1 231 ? 14.914 -5.977 1.23 1 96.88 231 LYS B C 1
ATOM 5593 O O . LYS B 1 231 ? 14.344 -7.051 1.031 1 96.88 231 LYS B O 1
ATOM 5598 N N . ASP B 1 232 ? 15.914 -5.848 2.062 1 96.94 232 ASP B N 1
ATOM 5599 C CA . ASP B 1 232 ? 16.484 -6.996 2.76 1 96.94 232 ASP B CA 1
ATOM 5600 C C . ASP B 1 232 ? 15.477 -7.617 3.719 1 96.94 232 ASP B C 1
ATOM 5602 O O . ASP B 1 232 ? 15.461 -8.836 3.91 1 96.94 232 ASP B O 1
ATOM 5606 N N . PHE B 1 233 ? 14.766 -6.824 4.297 1 97.12 233 PHE B N 1
ATOM 5607 C CA . PHE B 1 233 ? 13.734 -7.328 5.203 1 97.12 233 PHE B CA 1
ATOM 5608 C C . PHE B 1 233 ? 12.758 -8.234 4.465 1 97.12 233 PHE B C 1
ATOM 5610 O O . PHE B 1 233 ? 12.461 -9.336 4.918 1 97.12 233 PHE B O 1
ATOM 5617 N N . PHE B 1 234 ? 12.227 -7.781 3.365 1 97.19 234 PHE B N 1
ATOM 5618 C CA . PHE B 1 234 ? 11.227 -8.562 2.645 1 97.19 234 PHE B CA 1
ATOM 5619 C C . PHE B 1 234 ? 11.859 -9.789 1.999 1 97.19 234 PHE B C 1
ATOM 5621 O O . PHE B 1 234 ? 11.219 -10.836 1.891 1 97.19 234 PHE B O 1
ATOM 5628 N N . SER B 1 235 ? 13.125 -9.664 1.558 1 95.12 235 SER B N 1
ATOM 5629 C CA . SER B 1 235 ? 13.844 -10.844 1.074 1 95.12 235 SER B CA 1
ATOM 5630 C C . SER B 1 235 ? 13.938 -11.914 2.158 1 95.12 235 SER B C 1
ATOM 5632 O O . SER B 1 235 ? 13.641 -13.086 1.91 1 95.12 235 SER B O 1
ATOM 5634 N N . SER B 1 236 ? 14.312 -11.461 3.336 1 96.62 236 SER B N 1
ATOM 5635 C CA . SER B 1 236 ? 14.414 -12.367 4.469 1 96.62 236 SER B CA 1
ATOM 5636 C C . SER B 1 236 ? 13.055 -12.938 4.844 1 96.62 236 SER B C 1
ATOM 5638 O O . SER B 1 236 ? 12.938 -14.125 5.152 1 96.62 236 SER B O 1
ATOM 5640 N N . LEU B 1 237 ? 12.109 -12.133 4.793 1 96.31 237 LEU B N 1
ATOM 5641 C CA . LEU B 1 237 ? 10.75 -12.594 5.066 1 96.31 237 LEU B CA 1
ATOM 5642 C C . LEU B 1 237 ? 10.328 -13.672 4.078 1 96.31 237 LEU B C 1
ATOM 5644 O O . LEU B 1 237 ? 9.734 -14.68 4.469 1 96.31 237 LEU B O 1
ATOM 5648 N N . GLY B 1 238 ? 10.57 -13.453 2.799 1 93.62 238 GLY B N 1
ATOM 5649 C CA . GLY B 1 238 ? 10.258 -14.445 1.784 1 93.62 238 GLY B CA 1
ATOM 5650 C C . GLY B 1 238 ? 10.875 -15.805 2.072 1 93.62 238 GLY B C 1
ATOM 5651 O O . GLY B 1 238 ? 10.211 -16.828 1.958 1 93.62 238 GLY B O 1
ATOM 5652 N N . ASP B 1 239 ? 12.094 -15.797 2.549 1 93.19 239 ASP B N 1
ATOM 5653 C CA . ASP B 1 239 ? 12.805 -17.031 2.854 1 93.19 239 ASP B CA 1
ATOM 5654 C C . ASP B 1 239 ? 12.18 -17.734 4.055 1 93.19 239 ASP B C 1
ATOM 5656 O O . ASP B 1 239 ? 12.016 -18.969 4.047 1 93.19 239 ASP B O 1
ATOM 5660 N N . VAL B 1 240 ? 11.867 -17 5.047 1 95.56 240 VAL B N 1
ATOM 5661 C CA . VAL B 1 240 ? 11.289 -17.547 6.266 1 95.56 240 VAL B CA 1
ATOM 5662 C C . VAL B 1 240 ? 9.922 -18.172 5.957 1 95.56 240 VAL B C 1
ATOM 5664 O O . VAL B 1 240 ? 9.625 -19.281 6.398 1 95.56 240 VAL B O 1
ATOM 5667 N N . VAL B 1 241 ? 9.156 -17.453 5.176 1 94.19 241 VAL B N 1
ATOM 5668 C CA . VAL B 1 241 ? 7.812 -17.938 4.844 1 94.19 241 VAL B CA 1
ATOM 5669 C C . VAL B 1 241 ? 7.906 -19.141 3.92 1 94.19 241 VAL B C 1
ATOM 5671 O O . VAL B 1 241 ? 7.109 -20.078 4.031 1 94.19 241 VAL B O 1
ATOM 5674 N N . MET B 1 242 ? 8.844 -19.141 3.025 1 89.56 242 MET B N 1
ATOM 5675 C CA . MET B 1 242 ? 9.055 -20.281 2.131 1 89.56 242 MET B CA 1
ATOM 5676 C C . MET B 1 242 ? 9.344 -21.547 2.922 1 89.56 242 MET B C 1
ATOM 5678 O O . MET B 1 242 ? 8.844 -22.625 2.586 1 89.56 242 MET B O 1
ATOM 5682 N N . TYR B 1 243 ? 10.117 -21.375 3.955 1 91.62 243 TYR B N 1
ATOM 5683 C CA . TYR B 1 243 ? 10.414 -22.516 4.816 1 91.62 243 TYR B CA 1
ATOM 5684 C C . TYR B 1 243 ? 9.141 -23.062 5.457 1 91.62 243 TYR B C 1
ATOM 5686 O O . TYR B 1 243 ? 8.906 -24.266 5.457 1 91.62 243 TYR B O 1
ATOM 5694 N N . LEU B 1 244 ? 8.352 -22.219 5.961 1 92.31 244 LEU B N 1
ATOM 5695 C CA . LEU B 1 244 ? 7.086 -22.625 6.57 1 92.31 244 LEU B CA 1
ATOM 5696 C C . LEU B 1 244 ? 6.191 -23.328 5.555 1 92.31 244 LEU B C 1
ATOM 5698 O O . LEU B 1 244 ? 5.633 -24.391 5.848 1 92.31 244 LEU B O 1
ATOM 5702 N N . MET B 1 245 ? 6.07 -22.766 4.387 1 88.25 245 MET B N 1
ATOM 5703 C CA . MET B 1 245 ? 5.215 -23.328 3.344 1 88.25 245 MET B CA 1
ATOM 5704 C C . MET B 1 245 ? 5.676 -24.734 2.953 1 88.25 245 MET B C 1
ATOM 5706 O O . MET B 1 245 ? 4.852 -25.641 2.797 1 88.25 245 MET B O 1
ATOM 5710 N N . THR B 1 246 ? 6.941 -24.938 2.85 1 86.25 246 THR B N 1
ATOM 5711 C CA . THR B 1 246 ? 7.484 -26.234 2.455 1 86.25 246 THR B CA 1
ATOM 5712 C C . THR B 1 246 ? 7.176 -27.297 3.51 1 86.25 246 THR B C 1
ATOM 5714 O O . THR B 1 246 ? 6.863 -28.438 3.176 1 86.25 246 THR B O 1
ATOM 5717 N N . LYS B 1 247 ? 7.242 -26.859 4.707 1 88.31 247 LYS B N 1
ATOM 5718 C CA . LYS B 1 247 ? 6.941 -27.797 5.781 1 88.31 247 LYS B CA 1
ATOM 5719 C C . LYS B 1 247 ? 5.453 -28.125 5.816 1 88.31 247 LYS B C 1
ATOM 5721 O O . LYS B 1 247 ? 5.078 -29.281 6.043 1 88.31 247 LYS B O 1
ATOM 5726 N N . PHE B 1 248 ? 4.68 -27.203 5.605 1 87.94 248 PHE B N 1
ATOM 5727 C CA . PHE B 1 248 ? 3.238 -27.422 5.621 1 87.94 248 PHE B CA 1
ATOM 5728 C C . PHE B 1 248 ? 2.811 -28.266 4.426 1 87.94 248 PHE B C 1
ATOM 5730 O O . PHE B 1 248 ? 1.872 -29.062 4.523 1 87.94 248 PHE B O 1
ATOM 5737 N N . LEU B 1 249 ? 3.447 -28.188 3.34 1 83.31 249 LEU B N 1
ATOM 5738 C CA . LEU B 1 249 ? 3.113 -28.922 2.117 1 83.31 249 LEU B CA 1
ATOM 5739 C C . LEU B 1 249 ? 3.352 -30.406 2.289 1 83.31 249 LEU B C 1
ATOM 5741 O O . LEU B 1 249 ? 2.783 -31.219 1.553 1 83.31 249 LEU B O 1
ATOM 5745 N N . LEU B 1 250 ? 4.176 -30.75 3.293 1 85 250 LEU B N 1
ATOM 5746 C CA . LEU B 1 250 ? 4.441 -32.156 3.555 1 85 250 LEU B CA 1
ATOM 5747 C C . LEU B 1 250 ? 3.178 -32.875 4.02 1 85 250 LEU B C 1
ATOM 5749 O O . LEU B 1 250 ? 3.092 -34.094 3.945 1 85 250 LEU B O 1
ATOM 5753 N N . THR B 1 251 ? 2.217 -32.125 4.398 1 89 251 THR B N 1
ATOM 5754 C CA . THR B 1 251 ? 0.978 -32.719 4.867 1 89 251 THR B CA 1
ATOM 5755 C C . THR B 1 251 ? -0.012 -32.906 3.719 1 89 251 THR B C 1
ATOM 5757 O O . THR B 1 251 ? -1.11 -33.406 3.912 1 89 251 THR B O 1
ATOM 5760 N N . THR B 1 252 ? 0.39 -32.625 2.539 1 86.88 252 THR B N 1
ATOM 5761 C CA . THR B 1 252 ? -0.506 -32.562 1.39 1 86.88 252 THR B CA 1
ATOM 5762 C C . THR B 1 252 ? -1.153 -33.906 1.132 1 86.88 252 THR B C 1
ATOM 5764 O O . THR B 1 252 ? -2.367 -34 0.936 1 86.88 252 THR B O 1
ATOM 5767 N N . PRO B 1 253 ? -0.424 -35.062 1.188 1 89 253 PRO B N 1
ATOM 5768 C CA . PRO B 1 253 ? -1.055 -36.344 0.855 1 89 253 PRO B CA 1
ATOM 5769 C C . PRO B 1 253 ? -2.236 -36.656 1.766 1 89 253 PRO B C 1
ATOM 5771 O O . PRO B 1 253 ? -3.295 -37.062 1.284 1 89 253 PRO B O 1
ATOM 5774 N N . VAL B 1 254 ? -2.076 -36.344 2.957 1 92.19 254 VAL B N 1
ATOM 5775 C CA . VAL B 1 254 ? -3.129 -36.688 3.916 1 92.19 254 VAL B CA 1
ATOM 5776 C C . VAL B 1 254 ? -4.277 -35.688 3.766 1 92.19 254 VAL B C 1
ATOM 5778 O O . VAL B 1 254 ? -5.449 -36.062 3.764 1 92.19 254 VAL B O 1
ATOM 5781 N N . CYS B 1 255 ? -3.965 -34.5 3.637 1 90.62 255 CYS B N 1
ATOM 5782 C CA . CYS B 1 255 ? -4.988 -33.469 3.545 1 90.62 255 CYS B CA 1
ATOM 5783 C C . CYS B 1 255 ? -5.777 -33.594 2.246 1 90.62 255 CYS B C 1
ATOM 5785 O O . CYS B 1 255 ? -7 -33.406 2.238 1 90.62 255 CYS B O 1
ATOM 5787 N N . VAL B 1 256 ? -5.102 -33.906 1.235 1 88.94 256 VAL B N 1
ATOM 5788 C CA . VAL B 1 256 ? -5.773 -34.094 -0.047 1 88.94 256 VAL B CA 1
ATOM 5789 C C . VAL B 1 256 ? -6.711 -35.312 0.031 1 88.94 256 VAL B C 1
ATOM 5791 O O . VAL B 1 256 ? -7.812 -35.281 -0.521 1 88.94 256 VAL B O 1
ATOM 5794 N N . MET B 1 257 ? -6.246 -36.312 0.724 1 93.62 257 MET B N 1
ATOM 5795 C CA . MET B 1 257 ? -7.102 -37.469 0.935 1 93.62 257 MET B CA 1
ATOM 5796 C C . MET B 1 257 ? -8.422 -37.062 1.586 1 93.62 257 MET B C 1
ATOM 5798 O O . MET B 1 257 ? -9.492 -37.406 1.082 1 93.62 257 MET B O 1
ATOM 5802 N N . PHE B 1 258 ? -8.352 -36.344 2.588 1 92.62 258 PHE B N 1
ATOM 5803 C CA . PHE B 1 258 ? -9.555 -35.938 3.314 1 92.62 258 PHE B CA 1
ATOM 5804 C C . PHE B 1 258 ? -10.398 -34.969 2.48 1 92.62 258 PHE B C 1
ATOM 5806 O O . PHE B 1 258 ? -11.625 -35 2.562 1 92.62 258 PHE B O 1
ATOM 5813 N N . MET B 1 259 ? -9.766 -34.156 1.776 1 90.38 259 MET B N 1
ATOM 5814 C CA . MET B 1 259 ? -10.5 -33.219 0.914 1 90.38 259 MET B CA 1
ATOM 5815 C C . MET B 1 259 ? -11.297 -34 -0.137 1 90.38 259 MET B C 1
ATOM 5817 O O . MET B 1 259 ? -12.469 -33.656 -0.383 1 90.38 259 MET B O 1
ATOM 5821 N N . VAL B 1 260 ? -10.695 -35 -0.67 1 89.81 260 VAL B N 1
ATOM 5822 C CA . VAL B 1 260 ? -11.359 -35.812 -1.679 1 89.81 260 VAL B CA 1
ATOM 5823 C C . VAL B 1 260 ? -12.484 -36.625 -1.029 1 89.81 260 VAL B C 1
ATOM 5825 O O . VAL B 1 260 ? -13.594 -36.688 -1.56 1 89.81 260 VAL B O 1
ATOM 5828 N N . ILE B 1 261 ? -12.219 -37.156 0.089 1 91.62 261 ILE B N 1
ATOM 5829 C CA . ILE B 1 261 ? -13.242 -37.906 0.809 1 91.62 261 ILE B CA 1
ATOM 5830 C C . ILE B 1 261 ? -14.461 -37 1.045 1 91.62 261 ILE B C 1
ATOM 5832 O O . ILE B 1 261 ? -15.586 -37.406 0.725 1 91.62 261 ILE B O 1
ATOM 5836 N N . SER B 1 262 ? -14.172 -35.875 1.562 1 89.56 262 SER B N 1
ATOM 5837 C CA . SER B 1 262 ? -15.25 -34.938 1.912 1 89.56 262 SER B CA 1
ATOM 5838 C C . SER B 1 262 ? -16.016 -34.5 0.674 1 89.56 262 SER B C 1
ATOM 5840 O O . SER B 1 262 ? -17.25 -34.438 0.691 1 89.56 262 SER B O 1
ATOM 5842 N N . SER B 1 263 ? -15.367 -34.219 -0.384 1 87.5 263 SER B N 1
ATOM 5843 C CA . SER B 1 263 ? -16.016 -33.75 -1.609 1 87.5 263 SER B CA 1
ATOM 5844 C C . SER B 1 263 ? -16.859 -34.844 -2.238 1 87.5 263 SER B C 1
ATOM 5846 O O . SER B 1 263 ? -17.984 -34.594 -2.688 1 87.5 263 SER B O 1
ATOM 5848 N N . VAL B 1 264 ? -16.406 -36.094 -2.215 1 86.69 264 VAL B N 1
ATOM 5849 C CA . VAL B 1 264 ? -17.109 -37.219 -2.83 1 86.69 264 VAL B CA 1
ATOM 5850 C C . VAL B 1 264 ? -18.266 -37.625 -1.947 1 86.69 264 VAL B C 1
ATOM 5852 O O . VAL B 1 264 ? -19.359 -37.938 -2.449 1 86.69 264 VAL B O 1
ATOM 5855 N N . ALA B 1 265 ? -18 -37.562 -0.732 1 87.81 265 ALA B N 1
ATOM 5856 C CA . ALA B 1 265 ? -19.031 -38 0.207 1 87.81 265 ALA B CA 1
ATOM 5857 C C . ALA B 1 265 ? -20.219 -37.031 0.174 1 87.81 265 ALA B C 1
ATOM 5859 O O . ALA B 1 265 ? -21.359 -37.438 0.452 1 87.81 265 ALA B O 1
ATOM 5860 N N . ASN B 1 266 ? -19.938 -35.812 -0.139 1 83.88 266 ASN B N 1
ATOM 5861 C CA . ASN B 1 266 ? -20.984 -34.812 -0.1 1 83.88 266 ASN B CA 1
ATOM 5862 C C . ASN B 1 266 ? -21.688 -34.656 -1.452 1 83.88 266 ASN B C 1
ATOM 5864 O O . ASN B 1 266 ? -22.625 -33.875 -1.594 1 83.88 266 ASN B O 1
ATOM 5868 N N . VAL B 1 267 ? -21.219 -35.438 -2.428 1 79.12 267 VAL B N 1
ATOM 5869 C CA . VAL B 1 267 ? -21.875 -35.406 -3.73 1 79.12 267 VAL B CA 1
ATOM 5870 C C . VAL B 1 267 ? -23.219 -36.094 -3.648 1 79.12 267 VAL B C 1
ATOM 5872 O O . VAL B 1 267 ? -23.297 -37.25 -3.18 1 79.12 267 VAL B O 1
ATOM 5875 N N . GLU B 1 268 ? -24.25 -35.406 -3.75 1 69.12 268 GLU B N 1
ATOM 5876 C CA . GLU B 1 268 ? -25.594 -35.938 -3.58 1 69.12 268 GLU B CA 1
ATOM 5877 C C . GLU B 1 268 ? -26 -36.812 -4.773 1 69.12 268 GLU B C 1
ATOM 5879 O O . GLU B 1 268 ? -26.703 -37.812 -4.617 1 69.12 268 GLU B O 1
ATOM 5884 N N . GLU B 1 269 ? -25.719 -36.344 -5.965 1 67.88 269 GLU B N 1
ATOM 5885 C CA . GLU B 1 269 ? -26.438 -37.031 -7.031 1 67.88 269 GLU B CA 1
ATOM 5886 C C . GLU B 1 269 ? -25.5 -37.969 -7.809 1 67.88 269 GLU B C 1
ATOM 5888 O O . GLU B 1 269 ? -25.656 -39.188 -7.773 1 67.88 269 GLU B O 1
ATOM 5893 N N . ASP B 1 270 ? -24.766 -37.406 -8.789 1 77.44 270 ASP B N 1
ATOM 5894 C CA . ASP B 1 270 ? -24.109 -38.25 -9.805 1 77.44 270 ASP B CA 1
ATOM 5895 C C . ASP B 1 270 ? -22.594 -38.094 -9.734 1 77.44 270 ASP B C 1
ATOM 5897 O O . ASP B 1 270 ? -22.031 -37.094 -10.164 1 77.44 270 ASP B O 1
ATOM 5901 N N . LEU B 1 271 ? -21.953 -39.125 -9.141 1 80.88 271 LEU B N 1
ATOM 5902 C CA . LEU B 1 271 ? -20.5 -39.188 -9.086 1 80.88 271 LEU B CA 1
ATOM 5903 C C . LEU B 1 271 ? -19.906 -39.25 -10.492 1 80.88 271 LEU B C 1
ATOM 5905 O O . LEU B 1 271 ? -18.812 -38.719 -10.727 1 80.88 271 LEU B O 1
ATOM 5909 N N . GLY B 1 272 ? -20.641 -39.812 -11.344 1 82.25 272 GLY B N 1
ATOM 5910 C CA . GLY B 1 272 ? -20.203 -39.875 -12.727 1 82.25 272 GLY B CA 1
ATOM 5911 C C . GLY B 1 272 ? -20.047 -38.5 -13.352 1 82.25 272 GLY B C 1
ATOM 5912 O O . GLY B 1 272 ? -19.062 -38.25 -14.062 1 82.25 272 GLY B O 1
ATOM 5913 N N . LYS B 1 273 ? -20.953 -37.719 -13 1 83.81 273 LYS B N 1
ATOM 5914 C CA . LYS B 1 273 ? -20.906 -36.344 -13.508 1 83.81 273 LYS B CA 1
ATOM 5915 C C . LYS B 1 273 ? -19.703 -35.594 -12.93 1 83.81 273 LYS B C 1
ATOM 5917 O O . LYS B 1 273 ? -19.031 -34.844 -13.641 1 83.81 273 LYS B O 1
ATOM 5922 N N . THR B 1 274 ? -19.438 -35.844 -11.703 1 83.5 274 THR B N 1
ATOM 5923 C CA . THR B 1 274 ? -18.297 -35.188 -11.07 1 83.5 274 THR B CA 1
ATOM 5924 C C . THR B 1 274 ? -16.984 -35.625 -11.727 1 83.5 274 THR B C 1
ATOM 5926 O O . THR B 1 274 ? -16.141 -34.812 -12.047 1 83.5 274 THR B O 1
ATOM 5929 N N . PHE B 1 275 ? -16.906 -36.906 -12.023 1 86.19 275 PHE B N 1
ATOM 5930 C CA . PHE B 1 275 ? -15.719 -37.438 -12.68 1 86.19 275 PHE B CA 1
ATOM 5931 C C . PHE B 1 275 ? -15.578 -36.875 -14.094 1 86.19 275 PHE B C 1
ATOM 5933 O O . PHE B 1 275 ? -14.477 -36.531 -14.531 1 86.19 275 PHE B O 1
ATOM 5940 N N . SER B 1 276 ? -16.656 -36.781 -14.711 1 88.5 276 SER B N 1
ATOM 5941 C CA . SER B 1 276 ? -16.641 -36.281 -16.078 1 88.5 276 SER B CA 1
ATOM 5942 C C . SER B 1 276 ? -16.219 -34.812 -16.125 1 88.5 276 SER B C 1
ATOM 5944 O O . SER B 1 276 ? -15.445 -34.406 -16.984 1 88.5 276 SER B O 1
ATOM 5946 N N . THR B 1 277 ? -16.719 -34.062 -15.203 1 89.38 277 THR B N 1
ATOM 5947 C CA . THR B 1 277 ? -16.391 -32.656 -15.188 1 89.38 277 THR B CA 1
ATOM 5948 C C . THR B 1 277 ? -14.922 -32.438 -14.797 1 89.38 277 THR B C 1
ATOM 5950 O O . THR B 1 277 ? -14.258 -31.547 -15.312 1 89.38 277 THR B O 1
ATOM 5953 N N . LEU B 1 278 ? -14.398 -33.281 -13.945 1 91.44 278 LEU B N 1
ATOM 5954 C CA . LEU B 1 278 ? -13 -33.219 -13.562 1 91.44 278 LEU B CA 1
ATOM 5955 C C . LEU B 1 278 ? -12.086 -33.594 -14.727 1 91.44 278 LEU B C 1
ATOM 5957 O O . LEU B 1 278 ? -11.055 -32.938 -14.945 1 91.44 278 LEU B O 1
ATOM 5961 N N . ALA B 1 279 ? -12.508 -34.625 -15.367 1 92.38 279 ALA B N 1
ATOM 5962 C CA . ALA B 1 279 ? -11.742 -35.031 -16.547 1 92.38 279 ALA B CA 1
ATOM 5963 C C . ALA B 1 279 ? -11.719 -33.906 -17.594 1 92.38 279 ALA B C 1
ATOM 5965 O O . ALA B 1 279 ? -10.688 -33.688 -18.234 1 92.38 279 ALA B O 1
ATOM 5966 N N . LEU B 1 280 ? -12.805 -33.312 -17.781 1 93.25 280 LEU B N 1
ATOM 5967 C CA . LEU B 1 280 ? -12.883 -32.219 -18.719 1 93.25 280 LEU B CA 1
ATOM 5968 C C . LEU B 1 280 ? -11.984 -31.062 -18.266 1 93.25 280 LEU B C 1
ATOM 5970 O O . LEU B 1 280 ? -11.375 -30.375 -19.094 1 93.25 280 LEU B O 1
ATOM 5974 N N . PHE B 1 281 ? -11.961 -30.844 -16.969 1 95.5 281 PHE B N 1
ATOM 5975 C CA . PHE B 1 281 ? -11.102 -29.812 -16.422 1 95.5 281 PHE B CA 1
ATOM 5976 C C . PHE B 1 281 ? -9.633 -30.109 -16.719 1 95.5 281 PHE B C 1
ATOM 5978 O O . PHE B 1 281 ? -8.891 -29.219 -17.141 1 95.5 281 PHE B O 1
ATOM 5985 N N . VAL B 1 282 ? -9.203 -31.312 -16.516 1 96.19 282 VAL B N 1
ATOM 5986 C CA . VAL B 1 282 ? -7.84 -31.719 -16.844 1 96.19 282 VAL B CA 1
ATOM 5987 C C . VAL B 1 282 ? -7.586 -31.531 -18.344 1 96.19 282 VAL B C 1
ATOM 5989 O O . VAL B 1 282 ? -6.508 -31.078 -18.734 1 96.19 282 VAL B O 1
ATOM 5992 N N . GLY B 1 283 ? -8.586 -31.875 -19.078 1 96 283 GLY B N 1
ATOM 5993 C CA . GLY B 1 283 ? -8.484 -31.688 -20.516 1 96 283 GLY B CA 1
ATOM 5994 C C . GLY B 1 283 ? -8.289 -30.234 -20.906 1 96 283 GLY B C 1
ATOM 5995 O O . GLY B 1 283 ? -7.465 -29.938 -21.781 1 96 283 GLY B O 1
ATOM 5996 N N . VAL B 1 284 ? -9.023 -29.359 -20.312 1 95.94 284 VAL B N 1
ATOM 5997 C CA . VAL B 1 284 ? -8.922 -27.922 -20.594 1 95.94 284 VAL B CA 1
ATOM 5998 C C . VAL B 1 284 ? -7.504 -27.438 -20.297 1 95.94 284 VAL B C 1
ATOM 6000 O O . VAL B 1 284 ? -6.926 -26.688 -21.062 1 95.94 284 VAL B O 1
ATOM 6003 N N . ASN B 1 285 ? -6.949 -27.875 -19.156 1 96.88 285 ASN B N 1
ATOM 6004 C CA . ASN B 1 285 ? -5.59 -27.484 -18.797 1 96.88 285 ASN B CA 1
ATOM 6005 C C . ASN B 1 285 ? -4.566 -28.047 -19.781 1 96.88 285 ASN B C 1
ATOM 6007 O O . ASN B 1 285 ? -3.623 -27.344 -20.172 1 96.88 285 ASN B O 1
ATOM 6011 N N . PHE B 1 286 ? -4.773 -29.234 -20.172 1 97.38 286 PHE B N 1
ATOM 6012 C CA . PHE B 1 286 ? -3.855 -29.875 -21.109 1 97.38 286 PHE B CA 1
ATOM 6013 C C . PHE B 1 286 ? -3.875 -29.156 -22.453 1 97.38 286 PHE B C 1
ATOM 6015 O O . PHE B 1 286 ? -2.82 -28.812 -23 1 97.38 286 PHE B O 1
ATOM 6022 N N . ILE B 1 287 ? -5.051 -28.969 -22.969 1 97.75 287 ILE B N 1
ATOM 6023 C CA . ILE B 1 287 ? -5.184 -28.297 -24.25 1 97.75 287 ILE B CA 1
ATOM 6024 C C . ILE B 1 287 ? -4.629 -26.875 -24.156 1 97.75 287 ILE B C 1
ATOM 6026 O O . ILE B 1 287 ? -4.023 -26.375 -25.109 1 97.75 287 ILE B O 1
ATOM 6030 N N . GLY B 1 288 ? -4.961 -26.25 -23.047 1 97.81 288 GLY B N 1
ATOM 6031 C CA . GLY B 1 288 ? -4.41 -24.922 -22.844 1 97.81 288 GLY B CA 1
ATOM 6032 C C . GLY B 1 288 ? -2.895 -24.891 -22.859 1 97.81 288 GLY B C 1
ATOM 6033 O O . GLY B 1 288 ? -2.291 -24.016 -23.469 1 97.81 288 GLY B O 1
ATOM 6034 N N . GLN B 1 289 ? -2.258 -25.812 -22.25 1 97.31 289 GLN B N 1
ATOM 6035 C CA . GLN B 1 289 ? -0.802 -25.875 -22.188 1 97.31 289 GLN B CA 1
ATOM 6036 C C . GLN B 1 289 ? -0.199 -26.203 -23.547 1 97.31 289 GLN B C 1
ATOM 6038 O O . GLN B 1 289 ? 0.863 -25.688 -23.906 1 97.31 289 GLN B O 1
ATOM 6043 N N . VAL B 1 290 ? -0.844 -27.031 -24.25 1 97.69 290 VAL B N 1
ATOM 6044 C CA . VAL B 1 290 ? -0.388 -27.344 -25.609 1 97.69 290 VAL B CA 1
ATOM 6045 C C . VAL B 1 290 ? -0.483 -26.094 -26.484 1 97.69 290 VAL B C 1
ATOM 6047 O O . VAL B 1 290 ? 0.44 -25.797 -27.234 1 97.69 290 VAL B O 1
ATOM 6050 N N . THR B 1 291 ? -1.587 -25.453 -26.406 1 98 291 THR B N 1
ATOM 6051 C CA . THR B 1 291 ? -1.772 -24.219 -27.141 1 98 291 THR B CA 1
ATOM 6052 C C . THR B 1 291 ? -0.695 -23.203 -26.781 1 98 291 THR B C 1
ATOM 6054 O O . THR B 1 291 ? -0.157 -22.516 -27.656 1 98 291 THR B O 1
ATOM 6057 N N . HIS B 1 292 ? -0.442 -23.125 -25.531 1 97.56 292 HIS B N 1
ATOM 6058 C CA . HIS B 1 292 ? 0.603 -22.219 -25.047 1 97.56 292 HIS B CA 1
ATOM 6059 C C . HIS B 1 292 ? 1.952 -22.562 -25.672 1 97.56 292 HIS B C 1
ATOM 6061 O O . HIS B 1 292 ? 2.674 -21.672 -26.125 1 97.56 292 HIS B O 1
ATOM 6067 N N . LEU B 1 293 ? 2.307 -23.797 -25.719 1 96.88 293 LEU B N 1
ATOM 6068 C CA . LEU B 1 293 ? 3.559 -24.234 -26.312 1 96.88 293 LEU B CA 1
ATOM 6069 C C . LEU B 1 293 ? 3.6 -23.906 -27.797 1 96.88 293 LEU B C 1
ATOM 6071 O O . LEU B 1 293 ? 4.625 -23.453 -28.312 1 96.88 293 LEU B O 1
ATOM 6075 N N . ILE B 1 294 ? 2.535 -24.141 -28.453 1 97.25 294 ILE B N 1
ATOM 6076 C CA . ILE B 1 294 ? 2.451 -23.859 -29.875 1 97.25 294 ILE B CA 1
ATOM 6077 C C . ILE B 1 294 ? 2.67 -22.359 -30.109 1 97.25 294 ILE B C 1
ATOM 6079 O O . ILE B 1 294 ? 3.365 -21.969 -31.062 1 97.25 294 ILE B O 1
ATOM 6083 N N . LEU B 1 295 ? 2.107 -21.562 -29.297 1 96.69 295 LEU B N 1
ATOM 6084 C CA . LEU B 1 295 ? 2.264 -20.109 -29.438 1 96.69 295 LEU B CA 1
ATOM 6085 C C . LEU B 1 295 ? 3.717 -19.703 -29.234 1 96.69 295 LEU B C 1
ATOM 6087 O O . LEU B 1 295 ? 4.219 -18.812 -29.922 1 96.69 295 LEU B O 1
ATOM 6091 N N . LEU B 1 296 ? 4.379 -20.328 -28.266 1 95.62 296 LEU B N 1
ATOM 6092 C CA . LEU B 1 296 ? 5.793 -20.047 -28.047 1 95.62 296 LEU B CA 1
ATOM 6093 C C . LEU B 1 296 ? 6.621 -20.422 -29.266 1 95.62 296 LEU B C 1
ATOM 6095 O O . LEU B 1 296 ? 7.527 -19.688 -29.656 1 95.62 296 LEU B O 1
ATOM 6099 N N . MET B 1 297 ? 6.289 -21.5 -29.859 1 96.12 297 MET B N 1
ATOM 6100 C CA . MET B 1 297 ? 6.98 -21.969 -31.047 1 96.12 297 MET B CA 1
ATOM 6101 C C . MET B 1 297 ? 6.695 -21.047 -32.219 1 96.12 297 MET B C 1
ATOM 6103 O O . MET B 1 297 ? 7.594 -20.75 -33.031 1 96.12 297 MET B O 1
ATOM 6107 N N . LEU B 1 298 ? 5.457 -20.594 -32.281 1 95.69 298 LEU B N 1
ATOM 6108 C CA . LEU B 1 298 ? 5.078 -19.672 -33.375 1 95.69 298 LEU B CA 1
ATOM 6109 C C . LEU B 1 298 ? 5.824 -18.359 -33.219 1 95.69 298 LEU B C 1
ATOM 6111 O O . LEU B 1 298 ? 6.18 -17.734 -34.219 1 95.69 298 LEU B O 1
ATOM 6115 N N . LEU B 1 299 ? 6.012 -17.922 -32.031 1 93.75 299 LEU B N 1
ATOM 6116 C CA . LEU B 1 299 ? 6.77 -16.703 -31.797 1 93.75 299 LEU B CA 1
ATOM 6117 C C . LEU B 1 299 ? 8.203 -16.844 -32.281 1 93.75 299 LEU B C 1
ATOM 6119 O O . LEU B 1 299 ? 8.781 -15.891 -32.812 1 93.75 299 LEU B O 1
ATOM 6123 N N . THR B 1 300 ? 8.766 -17.969 -32.156 1 93.56 300 THR B N 1
ATOM 6124 C CA . THR B 1 300 ? 10.109 -18.266 -32.625 1 93.56 300 THR B CA 1
ATOM 6125 C C . THR B 1 300 ? 10.156 -18.266 -34.156 1 93.56 300 THR B C 1
ATOM 6127 O O . THR B 1 300 ? 11.133 -17.812 -34.75 1 93.56 300 THR B O 1
ATOM 6130 N N . VAL B 1 301 ? 9.102 -18.719 -34.75 1 95.44 301 VAL B N 1
ATOM 6131 C CA . VAL B 1 301 ? 9.008 -18.734 -36.219 1 95.44 301 VAL B CA 1
ATOM 6132 C C . VAL B 1 301 ? 8.961 -17.312 -36.75 1 95.44 301 VAL B C 1
ATOM 6134 O O . VAL B 1 301 ? 9.562 -17 -37.781 1 95.44 301 VAL B O 1
ATOM 6137 N N . CYS B 1 302 ? 8.281 -16.469 -36.062 1 94.44 302 CYS B N 1
ATOM 6138 C CA . CYS B 1 302 ? 8.172 -15.078 -36.469 1 94.44 302 CYS B CA 1
ATOM 6139 C C . CYS B 1 302 ? 9.531 -14.391 -36.438 1 94.44 302 CYS B C 1
ATOM 6141 O O . CYS B 1 302 ? 9.75 -13.406 -37.125 1 94.44 302 CYS B O 1
ATOM 6143 N N . LEU B 1 303 ? 10.453 -14.93 -35.656 1 92.81 303 LEU B N 1
ATOM 6144 C CA . LEU B 1 303 ? 11.797 -14.383 -35.562 1 92.81 303 LEU B CA 1
ATOM 6145 C C . LEU B 1 303 ? 12.703 -14.984 -36.625 1 92.81 303 LEU B C 1
ATOM 6147 O O . LEU B 1 303 ? 13.875 -14.609 -36.719 1 92.81 303 LEU B O 1
ATOM 6151 N N . GLY B 1 304 ? 12.188 -15.914 -37.406 1 93.19 304 GLY B N 1
ATOM 6152 C CA . GLY B 1 304 ? 12.953 -16.531 -38.469 1 93.19 304 GLY B CA 1
ATOM 6153 C C . GLY B 1 304 ? 13.781 -17.719 -38 1 93.19 304 GLY B C 1
ATOM 6154 O O . GLY B 1 304 ? 14.758 -18.094 -38.656 1 93.19 304 GLY B O 1
ATOM 6155 N N . GLU B 1 305 ? 13.43 -18.219 -36.875 1 93.44 305 GLU B N 1
ATOM 6156 C CA . GLU B 1 305 ? 14.211 -19.328 -36.312 1 93.44 305 GLU B CA 1
ATOM 6157 C C . GLU B 1 305 ? 13.406 -20.625 -36.312 1 93.44 305 GLU B C 1
ATOM 6159 O O . GLU B 1 305 ? 12.18 -20.594 -36.344 1 93.44 305 GLU B O 1
ATOM 6164 N N . ASN B 1 306 ? 14.078 -21.656 -36.281 1 94.75 306 ASN B N 1
ATOM 6165 C CA . ASN B 1 306 ? 13.445 -22.969 -36.219 1 94.75 306 ASN B CA 1
ATOM 6166 C C . ASN B 1 306 ? 13 -23.297 -34.812 1 94.75 306 ASN B C 1
ATOM 6168 O O . ASN B 1 306 ? 13.836 -23.516 -33.906 1 94.75 306 ASN B O 1
ATOM 6172 N N . PRO B 1 307 ? 11.75 -23.438 -34.594 1 94.44 307 PRO B N 1
ATOM 6173 C CA . PRO B 1 307 ? 11.25 -23.688 -33.25 1 94.44 307 PRO B CA 1
ATOM 6174 C C . PRO B 1 307 ? 11.586 -25.078 -32.75 1 94.44 307 PRO B C 1
ATOM 6176 O O . PRO B 1 307 ? 11.625 -25.312 -31.531 1 94.44 307 PRO B O 1
ATOM 6179 N N . LEU B 1 308 ? 11.938 -26 -33.531 1 96.25 308 LEU B N 1
ATOM 6180 C CA . LEU B 1 308 ? 12.18 -27.391 -33.125 1 96.25 308 LEU B CA 1
ATOM 6181 C C . LEU B 1 308 ? 13.578 -27.547 -32.562 1 96.25 308 LEU B C 1
ATOM 6183 O O . LEU B 1 308 ? 13.844 -28.5 -31.812 1 96.25 308 LEU B O 1
ATOM 6187 N N . LYS B 1 309 ? 14.414 -26.594 -32.906 1 95.62 309 LYS B N 1
ATOM 6188 C CA . LYS B 1 309 ? 15.773 -26.672 -32.375 1 95.62 309 LYS B CA 1
ATOM 6189 C C . LYS B 1 309 ? 15.781 -26.562 -30.844 1 95.62 309 LYS B C 1
ATOM 6191 O O . LYS B 1 309 ? 16.328 -27.422 -30.156 1 95.62 309 LYS B O 1
ATOM 6196 N N . MET B 1 310 ? 15.156 -25.547 -30.438 1 96.12 310 MET B N 1
ATOM 6197 C CA . MET B 1 310 ? 15.109 -25.375 -28.984 1 96.12 310 MET B CA 1
ATOM 6198 C C . MET B 1 310 ? 14.211 -26.438 -28.344 1 96.12 310 MET B C 1
ATOM 6200 O O . MET B 1 310 ? 14.477 -26.906 -27.234 1 96.12 310 MET B O 1
ATOM 6204 N N . PHE B 1 311 ? 13.148 -26.875 -29.031 1 97.38 311 PHE B N 1
ATOM 6205 C CA . PHE B 1 311 ? 12.234 -27.875 -28.5 1 97.38 311 PHE B CA 1
ATOM 6206 C C . PHE B 1 311 ? 12.992 -29.156 -28.141 1 97.38 311 PHE B C 1
ATOM 6208 O O . PHE B 1 311 ? 12.789 -29.719 -27.062 1 97.38 311 PHE B O 1
ATOM 6215 N N . ARG B 1 312 ? 13.875 -29.531 -28.922 1 96.19 312 ARG B N 1
ATOM 6216 C CA . ARG B 1 312 ? 14.656 -30.734 -28.703 1 96.19 312 ARG B CA 1
ATOM 6217 C C . ARG B 1 312 ? 15.57 -30.594 -27.484 1 96.19 312 ARG B C 1
ATOM 6219 O O . ARG B 1 312 ? 15.695 -31.531 -26.688 1 96.19 312 ARG B O 1
ATOM 6226 N N . HIS B 1 313 ? 16.172 -29.469 -27.375 1 96.31 313 HIS B N 1
ATOM 6227 C CA . HIS B 1 313 ? 17.094 -29.234 -26.281 1 96.31 313 HIS B CA 1
ATOM 6228 C C . HIS B 1 313 ? 16.344 -29.016 -24.969 1 96.31 313 HIS B C 1
ATOM 6230 O O . HIS B 1 313 ? 16.922 -29.125 -23.891 1 96.31 313 HIS B O 1
ATOM 6236 N N . SER B 1 314 ? 15.062 -28.703 -25.094 1 97 314 SER B N 1
ATOM 6237 C CA . SER B 1 314 ? 14.289 -28.359 -23.906 1 97 314 SER B CA 1
ATOM 6238 C C . SER B 1 314 ? 13.68 -29.594 -23.266 1 97 314 SER B C 1
ATOM 6240 O O . SER B 1 314 ? 13.18 -29.547 -22.141 1 97 314 SER B O 1
ATOM 6242 N N . LEU B 1 315 ? 13.703 -30.797 -23.891 1 96.69 315 LEU B N 1
ATOM 6243 C CA . LEU B 1 315 ? 13.023 -32 -23.422 1 96.69 315 LEU B CA 1
ATOM 6244 C C . LEU B 1 315 ? 13.633 -32.5 -22.125 1 96.69 315 LEU B C 1
ATOM 6246 O O . LEU B 1 315 ? 12.906 -32.781 -21.172 1 96.69 315 LEU B O 1
ATOM 6250 N N . PRO B 1 316 ? 15.008 -32.5 -22 1 94.25 316 PRO B N 1
ATOM 6251 C CA . PRO B 1 316 ? 15.578 -32.969 -20.75 1 94.25 316 PRO B CA 1
ATOM 6252 C C . PRO B 1 316 ? 15.188 -32.094 -19.547 1 94.25 316 PRO B C 1
ATOM 6254 O O . PRO B 1 316 ? 14.672 -32.625 -18.547 1 94.25 316 PRO B O 1
ATOM 6257 N N . PRO B 1 317 ? 15.383 -30.797 -19.703 1 96.56 317 PRO B N 1
ATOM 6258 C CA . PRO B 1 317 ? 14.953 -29.984 -18.562 1 96.56 317 PRO B CA 1
ATOM 6259 C C . PRO B 1 317 ? 13.438 -30.047 -18.344 1 96.56 317 PRO B C 1
ATOM 6261 O O . PRO B 1 317 ? 12.969 -29.938 -17.203 1 96.56 317 PRO B O 1
ATOM 6264 N N . TYR B 1 318 ? 12.617 -30.219 -19.359 1 96.81 318 TYR B N 1
ATOM 6265 C CA . TYR B 1 318 ? 11.172 -30.375 -19.219 1 96.81 318 TYR B CA 1
ATOM 6266 C C . TYR B 1 318 ? 10.844 -31.531 -18.266 1 96.81 318 TYR B C 1
ATOM 6268 O O . TYR B 1 318 ? 10.023 -31.391 -17.359 1 96.81 318 TYR B O 1
ATOM 6276 N N . PHE B 1 319 ? 11.477 -32.656 -18.469 1 93.75 319 PHE B N 1
ATOM 6277 C CA . PHE B 1 319 ? 11.156 -33.844 -17.688 1 93.75 319 PHE B CA 1
ATOM 6278 C C . PHE B 1 319 ? 11.641 -33.719 -16.25 1 93.75 319 PHE B C 1
ATOM 6280 O O . PHE B 1 319 ? 11.016 -34.219 -15.328 1 93.75 319 PHE B O 1
ATOM 6287 N N . ILE B 1 320 ? 12.703 -32.906 -16.062 1 91.88 320 ILE B N 1
ATOM 6288 C CA . ILE B 1 320 ? 13.156 -32.625 -14.703 1 91.88 320 ILE B CA 1
ATOM 6289 C C . ILE B 1 320 ? 12.109 -31.781 -13.969 1 91.88 320 ILE B C 1
ATOM 6291 O O . ILE B 1 320 ? 11.719 -32.125 -12.852 1 91.88 320 ILE B O 1
ATOM 6295 N N . GLY B 1 321 ? 11.68 -30.75 -14.688 1 92.5 321 GLY B N 1
ATOM 6296 C CA . GLY B 1 321 ? 10.625 -29.938 -14.109 1 92.5 321 GLY B CA 1
ATOM 6297 C C . GLY B 1 321 ? 9.328 -30.688 -13.883 1 92.5 321 GLY B C 1
ATOM 6298 O O . GLY B 1 321 ? 8.664 -30.5 -12.867 1 92.5 321 GLY B O 1
ATOM 6299 N N . PHE B 1 322 ? 8.977 -31.531 -14.828 1 93 322 PHE B N 1
ATOM 6300 C CA . PHE B 1 322 ? 7.785 -32.375 -14.742 1 93 322 PHE B CA 1
ATOM 6301 C C . PHE B 1 322 ? 7.859 -33.281 -13.531 1 93 322 PHE B C 1
ATOM 6303 O O . PHE B 1 322 ? 6.902 -33.406 -12.766 1 93 322 PHE B O 1
ATOM 6310 N N . ALA B 1 323 ? 8.945 -33.875 -13.336 1 86.38 323 ALA B N 1
ATOM 6311 C CA . ALA B 1 323 ? 9.117 -34.875 -12.266 1 86.38 323 ALA B CA 1
ATOM 6312 C C . ALA B 1 323 ? 9.195 -34.188 -10.906 1 86.38 323 ALA B C 1
ATOM 6314 O O . ALA B 1 323 ? 8.609 -34.656 -9.93 1 86.38 323 ALA B O 1
ATOM 6315 N N . ALA B 1 324 ? 9.852 -33.031 -10.852 1 83.94 324 ALA B N 1
ATOM 6316 C CA . ALA B 1 324 ? 10.07 -32.344 -9.586 1 83.94 324 ALA B CA 1
ATOM 6317 C C . ALA B 1 324 ? 8.891 -31.438 -9.25 1 83.94 324 ALA B C 1
ATOM 6319 O O . ALA B 1 324 ? 8.789 -30.922 -8.141 1 83.94 324 ALA B O 1
ATOM 6320 N N . THR B 1 325 ? 7.969 -31.219 -10.18 1 88.44 325 THR B N 1
ATOM 6321 C CA . THR B 1 325 ? 6.852 -30.297 -10.062 1 88.44 325 THR B CA 1
ATOM 6322 C C . THR B 1 325 ? 7.344 -28.906 -9.695 1 88.44 325 THR B C 1
ATOM 6324 O O . THR B 1 325 ? 6.789 -28.25 -8.805 1 88.44 325 THR B O 1
ATOM 6327 N N . SER B 1 326 ? 8.469 -28.516 -10.273 1 87.44 326 SER B N 1
ATOM 6328 C CA . SER B 1 326 ? 9.078 -27.203 -10.109 1 87.44 326 SER B CA 1
ATOM 6329 C C . SER B 1 326 ? 9.984 -26.875 -11.289 1 87.44 326 SER B C 1
ATOM 6331 O O . SER B 1 326 ? 10.898 -27.625 -11.617 1 87.44 326 SER B O 1
ATOM 6333 N N . ALA B 1 327 ? 9.758 -25.781 -11.828 1 92.56 327 ALA B N 1
ATOM 6334 C CA . ALA B 1 327 ? 10.508 -25.406 -13.023 1 92.56 327 ALA B CA 1
ATOM 6335 C C . ALA B 1 327 ? 11.906 -24.906 -12.656 1 92.56 327 ALA B C 1
ATOM 6337 O O . ALA B 1 327 ? 12.844 -25.062 -13.438 1 92.56 327 ALA B O 1
ATOM 6338 N N . ILE B 1 328 ? 12.078 -24.406 -11.445 1 88.69 328 ILE B N 1
ATOM 6339 C CA . ILE B 1 328 ? 13.344 -23.781 -11.062 1 88.69 328 ILE B CA 1
ATOM 6340 C C . ILE B 1 328 ? 14.398 -24.875 -10.852 1 88.69 328 ILE B C 1
ATOM 6342 O O . ILE B 1 328 ? 15.594 -24.625 -11.039 1 88.69 328 ILE B O 1
ATOM 6346 N N . ILE B 1 329 ? 14.055 -26 -10.492 1 87.94 329 ILE B N 1
ATOM 6347 C CA . ILE B 1 329 ? 14.977 -27.109 -10.273 1 87.94 329 ILE B CA 1
ATOM 6348 C C . ILE B 1 329 ? 15.633 -27.5 -11.594 1 87.94 329 ILE B C 1
ATOM 6350 O O . ILE B 1 329 ? 16.75 -28.047 -11.609 1 87.94 329 ILE B O 1
ATOM 6354 N N . SER B 1 330 ? 15.031 -27.141 -12.672 1 92.94 330 SER B N 1
ATOM 6355 C CA . SER B 1 330 ? 15.531 -27.5 -14 1 92.94 330 SER B CA 1
ATOM 6356 C C . SER B 1 330 ? 16.5 -26.453 -14.531 1 92.94 330 SER B C 1
ATOM 6358 O O . SER B 1 330 ? 17.094 -26.625 -15.602 1 92.94 330 SER B O 1
ATOM 6360 N N . LEU B 1 331 ? 16.766 -25.422 -13.812 1 93 331 LEU B N 1
ATOM 6361 C CA . LEU B 1 331 ? 17.5 -24.266 -14.32 1 93 331 LEU B CA 1
ATOM 6362 C C . LEU B 1 331 ? 18.891 -24.656 -14.773 1 93 331 LEU B C 1
ATOM 6364 O O . LEU B 1 331 ? 19.344 -24.234 -15.852 1 93 331 LEU B O 1
ATOM 6368 N N . PRO B 1 332 ? 19.641 -25.438 -13.961 1 92.69 332 PRO B N 1
ATOM 6369 C CA . PRO B 1 332 ? 20.984 -25.812 -14.422 1 92.69 332 PRO B CA 1
ATOM 6370 C C . PRO B 1 332 ? 20.984 -26.5 -15.781 1 92.69 332 PRO B C 1
ATOM 6372 O O . PRO B 1 332 ? 21.828 -26.219 -16.625 1 92.69 332 PRO B O 1
ATOM 6375 N N . LYS B 1 333 ? 20.016 -27.375 -15.953 1 95.06 333 LYS B N 1
ATOM 6376 C CA . LYS B 1 333 ? 19.906 -28.062 -17.234 1 95.06 333 LYS B CA 1
ATOM 6377 C C . LYS B 1 333 ? 19.438 -27.125 -18.328 1 95.06 333 LYS B C 1
ATOM 6379 O O . LYS B 1 333 ? 19.734 -27.328 -19.516 1 95.06 333 LYS B O 1
ATOM 6384 N N . CYS B 1 334 ? 18.672 -26.078 -17.984 1 96.94 334 CYS B N 1
ATOM 6385 C CA . CYS B 1 334 ? 18.266 -25.062 -18.953 1 96.94 334 CYS B CA 1
ATOM 6386 C C . CYS B 1 334 ? 19.453 -24.312 -19.516 1 96.94 334 CYS B C 1
ATOM 6388 O O . CYS B 1 334 ? 19.5 -23.969 -20.703 1 96.94 334 CYS B O 1
ATOM 6390 N N . TYR B 1 335 ? 20.453 -24.062 -18.625 1 95.94 335 TYR B N 1
ATOM 6391 C CA . TYR B 1 335 ? 21.656 -23.406 -19.094 1 95.94 335 TYR B CA 1
ATOM 6392 C C . TYR B 1 335 ? 22.359 -24.25 -20.156 1 95.94 335 TYR B C 1
ATOM 6394 O O . TYR B 1 335 ? 22.812 -23.734 -21.172 1 95.94 335 TYR B O 1
ATOM 6402 N N . ASP B 1 336 ? 22.344 -25.531 -19.875 1 96.25 336 ASP B N 1
ATOM 6403 C CA . ASP B 1 336 ? 22.953 -26.453 -20.828 1 96.25 336 ASP B CA 1
ATOM 6404 C C . ASP B 1 336 ? 22.219 -26.406 -22.172 1 96.25 336 ASP B C 1
ATOM 6406 O O . ASP B 1 336 ? 22.844 -26.453 -23.234 1 96.25 336 ASP B O 1
ATOM 6410 N N . SER B 1 337 ? 20.969 -26.391 -22.094 1 97.44 337 SER B N 1
ATOM 6411 C CA . SER B 1 337 ? 20.156 -26.344 -23.297 1 97.44 337 SER B CA 1
ATOM 6412 C C . SER B 1 337 ? 20.422 -25.078 -24.109 1 97.44 337 SER B C 1
ATOM 6414 O O . SER B 1 337 ? 20.469 -25.109 -25.328 1 97.44 337 SER B O 1
ATOM 6416 N N . CYS B 1 338 ? 20.562 -23.984 -23.453 1 96.88 338 CYS B N 1
ATOM 6417 C CA . CYS B 1 338 ? 20.859 -22.734 -24.125 1 96.88 338 CYS B CA 1
ATOM 6418 C C . CYS B 1 338 ? 22.234 -22.766 -24.766 1 96.88 338 CYS B C 1
ATOM 6420 O O . CYS B 1 338 ? 22.422 -22.25 -25.875 1 96.88 338 CYS B O 1
ATOM 6422 N N . ASP B 1 339 ? 23.156 -23.391 -24.047 1 95.19 339 ASP B N 1
ATOM 6423 C CA . ASP B 1 339 ? 24.484 -23.547 -24.609 1 95.19 339 ASP B CA 1
ATOM 6424 C C . ASP B 1 339 ? 24.469 -24.391 -25.875 1 95.19 339 ASP B C 1
ATOM 6426 O O . ASP B 1 339 ? 25.094 -24.047 -26.875 1 95.19 339 ASP B O 1
ATOM 6430 N N . LYS B 1 340 ? 23.781 -25.422 -25.844 1 96 340 LYS B N 1
ATOM 6431 C CA . LYS B 1 340 ? 23.656 -26.312 -27 1 96 340 LYS B CA 1
ATOM 6432 C C . LYS B 1 340 ? 22.938 -25.609 -28.156 1 96 340 LYS B C 1
ATOM 6434 O O . LYS B 1 340 ? 23.219 -25.906 -29.312 1 96 340 LYS B O 1
ATOM 6439 N N . TYR B 1 341 ? 22.047 -24.766 -27.844 1 96.19 341 TYR B N 1
ATOM 6440 C CA . TYR B 1 341 ? 21.344 -23.969 -28.844 1 96.19 341 TYR B CA 1
ATOM 6441 C C . TYR B 1 341 ? 22.281 -23 -29.531 1 96.19 341 TYR B C 1
ATOM 6443 O O . TYR B 1 341 ? 22.031 -22.562 -30.656 1 96.19 341 TYR B O 1
ATOM 6451 N N . GLY B 1 342 ? 23.359 -22.594 -28.828 1 93.75 342 GLY B N 1
ATOM 6452 C CA . GLY B 1 342 ? 24.328 -21.656 -29.375 1 93.75 342 GLY B CA 1
ATOM 6453 C C . GLY B 1 342 ? 24.125 -20.234 -28.891 1 93.75 342 GLY B C 1
ATOM 6454 O O . GLY B 1 342 ? 24.594 -19.281 -29.516 1 93.75 342 GLY B O 1
ATOM 6455 N N . MET B 1 343 ? 23.453 -20.109 -27.844 1 93.25 343 MET B N 1
ATOM 6456 C CA . MET B 1 343 ? 23.172 -18.797 -27.266 1 93.25 343 MET B CA 1
ATOM 6457 C C . MET B 1 343 ? 24.344 -18.328 -26.406 1 93.25 343 MET B C 1
ATOM 6459 O O . MET B 1 343 ? 24.922 -19.125 -25.656 1 93.25 343 MET B O 1
ATOM 6463 N N . PRO B 1 344 ? 24.656 -17.062 -26.516 1 91.88 344 PRO B N 1
ATOM 6464 C CA . PRO B 1 344 ? 25.703 -16.562 -25.625 1 91.88 344 PRO B CA 1
ATOM 6465 C C . PRO B 1 344 ? 25.328 -16.672 -24.141 1 91.88 344 PRO B C 1
ATOM 6467 O O . PRO B 1 344 ? 24.172 -16.453 -23.781 1 91.88 344 PRO B O 1
ATOM 6470 N N . LYS B 1 345 ? 26.297 -16.938 -23.375 1 90.94 345 LYS B N 1
ATOM 6471 C CA . LYS B 1 345 ? 26.094 -17.125 -21.938 1 90.94 345 LYS B CA 1
ATOM 6472 C C . LYS B 1 345 ? 25.594 -15.836 -21.281 1 90.94 345 LYS B C 1
ATOM 6474 O O . LYS B 1 345 ? 24.844 -15.883 -20.312 1 90.94 345 LYS B O 1
ATOM 6479 N N . SER B 1 346 ? 25.922 -14.758 -21.891 1 86.56 346 SER B N 1
ATOM 6480 C CA . SER B 1 346 ? 25.5 -13.477 -21.344 1 86.56 346 SER B CA 1
ATOM 6481 C C . SER B 1 346 ? 23.984 -13.32 -21.406 1 86.56 346 SER B C 1
ATOM 6483 O O . SER B 1 346 ? 23.391 -12.695 -20.531 1 86.56 346 SER B O 1
ATOM 6485 N N . VAL B 1 347 ? 23.453 -13.938 -22.375 1 91.31 347 VAL B N 1
ATOM 6486 C CA . VAL B 1 347 ? 22.016 -13.82 -22.547 1 91.31 347 VAL B CA 1
ATOM 6487 C C . VAL B 1 347 ? 21.297 -14.82 -21.641 1 91.31 347 VAL B C 1
ATOM 6489 O O . VAL B 1 347 ? 20.406 -14.438 -20.875 1 91.31 347 VAL B O 1
ATOM 6492 N N . SER B 1 348 ? 21.75 -16.062 -21.703 1 94.19 348 SER B N 1
ATOM 6493 C CA . SER B 1 348 ? 21.094 -17.094 -20.938 1 94.19 348 SER B CA 1
ATOM 6494 C C . SER B 1 348 ? 21.234 -16.844 -19.438 1 94.19 348 SER B C 1
ATOM 6496 O O . SER B 1 348 ? 20.281 -17.031 -18.672 1 94.19 348 SER B O 1
ATOM 6498 N N . ARG B 1 349 ? 22.344 -16.375 -18.969 1 89.44 349 ARG B N 1
ATOM 6499 C CA . ARG B 1 349 ? 22.594 -16.141 -17.547 1 89.44 349 ARG B CA 1
ATOM 6500 C C . ARG B 1 349 ? 21.875 -14.883 -17.062 1 89.44 349 ARG B C 1
ATOM 6502 O O . ARG B 1 349 ? 21.656 -14.719 -15.859 1 89.44 349 ARG B O 1
ATOM 6509 N N . PHE B 1 350 ? 21.5 -14.125 -18.016 1 86.5 350 PHE B N 1
ATOM 6510 C CA . PHE B 1 350 ? 20.719 -12.945 -17.672 1 86.5 350 PHE B CA 1
ATOM 6511 C C . PHE B 1 350 ? 19.234 -13.266 -17.656 1 86.5 350 PHE B C 1
ATOM 6513 O O . PHE B 1 350 ? 18.531 -12.93 -16.703 1 86.5 350 PHE B O 1
ATOM 6520 N N . VAL B 1 351 ? 18.719 -13.945 -18.625 1 93 351 VAL B N 1
ATOM 6521 C CA . VAL B 1 351 ? 17.297 -14.125 -18.859 1 93 351 VAL B CA 1
ATOM 6522 C C . VAL B 1 351 ? 16.75 -15.227 -17.953 1 93 351 VAL B C 1
ATOM 6524 O O . VAL B 1 351 ? 15.688 -15.078 -17.359 1 93 351 VAL B O 1
ATOM 6527 N N . LEU B 1 352 ? 17.422 -16.312 -17.812 1 94.69 352 LEU B N 1
ATOM 6528 C CA . LEU B 1 352 ? 16.891 -17.5 -17.172 1 94.69 352 LEU B CA 1
ATOM 6529 C C . LEU B 1 352 ? 16.656 -17.266 -15.688 1 94.69 352 LEU B C 1
ATOM 6531 O O . LEU B 1 352 ? 15.664 -17.734 -15.125 1 94.69 352 LEU B O 1
ATOM 6535 N N . PRO B 1 353 ? 17.531 -16.562 -15.031 1 88.94 353 PRO B N 1
ATOM 6536 C CA . PRO B 1 353 ? 17.219 -16.297 -13.625 1 88.94 353 PRO B CA 1
ATOM 6537 C C . PRO B 1 353 ? 15.961 -15.445 -13.453 1 88.94 353 PRO B C 1
ATOM 6539 O O . PRO B 1 353 ? 15.18 -15.68 -12.531 1 88.94 353 PRO B O 1
ATOM 6542 N N . ILE B 1 354 ? 15.742 -14.531 -14.273 1 88.5 354 ILE B N 1
ATOM 6543 C CA . ILE B 1 354 ? 14.555 -13.68 -14.219 1 88.5 354 ILE B CA 1
ATOM 6544 C C . ILE B 1 354 ? 13.312 -14.5 -14.586 1 88.5 354 ILE B C 1
ATOM 6546 O O . ILE B 1 354 ? 12.305 -14.453 -13.875 1 88.5 354 ILE B O 1
ATOM 6550 N N . ALA B 1 355 ? 13.43 -15.25 -15.617 1 92.19 355 ALA B N 1
ATOM 6551 C CA . ALA B 1 355 ? 12.328 -16.094 -16.062 1 92.19 355 ALA B CA 1
ATOM 6552 C C . ALA B 1 355 ? 11.992 -17.141 -15.008 1 92.19 355 ALA B C 1
ATOM 6554 O O . ALA B 1 355 ? 10.82 -17.453 -14.773 1 92.19 355 ALA B O 1
ATOM 6555 N N . GLY B 1 356 ? 12.992 -17.719 -14.438 1 89.75 356 GLY B N 1
ATOM 6556 C CA . GLY B 1 356 ? 12.797 -18.734 -13.414 1 89.75 356 GLY B CA 1
ATOM 6557 C C . GLY B 1 356 ? 12.039 -18.234 -12.203 1 89.75 356 GLY B C 1
ATOM 6558 O O . GLY B 1 356 ? 11.336 -19 -11.539 1 89.75 356 GLY B O 1
ATOM 6559 N N . THR B 1 357 ? 12.039 -16.969 -12.047 1 82.69 357 THR B N 1
ATOM 6560 C CA . THR B 1 357 ? 11.414 -16.406 -10.852 1 82.69 357 THR B CA 1
ATOM 6561 C C . THR B 1 357 ? 10.07 -15.773 -11.203 1 82.69 357 THR B C 1
ATOM 6563 O O . THR B 1 357 ? 9.141 -15.789 -10.391 1 82.69 357 THR B O 1
ATOM 6566 N N . MET B 1 358 ? 9.914 -15.289 -12.352 1 87.25 358 MET B N 1
ATOM 6567 C CA . MET B 1 358 ? 8.773 -14.43 -12.617 1 87.25 358 MET B CA 1
ATOM 6568 C C . MET B 1 358 ? 7.871 -15.039 -13.688 1 87.25 358 MET B C 1
ATOM 6570 O O . MET B 1 358 ? 6.75 -14.57 -13.906 1 87.25 358 MET B O 1
ATOM 6574 N N . LYS B 1 359 ? 8.336 -16 -14.344 1 85.62 359 LYS B N 1
ATOM 6575 C CA . LYS B 1 359 ? 7.586 -16.469 -15.508 1 85.62 359 LYS B CA 1
ATOM 6576 C C . LYS B 1 359 ? 6.926 -17.812 -15.227 1 85.62 359 LYS B C 1
ATOM 6578 O O . LYS B 1 359 ? 7.484 -18.875 -15.555 1 85.62 359 LYS B O 1
ATOM 6583 N N . SER B 1 360 ? 5.812 -17.781 -14.688 1 90.62 360 SER B N 1
ATOM 6584 C CA . SER B 1 360 ? 4.992 -18.969 -14.469 1 90.62 360 SER B CA 1
ATOM 6585 C C . SER B 1 360 ? 3.688 -18.891 -15.258 1 90.62 360 SER B C 1
ATOM 6587 O O . SER B 1 360 ? 2.607 -19.094 -14.695 1 90.62 360 SER B O 1
ATOM 6589 N N . ASP B 1 361 ? 3.859 -18.781 -16.5 1 93.31 361 ASP B N 1
ATOM 6590 C CA . ASP B 1 361 ? 2.715 -18.469 -17.344 1 93.31 361 ASP B CA 1
ATOM 6591 C C . ASP B 1 361 ? 1.793 -19.672 -17.5 1 93.31 361 ASP B C 1
ATOM 6593 O O . ASP B 1 361 ? 0.57 -19.531 -17.562 1 93.31 361 ASP B O 1
ATOM 6597 N N . ALA B 1 362 ? 2.357 -20.891 -17.594 1 94.94 362 ALA B N 1
ATOM 6598 C CA . ALA B 1 362 ? 1.484 -22.062 -17.688 1 94.94 362 ALA B CA 1
ATOM 6599 C C . ALA B 1 362 ? 0.578 -22.172 -16.469 1 94.94 362 ALA B C 1
ATOM 6601 O O . ALA B 1 362 ? -0.53 -22.703 -16.547 1 94.94 362 ALA B O 1
ATOM 6602 N N . SER B 1 363 ? 1.003 -21.703 -15.328 1 96.19 363 SER B N 1
ATOM 6603 C CA . SER B 1 363 ? 0.196 -21.688 -14.109 1 96.19 363 SER B CA 1
ATOM 6604 C C . SER B 1 363 ? -1.012 -20.766 -14.258 1 96.19 363 SER B C 1
ATOM 6606 O O . SER B 1 363 ? -2.066 -21.031 -13.672 1 96.19 363 SER B O 1
ATOM 6608 N N . ALA B 1 364 ? -0.803 -19.75 -15.016 1 97.12 364 ALA B N 1
ATOM 6609 C CA . ALA B 1 364 ? -1.907 -18.812 -15.219 1 97.12 364 ALA B CA 1
ATOM 6610 C C . ALA B 1 364 ? -3.08 -19.5 -15.922 1 97.12 364 ALA B C 1
ATOM 6612 O O . ALA B 1 364 ? -4.242 -19.219 -15.617 1 97.12 364 ALA B O 1
ATOM 6613 N N . ILE B 1 365 ? -2.822 -20.406 -16.828 1 97.62 365 ILE B N 1
ATOM 6614 C CA . ILE B 1 365 ? -3.857 -21.172 -17.516 1 97.62 365 ILE B CA 1
ATOM 6615 C C . ILE B 1 365 ? -4.672 -21.969 -16.5 1 97.62 365 ILE B C 1
ATOM 6617 O O . ILE B 1 365 ? -5.902 -21.906 -16.5 1 97.62 365 ILE B O 1
ATOM 6621 N N . PHE B 1 366 ? -3.967 -22.625 -15.703 1 97.38 366 PHE B N 1
ATOM 6622 C CA . PHE B 1 366 ? -4.594 -23.453 -14.68 1 97.38 366 PHE B CA 1
ATOM 6623 C C . PHE B 1 366 ? -5.41 -22.609 -13.719 1 97.38 366 PHE B C 1
ATOM 6625 O O . PHE B 1 366 ? -6.551 -22.938 -13.398 1 97.38 366 PHE B O 1
ATOM 6632 N N . ILE B 1 367 ? -4.855 -21.531 -13.234 1 97 367 ILE B N 1
ATOM 6633 C CA . ILE B 1 367 ? -5.48 -20.688 -12.219 1 97 367 ILE B CA 1
ATOM 6634 C C . ILE B 1 367 ? -6.809 -20.141 -12.742 1 97 367 ILE B C 1
ATOM 6636 O O . ILE B 1 367 ? -7.84 -20.266 -12.078 1 97 367 ILE B O 1
ATOM 6640 N N . VAL B 1 368 ? -6.797 -19.641 -13.93 1 97.19 368 VAL B N 1
ATOM 6641 C CA . VAL B 1 368 ? -8.008 -19.047 -14.508 1 97.19 368 VAL B CA 1
ATOM 6642 C C . VAL B 1 368 ? -9.047 -20.141 -14.742 1 97.19 368 VAL B C 1
ATOM 6644 O O . VAL B 1 368 ? -10.219 -19.969 -14.391 1 97.19 368 VAL B O 1
ATOM 6647 N N . SER B 1 369 ? -8.648 -21.25 -15.234 1 96.31 369 SER B N 1
ATOM 6648 C CA . SER B 1 369 ? -9.57 -22.344 -15.5 1 96.31 369 SER B CA 1
ATOM 6649 C C . SER B 1 369 ? -10.125 -22.922 -14.211 1 96.31 369 SER B C 1
ATOM 6651 O O . SER B 1 369 ? -11.289 -23.344 -14.156 1 96.31 369 SER B O 1
ATOM 6653 N N . ALA B 1 370 ? -9.289 -22.969 -13.219 1 96.19 370 ALA B N 1
ATOM 6654 C CA . ALA B 1 370 ? -9.727 -23.484 -11.93 1 96.19 370 ALA B CA 1
ATOM 6655 C C . ALA B 1 370 ? -10.797 -22.594 -11.312 1 96.19 370 ALA B C 1
ATOM 6657 O O . ALA B 1 370 ? -11.773 -23.078 -10.75 1 96.19 370 ALA B O 1
ATOM 6658 N N . VAL B 1 371 ? -10.562 -21.328 -11.414 1 94.69 371 VAL B N 1
ATOM 6659 C CA . VAL B 1 371 ? -11.539 -20.375 -10.891 1 94.69 371 VAL B CA 1
ATOM 6660 C C . VAL B 1 371 ? -12.852 -20.516 -11.656 1 94.69 371 VAL B C 1
ATOM 6662 O O . VAL B 1 371 ? -13.93 -20.578 -11.055 1 94.69 371 VAL B O 1
ATOM 6665 N N . PHE B 1 372 ? -12.781 -20.672 -12.891 1 92.94 372 PHE B N 1
ATOM 6666 C CA . PHE B 1 372 ? -13.969 -20.812 -13.727 1 92.94 372 PHE B CA 1
ATOM 6667 C C . PHE B 1 372 ? -14.695 -22.109 -13.438 1 92.94 372 PHE B C 1
ATOM 6669 O O . PHE B 1 372 ? -15.922 -22.141 -13.336 1 92.94 372 PHE B O 1
ATOM 6676 N N . TYR B 1 373 ? -13.977 -23.125 -13.344 1 93.88 373 TYR B N 1
ATOM 6677 C CA . TYR B 1 373 ? -14.555 -24.422 -13.008 1 93.88 373 TYR B CA 1
ATOM 6678 C C . TYR B 1 373 ? -15.312 -24.359 -11.688 1 93.88 373 TYR B C 1
ATOM 6680 O O . TYR B 1 373 ? -16.453 -24.812 -11.602 1 93.88 373 TYR B O 1
ATOM 6688 N N . THR B 1 374 ? -14.664 -23.812 -10.719 1 92.81 374 THR B N 1
ATOM 6689 C CA . THR B 1 374 ? -15.242 -23.75 -9.383 1 92.81 374 THR B CA 1
ATOM 6690 C C . THR B 1 374 ? -16.516 -22.906 -9.375 1 92.81 374 THR B C 1
ATOM 6692 O O . THR B 1 374 ? -17.5 -23.266 -8.719 1 92.81 374 THR B O 1
ATOM 6695 N N . ALA B 1 375 ? -16.484 -21.812 -10.07 1 90.38 375 ALA B N 1
ATOM 6696 C CA . ALA B 1 375 ? -17.672 -20.969 -10.164 1 90.38 375 ALA B CA 1
ATOM 6697 C C . ALA B 1 375 ? -18.828 -21.719 -10.805 1 90.38 375 ALA B C 1
ATOM 6699 O O . ALA B 1 375 ? -19.953 -21.656 -10.312 1 90.38 375 ALA B O 1
ATOM 6700 N N . LEU B 1 376 ? -18.578 -22.469 -11.844 1 87.62 376 LEU B N 1
ATOM 6701 C CA . LEU B 1 376 ? -19.609 -23.219 -12.539 1 87.62 376 LEU B CA 1
ATOM 6702 C C . LEU B 1 376 ? -20.141 -24.359 -11.672 1 87.62 376 LEU B C 1
ATOM 6704 O O . LEU B 1 376 ? -21.344 -24.578 -11.594 1 87.62 376 LEU B O 1
ATOM 6708 N N . ASP B 1 377 ? -19.188 -24.969 -11.062 1 85.94 377 ASP B N 1
ATOM 6709 C CA . ASP B 1 377 ? -19.562 -26.094 -10.195 1 85.94 377 ASP B CA 1
ATOM 6710 C C . ASP B 1 377 ? -20.422 -25.625 -9.031 1 85.94 377 ASP B C 1
ATOM 6712 O O . ASP B 1 377 ? -21.281 -26.375 -8.547 1 85.94 377 ASP B O 1
ATOM 6716 N N . SER B 1 378 ? -20.234 -24.406 -8.625 1 86 378 SER B N 1
ATOM 6717 C CA . SER B 1 378 ? -20.969 -23.844 -7.504 1 86 378 SER B CA 1
ATOM 6718 C C . SER B 1 378 ? -22.188 -23.047 -7.988 1 86 378 SER B C 1
ATOM 6720 O O . SER B 1 378 ? -22.828 -22.344 -7.207 1 86 378 SER B O 1
ATOM 6722 N N . ASN B 1 379 ? -22.438 -22.953 -9.227 1 85.94 379 ASN B N 1
ATOM 6723 C CA . ASN B 1 379 ? -23.547 -22.25 -9.836 1 85.94 379 ASN B CA 1
ATOM 6724 C C . ASN B 1 379 ? -23.469 -20.75 -9.57 1 85.94 379 ASN B C 1
ATOM 6726 O O . ASN B 1 379 ? -24.469 -20.109 -9.242 1 85.94 379 ASN B 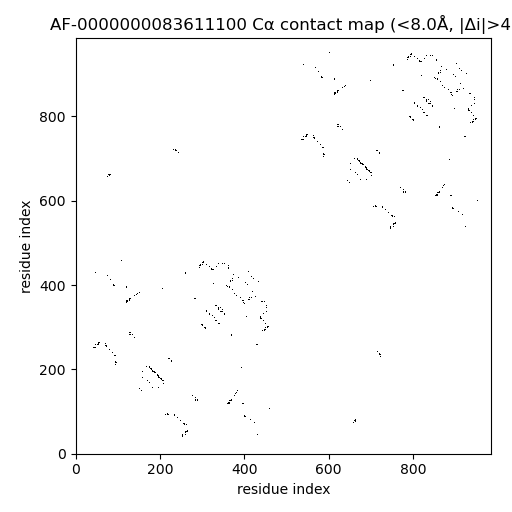O 1
ATOM 6730 N N . ILE B 1 380 ? -22.312 -20.328 -9.594 1 84.12 380 ILE B N 1
ATOM 6731 C CA . ILE B 1 380 ? -22.078 -18.906 -9.422 1 84.12 380 ILE B CA 1
ATOM 6732 C C . ILE B 1 380 ? -21.719 -18.281 -10.766 1 84.12 380 ILE B C 1
ATOM 6734 O O . ILE B 1 380 ? -20.812 -18.75 -11.453 1 84.12 380 ILE B O 1
ATOM 6738 N N . SER B 1 381 ? -22.438 -17.234 -11.125 1 80.56 381 SER B N 1
ATOM 6739 C CA . SER B 1 381 ? -22.188 -16.562 -12.391 1 80.56 381 SER B CA 1
ATOM 6740 C C . SER B 1 381 ? -21.062 -15.555 -12.266 1 80.56 381 SER B C 1
ATOM 6742 O O . SER B 1 381 ? -21.016 -14.773 -11.312 1 80.56 381 SER B O 1
ATOM 6744 N N . LEU B 1 382 ? -20.156 -15.742 -13.188 1 81 382 LEU B N 1
ATOM 6745 C CA . LEU B 1 382 ? -19.094 -14.758 -13.25 1 81 382 LEU B CA 1
ATOM 6746 C C . LEU B 1 382 ? -19.391 -13.688 -14.297 1 81 382 LEU B C 1
ATOM 6748 O O . LEU B 1 382 ? -19.453 -13.977 -15.492 1 81 382 LEU B O 1
ATOM 6752 N N . ASN B 1 383 ? -19.594 -12.492 -13.852 1 78.81 383 ASN B N 1
ATOM 6753 C CA . ASN B 1 383 ? -19.766 -11.391 -14.789 1 78.81 383 ASN B CA 1
ATOM 6754 C C . ASN B 1 383 ? -18.438 -10.961 -15.406 1 78.81 383 ASN B C 1
ATOM 6756 O O . ASN B 1 383 ? -17.375 -11.492 -15.055 1 78.81 383 ASN B O 1
ATOM 6760 N N . VAL B 1 384 ? -18.5 -10.07 -16.359 1 80.94 384 VAL B N 1
ATOM 6761 C CA . VAL B 1 384 ? -17.312 -9.633 -17.094 1 80.94 384 VAL B CA 1
ATOM 6762 C C . VAL B 1 384 ? -16.328 -8.969 -16.156 1 80.94 384 VAL B C 1
ATOM 6764 O O . VAL B 1 384 ? -15.109 -9.156 -16.281 1 80.94 384 VAL B O 1
ATOM 6767 N N . GLY B 1 385 ? -16.844 -8.273 -15.188 1 78.62 385 GLY B N 1
ATOM 6768 C CA . GLY B 1 385 ? -15.977 -7.629 -14.219 1 78.62 385 GLY B CA 1
ATOM 6769 C C . GLY B 1 385 ? -15.141 -8.609 -13.414 1 78.62 385 GLY B C 1
ATOM 6770 O O . GLY B 1 385 ? -13.93 -8.43 -13.266 1 78.62 385 GLY B O 1
ATOM 6771 N N . LYS B 1 386 ? -15.828 -9.594 -12.953 1 83.94 386 LYS B N 1
ATOM 6772 C CA . LYS B 1 386 ? -15.125 -10.617 -12.18 1 83.94 386 LYS B CA 1
ATOM 6773 C C . LYS B 1 386 ? -14.109 -11.359 -13.047 1 83.94 386 LYS B C 1
ATOM 6775 O O . LYS B 1 386 ? -13.023 -11.711 -12.586 1 83.94 386 LYS B O 1
ATOM 6780 N N . MET B 1 387 ? -14.484 -11.57 -14.297 1 89.38 387 MET B N 1
ATOM 6781 C CA . MET B 1 387 ? -13.578 -12.258 -15.211 1 89.38 387 MET B CA 1
ATOM 6782 C C . MET B 1 387 ? -12.312 -11.438 -15.445 1 89.38 387 MET B C 1
ATOM 6784 O O . MET B 1 387 ? -11.211 -11.984 -15.477 1 89.38 387 MET B O 1
ATOM 6788 N N . VAL B 1 388 ? -12.469 -10.219 -15.586 1 88.19 388 VAL B N 1
ATOM 6789 C CA . VAL B 1 388 ? -11.328 -9.328 -15.789 1 88.19 388 VAL B CA 1
ATOM 6790 C C . VAL B 1 388 ? -10.43 -9.352 -14.555 1 88.19 388 VAL B C 1
ATOM 6792 O O . VAL B 1 388 ? -9.203 -9.414 -14.68 1 88.19 388 VAL B O 1
ATOM 6795 N N . ILE B 1 389 ? -11.07 -9.359 -13.422 1 86.94 389 ILE B N 1
ATOM 6796 C CA . ILE B 1 389 ? -10.328 -9.391 -12.172 1 86.94 389 ILE B CA 1
ATOM 6797 C C . ILE B 1 389 ? -9.508 -10.68 -12.094 1 86.94 389 ILE B C 1
ATOM 6799 O O . ILE B 1 389 ? -8.32 -10.648 -11.742 1 86.94 389 ILE B O 1
ATOM 6803 N N . VAL B 1 390 ? -10.117 -11.727 -12.492 1 93.31 390 VAL B N 1
ATOM 6804 C CA . VAL B 1 390 ? -9.461 -13.031 -12.43 1 93.31 390 VAL B CA 1
ATOM 6805 C C . VAL B 1 390 ? -8.258 -13.047 -13.367 1 93.31 390 VAL B C 1
ATOM 6807 O O . VAL B 1 390 ? -7.176 -13.492 -12.992 1 93.31 390 VAL B O 1
ATOM 6810 N N . VAL B 1 391 ? -8.445 -12.484 -14.531 1 94.81 391 VAL B N 1
ATOM 6811 C CA . VAL B 1 391 ? -7.383 -12.477 -15.523 1 94.81 391 VAL B CA 1
ATOM 6812 C C . VAL B 1 391 ? -6.234 -11.594 -15.047 1 94.81 391 VAL B C 1
ATOM 6814 O O . VAL B 1 391 ? -5.066 -11.992 -15.117 1 94.81 391 VAL B O 1
ATOM 6817 N N . ILE B 1 392 ? -6.52 -10.492 -14.531 1 91.31 392 ILE B N 1
ATOM 6818 C CA . ILE B 1 392 ? -5.492 -9.57 -14.07 1 91.31 392 ILE B CA 1
ATOM 6819 C C . ILE B 1 392 ? -4.742 -10.18 -12.883 1 91.31 392 ILE B C 1
ATOM 6821 O O . ILE B 1 392 ? -3.508 -10.188 -12.867 1 91.31 392 ILE B O 1
ATOM 6825 N N . LEU B 1 393 ? -5.508 -10.703 -11.969 1 91.75 393 LEU B N 1
ATOM 6826 C CA . LEU B 1 393 ? -4.895 -11.273 -10.773 1 91.75 393 LEU B CA 1
ATOM 6827 C C . LEU B 1 393 ? -4.012 -12.461 -11.133 1 91.75 393 LEU B C 1
ATOM 6829 O O . LEU B 1 393 ? -2.883 -12.57 -10.648 1 91.75 393 LEU B O 1
ATOM 6833 N N . ALA B 1 394 ? -4.523 -13.289 -11.969 1 95.56 394 ALA B N 1
ATOM 6834 C CA . ALA B 1 394 ? -3.738 -14.453 -12.375 1 95.56 394 ALA B CA 1
ATOM 6835 C C . ALA B 1 394 ? -2.441 -14.031 -13.055 1 95.56 394 ALA B C 1
ATOM 6837 O O . ALA B 1 394 ? -1.376 -14.586 -12.781 1 95.56 394 ALA B O 1
ATOM 6838 N N . THR B 1 395 ? -2.527 -13.008 -13.898 1 94.12 395 THR B N 1
ATOM 6839 C CA . THR B 1 395 ? -1.381 -12.523 -14.656 1 94.12 395 THR B CA 1
ATOM 6840 C C . THR B 1 395 ? -0.305 -11.977 -13.719 1 94.12 395 THR B C 1
ATOM 6842 O O . THR B 1 395 ? 0.88 -12.273 -13.891 1 94.12 395 THR B O 1
ATOM 6845 N N . VAL B 1 396 ? -0.703 -11.344 -12.766 1 89.88 396 VAL B N 1
ATOM 6846 C CA . VAL B 1 396 ? 0.257 -10.703 -11.867 1 89.88 396 VAL B CA 1
ATOM 6847 C C . VAL B 1 396 ? 0.757 -11.719 -10.836 1 89.88 396 VAL B C 1
ATOM 6849 O O . VAL B 1 396 ? 1.95 -11.758 -10.531 1 89.88 396 VAL B O 1
ATOM 6852 N N . TYR B 1 397 ? -0.11 -12.555 -10.328 1 90.5 397 TYR B N 1
ATOM 6853 C CA . TYR B 1 397 ? 0.242 -13.508 -9.281 1 90.5 397 TYR B CA 1
ATOM 6854 C C . TYR B 1 397 ? 1.325 -14.469 -9.766 1 90.5 397 TYR B C 1
ATOM 6856 O O . TYR B 1 397 ? 2.213 -14.844 -9 1 90.5 397 TYR B O 1
ATOM 6864 N N . VAL B 1 398 ? 1.252 -14.805 -10.953 1 93.69 398 VAL B N 1
ATOM 6865 C CA . VAL B 1 398 ? 2.166 -15.836 -11.438 1 93.69 398 VAL B CA 1
ATOM 6866 C C . VAL B 1 398 ? 3.57 -15.25 -11.578 1 93.69 398 VAL B C 1
ATOM 6868 O O . VAL B 1 398 ? 4.543 -15.992 -11.727 1 93.69 398 VAL B O 1
ATOM 6871 N N . THR B 1 399 ? 3.729 -13.938 -11.555 1 90.06 399 THR B N 1
ATOM 6872 C CA . THR B 1 399 ? 5.043 -13.312 -11.562 1 90.06 399 THR B CA 1
ATOM 6873 C C . THR B 1 399 ? 5.766 -13.539 -10.242 1 90.06 399 THR B C 1
ATOM 6875 O O . THR B 1 399 ? 6.992 -13.43 -10.172 1 90.06 399 THR B O 1
ATOM 6878 N N . ALA B 1 400 ? 5.004 -13.867 -9.227 1 87.31 400 ALA B N 1
ATOM 6879 C CA . ALA B 1 400 ? 5.586 -14.039 -7.895 1 87.31 400 ALA B CA 1
ATOM 6880 C C . ALA B 1 400 ? 5.195 -15.391 -7.301 1 87.31 400 ALA B C 1
ATOM 6882 O O . ALA B 1 400 ? 5.164 -15.547 -6.078 1 87.31 400 ALA B O 1
ATOM 6883 N N . LEU B 1 401 ? 4.848 -16.25 -8.086 1 88.75 401 LEU B N 1
ATOM 6884 C CA . LEU B 1 401 ? 4.41 -17.562 -7.629 1 88.75 401 LEU B CA 1
ATOM 6885 C C . LEU B 1 401 ? 5.562 -18.312 -6.98 1 88.75 401 LEU B C 1
ATOM 6887 O O . LEU B 1 401 ? 6.648 -18.406 -7.551 1 88.75 401 LEU B O 1
ATOM 6891 N N . PRO B 1 402 ? 5.34 -18.75 -5.742 1 84.12 402 PRO B N 1
ATOM 6892 C CA . PRO B 1 402 ? 6.383 -19.578 -5.145 1 84.12 402 PRO B CA 1
ATOM 6893 C C . PRO B 1 402 ? 6.645 -20.859 -5.945 1 84.12 402 PRO B C 1
ATOM 6895 O O . PRO B 1 402 ? 5.707 -21.469 -6.461 1 84.12 402 PRO B O 1
ATOM 6898 N N . ASN B 1 403 ? 7.863 -21.25 -6.016 1 84 403 ASN B N 1
ATOM 6899 C CA . ASN B 1 403 ? 8.258 -22.422 -6.785 1 84 403 ASN B CA 1
ATOM 6900 C C . ASN B 1 403 ? 8.188 -23.703 -5.949 1 84 403 ASN B C 1
ATOM 6902 O O . ASN B 1 403 ? 9.195 -24.375 -5.758 1 84 403 ASN B O 1
ATOM 6906 N N . ILE B 1 404 ? 7.062 -23.938 -5.535 1 83.44 404 ILE B N 1
ATOM 6907 C CA . ILE B 1 404 ? 6.797 -25.156 -4.781 1 83.44 404 ILE B CA 1
ATOM 6908 C C . ILE B 1 404 ? 5.586 -25.875 -5.375 1 83.44 404 ILE B C 1
ATOM 6910 O O . ILE B 1 404 ? 4.762 -25.25 -6.055 1 83.44 404 ILE B O 1
ATOM 6914 N N . PRO B 1 405 ? 5.512 -27.125 -5.09 1 84.38 405 PRO B N 1
ATOM 6915 C CA . PRO B 1 405 ? 4.387 -27.875 -5.641 1 84.38 405 PRO B CA 1
ATOM 6916 C C . PRO B 1 405 ? 3.033 -27.344 -5.184 1 84.38 405 PRO B C 1
ATOM 6918 O O . PRO B 1 405 ? 2.896 -26.891 -4.043 1 84.38 405 PRO B O 1
ATOM 6921 N N . SER B 1 406 ? 2.082 -27.234 -6.051 1 85.44 406 SER B N 1
ATOM 6922 C CA . SER B 1 406 ? 0.676 -26.953 -5.785 1 85.44 406 SER B CA 1
ATOM 6923 C C . SER B 1 406 ? 0.462 -25.484 -5.438 1 85.44 406 SER B C 1
ATOM 6925 O O . SER B 1 406 ? -0.599 -25.109 -4.934 1 85.44 406 SER B O 1
ATOM 6927 N N . SER B 1 407 ? 1.455 -24.688 -5.633 1 87.81 407 SER B N 1
ATOM 6928 C CA . SER B 1 407 ? 1.315 -23.266 -5.332 1 87.81 407 SER B CA 1
ATOM 6929 C C . SER B 1 407 ? 0.214 -22.625 -6.172 1 87.81 407 SER B C 1
ATOM 6931 O O . SER B 1 407 ? -0.479 -21.719 -5.711 1 87.81 407 SER B O 1
ATOM 6933 N N . SER B 1 408 ? 0.04 -23.109 -7.352 1 92.75 408 SER B N 1
ATOM 6934 C CA . SER B 1 408 ? -0.978 -22.578 -8.242 1 92.75 408 SER B CA 1
ATOM 6935 C C . SER B 1 408 ? -2.377 -22.766 -7.672 1 92.75 408 SER B C 1
ATOM 6937 O O . SER B 1 408 ? -3.254 -21.922 -7.855 1 92.75 408 SER B O 1
ATOM 6939 N N . MET B 1 409 ? -2.584 -23.844 -7.031 1 91 409 MET B N 1
ATOM 6940 C CA . MET B 1 409 ? -3.885 -24.125 -6.43 1 91 409 MET B CA 1
ATOM 6941 C C . MET B 1 409 ? -4.176 -23.141 -5.297 1 91 409 MET B C 1
ATOM 6943 O O . MET B 1 409 ? -5.316 -22.703 -5.133 1 91 409 MET B O 1
ATOM 6947 N N . VAL B 1 410 ? -3.172 -22.906 -4.625 1 86.19 410 VAL B N 1
ATOM 6948 C CA . VAL B 1 410 ? -3.34 -21.969 -3.518 1 86.19 410 VAL B CA 1
ATOM 6949 C C . VAL B 1 410 ? -3.688 -20.594 -4.062 1 86.19 410 VAL B C 1
ATOM 6951 O O . VAL B 1 410 ? -4.566 -19.906 -3.527 1 86.19 410 VAL B O 1
ATOM 6954 N N . VAL B 1 411 ? -3.025 -20.25 -5.074 1 90.81 411 VAL B N 1
ATOM 6955 C CA . VAL B 1 411 ? -3.273 -18.953 -5.691 1 90.81 411 VAL B CA 1
ATOM 6956 C C . VAL B 1 411 ? -4.684 -18.922 -6.277 1 90.81 411 VAL B C 1
ATOM 6958 O O . VAL B 1 411 ? -5.391 -17.906 -6.152 1 90.81 411 VAL B O 1
ATOM 6961 N N . ALA B 1 412 ? -5.082 -19.969 -6.871 1 93.81 412 ALA B N 1
ATOM 6962 C CA . ALA B 1 412 ? -6.438 -20.047 -7.414 1 93.81 412 ALA B CA 1
ATOM 6963 C C . ALA B 1 412 ? -7.477 -19.844 -6.316 1 93.81 412 ALA B C 1
ATOM 6965 O O . ALA B 1 412 ? -8.453 -19.125 -6.508 1 93.81 412 ALA B O 1
ATOM 6966 N N . THR B 1 413 ? -7.242 -20.422 -5.23 1 89.25 413 THR B N 1
ATOM 6967 C CA . THR B 1 413 ? -8.188 -20.328 -4.121 1 89.25 413 THR B CA 1
ATOM 6968 C C . THR B 1 413 ? -8.219 -18.906 -3.559 1 89.25 413 THR B C 1
ATOM 6970 O O . THR B 1 413 ? -9.273 -18.406 -3.168 1 89.25 413 THR B O 1
ATOM 6973 N N . THR B 1 414 ? -7.059 -18.312 -3.551 1 86.19 414 THR B N 1
ATOM 6974 C CA . THR B 1 414 ? -7.008 -16.922 -3.084 1 86.19 414 THR B CA 1
ATOM 6975 C C . THR B 1 414 ? -7.789 -16 -4.023 1 86.19 414 THR B C 1
ATOM 6977 O O . THR B 1 414 ? -8.469 -15.078 -3.57 1 86.19 414 THR B O 1
ATOM 6980 N N . ILE B 1 415 ? -7.66 -16.25 -5.246 1 90.12 415 ILE B N 1
ATOM 6981 C CA . ILE B 1 415 ? -8.383 -15.453 -6.227 1 90.12 415 ILE B CA 1
ATOM 6982 C C . ILE B 1 415 ? -9.883 -15.695 -6.09 1 90.12 415 ILE B C 1
ATOM 6984 O O . ILE B 1 415 ? -10.688 -14.766 -6.199 1 90.12 415 ILE B O 1
ATOM 6988 N N . LEU B 1 416 ? -10.281 -16.922 -5.773 1 90.38 416 LEU B N 1
ATOM 6989 C CA . LEU B 1 416 ? -11.688 -17.234 -5.531 1 90.38 416 LEU B CA 1
ATOM 6990 C C . LEU B 1 416 ? -12.227 -16.438 -4.355 1 90.38 416 LEU B C 1
ATOM 6992 O O . LEU B 1 416 ? -13.312 -15.852 -4.445 1 90.38 416 LEU B O 1
ATOM 6996 N N . CYS B 1 417 ? -11.461 -16.359 -3.375 1 83.5 417 CYS B N 1
ATOM 6997 C CA . CYS B 1 417 ? -11.867 -15.602 -2.193 1 83.5 417 CYS B CA 1
ATOM 6998 C C . CYS B 1 417 ? -12.023 -14.117 -2.518 1 83.5 417 CYS B C 1
ATOM 7000 O O . CYS B 1 417 ? -12.914 -13.453 -1.989 1 83.5 417 CYS B O 1
ATOM 7002 N N . SER B 1 418 ? -11.227 -13.633 -3.359 1 82.31 418 SER B N 1
ATOM 7003 C CA . SER B 1 418 ? -11.25 -12.227 -3.727 1 82.31 418 SER B CA 1
ATOM 7004 C C . SER B 1 418 ? -12.523 -11.875 -4.484 1 82.31 418 SER B C 1
ATOM 7006 O O . SER B 1 418 ? -12.938 -10.711 -4.512 1 82.31 418 SER B O 1
ATOM 7008 N N . ILE B 1 419 ? -13.141 -12.797 -5.086 1 83.31 419 ILE B N 1
ATOM 7009 C CA . ILE B 1 419 ? -14.352 -12.5 -5.84 1 83.31 419 ILE B CA 1
ATOM 7010 C C . ILE B 1 419 ? -15.57 -13.047 -5.094 1 83.31 419 ILE B C 1
ATOM 7012 O O . ILE B 1 419 ? -16.641 -13.211 -5.68 1 83.31 419 ILE B O 1
ATOM 7016 N N . GLY B 1 420 ? -15.359 -13.5 -3.873 1 79.81 420 GLY B N 1
ATOM 7017 C CA . GLY B 1 420 ? -16.469 -13.82 -2.992 1 79.81 420 GLY B CA 1
ATOM 7018 C C . GLY B 1 420 ? -16.844 -15.289 -3.014 1 79.81 420 GLY B C 1
ATOM 7019 O O . GLY B 1 420 ? -17.953 -15.664 -2.611 1 79.81 420 GLY B O 1
ATOM 7020 N N . ILE B 1 421 ? -15.992 -16.125 -3.531 1 85.94 421 ILE B N 1
ATOM 7021 C CA . ILE B 1 421 ? -16.266 -17.562 -3.566 1 85.94 421 ILE B CA 1
ATOM 7022 C C . ILE B 1 421 ? -15.422 -18.281 -2.504 1 85.94 421 ILE B C 1
ATOM 7024 O O . ILE B 1 421 ? -14.203 -18.078 -2.434 1 85.94 421 ILE B O 1
ATOM 7028 N N . GLY B 1 422 ? -16.062 -19.062 -1.72 1 82.81 422 GLY B N 1
ATOM 7029 C CA . GLY B 1 422 ? -15.383 -19.766 -0.644 1 82.81 422 GLY B CA 1
ATOM 7030 C C . GLY B 1 422 ? -14.352 -20.781 -1.142 1 82.81 422 GLY B C 1
ATOM 7031 O O . GLY B 1 422 ? -14.578 -21.453 -2.148 1 82.81 422 GLY B O 1
ATOM 7032 N N . PRO B 1 423 ? -13.266 -20.859 -0.497 1 80.75 423 PRO B N 1
ATOM 7033 C CA . PRO B 1 423 ? -12.195 -21.766 -0.936 1 80.75 423 PRO B CA 1
ATOM 7034 C C . PRO B 1 423 ? -12.594 -23.234 -0.879 1 80.75 423 PRO B C 1
ATOM 7036 O O . PRO B 1 423 ? -12.031 -24.062 -1.599 1 80.75 423 PRO B O 1
ATOM 7039 N N . GLU B 1 424 ? -13.539 -23.531 -0.078 1 82.88 424 GLU B N 1
ATOM 7040 C CA . GLU B 1 424 ? -13.977 -24.922 0.091 1 82.88 424 GLU B CA 1
ATOM 7041 C C . GLU B 1 424 ? -14.562 -25.484 -1.204 1 82.88 424 GLU B C 1
ATOM 7043 O O . GLU B 1 424 ? -14.539 -26.688 -1.433 1 82.88 424 GLU B O 1
ATOM 7048 N N . LYS B 1 425 ? -14.969 -24.609 -2.033 1 85.19 425 LYS B N 1
ATOM 7049 C CA . LYS B 1 425 ? -15.602 -25.031 -3.279 1 85.19 425 LYS B CA 1
ATOM 7050 C C . LYS B 1 425 ? -14.578 -25.562 -4.273 1 85.19 425 LYS B C 1
ATOM 705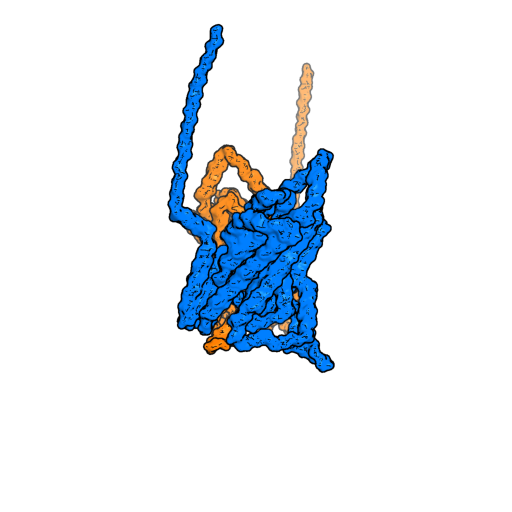2 O O . LYS B 1 425 ? -14.93 -26.219 -5.25 1 85.19 425 LYS B O 1
ATOM 7057 N N . ALA B 1 426 ? -13.32 -25.328 -4.016 1 89.62 426 ALA B N 1
ATOM 7058 C CA . ALA B 1 426 ? -12.273 -25.734 -4.945 1 89.62 426 ALA B CA 1
ATOM 7059 C C . ALA B 1 426 ? -11.578 -27 -4.465 1 89.62 426 ALA B C 1
ATOM 7061 O O . ALA B 1 426 ? -10.633 -27.484 -5.094 1 89.62 426 ALA B O 1
ATOM 7062 N N . MET B 1 427 ? -12.07 -27.656 -3.451 1 86.44 427 MET B N 1
ATOM 7063 C CA . MET B 1 427 ? -11.391 -28.781 -2.814 1 86.44 427 MET B CA 1
ATOM 7064 C C . MET B 1 427 ? -11.32 -29.969 -3.76 1 86.44 427 MET B C 1
ATOM 7066 O O . MET B 1 427 ? -10.32 -30.688 -3.781 1 86.44 427 MET B O 1
ATOM 7070 N N . ILE B 1 428 ? -12.289 -30.125 -4.551 1 88 428 ILE B N 1
ATOM 7071 C CA . ILE B 1 428 ? -12.359 -31.297 -5.406 1 88 428 ILE B CA 1
ATOM 7072 C C . ILE B 1 428 ? -11.266 -31.234 -6.465 1 88 428 ILE B C 1
ATOM 7074 O O . ILE B 1 428 ? -10.852 -32.281 -6.996 1 88 428 ILE B O 1
ATOM 7078 N N . LEU B 1 429 ? -10.789 -30.109 -6.77 1 93.06 429 LEU B N 1
ATOM 7079 C CA . LEU B 1 429 ? -9.773 -29.922 -7.805 1 93.06 429 LEU B CA 1
ATOM 7080 C C . LEU B 1 429 ? -8.438 -30.5 -7.355 1 93.06 429 LEU B C 1
ATOM 7082 O O . LEU B 1 429 ? -7.574 -30.797 -8.188 1 93.06 429 LEU B O 1
ATOM 7086 N N . TYR B 1 430 ? -8.266 -30.672 -6.078 1 89 430 TYR B N 1
ATOM 7087 C CA . TYR B 1 430 ? -7.023 -31.25 -5.57 1 89 430 TYR B CA 1
ATOM 7088 C C . TYR B 1 430 ? -6.895 -32.719 -5.988 1 89 430 TYR B C 1
ATOM 7090 O O . TYR B 1 430 ? -5.789 -33.25 -6.012 1 89 430 TYR B O 1
ATOM 7098 N N . ALA B 1 431 ? -8.016 -33.281 -6.352 1 89.31 431 ALA B N 1
ATOM 7099 C CA . ALA B 1 431 ? -8.023 -34.688 -6.773 1 89.31 431 ALA B CA 1
ATOM 7100 C C . ALA B 1 431 ? -7.227 -34.875 -8.062 1 89.31 431 ALA B C 1
ATOM 7102 O O . ALA B 1 431 ? -6.672 -35.969 -8.305 1 89.31 431 ALA B O 1
ATOM 7103 N N . VAL B 1 432 ? -7.156 -33.875 -8.844 1 92.94 432 VAL B N 1
ATOM 7104 C CA . VAL B 1 432 ? -6.48 -34 -10.133 1 92.94 432 VAL B CA 1
ATOM 7105 C C . VAL B 1 432 ? -5.262 -33.094 -10.172 1 92.94 432 VAL B C 1
ATOM 7107 O O . VAL B 1 432 ? -4.676 -32.875 -11.234 1 92.94 432 VAL B O 1
ATOM 7110 N N . GLU B 1 433 ? -4.879 -32.531 -9.078 1 92.12 433 GLU B N 1
ATOM 7111 C CA . GLU B 1 433 ? -3.793 -31.562 -9.008 1 92.12 433 GLU B CA 1
ATOM 7112 C C . GLU B 1 433 ? -2.443 -32.219 -9.297 1 92.12 433 GLU B C 1
ATOM 7114 O O . GLU B 1 433 ? -1.559 -31.594 -9.883 1 92.12 433 GLU B O 1
ATOM 7119 N N . PHE B 1 434 ? -2.258 -33.5 -8.977 1 87.06 434 PHE B N 1
ATOM 7120 C CA . PHE B 1 434 ? -0.976 -34.156 -9.141 1 87.06 434 PHE B CA 1
ATOM 7121 C C . PHE B 1 434 ? -0.574 -34.219 -10.609 1 87.06 434 PHE B C 1
ATOM 7123 O O . PHE B 1 434 ? 0.603 -34.062 -10.945 1 87.06 434 PHE B O 1
ATOM 7130 N N . ILE B 1 435 ? -1.473 -34.375 -11.508 1 91.38 435 ILE B N 1
ATOM 7131 C CA . ILE B 1 435 ? -1.162 -34.438 -12.93 1 91.38 435 ILE B CA 1
ATOM 7132 C C . ILE B 1 435 ? -1.024 -33.031 -13.508 1 91.38 435 ILE B C 1
ATOM 7134 O O . ILE B 1 435 ? -0.11 -32.75 -14.289 1 91.38 435 ILE B O 1
ATOM 7138 N N . ASN B 1 436 ? -1.963 -32.188 -13.133 1 95.31 436 ASN B N 1
ATOM 7139 C CA . ASN B 1 436 ? -1.923 -30.797 -13.641 1 95.31 436 ASN B CA 1
ATOM 7140 C C . ASN B 1 436 ? -0.633 -30.094 -13.234 1 95.31 436 ASN B C 1
ATOM 7142 O O . ASN B 1 436 ? -0.043 -29.375 -14.039 1 95.31 436 ASN B O 1
ATOM 7146 N N . ASP B 1 437 ? -0.209 -30.281 -12.008 1 93.56 437 ASP B N 1
ATOM 7147 C CA . ASP B 1 437 ? 0.994 -29.625 -11.5 1 93.56 437 ASP B CA 1
ATOM 7148 C C . ASP B 1 437 ? 2.229 -30.047 -12.289 1 93.56 437 ASP B C 1
ATOM 7150 O O . ASP B 1 437 ? 3.082 -29.219 -12.609 1 93.56 437 ASP B O 1
ATOM 7154 N N . ARG B 1 438 ? 2.336 -31.297 -12.617 1 92.44 438 ARG B N 1
ATOM 7155 C CA . ARG B 1 438 ? 3.463 -31.828 -13.375 1 92.44 438 ARG B CA 1
ATOM 7156 C C . ARG B 1 438 ? 3.467 -31.281 -14.805 1 92.44 438 ARG B C 1
ATOM 7158 O O . ARG B 1 438 ? 4.5 -30.828 -15.297 1 92.44 438 ARG B O 1
ATOM 7165 N N . LEU B 1 439 ? 2.336 -31.312 -15.391 1 95.31 439 LEU B N 1
ATOM 7166 C CA . LEU B 1 439 ? 2.217 -30.812 -16.75 1 95.31 439 LEU B CA 1
ATOM 7167 C C . LEU B 1 439 ? 2.555 -29.312 -16.812 1 95.31 439 LEU B C 1
ATOM 7169 O O . LEU B 1 439 ? 3.297 -28.891 -17.688 1 95.31 439 LEU B O 1
ATOM 7173 N N . ARG B 1 440 ? 2.074 -28.609 -15.867 1 95.31 440 ARG B N 1
ATOM 7174 C CA . ARG B 1 440 ? 2.303 -27.156 -15.836 1 95.31 440 ARG B CA 1
ATOM 7175 C C . ARG B 1 440 ? 3.773 -26.844 -15.57 1 95.31 440 ARG B C 1
ATOM 7177 O O . ARG B 1 440 ? 4.34 -25.938 -16.188 1 95.31 440 ARG B O 1
ATOM 7184 N N . SER B 1 441 ? 4.391 -27.531 -14.633 1 94.25 441 SER B N 1
ATOM 7185 C CA . SER B 1 441 ? 5.793 -27.297 -14.297 1 94.25 441 SER B CA 1
ATOM 7186 C C . SER B 1 441 ? 6.699 -27.578 -15.492 1 94.25 441 SER B C 1
ATOM 7188 O O . SER B 1 441 ? 7.633 -26.828 -15.758 1 94.25 441 SER B O 1
ATOM 7190 N N . GLY B 1 442 ? 6.418 -28.641 -16.172 1 96 442 GLY B N 1
ATOM 7191 C CA . GLY B 1 442 ? 7.156 -28.906 -17.391 1 96 442 GLY B CA 1
ATOM 7192 C C . GLY B 1 442 ? 6.984 -27.828 -18.453 1 96 442 GLY B C 1
ATOM 7193 O O . GLY B 1 442 ? 7.961 -27.406 -19.078 1 96 442 GLY B O 1
ATOM 7194 N N . ASN B 1 443 ? 5.777 -27.422 -18.656 1 97.38 443 ASN B N 1
ATOM 7195 C CA . ASN B 1 443 ? 5.484 -26.391 -19.656 1 97.38 443 ASN B CA 1
ATOM 7196 C C . ASN B 1 443 ? 6.172 -25.062 -19.312 1 97.38 443 ASN B C 1
ATOM 7198 O O . ASN B 1 443 ? 6.582 -24.328 -20.219 1 97.38 443 ASN B O 1
ATOM 7202 N N . ILE B 1 444 ? 6.277 -24.734 -18.047 1 97.12 444 ILE B N 1
ATOM 7203 C CA . ILE B 1 444 ? 6.945 -23.516 -17.609 1 97.12 444 ILE B CA 1
ATOM 7204 C C . ILE B 1 444 ? 8.422 -23.562 -18.016 1 97.12 444 ILE B C 1
ATOM 7206 O O . ILE B 1 444 ? 9 -22.547 -18.391 1 97.12 444 ILE B O 1
ATOM 7210 N N . VAL B 1 445 ? 9.008 -24.719 -18 1 96.69 445 VAL B N 1
ATOM 7211 C CA . VAL B 1 445 ? 10.391 -24.891 -18.422 1 96.69 445 VAL B CA 1
ATOM 7212 C C . VAL B 1 445 ? 10.523 -24.547 -19.906 1 96.69 445 VAL B C 1
ATOM 7214 O O . VAL B 1 445 ? 11.438 -23.812 -20.297 1 96.69 445 VAL B O 1
ATOM 7217 N N . PHE B 1 446 ? 9.594 -25.078 -20.703 1 97.06 446 PHE B N 1
ATOM 7218 C CA . PHE B 1 446 ? 9.555 -24.656 -22.109 1 97.06 446 PHE B CA 1
ATOM 7219 C C . PHE B 1 446 ? 9.531 -23.141 -22.219 1 97.06 446 PHE B C 1
ATOM 7221 O O . PHE B 1 446 ? 10.266 -22.562 -23.031 1 97.06 446 PHE B O 1
ATOM 7228 N N . SER B 1 447 ? 8.68 -22.594 -21.422 1 96.44 447 SER B N 1
ATOM 7229 C CA . SER B 1 447 ? 8.469 -21.141 -21.484 1 96.44 447 SER B CA 1
ATOM 7230 C C . SER B 1 447 ? 9.742 -20.375 -21.141 1 96.44 447 SER B C 1
ATOM 7232 O O . SER B 1 447 ? 10.047 -19.359 -21.766 1 96.44 447 SER B O 1
ATOM 7234 N N . HIS B 1 448 ? 10.5 -20.812 -20.141 1 96.44 448 HIS B N 1
ATOM 7235 C CA . HIS B 1 448 ? 11.773 -20.203 -19.781 1 96.44 448 HIS B CA 1
ATOM 7236 C C . HIS B 1 448 ? 12.727 -20.188 -20.969 1 96.44 448 HIS B C 1
ATOM 7238 O O . HIS B 1 448 ? 13.312 -19.156 -21.297 1 96.44 448 HIS B O 1
ATOM 7244 N N . LEU B 1 449 ? 12.828 -21.312 -21.578 1 97.38 449 LEU B N 1
ATOM 7245 C CA . LEU B 1 449 ? 13.805 -21.5 -22.641 1 97.38 449 LEU B CA 1
ATOM 7246 C C . LEU B 1 449 ? 13.406 -20.719 -23.891 1 97.38 449 LEU B C 1
ATOM 7248 O O . LEU B 1 449 ? 14.25 -20.094 -24.547 1 97.38 449 LEU B O 1
ATOM 7252 N N . TYR B 1 450 ? 12.18 -20.781 -24.203 1 96.88 450 TYR B N 1
ATOM 7253 C CA . TYR B 1 450 ? 11.727 -20.047 -25.375 1 96.88 450 TYR B CA 1
ATOM 7254 C C . TYR B 1 450 ? 11.805 -18.531 -25.141 1 96.88 450 TYR B C 1
ATOM 7256 O O . TYR B 1 450 ? 12 -17.766 -26.078 1 96.88 450 TYR B O 1
ATOM 7264 N N . CYS B 1 451 ? 11.586 -18.125 -23.906 1 95.81 451 CYS B N 1
ATOM 7265 C CA . CYS B 1 451 ? 11.805 -16.719 -23.578 1 95.81 451 CYS B CA 1
ATOM 7266 C C . CYS B 1 451 ? 13.25 -16.312 -23.844 1 95.81 451 CYS B C 1
ATOM 7268 O O . CYS B 1 451 ? 13.508 -15.242 -24.391 1 95.81 451 CYS B O 1
ATOM 7270 N N . ALA B 1 452 ? 14.18 -17.141 -23.469 1 95.81 452 ALA B N 1
ATOM 7271 C CA . ALA B 1 452 ? 15.594 -16.891 -23.734 1 95.81 452 ALA B CA 1
ATOM 7272 C C . ALA B 1 452 ? 15.867 -16.781 -25.234 1 95.81 452 ALA B C 1
ATOM 7274 O O . ALA B 1 452 ? 16.625 -15.914 -25.672 1 95.81 452 ALA B O 1
ATOM 7275 N N . VAL B 1 453 ? 15.266 -17.656 -25.969 1 96.31 453 VAL B N 1
ATOM 7276 C CA . VAL B 1 453 ? 15.422 -17.641 -27.422 1 96.31 453 VAL B CA 1
ATOM 7277 C C . VAL B 1 453 ? 14.883 -16.328 -27.984 1 96.31 453 VAL B C 1
ATOM 7279 O O . VAL B 1 453 ? 15.516 -15.711 -28.844 1 96.31 453 VAL B O 1
ATOM 7282 N N . PHE B 1 454 ? 13.766 -15.93 -27.516 1 95.69 454 PHE B N 1
ATOM 7283 C CA . PHE B 1 454 ? 13.133 -14.703 -27.984 1 95.69 454 PHE B CA 1
ATOM 7284 C C . PHE B 1 454 ? 14.023 -13.492 -27.719 1 95.69 454 PHE B C 1
ATOM 7286 O O . PHE B 1 454 ? 14.258 -12.68 -28.609 1 95.69 454 PHE B O 1
ATOM 7293 N N . VAL B 1 455 ? 14.5 -13.398 -26.516 1 94.25 455 VAL B N 1
ATOM 7294 C CA . VAL B 1 455 ? 15.336 -12.266 -26.125 1 94.25 455 VAL B CA 1
ATOM 7295 C C . VAL B 1 455 ? 16.641 -12.289 -26.906 1 94.25 455 VAL B C 1
ATOM 7297 O O . VAL B 1 455 ? 17.109 -11.242 -27.375 1 94.25 455 VAL B O 1
ATOM 7300 N N . TYR B 1 456 ? 17.219 -13.445 -27.094 1 93.75 456 TYR B N 1
ATOM 7301 C CA . TYR B 1 456 ? 18.469 -13.633 -27.844 1 93.75 456 TYR B CA 1
ATOM 7302 C C . TYR B 1 456 ? 18.344 -13.102 -29.266 1 93.75 456 TYR B C 1
ATOM 7304 O O . TYR B 1 456 ? 19.172 -12.32 -29.719 1 93.75 456 TYR B O 1
ATOM 7312 N N . HIS B 1 457 ? 17.328 -13.383 -29.891 1 93.62 457 HIS B N 1
ATOM 7313 C CA . HIS B 1 457 ? 17.188 -13.039 -31.297 1 93.62 457 HIS B CA 1
ATOM 7314 C C . HIS B 1 457 ? 16.641 -11.625 -31.469 1 93.62 457 HIS B C 1
ATOM 7316 O O . HIS B 1 457 ? 16.891 -10.984 -32.5 1 93.62 457 HIS B O 1
ATOM 7322 N N . THR B 1 458 ? 15.961 -11.094 -30.484 1 91.56 458 THR B N 1
ATOM 7323 C CA . THR B 1 458 ? 15.461 -9.719 -30.562 1 91.56 458 THR B CA 1
ATOM 7324 C C . THR B 1 458 ? 16.578 -8.727 -30.219 1 91.56 458 THR B C 1
ATOM 7326 O O . THR B 1 458 ? 16.609 -7.621 -30.766 1 91.56 458 THR B O 1
ATOM 7329 N N . CYS B 1 459 ? 17.484 -9.18 -29.328 1 87.75 459 CYS B N 1
ATOM 7330 C CA . CYS B 1 459 ? 18.547 -8.281 -28.891 1 87.75 459 CYS B CA 1
ATOM 7331 C C . CYS B 1 459 ? 19.859 -8.602 -29.609 1 87.75 459 CYS B C 1
ATOM 7333 O O . CYS B 1 459 ? 20.922 -8.125 -29.203 1 87.75 459 CYS B O 1
ATOM 7335 N N . LYS B 1 460 ? 19.938 -9.352 -30.547 1 79.31 460 LYS B N 1
ATOM 7336 C CA . LYS B 1 460 ? 21.141 -9.836 -31.234 1 79.31 460 LYS B CA 1
ATOM 7337 C C . LYS B 1 460 ? 22 -8.672 -31.719 1 79.31 460 LYS B C 1
ATOM 7339 O O . LYS B 1 460 ? 23.234 -8.727 -31.609 1 79.31 460 LYS B O 1
ATOM 7344 N N . ASN B 1 461 ? 21.359 -7.633 -32.125 1 71.81 461 ASN B N 1
ATOM 7345 C CA . ASN B 1 461 ? 22.125 -6.5 -32.625 1 71.81 461 ASN B CA 1
ATOM 7346 C C . ASN B 1 461 ? 22.797 -5.723 -31.484 1 71.81 461 ASN B C 1
ATOM 7348 O O . ASN B 1 461 ? 23.875 -5.148 -31.672 1 71.81 461 ASN B O 1
ATOM 7352 N N . ASP B 1 462 ? 22.25 -5.793 -30.328 1 68.81 462 ASP B N 1
ATOM 7353 C CA . ASP B 1 462 ? 22.781 -5.043 -29.188 1 68.81 462 ASP B CA 1
ATOM 7354 C C . ASP B 1 462 ? 23.844 -5.848 -28.453 1 68.81 462 ASP B C 1
ATOM 7356 O O . ASP B 1 462 ? 24.75 -5.273 -27.844 1 68.81 462 ASP B O 1
ATOM 7360 N N . ILE B 1 463 ? 23.875 -7.113 -28.406 1 63.56 463 ILE B N 1
ATOM 7361 C CA . ILE B 1 463 ? 24.781 -8.016 -27.703 1 63.56 463 ILE B CA 1
ATOM 7362 C C . ILE B 1 463 ? 26.125 -8.094 -28.453 1 63.56 463 ILE B C 1
ATOM 7364 O O . ILE B 1 463 ? 27.188 -8.125 -27.828 1 63.56 463 ILE B O 1
ATOM 7368 N N . VAL B 1 464 ? 26.188 -8.227 -29.703 1 55.28 464 VAL B N 1
ATOM 7369 C CA . VAL B 1 464 ? 27.406 -8.242 -30.516 1 55.28 464 VAL B CA 1
ATOM 7370 C C . VAL B 1 464 ? 28.188 -6.957 -30.281 1 55.28 464 VAL B C 1
ATOM 7372 O O . VAL B 1 464 ? 29.422 -6.98 -30.219 1 55.28 464 VAL B O 1
ATOM 7375 N N . GLU B 1 465 ? 27.469 -5.984 -30.016 1 50.66 465 GLU B N 1
ATOM 7376 C CA . GLU B 1 465 ? 28.219 -4.738 -29.812 1 50.66 465 GLU B CA 1
ATOM 7377 C C . GLU B 1 465 ? 28.938 -4.738 -28.469 1 50.66 465 GLU B C 1
ATOM 7379 O O . GLU B 1 465 ? 30.047 -4.199 -28.359 1 50.66 465 GLU B O 1
ATOM 7384 N N . GLU B 1 466 ? 28.406 -5.367 -27.484 1 51 466 GLU B N 1
ATOM 7385 C CA . GLU B 1 466 ? 29.047 -5.387 -26.188 1 51 466 GLU B CA 1
ATOM 7386 C C . GLU B 1 466 ? 30.234 -6.348 -26.172 1 51 466 GLU B C 1
ATOM 738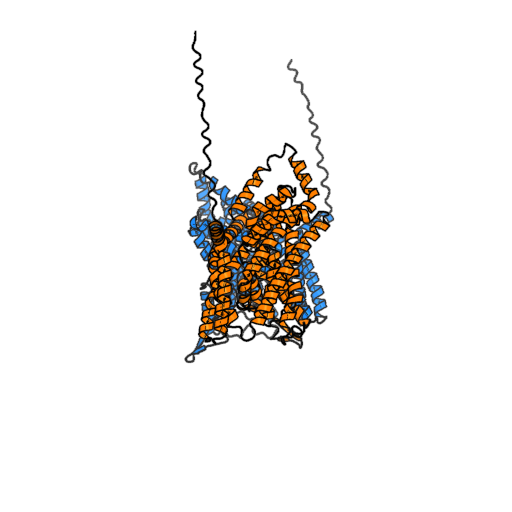8 O O . GLU B 1 466 ? 31.266 -6.066 -25.562 1 51 466 GLU B O 1
ATOM 7393 N N . ILE B 1 467 ? 30.156 -7.52 -26.797 1 48.91 467 ILE B N 1
ATOM 7394 C CA . ILE B 1 467 ? 31.266 -8.461 -26.875 1 48.91 467 ILE B CA 1
ATOM 7395 C C . ILE B 1 467 ? 32.375 -7.859 -27.734 1 48.91 467 ILE B C 1
ATOM 7397 O O . ILE B 1 467 ? 33.562 -8 -27.406 1 48.91 467 ILE B O 1
ATOM 7401 N N . GLU B 1 468 ? 32.062 -7.207 -28.719 1 47.22 468 GLU B N 1
ATOM 7402 C CA . GLU B 1 468 ? 33.094 -6.559 -29.516 1 47.22 468 GLU B CA 1
ATOM 7403 C C . GLU B 1 468 ? 33.781 -5.441 -28.719 1 47.22 468 GLU B C 1
ATOM 7405 O O . GLU B 1 468 ? 34.969 -5.211 -28.859 1 47.22 468 GLU B O 1
ATOM 7410 N N . ASP B 1 469 ? 32.969 -4.816 -27.891 1 44.84 469 ASP B N 1
ATOM 7411 C CA . ASP B 1 469 ? 33.594 -3.773 -27.078 1 44.84 469 ASP B CA 1
ATOM 7412 C C . ASP B 1 469 ? 34.406 -4.379 -25.938 1 44.84 469 ASP B C 1
ATOM 7414 O O . ASP B 1 469 ? 35.375 -3.766 -25.469 1 44.84 469 ASP B O 1
ATOM 7418 N N . GLU B 1 470 ? 33.969 -5.441 -25.312 1 43.5 470 GLU B N 1
ATOM 7419 C CA . GLU B 1 470 ? 34.781 -6.082 -24.266 1 43.5 470 GLU B CA 1
ATOM 7420 C C . GLU B 1 470 ? 36.094 -6.609 -24.828 1 43.5 470 GLU B C 1
ATOM 7422 O O . GLU B 1 470 ? 37.031 -6.824 -24.062 1 43.5 470 GLU B O 1
ATOM 7427 N N . ASN B 1 471 ? 36.156 -7.082 -26 1 40.75 471 ASN B N 1
ATOM 7428 C CA . ASN B 1 471 ? 37.438 -7.477 -26.562 1 40.75 471 ASN B CA 1
ATOM 7429 C C . ASN B 1 471 ? 38.344 -6.27 -26.797 1 40.75 471 ASN B C 1
ATOM 7431 O O . ASN B 1 471 ? 39.375 -6.383 -27.453 1 40.75 471 ASN B O 1
ATOM 7435 N N . ASN B 1 472 ? 37.781 -5.105 -26.531 1 36.28 472 ASN B N 1
ATOM 7436 C CA . ASN B 1 472 ? 38.781 -4.055 -26.406 1 36.28 472 ASN B CA 1
ATOM 7437 C C . ASN B 1 472 ? 39.562 -4.18 -25.094 1 36.28 472 ASN B C 1
ATOM 7439 O O . ASN B 1 472 ? 38.969 -4.293 -24.031 1 36.28 472 ASN B O 1
ATOM 7443 N N . PRO B 1 473 ? 40.969 -4.512 -25.016 1 38.16 473 PRO B N 1
ATOM 7444 C CA . PRO B 1 473 ? 41.875 -4.812 -23.922 1 38.16 473 PRO B CA 1
ATOM 7445 C C . PRO B 1 473 ? 41.688 -3.887 -22.719 1 38.16 473 PRO B C 1
ATOM 7447 O O . PRO B 1 473 ? 42.125 -4.195 -21.609 1 38.16 473 PRO B O 1
ATOM 7450 N N . ASN B 1 474 ? 41.406 -2.576 -22.828 1 35.09 474 ASN B N 1
ATOM 7451 C CA . ASN B 1 474 ? 41.562 -1.651 -21.719 1 35.09 474 ASN B CA 1
ATOM 7452 C C . ASN B 1 474 ? 40.469 -1.846 -20.672 1 35.09 474 ASN B C 1
ATOM 7454 O O . ASN B 1 474 ? 40.594 -1.329 -19.547 1 35.09 474 ASN B O 1
ATOM 7458 N N . GLU B 1 475 ? 39.094 -1.978 -20.938 1 35.47 475 GLU B N 1
ATOM 7459 C CA . GLU B 1 475 ? 38.156 -1.831 -19.828 1 35.47 475 GLU B CA 1
ATOM 7460 C C . GLU B 1 475 ? 37.938 -3.166 -19.141 1 35.47 475 GLU B C 1
ATOM 7462 O O . GLU B 1 475 ? 37 -3.904 -19.5 1 35.47 475 GLU B O 1
ATOM 7467 N N . LEU B 1 476 ? 38.906 -3.951 -18.703 1 33.53 476 LEU B N 1
ATOM 7468 C CA . LEU B 1 476 ? 38.969 -5.176 -17.922 1 33.53 476 LEU B CA 1
ATOM 7469 C C . LEU B 1 476 ? 38.094 -5.066 -16.672 1 33.53 476 LEU B C 1
ATOM 7471 O O . LEU B 1 476 ? 37.844 -6.059 -15.977 1 33.53 476 LEU B O 1
ATOM 7475 N N . ASN B 1 477 ? 37.844 -3.924 -16.031 1 35.06 477 ASN B N 1
ATOM 7476 C CA . ASN B 1 477 ? 37.438 -3.834 -14.641 1 35.06 477 ASN B CA 1
ATOM 7477 C C . ASN B 1 477 ? 36 -4.305 -14.461 1 35.06 477 ASN B C 1
ATOM 7479 O O . ASN B 1 477 ? 35.5 -4.348 -13.336 1 35.06 477 ASN B O 1
ATOM 7483 N N . GLY B 1 478 ? 35.156 -4.434 -15.453 1 33.75 478 GLY B N 1
ATOM 7484 C CA . GLY B 1 478 ? 33.75 -4.66 -15.227 1 33.75 478 GLY B CA 1
ATOM 7485 C C . GLY B 1 478 ? 33.406 -6.113 -14.969 1 33.75 478 GLY B C 1
ATOM 7486 O O . GLY B 1 478 ? 32.219 -6.453 -14.758 1 33.75 478 GLY B O 1
ATOM 7487 N N . ILE B 1 479 ? 34.312 -7.082 -15.141 1 35.41 479 ILE B N 1
ATOM 7488 C CA . ILE B 1 479 ? 34.031 -8.508 -15.055 1 35.41 479 ILE B CA 1
ATOM 7489 C C . ILE B 1 479 ? 33.875 -8.914 -13.586 1 35.41 479 ILE B C 1
ATOM 7491 O O . ILE B 1 479 ? 33.125 -9.852 -13.273 1 35.41 479 ILE B O 1
ATOM 7495 N N . ASN B 1 480 ? 34.594 -8.273 -12.68 1 35.38 480 ASN B N 1
ATOM 7496 C CA . ASN B 1 480 ? 34.594 -8.766 -11.305 1 35.38 480 ASN B CA 1
ATOM 7497 C C . ASN B 1 480 ? 33.25 -8.492 -10.617 1 35.38 480 ASN B C 1
ATOM 7499 O O . ASN B 1 480 ? 32.969 -9.07 -9.57 1 35.38 480 ASN B O 1
ATOM 7503 N N . ARG B 1 481 ? 32.438 -7.484 -10.977 1 34 481 ARG B N 1
ATOM 7504 C CA . ARG B 1 481 ? 31.203 -7.148 -10.266 1 34 481 ARG B CA 1
ATOM 7505 C C . ARG B 1 481 ? 30.078 -8.102 -10.641 1 34 481 ARG B C 1
ATOM 7507 O O . ARG B 1 481 ? 29.031 -8.117 -9.992 1 34 481 ARG B O 1
ATOM 7514 N N . ARG B 1 482 ? 30.234 -8.938 -11.664 1 34.75 482 ARG B N 1
ATOM 7515 C CA . ARG B 1 482 ? 29.266 -9.93 -12.125 1 34.75 482 ARG B CA 1
ATOM 7516 C C . ARG B 1 482 ? 29.156 -11.094 -11.141 1 34.75 482 ARG B C 1
ATOM 7518 O O . ARG B 1 482 ? 28.094 -11.68 -10.977 1 34.75 482 ARG B O 1
ATOM 7525 N N . LYS B 1 483 ? 30.281 -11.492 -10.539 1 36.59 483 LYS B N 1
ATOM 7526 C CA . LYS B 1 483 ? 30.328 -12.695 -9.711 1 36.59 483 LYS B CA 1
ATOM 7527 C C . LYS B 1 483 ? 29.484 -12.523 -8.445 1 36.59 483 LYS B C 1
ATOM 7529 O O . LYS B 1 483 ? 28.906 -13.484 -7.953 1 36.59 483 LYS B O 1
ATOM 7534 N N . TYR B 1 484 ? 29.438 -11.336 -7.879 1 33.16 484 TYR B N 1
ATOM 7535 C CA . TYR B 1 484 ? 28.828 -11.172 -6.57 1 33.16 484 TYR B CA 1
ATOM 7536 C C . TYR B 1 484 ? 27.297 -11.266 -6.676 1 33.16 484 TYR B C 1
ATOM 7538 O O . TYR B 1 484 ? 26.641 -11.789 -5.773 1 33.16 484 TYR B O 1
ATOM 7546 N N . VAL B 1 485 ? 26.688 -10.844 -7.695 1 34.66 485 VAL B N 1
ATOM 7547 C CA . VAL B 1 485 ? 25.234 -10.906 -7.809 1 34.66 485 VAL B CA 1
ATOM 7548 C C . VAL B 1 485 ? 24.797 -12.352 -8.062 1 34.66 485 VAL B C 1
ATOM 7550 O O . VAL B 1 485 ? 23.719 -12.773 -7.613 1 34.66 485 VAL B O 1
ATOM 7553 N N . GLU B 1 486 ? 25.531 -13.148 -8.766 1 35.31 486 GLU B N 1
ATOM 7554 C CA . GLU B 1 486 ? 25.203 -14.547 -9.023 1 35.31 486 GLU B CA 1
ATOM 7555 C C . GLU B 1 486 ? 25.125 -15.352 -7.727 1 35.31 486 GLU B C 1
ATOM 7557 O O . GLU B 1 486 ? 24.234 -16.188 -7.547 1 35.31 486 GLU B O 1
ATOM 7562 N N . GLU B 1 487 ? 26.094 -15.266 -6.941 1 35.06 487 GLU B N 1
ATOM 7563 C CA . GLU B 1 487 ? 26.141 -16.078 -5.727 1 35.06 487 GLU B CA 1
ATOM 7564 C C . GLU B 1 487 ? 24.969 -15.75 -4.805 1 35.06 487 GLU B C 1
ATOM 7566 O O . GLU B 1 487 ? 24.406 -16.641 -4.164 1 35.06 487 GLU B O 1
ATOM 7571 N N . LYS B 1 488 ? 24.609 -14.539 -4.75 1 34.88 488 LYS B N 1
ATOM 7572 C CA . LYS B 1 488 ? 23.562 -14.195 -3.807 1 34.88 488 LYS B CA 1
ATOM 7573 C C . LYS B 1 488 ? 22.188 -14.633 -4.328 1 34.88 488 LYS B C 1
ATOM 7575 O O . LYS B 1 488 ? 21.281 -14.891 -3.547 1 34.88 488 LYS B O 1
ATOM 7580 N N . LEU B 1 489 ? 21.969 -14.555 -5.609 1 35.25 489 LEU B N 1
ATOM 7581 C CA . LEU B 1 489 ? 20.688 -15.062 -6.094 1 35.25 489 LEU B CA 1
ATOM 7582 C C . LEU B 1 489 ? 20.609 -16.578 -5.93 1 35.25 489 LEU B C 1
ATOM 7584 O O . LEU B 1 489 ? 19.531 -17.125 -5.652 1 35.25 489 LEU B O 1
ATOM 7588 N N . PHE B 1 490 ? 21.688 -17.328 -6.168 1 34.25 490 PHE B N 1
ATOM 7589 C CA . PHE B 1 490 ? 21.656 -18.766 -6.008 1 34.25 490 PHE B CA 1
ATOM 7590 C C . PHE B 1 490 ? 21.641 -19.156 -4.535 1 34.25 490 PHE B C 1
ATOM 7592 O O . PHE B 1 490 ? 21.297 -20.281 -4.184 1 34.25 490 PHE B O 1
ATOM 7599 N N . ALA B 1 491 ? 22.328 -18.438 -3.725 1 33.28 491 ALA B N 1
ATOM 7600 C CA . ALA B 1 491 ? 22.328 -18.828 -2.314 1 33.28 491 ALA B CA 1
ATOM 7601 C C . ALA B 1 491 ? 20.922 -18.75 -1.729 1 33.28 491 ALA B C 1
ATOM 7603 O O . ALA B 1 491 ? 20.688 -19.172 -0.594 1 33.28 491 ALA B O 1
ATOM 7604 N N . ARG B 1 492 ? 20.094 -17.969 -2.209 1 33.25 492 ARG B N 1
ATOM 7605 C CA . ARG B 1 492 ? 18.719 -17.922 -1.691 1 33.25 492 ARG B CA 1
ATOM 7606 C C . ARG B 1 492 ? 17.938 -19.156 -2.127 1 33.25 492 ARG B C 1
ATOM 7608 O O . ARG B 1 492 ? 16.812 -19.375 -1.671 1 33.25 492 ARG B O 1
ATOM 7615 N N . ASN B 1 493 ? 18.094 -19.641 -3.215 1 26.53 493 ASN B N 1
ATOM 7616 C CA . ASN B 1 493 ? 17.359 -20.859 -3.572 1 26.53 493 ASN B CA 1
ATOM 7617 C C . ASN B 1 493 ? 18 -22.094 -2.963 1 26.53 493 ASN B C 1
ATOM 7619 O O . ASN B 1 493 ? 19.203 -22.312 -3.104 1 26.53 493 ASN B O 1
#

pLDDT: mean 81.16, std 19.59, range [19.05, 98.0]

Nearest PDB structures (foldseek):
  8ouj-assembly1_A  TM=5.195E-01  e=2.971E-19  Homo sapiens
  6wzb-assembly1_B  TM=8.451E-01  e=9.261E-14  Pyrococcus horikoshii OT3
  3v8g-assembly2_D  TM=8.401E-01  e=1.393E-12  Pyrococcus horikoshii OT3
  4x2s-assembly1_A  TM=8.103E-01  e=6.279E-12  Pyrococcus horikoshii OT3
  6x01-assembly1_C  TM=5.316E-01  e=1.031E-12  Pyrococcus horikoshii OT3

Organism: Rodentolepis nana (NCBI:txid102285)

Foldseek 3Di:
DPCPPPPPPVPPPPPPPPPPPPPCDPVNVVVVVCVVQVQLVLQLVLLVLLLVLLQVLLVVPDDPVVLVVLCVLLVVLLVLLLVLLLLLLLLQLLLLLLPDDCVPPVVLSVLLVVLQLVLLLVLLVLLVVLLVPQQVVLLVVDPQPLPPVPVPVVVVVQLVVQLVDLLPDDDPVLLQFWGKHWDPVDFDQDPNDTDIDIDIDTFHSLNNSLNVSNVNSNVLNVVPPVSVVVSVVSLVSNLVSLVSNVVSCSCNSVNLSSLSSSVSSPDNDDPPSVVVSLVSLLVSLLVSLVVSLVVLLVLLVVLVHHSVLLVVQLVVLLQVQLSQLFSLSSLVSLLVSCVSSVFDSVLSVPNLLQLSAFRLNSLSSSLLSLLSNLCSQVSHRDDPSLSVLSSVQSSSSSRHQDRHQPSSLSSSLSSCRNVPHHSSSSSNNSSVSSNSSSSSSSSSSSVSNSSSSSSRSVCVVVVVVVVVVVVPPPPVPPVVVVVVVVVVSVVSD/DPPPPPPPPVPPPPPPPPPPPPPCDPVNVVVVVCVVQVLLVLQLVLLVLLLVLLQVLLVVPDDPVVLVVLCVLLVVLLVLLLVLLLLLLLLQLLLLLLPQDCVPPVVLSVLLVVLQLVLLLVLLVLLVVLLVVQQVVLLVVDPQPLPPVPVPVVVVVQLVVQVVDLLPDDDQVLLQFWGKHWDPPDFDQDPNDTDIDIDIDTFHSLNNSLNVSNVNSNVLNVVPPVSVVVSVVSLVVNLVSLVSNVVSCSCNSNNLSSLSSSVSSPDNDDPPSVVVSLVSLLVSLLVSLVVSLVVLLVLLVVLVHHSVLLVVQLVVLLQVQLSQLFSLSSLVSLLVSCVSSVFDSVLSVPNLLQLSAFRLNSLSSSLLSLLSNLCSQVSHRDDPSLSVLSSVQSSSSSGHQDGHQPSSLSSSLSSCRNVPHHSSSSSNNSSVSSNSSSSSSSSSSSVSNSSSSSSRSVCVVVVVVVVVVVVPPPPVPPVVVVVVVVVVSVVSD

Sequence (986 aa):
MRNRSYSLENTYEVESSSPPRLRHSCFTKFLQFLIDNWFMLSTILGVIIGFGVGFVLQKTHLSHQAKIWLDVPGKIYFRILQLTILPMIVANIITVLASLNPKGNSKMCSITIACLIICNLVSSLIGLTFGLLILPNSFLNGSTSLRSSGNDPDKLGYIFRDLLLNIFPENLISMTISQTMTNISKPIVKNGEKTYTAEEIPGTNMIGVLFCSIAFGIAANATKAKGAVFKDFFSSLGDVVMYLMTKFLLTTPVCVMFMVISSVANVEEDLGKTFSTLALFVGVNFIGQVTHLILLMLLTVCLGENPLKMFRHSLPPYFIGFAATSAIISLPKCYDSCDKYGMPKSVSRFVLPIAGTMKSDASAIFIVSAVFYTALDSNISLNVGKMVIVVILATVYVTALPNIPSSSMVVATTILCSIGIGPEKAMILYAVEFINDRLRSGNIVFSHLYCAVFVYHTCKNDIVEEIEDENNPNELNGINRRKYVEEKLFARNMRNRSYSLENTYEVESSSPPRLRHSCFTKFLQFLIDNWFMLSTILGVIIGFGVGFVLQKTHLSHQAKIWLDVPGKIYFRILQLTILPMIVANIITVLASLNPKGNSKMCSITIACLIICNLVSSLIGLTFGLLILPNSFLNGSTSLRSSGNDPDKLGYIFRDLLLNIFPENLISMTISQTMTNISKPIVKNGEKTYTAEEIPGTNMIGVLFCSIAFGIAANATKAKGAVFKDFFSSLGDVVMYLMTKFLLTTPVCVMFMVISSVANVEEDLGKTFSTLALFVGVNFIGQVTHLILLMLLTVCLGENPLKMFRHSLPPYFIGFAATSAIISLPKCYDSCDKYGMPKSVSRFVLPIAGTMKSDASAIFIVSAVFYTALDSNISLNVGKMVIVVILATVYVTALPNIPSSSMVVATTILCSIGIGPEKAMILYAVEFINDRLRSGNIVFSHLYCAVFVYHTCKNDIVEEIEDENNPNELNGINRRKYVEEKLFARN

Solvent-accessible surface area (backbone atoms only — not comparable to full-atom values): 51214 Å² total; per-residue (Å²): 138,82,79,75,77,76,77,76,74,75,73,78,73,71,73,73,71,69,71,76,77,72,75,74,48,73,63,54,54,47,50,49,48,45,64,75,38,40,67,59,51,43,30,52,50,19,36,54,49,9,49,54,52,7,56,55,42,38,73,63,67,68,53,71,68,56,53,51,61,40,39,44,52,29,51,44,51,50,17,46,50,45,33,41,45,57,59,31,36,44,16,37,38,22,31,53,45,32,61,62,68,59,87,57,65,49,62,59,52,52,51,47,52,50,50,42,52,51,46,14,42,51,26,14,49,41,12,45,51,44,36,64,69,54,52,49,71,72,58,44,86,45,91,72,66,79,69,63,77,63,78,45,67,76,52,53,56,54,42,51,50,31,51,55,49,32,46,59,57,92,43,88,68,52,29,63,46,24,30,56,41,60,44,80,90,58,61,46,72,53,95,85,42,78,41,68,56,76,39,80,40,85,33,41,21,57,57,18,51,50,44,50,23,48,52,50,5,47,52,30,34,74,46,44,78,83,19,42,65,61,42,46,35,31,43,11,43,28,50,22,39,48,49,46,47,58,60,59,54,69,46,41,28,62,30,46,15,32,23,29,20,39,49,44,33,65,53,80,81,58,67,66,57,52,53,50,54,51,51,50,49,54,46,42,47,50,52,38,49,51,51,51,51,50,50,54,36,50,56,35,42,75,72,73,42,69,43,62,61,55,51,62,45,39,48,65,28,19,52,45,2,27,73,64,28,20,37,59,80,15,44,72,51,43,53,51,27,39,49,73,72,67,51,58,62,73,51,47,70,53,41,42,61,52,28,61,50,34,41,34,26,44,43,11,21,43,28,35,28,48,42,49,48,33,30,56,74,66,72,43,79,76,51,71,58,56,49,51,49,47,38,54,48,34,29,56,48,26,37,30,47,66,84,46,71,64,42,52,58,54,50,25,35,51,54,31,37,54,74,72,36,64,52,75,67,49,39,56,56,57,66,56,37,73,59,51,42,21,55,28,18,18,48,21,33,48,49,39,54,51,47,38,51,50,46,48,67,71,39,46,77,62,51,55,52,50,56,59,50,58,72,40,83,82,72,67,76,69,62,74,64,55,59,59,56,53,52,58,61,55,68,73,105,137,81,80,77,77,77,77,76,77,75,76,76,76,73,74,73,71,68,72,74,77,71,77,75,48,71,64,55,53,48,50,49,48,45,64,75,38,39,67,60,51,43,30,52,48,19,35,53,49,10,50,53,53,7,53,55,43,38,71,64,66,69,52,73,70,57,52,52,60,39,38,45,53,31,51,50,52,50,50,54,49,54,65,42,45,56,59,31,36,43,17,36,35,21,32,55,44,32,61,62,67,60,88,56,65,49,61,59,53,52,51,47,51,50,51,42,53,51,45,15,42,50,26,16,48,41,12,45,51,43,36,65,68,53,51,49,70,74,56,46,89,46,88,72,66,76,67,64,79,64,78,44,68,76,54,53,55,51,46,52,49,28,50,53,48,29,47,36,39,47,37,78,67,48,26,64,49,24,30,55,43,61,46,80,89,60,61,44,71,54,97,85,41,78,39,68,57,76,38,80,38,86,34,42,22,58,59,19,49,50,44,50,22,47,51,51,5,47,24,23,32,72,44,43,79,54,8,42,54,40,42,50,48,31,42,50,47,26,53,56,40,49,52,52,49,58,58,57,54,70,48,42,28,61,30,44,15,32,24,28,19,39,48,45,34,65,52,81,80,58,68,65,56,53,52,51,53,50,52,49,51,54,46,43,45,49,53,38,49,51,51,50,51,51,51,54,36,49,55,34,42,75,73,74,43,69,43,63,61,56,51,63,46,39,48,64,26,18,52,46,2,27,74,65,27,20,36,59,80,16,44,72,50,44,54,50,29,39,48,73,71,67,50,57,63,72,50,48,69,54,40,42,62,51,29,59,50,34,41,33,24,44,43,11,20,44,26,36,28,50,42,50,50,33,31,56,76,67,71,44,80,75,50,72,61,56,48,51,50,46,39,51,47,35,29,55,49,26,38,27,46,65,85,48,72,63,42,51,57,54,51,25,35,52,52,31,40,54,74,72,36,66,54,74,66,50,38,56,56,57,64,54,37,73,58,52,42,20,54,32,17,17,48,22,35,47,50,37,53,51,49,39,51,50,48,49,68,72,39,46,78,62,52,56,53,51,56,61,51,57,71,40,83,80,74,66,76,71,62,71,68,55,58,62,59,52,52,57,60,53,67,71,103

Radius of gyration: 35.1 Å; Cα contacts (8 Å, |Δi|>4): 1268; chains: 2; bounding box: 119×101×75 Å